Protein AF-A0A162YFN1-F1 (afdb_monomer_lite)

Organism: Didymella rabiei (NCBI:txid5454)

InterPro domains:
  IPR004045 Glutathione S-transferase, N-terminal [PF13409] (18-85)
  IPR004045 Glutathione S-transferase, N-terminal [PS50404] (5-91)
  IPR004046 Glutathione S-transferase, C-terminal [PF00043] (144-206)
  IPR007219 Xylanolytic transcriptional activator, regulatory domain [PF04082] (521-812)
  IPR007219 Xylanolytic transcriptional activator, regulatory domain [SM00906] (673-767)
  IPR010987 Glutathione S-transferase, C-terminal-like [PS50405] (98-224)
  IPR036249 Thioredoxin-like superfamily [SSF52833] (8-90)
  IPR036282 Glutathione S-transferase, C-terminal domain superfamily [SSF47616] (95-212)
  IPR040079 Glutathione transferase family [SFLDS00019] (8-219)
  IPR051439 Xylanolytic/arabinanolytic transcriptional activator XlnR/araR [PTHR47663] (332-1042)

pLDDT: mean 71.83, std 29.39, range [20.34, 98.69]

Sequence (1043 aa):
MSSQGSDIVLYTTQTPNGIKISITLEELGLPYKVEKIDISKNTQKEDWFLAINPNGRIPALTDKFTDGQTINLFESGSIMQYLVERYDTEYKISYPKGSREWYEMNNWLFFQNAGLGPMQGQANHFNRYAPEHIEYGVNRYTNETRRLYSVLDKHLASDKRPYLTGEKCTIADIAHWGWVAAAGWAGVEIENYPNLKAWEERMAERSGVEKGRHVPDPHKIKELLKDKAKMEQHAADARKWVQAGMKADAEKSGKFMVMYLLLHNNGNVWVARHQAPGAYAYAISLPPKAGPRTAESWTGQQIGGCEMRKPHHDLLACHRQEGVIQTLHIQKQREAEAAASRSPQTPNELQAASNGLFESRSVVTEIEDEGWSQSEPTPVAQHFVSAGKNSLHNPPPGDWQSFNPGAPFNPPVTHMMIDPLLLGSMHAEMPRNEELMYAMNGMAPIPADYAHVGYPIPFQAARPSSPPQSYGSADTGSPQSGVSVNSSQAGAVTCRYPVLKPLFPHLGAIMSISTACDLLEYYFQSSSSVFMEPVSPYILGTVFRKRSFLRQHKPRKCSPALLASMLWVSAQTSEASYLTSSPSARAIICQKLWKLTVDLLKPLVHSPSSHGFAPGRSGVTSAVHNSFNVERTIGRYDGRMDGAMPPTSNLDDVATYLNLGVVTSASEYKAASLRWWNAAWSLARELKLGREMPPDPAKERNGHTNDNGDVDVGTPAAAIIEEMKEERRRLWWLLYMVDRHLGLCYNRPLAMLDNECEDLFQPVADTIWQAGEFYTGHPGPRRKGLNFQCTSHDVFGFFLPLMTILGDIVDLNAQKNHPRFGQRTSWELHEAEITRQLESYAYSIEDFKAQHGCGQNDDINQNSTPDPVRMEWIHQTRKIAAYATHIMHVLHILLHGKWDPVALLEDDNMWICSPSFLAATSNAISAAHAVEEILDLDPDLSFMPYLFGMYLLQGSLILLLLADKLSTETNDGVIRACEIIVRAHEAAVVTLNTEYQRNFRKVMISTLAQIKGHGHAREMTPAKRREVLSLYRWTSLGNGLAI

Foldseek 3Di:
DDPPQKAKEKEAELALLSLLLQLLCLLLVHDYHYHYDDVLVLSLVDPVNCVLPVVSDDTKMWTQDPVRDIHRDDDRLRSSVCCCVPRVPVQQAADPPPDPLNVLLVVLSVCLRVQQVVLLVQLLCLVFADPDNDPCSNLVSLVSNVVSLVVVLVCCVPPVALESSRVHHHSSLSSCQRSLLLQVSSVHDCVVRVSSVSSSVVQCPDPSSVRSSCPPHHNCNNVCSVDPVSSNVVSVVNNVSSVVVVVVVVVVVVVVVVVVVVVVPDDDDDPDDDDDDDDDDDDDDDDDDDDDDDDDDDDDDDDDDDDDDDDDDDDDDDDDDPPPPVVVVVVVVVVVVVVVDDDDDDDDDDDDDDDDDDDDDDDDDDDDDDDDDDDDDDDDDDDDDDDDDDDDDDDDDDDDDDDDDDDDDDDDDDDDADDPPPVSDDDDDDDDDDDDDDDDDDDDDDDDDDDDDDDDDDDDDDDDDDDDYDDDDDDDDDDDDDDDDDDDDPDDDDAQWCLCVVQVVPCPVQDDSVLLNVLLVLLQDAPDPQARQRLQLLCQFPLAASCQRRDPPNHDNAQNLLSLLSSLSSLQDPPDCQSVVDSCRSVVNNVSSVVSNVVSLPADPPPPDPDDDDDDDDDDDDDDDDDDDDDDDDDDDDDDDDDDDDPDDDLSSLVSLSSLLRVCCLDPNNVVSVVSLVRSLVVLVVVLLLAQDDDDCVVVVPPPPDPPPDDPFDDPVVLVVVSVNLSSQVSVLVSLLVQLLLCLQFVHQGPDDQVSFQNPFQHDHRSLSNDDRNRPDDDPDTDGGADLEQAYLTCSRQVSNLSVLSNLLSVLVCQCQPPVRVPDPDPVVSLVVSVVSLVRHLVRLQVLLVVLPNHPPPPDDPPDDDDVVSVSSNLSSQLSSLLSLLSSLLSLLSSLHDQFLLCLQVVPPVCCPDPSLVSNLVSLLSSLVSLVSNCVSPVLNSRNLSRSLSSLVSSCSSLLNLLVVCQQNRDPSSLSSLVSSLSVLVSSCVNRNDPLSVLVSLLSVLSSCRNVVVPCSPRDDPVRSSVSSVCAGSHPPGTGNPD

Secondary structure (DSSP, 8-state):
--------EEEE-SSTTTHHHHHHHHHHT---EEEE--GGGTGGGSHHHHTT-TT--S-EEEEE-TTSSEEEEESHHHHHHHHHHHH-TT-SSS--TTSHHHHHHHHHHHHIIIIIHHHHHHHHIIIII-SS--HHHHHHHHHHHHHHHHHHHHHHHGGG-SBTTBSS--HHHHHHHHHHTTGGGGT--GGG-HHHHHHHHHHHTSHHHHHHHTSSS---HHHHTT-HHHHHHHHHHHHHHHHHHHHHHHHHHHHHHHHHHHHTS------------------------------------------------------S-STTHHHHHHHHHHHHHHHT---------------------------------PPPPPP------------------------------PPPPP-----GGGGS----PPP------S---------------------------------------------------------S-GGGGGGHHHHTTT--HHHHHHHHHHHT-BS-SSS--BSSTT--S--S-HHHHH-SSSPPP--HHHHHHHHHHHHHH---HHHHSSTTHHHHHHHHHHHHHHHHS-----SS------------------------------------------HHHHHHHHHHHHHHHTSTTGGGGHHHHHHHHHHHHHTTTTSPPPPPHHHHHS----TT----TT-HHHHHHHHHHHHHHHHHHHHHHHHHHHHHHHT---SS-GGGSTTPBPPPPHHHHHSSSTTSS------BS---S--SSSTTTTHHHHHHHHHHHHHHHHHHT-TTTTT-S--HHHHHHHHHHHHHHHHHHHHHHHHTT-STT----TTS---HHHHHHHHHHHHHHHHHHHHHHHHHHHHHS---HHHHHH-TT-GGGSHHHHHHHHHHHHHHHHHHHHHHH-TT--SSHHHHHHHHHHHHHHHHHHHHHHGGG--HHHHHHHHHHHHHHHHHHHHS--HHHHHHHHHHHHHHHHHTT-S---S--HHHHHHHHTTSB-STT--BT--

Radius of gyration: 39.47 Å; chains: 1; bounding box: 120×125×125 Å

Structure (mmCIF, N/CA/C/O backbone):
data_AF-A0A162YFN1-F1
#
_entry.id   AF-A0A162YFN1-F1
#
loop_
_atom_site.group_PDB
_atom_site.id
_atom_site.type_symbol
_atom_site.label_atom_id
_atom_site.label_alt_id
_atom_site.label_comp_id
_atom_site.label_asym_id
_atom_site.label_entity_id
_atom_site.label_seq_id
_atom_site.pdbx_PDB_ins_code
_atom_site.Cartn_x
_atom_site.Cartn_y
_atom_site.Cartn_z
_atom_site.occupancy
_atom_site.B_iso_or_equiv
_atom_site.auth_seq_id
_atom_site.auth_comp_id
_atom_site.auth_asym_id
_atom_site.auth_atom_id
_atom_site.pdbx_PDB_model_num
ATOM 1 N N . MET A 1 1 ? -19.359 -59.056 8.018 1.00 31.56 1 MET A N 1
ATOM 2 C CA . MET A 1 1 ? -19.332 -58.836 9.483 1.00 31.56 1 MET A CA 1
ATOM 3 C C . MET A 1 1 ? -18.559 -57.549 9.720 1.00 31.56 1 MET A C 1
ATOM 5 O O . MET A 1 1 ? -17.456 -57.475 9.208 1.00 31.56 1 MET A O 1
ATOM 9 N N . SER A 1 2 ? -19.060 -56.519 10.391 1.00 31.12 2 SER A N 1
ATOM 10 C CA . SER A 1 2 ? -20.418 -56.235 10.879 1.00 31.12 2 SER A CA 1
ATOM 11 C C . SER A 1 2 ? -20.857 -54.871 10.334 1.00 31.12 2 SER A C 1
ATOM 13 O O . SER A 1 2 ? -20.018 -54.030 10.021 1.00 31.12 2 SER A O 1
ATOM 15 N N . SER A 1 3 ? -22.162 -54.630 10.232 1.00 40.28 3 SER A N 1
ATOM 16 C CA . SER A 1 3 ? -22.671 -53.269 10.078 1.00 40.28 3 SER A CA 1
ATOM 17 C C . SER A 1 3 ? -22.450 -52.521 11.395 1.00 40.28 3 SER A C 1
ATOM 19 O O . SER A 1 3 ? -23.296 -52.579 12.290 1.00 40.28 3 SER A O 1
ATOM 21 N N . GLN A 1 4 ? -21.310 -51.837 11.536 1.00 50.28 4 GLN A N 1
ATOM 22 C CA . GLN A 1 4 ? -21.247 -50.689 12.439 1.00 50.28 4 GLN A CA 1
ATOM 23 C C . GLN A 1 4 ? -22.235 -49.671 11.870 1.00 50.28 4 GLN A C 1
ATOM 25 O O . GLN A 1 4 ? -21.944 -49.027 10.866 1.00 50.28 4 GLN A O 1
ATOM 30 N N . GLY A 1 5 ? -23.440 -49.615 12.442 1.00 56.22 5 GLY A N 1
ATOM 31 C CA . GLY A 1 5 ? -24.388 -48.562 12.112 1.00 56.22 5 GLY A CA 1
ATOM 32 C C . GLY A 1 5 ? -23.731 -47.241 12.475 1.00 56.22 5 GLY A C 1
ATOM 33 O O . GLY A 1 5 ? -23.400 -47.034 13.639 1.00 56.22 5 GLY A O 1
ATOM 34 N N . SER A 1 6 ? -23.465 -46.403 11.479 1.00 65.75 6 SER A N 1
ATOM 35 C CA . SER A 1 6 ? -22.912 -45.076 11.703 1.00 65.75 6 SER A CA 1
ATOM 36 C C . SER A 1 6 ? -23.931 -44.241 12.470 1.00 65.75 6 SER A C 1
ATOM 38 O O . SER A 1 6 ? -25.078 -44.099 12.045 1.00 65.75 6 SER A O 1
ATOM 40 N N . ASP A 1 7 ? -23.493 -43.646 13.577 1.00 89.12 7 ASP A N 1
ATOM 41 C CA . ASP A 1 7 ? -24.283 -42.701 14.373 1.00 89.12 7 ASP A CA 1
ATOM 42 C C . ASP A 1 7 ? -24.287 -41.294 13.725 1.00 89.12 7 ASP A C 1
ATOM 44 O O . ASP A 1 7 ? -24.544 -40.291 14.389 1.00 89.12 7 ASP A O 1
ATOM 48 N N . ILE A 1 8 ? -24.019 -41.224 12.413 1.00 97.62 8 ILE A N 1
ATOM 49 C CA . ILE A 1 8 ? -23.867 -39.993 11.639 1.00 97.62 8 ILE A CA 1
ATOM 50 C C . ILE A 1 8 ? -25.199 -39.241 11.563 1.00 97.62 8 ILE A C 1
ATOM 52 O O . ILE A 1 8 ? -26.193 -39.749 11.029 1.00 97.62 8 ILE A O 1
ATOM 56 N N . VAL A 1 9 ? -25.185 -37.985 12.007 1.00 98.25 9 VAL A N 1
ATOM 57 C CA . VAL A 1 9 ? -26.250 -37.005 11.769 1.00 98.25 9 VAL A CA 1
ATOM 58 C C . VAL A 1 9 ? -25.678 -35.840 10.967 1.00 98.25 9 VAL A C 1
ATOM 60 O O . VAL A 1 9 ? -24.790 -35.126 11.429 1.00 98.25 9 VAL A O 1
ATOM 63 N N . LEU A 1 10 ? -26.192 -35.645 9.753 1.00 98.56 10 LEU A N 1
ATOM 64 C CA . LEU A 1 10 ? -25.848 -34.533 8.872 1.00 98.56 10 LEU A CA 1
ATOM 65 C C . LEU A 1 10 ? -26.840 -33.381 9.070 1.00 98.56 10 LEU A C 1
ATOM 67 O O . LEU A 1 10 ? -28.013 -33.502 8.720 1.00 98.56 10 LEU A O 1
ATOM 71 N N . TYR A 1 11 ? -26.353 -32.242 9.554 1.00 98.50 11 TYR A N 1
ATOM 72 C CA . TYR A 1 11 ? -27.119 -31.008 9.713 1.00 98.50 11 TYR A CA 1
ATOM 73 C C . TYR A 1 11 ? -26.864 -30.100 8.507 1.00 98.50 11 TYR A C 1
ATOM 75 O O . TYR A 1 11 ? -25.760 -29.573 8.325 1.00 98.50 11 TYR A O 1
ATOM 83 N N . THR A 1 12 ? -27.858 -29.953 7.631 1.00 98.06 12 THR A N 1
ATOM 84 C CA . THR A 1 12 ? -27.632 -29.395 6.289 1.00 98.06 12 THR A CA 1
ATOM 85 C C . THR A 1 12 ? -28.845 -28.662 5.708 1.00 98.06 12 THR A C 1
ATOM 87 O O . THR A 1 12 ? -29.961 -28.737 6.218 1.00 98.06 12 THR A O 1
ATOM 90 N N . THR A 1 13 ? -28.610 -27.953 4.607 1.00 96.19 13 THR A N 1
ATOM 91 C CA . THR A 1 13 ? -29.601 -27.201 3.828 1.00 96.19 13 THR A CA 1
ATOM 92 C C . THR A 1 13 ? -29.250 -27.333 2.349 1.00 96.19 13 THR A C 1
ATOM 94 O O . THR A 1 13 ? -28.065 -27.397 2.008 1.00 96.19 13 THR A O 1
ATOM 97 N N . GLN A 1 14 ? -30.259 -27.322 1.472 1.00 95.19 14 GLN A N 1
ATOM 98 C CA . GLN A 1 14 ? -30.127 -27.513 0.025 1.00 95.19 14 GLN A CA 1
ATOM 99 C C . GLN A 1 14 ? -29.291 -26.415 -0.662 1.00 95.19 14 GLN A C 1
ATOM 101 O O . GLN A 1 14 ? -29.810 -25.448 -1.212 1.00 95.19 14 GLN A O 1
ATOM 106 N N . THR A 1 15 ? -27.967 -26.553 -0.601 1.00 93.94 15 THR A N 1
ATOM 107 C CA . THR A 1 15 ? -26.977 -25.544 -1.005 1.00 93.94 15 THR A CA 1
ATOM 108 C C . THR A 1 15 ? -25.712 -26.217 -1.555 1.00 93.94 15 THR A C 1
ATOM 110 O O . THR A 1 15 ? -25.422 -27.352 -1.166 1.00 93.94 15 THR A O 1
ATOM 113 N N . PRO A 1 16 ? -24.887 -25.519 -2.362 1.00 95.94 16 PRO A N 1
ATOM 114 C CA . PRO A 1 16 ? -23.617 -26.047 -2.872 1.00 95.94 16 PRO A CA 1
ATOM 115 C C . PRO A 1 16 ? -22.634 -26.558 -1.809 1.00 95.94 16 PRO A C 1
ATOM 117 O O . PRO A 1 16 ? -21.822 -27.426 -2.105 1.00 95.94 16 PRO A O 1
ATOM 120 N N . ASN A 1 17 ? -22.685 -26.042 -0.573 1.00 96.44 17 ASN A N 1
ATOM 121 C CA . ASN A 1 17 ? -21.871 -26.550 0.538 1.00 96.44 17 ASN A CA 1
ATOM 122 C C . ASN A 1 17 ? -22.533 -27.721 1.272 1.00 96.44 17 ASN A C 1
ATOM 124 O O . ASN A 1 17 ? -21.829 -28.642 1.679 1.00 96.44 17 ASN A O 1
ATOM 128 N N . GLY A 1 18 ? -23.858 -27.692 1.433 1.00 94.00 18 GLY A N 1
ATOM 129 C CA . GLY A 1 18 ? -24.610 -28.742 2.116 1.00 94.00 18 GLY A CA 1
ATOM 130 C C . GLY A 1 18 ? -24.568 -30.082 1.382 1.00 94.00 18 GLY A C 1
ATOM 131 O O . GLY A 1 18 ? -24.312 -31.110 2.010 1.00 94.00 18 GLY A O 1
ATOM 132 N N . ILE A 1 19 ? -24.733 -30.066 0.053 1.00 97.50 19 ILE A N 1
ATOM 133 C CA . ILE A 1 19 ? -24.812 -31.300 -0.747 1.00 97.50 19 ILE A CA 1
ATOM 134 C C . ILE A 1 19 ? -23.475 -32.038 -0.894 1.00 97.50 19 ILE A C 1
ATOM 136 O O . ILE A 1 19 ? -23.469 -33.226 -1.192 1.00 97.50 19 ILE A O 1
ATOM 140 N N . LYS A 1 20 ? -22.327 -31.386 -0.648 1.00 98.25 20 LYS A N 1
ATOM 141 C CA . LYS A 1 20 ? -21.013 -32.064 -0.694 1.00 98.25 20 LYS A CA 1
ATOM 142 C C . LYS A 1 20 ? -20.968 -33.262 0.252 1.00 98.25 20 LYS A C 1
ATOM 144 O O . LYS A 1 20 ? -20.370 -34.287 -0.069 1.00 98.25 20 LYS A O 1
ATOM 149 N N . ILE A 1 21 ? -21.584 -33.119 1.428 1.00 98.44 21 ILE A N 1
ATOM 150 C CA . ILE A 1 21 ? -21.499 -34.119 2.492 1.00 98.44 21 ILE A CA 1
ATOM 151 C C . ILE A 1 21 ? -22.448 -35.279 2.218 1.00 98.44 21 ILE A C 1
ATOM 153 O O . ILE A 1 21 ? -22.012 -36.420 2.297 1.00 98.44 21 ILE A O 1
ATOM 157 N N . SER A 1 22 ? -23.692 -35.017 1.806 1.00 98.44 22 SER A N 1
ATOM 158 C CA . SER A 1 22 ? -24.609 -36.081 1.381 1.00 98.44 22 SER A CA 1
ATOM 159 C C . SER A 1 22 ? -24.062 -36.845 0.173 1.00 98.44 22 SER A C 1
ATOM 161 O O . SER A 1 22 ? -24.052 -38.067 0.201 1.00 98.44 22 SER A O 1
ATOM 163 N N . ILE A 1 23 ? -23.498 -36.167 -0.835 1.00 98.62 23 ILE A N 1
ATOM 164 C CA . ILE A 1 23 ? -22.825 -36.841 -1.961 1.00 98.62 23 ILE A CA 1
ATOM 165 C C . ILE A 1 23 ? -21.661 -37.719 -1.474 1.00 98.62 23 ILE A C 1
ATOM 167 O O . ILE A 1 23 ? -21.536 -38.857 -1.913 1.00 98.62 23 ILE A O 1
ATOM 171 N N . THR A 1 24 ? -20.839 -37.235 -0.536 1.00 98.50 24 THR A N 1
ATOM 172 C CA . THR A 1 24 ? -19.741 -38.032 0.046 1.00 98.50 24 THR A CA 1
ATOM 173 C C . THR A 1 24 ? -20.270 -39.269 0.783 1.00 98.50 24 THR A C 1
ATOM 175 O O . THR A 1 24 ? -19.727 -40.357 0.617 1.00 98.50 24 THR A O 1
ATOM 178 N N . LEU A 1 25 ? -21.344 -39.131 1.565 1.00 98.25 25 LEU A N 1
ATOM 179 C CA . LEU A 1 25 ? -21.963 -40.236 2.306 1.00 98.25 25 LEU A CA 1
ATOM 180 C C . LEU A 1 25 ? -22.588 -41.283 1.365 1.00 98.25 25 LEU A C 1
ATOM 182 O O . LEU A 1 25 ? -22.407 -42.479 1.589 1.00 98.25 25 LEU A O 1
ATOM 186 N N . GLU A 1 26 ? -23.250 -40.853 0.285 1.00 98.06 26 GLU A N 1
ATOM 187 C CA . GLU A 1 26 ? -23.837 -41.735 -0.736 1.00 98.06 26 GLU A CA 1
ATOM 188 C C . GLU A 1 26 ? -22.778 -42.449 -1.594 1.00 98.06 26 GLU A C 1
ATOM 190 O O . GLU A 1 26 ? -22.925 -43.636 -1.877 1.00 98.06 26 GLU A O 1
ATOM 195 N N . GLU A 1 27 ? -21.689 -41.770 -1.981 1.00 97.56 27 GLU A N 1
ATOM 196 C CA . GLU A 1 27 ? -20.549 -42.386 -2.688 1.00 97.56 27 GLU A CA 1
ATOM 197 C C . GLU A 1 27 ? -19.821 -43.432 -1.816 1.00 97.56 27 GLU A C 1
ATOM 199 O O . GLU A 1 27 ? -19.317 -44.430 -2.334 1.00 97.56 27 GLU A O 1
ATOM 204 N N . LEU A 1 28 ? -19.804 -43.249 -0.489 1.00 96.69 28 LEU A N 1
ATOM 205 C CA . LEU A 1 28 ? -19.286 -44.238 0.468 1.00 96.69 28 LEU A CA 1
ATOM 206 C C . LEU A 1 28 ? -20.311 -45.322 0.851 1.00 96.69 28 LEU A C 1
ATOM 208 O O . LEU A 1 28 ? -19.929 -46.346 1.420 1.00 96.69 28 LEU A O 1
ATOM 212 N N . GLY A 1 29 ? -21.597 -45.128 0.541 1.00 94.94 29 GLY A N 1
ATOM 213 C CA . GLY A 1 29 ? -22.685 -46.033 0.923 1.00 94.94 29 GLY A CA 1
ATOM 214 C C . GLY A 1 29 ? -22.956 -46.085 2.433 1.00 94.94 29 GLY A C 1
ATOM 215 O O . GLY A 1 29 ? -23.411 -47.113 2.940 1.00 94.94 29 GLY A O 1
ATOM 216 N N . LEU A 1 30 ? -22.646 -45.010 3.162 1.00 95.31 30 LEU A N 1
ATOM 217 C CA . LEU A 1 30 ? -22.828 -44.932 4.613 1.00 95.31 30 LEU A CA 1
ATOM 218 C C . LEU A 1 30 ? -24.293 -44.630 4.963 1.00 95.31 30 LEU A C 1
ATOM 220 O O . LEU A 1 30 ? -24.886 -43.760 4.331 1.00 95.31 30 LEU A O 1
ATOM 224 N N . PRO A 1 31 ? -24.895 -45.276 5.980 1.00 94.62 31 PRO A N 1
ATOM 225 C CA . PRO A 1 31 ? -26.181 -44.847 6.517 1.00 94.62 31 PRO A CA 1
ATOM 226 C C . PRO A 1 31 ? -26.012 -43.604 7.406 1.00 94.62 31 PRO A C 1
ATOM 228 O O . PRO A 1 31 ? -25.114 -43.546 8.246 1.00 94.62 31 PRO A O 1
ATOM 231 N N . TYR A 1 32 ? -26.893 -42.618 7.247 1.00 96.56 32 TYR A N 1
ATOM 232 C CA . TYR A 1 32 ? -26.883 -41.367 8.010 1.00 96.56 32 TYR A CA 1
ATOM 233 C C . TYR A 1 32 ? -28.304 -40.858 8.249 1.00 96.56 32 TYR A C 1
ATOM 235 O O . TYR A 1 32 ? -29.235 -41.166 7.502 1.00 96.56 32 TYR A O 1
ATOM 243 N N . LYS A 1 33 ? -28.471 -40.059 9.303 1.00 97.69 33 LYS A N 1
ATOM 244 C CA . LYS A 1 33 ? -29.668 -39.242 9.533 1.00 97.69 33 LYS A CA 1
ATOM 245 C C . LYS A 1 33 ? -29.434 -37.846 8.967 1.00 97.69 33 LYS A C 1
ATOM 247 O O . LYS A 1 33 ? -28.299 -37.372 8.934 1.00 97.69 33 LYS A O 1
ATOM 252 N N . VAL A 1 34 ? -30.506 -37.178 8.555 1.00 97.88 34 VAL A N 1
ATOM 253 C CA . VAL A 1 34 ? -30.451 -35.819 8.006 1.00 97.88 34 VAL A CA 1
ATOM 254 C C . VAL A 1 34 ? -31.346 -34.915 8.834 1.00 97.88 34 VAL A C 1
ATOM 256 O O . VAL A 1 34 ? -32.555 -35.126 8.882 1.00 97.88 34 VAL A O 1
ATOM 259 N N . GLU A 1 35 ? -30.747 -33.898 9.442 1.00 97.62 35 GLU A N 1
ATOM 260 C CA . GLU A 1 35 ? -31.453 -32.816 10.116 1.00 97.62 35 GLU A CA 1
ATOM 261 C C . GLU A 1 35 ? -31.465 -31.600 9.183 1.00 97.62 35 GLU A C 1
ATOM 263 O O . GLU A 1 35 ? -30.419 -31.032 8.841 1.00 97.62 35 GLU A O 1
ATOM 268 N N . LYS A 1 36 ? -32.654 -31.217 8.710 1.00 97.69 36 LYS A N 1
ATOM 269 C CA . LYS A 1 36 ? -32.808 -30.100 7.775 1.00 97.69 36 LYS A CA 1
ATOM 270 C C . LYS A 1 36 ? -32.804 -28.778 8.537 1.00 97.69 36 LYS A C 1
ATOM 272 O O . LYS A 1 36 ? -33.770 -28.435 9.210 1.00 97.69 36 LYS A O 1
ATOM 277 N N . ILE A 1 37 ? -31.749 -27.995 8.350 1.00 97.56 37 ILE A N 1
ATOM 278 C CA . ILE A 1 37 ? -31.618 -26.670 8.951 1.00 97.56 37 ILE A CA 1
ATOM 279 C C . ILE A 1 37 ? -32.311 -25.635 8.067 1.00 97.56 37 ILE A C 1
ATOM 281 O O . ILE A 1 37 ? -31.937 -25.432 6.907 1.00 97.56 37 ILE A O 1
ATOM 285 N N . ASP A 1 38 ? -33.308 -24.951 8.622 1.00 93.31 38 ASP A N 1
ATOM 286 C CA . ASP A 1 38 ? -33.959 -23.819 7.970 1.00 93.31 38 ASP A CA 1
ATOM 287 C C . ASP A 1 38 ? -33.176 -22.529 8.241 1.00 93.31 38 ASP A C 1
ATOM 289 O O . ASP A 1 38 ? -33.424 -21.800 9.207 1.00 93.31 38 ASP A O 1
ATOM 293 N N . ILE A 1 39 ? -32.217 -22.235 7.360 1.00 90.81 39 ILE A N 1
ATOM 294 C CA . ILE A 1 39 ? -31.380 -21.040 7.503 1.00 90.81 39 ILE A CA 1
ATOM 295 C C . ILE A 1 39 ? -32.173 -19.732 7.431 1.00 90.81 39 ILE A C 1
ATOM 297 O O . ILE A 1 39 ? -31.712 -18.725 7.968 1.00 90.81 39 ILE A O 1
ATOM 301 N N . SER A 1 40 ? -33.378 -19.743 6.841 1.00 84.44 40 SER A N 1
ATOM 302 C CA . SER A 1 40 ? -34.226 -18.550 6.764 1.00 84.44 40 SER A CA 1
ATOM 303 C C . SER A 1 40 ? -34.724 -18.103 8.143 1.00 84.44 40 SER A C 1
ATOM 305 O O . SER A 1 40 ? -34.862 -16.906 8.400 1.00 84.44 40 SER A O 1
ATOM 307 N N . LYS A 1 41 ? -34.897 -19.065 9.060 1.00 89.25 41 LYS A N 1
ATOM 308 C CA . LYS A 1 41 ? -35.299 -18.856 10.458 1.00 89.25 41 LYS A CA 1
ATOM 309 C C . LYS A 1 41 ? -34.124 -18.600 11.408 1.00 89.25 41 LYS A C 1
ATOM 311 O O . LYS A 1 41 ? -34.350 -18.395 12.595 1.00 89.25 41 LYS A O 1
ATOM 316 N N . ASN A 1 42 ? -32.887 -18.582 10.904 1.00 88.00 42 ASN A N 1
ATOM 317 C CA . ASN A 1 42 ? -31.658 -18.531 11.700 1.00 88.00 42 ASN A CA 1
ATOM 318 C C . ASN A 1 42 ? -31.458 -19.720 12.664 1.00 88.00 42 ASN A C 1
ATOM 320 O O . ASN A 1 42 ? -30.746 -19.582 13.655 1.00 88.00 42 ASN A O 1
ATOM 324 N N . THR A 1 43 ? -31.995 -20.908 12.362 1.00 93.75 43 THR A N 1
ATOM 325 C CA . THR A 1 43 ? -31.810 -22.106 13.206 1.00 93.75 43 THR A CA 1
ATOM 326 C C . THR A 1 43 ? -30.338 -22.509 13.376 1.00 93.75 43 THR A C 1
ATOM 328 O O . THR A 1 43 ? -29.927 -22.959 14.440 1.00 93.75 43 THR A O 1
ATOM 331 N N . GLN A 1 44 ? -29.486 -22.212 12.391 1.00 94.31 44 GLN A N 1
ATOM 332 C CA . GLN A 1 44 ? -28.024 -22.328 12.482 1.00 94.31 44 GLN A CA 1
ATOM 333 C C . GLN A 1 44 ? -27.364 -21.383 13.511 1.00 94.31 44 GLN A C 1
ATOM 335 O O . GLN A 1 44 ? -26.141 -21.392 13.643 1.00 94.31 44 GLN A O 1
ATOM 340 N N . LYS A 1 45 ? -28.135 -20.518 14.179 1.00 93.00 45 LYS A N 1
ATOM 341 C CA . LYS A 1 45 ? -27.701 -19.592 15.238 1.00 93.00 45 LYS A CA 1
ATOM 342 C C . LYS A 1 45 ? -28.335 -19.905 16.600 1.00 93.00 45 LYS A C 1
ATOM 344 O O . LYS A 1 45 ? -28.118 -19.144 17.536 1.00 93.00 45 LYS A O 1
ATOM 349 N N . GLU A 1 46 ? -29.109 -20.983 16.716 1.00 95.06 46 GLU A N 1
ATOM 350 C CA . GLU A 1 46 ? -29.635 -21.465 17.996 1.00 95.06 46 GLU A CA 1
ATOM 351 C C . GLU A 1 46 ? -28.527 -22.167 18.804 1.00 95.06 46 GLU A C 1
ATOM 353 O O . GLU A 1 46 ? -27.658 -22.828 18.231 1.00 95.06 46 GLU A O 1
ATOM 358 N N . ASP A 1 47 ? -28.559 -22.049 20.136 1.00 96.94 47 ASP A N 1
ATOM 359 C CA . ASP A 1 47 ? -27.473 -22.496 21.028 1.00 96.94 47 ASP A CA 1
ATOM 360 C C . ASP A 1 47 ? -27.089 -23.973 20.838 1.00 96.94 47 ASP A C 1
ATOM 362 O O . ASP A 1 47 ? -25.909 -24.325 20.867 1.00 96.94 47 ASP A O 1
ATOM 366 N N . TRP A 1 48 ? -28.073 -24.843 20.585 1.00 97.19 48 TRP A N 1
ATOM 367 C CA . TRP A 1 48 ? -27.839 -26.270 20.344 1.00 97.19 48 TRP A CA 1
ATOM 368 C C . TRP A 1 48 ? -27.065 -26.526 19.043 1.00 97.19 48 TRP A C 1
ATOM 370 O O . TRP A 1 48 ? -26.244 -27.440 18.992 1.00 97.19 48 TRP A O 1
ATOM 380 N N . PHE A 1 49 ? -27.285 -25.714 18.003 1.00 97.81 49 PHE A N 1
ATOM 381 C CA . PHE A 1 49 ? -26.542 -25.814 16.750 1.00 97.81 49 PHE A CA 1
ATOM 382 C C . PHE A 1 49 ? -25.150 -25.199 16.910 1.00 97.81 49 PHE A C 1
ATOM 384 O O . PHE A 1 49 ? -24.172 -25.760 16.421 1.00 97.81 49 PHE A O 1
ATOM 391 N N . LEU A 1 50 ? -25.034 -24.084 17.640 1.00 96.62 50 LEU A N 1
ATOM 392 C CA . LEU A 1 50 ? -23.748 -23.445 17.938 1.00 96.62 50 LEU A CA 1
ATOM 393 C C . LEU A 1 50 ? -22.824 -24.336 18.785 1.00 96.62 50 LEU A C 1
ATOM 395 O O . LEU A 1 50 ? -21.609 -24.292 18.602 1.00 96.62 50 LEU A O 1
ATOM 399 N N . ALA A 1 51 ? -23.382 -25.202 19.638 1.00 95.81 51 ALA A N 1
ATOM 400 C CA . ALA A 1 51 ? -22.632 -26.239 20.351 1.00 95.81 51 ALA A CA 1
ATOM 401 C C . ALA A 1 51 ? -22.035 -27.324 19.423 1.00 95.81 51 ALA A C 1
ATOM 403 O O . ALA A 1 51 ? -21.058 -27.980 19.790 1.00 95.81 51 ALA A O 1
ATOM 404 N N . ILE A 1 52 ? -22.592 -27.507 18.218 1.00 97.31 52 ILE A N 1
ATOM 405 C CA . ILE A 1 52 ? -22.061 -28.407 17.180 1.00 97.31 52 ILE A CA 1
ATOM 406 C C . ILE A 1 52 ? -21.105 -27.647 16.249 1.00 97.31 52 ILE A C 1
ATOM 408 O O . ILE A 1 52 ? -19.999 -28.114 15.981 1.00 97.31 52 ILE A O 1
ATOM 412 N N . ASN A 1 53 ? -21.508 -26.467 15.772 1.00 97.62 53 ASN A N 1
ATOM 413 C CA . ASN A 1 53 ? -20.692 -25.591 14.939 1.00 97.62 53 ASN A CA 1
ATOM 414 C C . ASN A 1 53 ? -20.727 -24.134 15.448 1.00 97.62 53 ASN A C 1
ATOM 416 O O . ASN A 1 53 ? -21.675 -23.409 15.127 1.00 97.62 53 ASN A O 1
ATOM 420 N N . PRO A 1 54 ? -19.665 -23.638 16.112 1.00 95.94 54 PRO A N 1
ATOM 421 C CA . PRO A 1 54 ? -19.626 -22.273 16.641 1.00 95.94 54 PRO A CA 1
ATOM 422 C C . PRO A 1 54 ? -19.588 -21.179 15.556 1.00 95.94 54 PRO A C 1
ATOM 424 O O . PRO A 1 54 ? -19.923 -20.032 15.837 1.00 95.94 54 PRO A O 1
ATOM 427 N N . ASN A 1 55 ? -19.252 -21.503 14.297 1.00 93.50 55 ASN A N 1
ATOM 428 C CA . ASN A 1 55 ? -19.397 -20.579 13.156 1.00 93.50 55 ASN A CA 1
ATOM 429 C C . ASN A 1 55 ? -20.891 -20.312 12.836 1.00 93.50 55 ASN A C 1
ATOM 431 O O . ASN A 1 55 ? -21.260 -19.316 12.202 1.00 93.50 55 ASN A O 1
ATOM 435 N N . GLY A 1 56 ? -21.786 -21.209 13.266 1.00 94.88 56 GLY A N 1
ATOM 436 C CA . GLY A 1 56 ? -23.218 -21.140 12.997 1.00 94.88 56 GLY A CA 1
ATOM 437 C C . GLY A 1 56 ? -23.512 -21.108 11.499 1.00 94.88 56 GLY A C 1
ATOM 438 O O . GLY A 1 56 ? -24.127 -20.161 11.001 1.00 94.88 56 GLY A O 1
ATOM 439 N N . ARG A 1 57 ? -22.969 -22.086 10.765 1.00 95.00 57 ARG A N 1
ATOM 440 C CA . ARG A 1 57 ? -23.157 -22.290 9.321 1.00 95.00 57 ARG A CA 1
ATOM 441 C C . ARG A 1 57 ? -23.371 -23.776 9.024 1.00 95.00 57 ARG A C 1
ATOM 443 O O . ARG A 1 57 ? -22.893 -24.634 9.759 1.00 95.00 57 ARG A O 1
ATOM 450 N N . ILE A 1 58 ? -24.052 -24.077 7.926 1.00 96.56 58 ILE A N 1
ATOM 451 C CA . ILE A 1 58 ? -24.138 -25.438 7.375 1.00 96.56 58 ILE A CA 1
ATOM 452 C C . ILE A 1 58 ? -23.014 -25.682 6.348 1.00 96.56 58 ILE A C 1
ATOM 454 O O . ILE A 1 58 ? -22.538 -24.718 5.736 1.00 96.56 58 ILE A O 1
ATOM 458 N N . PRO A 1 59 ? -22.611 -26.942 6.101 1.00 98.00 59 PRO A N 1
ATOM 459 C CA . PRO A 1 59 ? -22.997 -28.152 6.831 1.00 98.00 59 PRO A CA 1
ATOM 460 C C . PRO A 1 59 ? -22.283 -28.282 8.185 1.00 98.00 59 PRO A C 1
ATOM 462 O O . PRO A 1 59 ? -21.177 -27.772 8.373 1.00 98.00 59 PRO A O 1
ATOM 465 N N . ALA A 1 60 ? -22.907 -29.031 9.089 1.00 98.44 60 ALA A N 1
ATOM 466 C CA . ALA A 1 60 ? -22.271 -29.614 10.266 1.00 98.44 60 ALA A CA 1
ATOM 467 C C . ALA A 1 60 ? -22.614 -31.111 10.330 1.00 98.44 60 ALA A C 1
ATOM 469 O O . ALA A 1 60 ? -23.605 -31.547 9.743 1.00 98.44 60 ALA A O 1
ATOM 470 N N . LEU A 1 61 ? -21.798 -31.906 11.014 1.00 98.50 61 LEU A N 1
ATOM 471 C CA . LEU A 1 61 ? -21.993 -33.347 11.153 1.00 98.50 61 LEU A CA 1
ATOM 472 C C . LEU A 1 61 ? -21.624 -33.777 12.575 1.00 98.50 61 LEU A C 1
ATOM 474 O O . LEU A 1 61 ? -20.612 -33.326 13.107 1.00 98.50 61 LEU A O 1
ATOM 478 N N . THR A 1 62 ? -22.431 -34.641 13.183 1.00 98.12 62 THR A N 1
ATOM 479 C CA . THR A 1 62 ? -22.041 -35.372 14.397 1.00 98.12 62 THR A CA 1
ATOM 480 C C . THR A 1 62 ? -21.918 -36.852 14.088 1.00 98.12 62 THR A C 1
ATOM 482 O O . THR A 1 62 ? -22.606 -37.366 13.208 1.00 98.12 62 THR A O 1
ATOM 485 N N . ASP A 1 63 ? -21.000 -37.520 14.778 1.00 96.69 63 ASP A N 1
ATOM 486 C CA . ASP A 1 63 ? -20.729 -38.951 14.631 1.00 96.69 63 ASP A CA 1
ATOM 487 C C . ASP A 1 63 ? -20.152 -39.508 15.938 1.00 96.69 63 ASP A C 1
ATOM 489 O O . ASP A 1 63 ? -19.763 -38.751 16.831 1.00 96.69 63 ASP A O 1
ATOM 493 N N . LYS A 1 64 ? -20.059 -40.831 16.054 1.00 93.94 64 LYS A N 1
ATOM 494 C CA . LYS A 1 64 ? -19.419 -41.513 17.175 1.00 93.94 64 LYS A CA 1
ATOM 495 C C . LYS A 1 64 ? -17.970 -41.855 16.838 1.00 93.94 64 LYS A C 1
ATOM 497 O O . LYS A 1 64 ? -17.678 -42.723 16.014 1.00 93.94 64 LYS A O 1
ATOM 502 N N . PHE A 1 65 ? -17.047 -41.172 17.504 1.00 92.00 65 PHE A N 1
ATOM 503 C CA . PHE A 1 65 ? -15.617 -41.318 17.281 1.00 92.00 65 PHE A CA 1
ATOM 504 C C . PHE A 1 65 ? -15.066 -42.651 17.816 1.00 92.00 65 PHE A C 1
ATOM 506 O O . PHE A 1 65 ? -15.760 -43.439 18.461 1.00 92.00 65 PHE A O 1
ATOM 513 N N . THR A 1 66 ? -13.798 -42.950 17.514 1.00 87.69 66 THR A N 1
ATOM 514 C CA . THR A 1 66 ? -13.166 -44.248 17.818 1.00 87.69 66 THR A CA 1
ATOM 515 C C . THR A 1 66 ? -13.007 -44.545 19.310 1.00 87.69 66 THR A C 1
ATOM 517 O O . THR A 1 66 ? -12.820 -45.702 19.673 1.00 87.69 66 THR A O 1
ATOM 520 N N . ASP A 1 67 ? -13.086 -43.530 20.170 1.00 91.38 67 ASP A N 1
ATOM 521 C CA . ASP A 1 67 ? -13.118 -43.658 21.633 1.00 91.38 67 ASP A CA 1
ATOM 522 C C . ASP A 1 67 ? -14.540 -43.883 22.192 1.00 91.38 67 ASP A C 1
ATOM 524 O O . ASP A 1 67 ? -14.718 -44.074 23.393 1.00 91.38 67 ASP A O 1
ATOM 528 N N . GLY A 1 68 ? -15.557 -43.883 21.323 1.00 89.50 68 GLY A N 1
ATOM 529 C CA . GLY A 1 68 ? -16.963 -44.050 21.672 1.00 89.50 68 GLY A CA 1
ATOM 530 C C . GLY A 1 68 ? -17.692 -42.759 22.057 1.00 89.50 68 GLY A C 1
ATOM 531 O O . GLY A 1 68 ? -18.887 -42.841 22.349 1.00 89.50 68 GLY A O 1
ATOM 532 N N . GLN A 1 69 ? -17.025 -41.600 22.045 1.00 93.25 69 GLN A N 1
ATOM 533 C CA . GLN A 1 69 ? -17.638 -40.297 22.321 1.00 93.25 69 GLN A CA 1
ATOM 534 C C . GLN A 1 69 ? -18.195 -39.651 21.043 1.00 93.25 69 GLN A C 1
ATOM 536 O O . GLN A 1 69 ? -17.769 -39.970 19.933 1.00 93.25 69 GLN A O 1
ATOM 541 N N . THR A 1 70 ? -19.148 -38.729 21.184 1.00 95.25 70 THR A N 1
ATOM 542 C CA . THR A 1 70 ? -19.636 -37.933 20.047 1.00 95.25 70 THR A CA 1
ATOM 543 C C . THR A 1 70 ? -18.581 -36.911 19.628 1.00 95.25 70 THR A C 1
ATOM 545 O O . THR A 1 70 ? -18.095 -36.150 20.465 1.00 95.25 70 THR A O 1
ATOM 548 N N . ILE A 1 71 ? -18.261 -36.855 18.335 1.00 96.31 71 ILE A N 1
ATOM 549 C CA . ILE A 1 71 ? -17.455 -35.791 17.729 1.00 96.31 71 ILE A CA 1
ATOM 550 C C . ILE A 1 71 ? -18.357 -34.831 16.949 1.00 96.31 71 ILE A C 1
ATOM 552 O O . ILE A 1 71 ? -19.229 -35.261 16.194 1.00 96.31 71 ILE A O 1
ATOM 556 N N . ASN A 1 72 ? -18.123 -33.530 17.124 1.00 98.00 72 ASN A N 1
ATOM 557 C CA . ASN A 1 72 ? -18.795 -32.464 16.384 1.00 98.00 72 ASN A CA 1
ATOM 558 C C . ASN A 1 72 ? -17.856 -31.964 15.278 1.00 98.00 72 ASN A C 1
ATOM 560 O O . ASN A 1 72 ? -16.710 -31.603 15.550 1.00 98.00 72 ASN A O 1
ATOM 564 N N . LEU A 1 73 ? -18.332 -31.951 14.034 1.00 98.12 73 LEU A N 1
ATOM 565 C CA . LEU A 1 73 ? -17.545 -31.622 12.848 1.00 98.12 73 LEU A CA 1
ATOM 566 C C . LEU A 1 73 ? -18.218 -30.501 12.053 1.00 98.12 73 LEU A C 1
ATOM 568 O O . LEU A 1 73 ? -19.420 -30.522 11.787 1.00 98.12 73 LEU A O 1
ATOM 572 N N . PHE A 1 74 ? -17.417 -29.527 11.634 1.00 97.44 74 PHE A N 1
ATOM 573 C CA . PHE A 1 74 ? -17.841 -28.394 10.817 1.00 97.44 74 PHE A CA 1
ATOM 574 C C . PHE A 1 74 ? -16.761 -28.029 9.792 1.00 97.44 74 PHE A C 1
ATOM 576 O O . PHE A 1 74 ? -15.650 -28.553 9.839 1.00 97.44 74 PHE A O 1
ATOM 583 N N . GLU A 1 75 ? -17.114 -27.142 8.859 1.00 97.81 75 GLU A N 1
ATOM 584 C CA . GLU A 1 75 ? -16.435 -26.893 7.578 1.00 97.81 75 GLU A CA 1
ATOM 585 C C . GLU A 1 75 ? -16.459 -28.085 6.611 1.00 97.81 75 GLU A C 1
ATOM 587 O O . GLU A 1 75 ? -15.954 -29.173 6.882 1.00 97.81 75 GLU A O 1
ATOM 592 N N . SER A 1 76 ? -17.029 -27.864 5.421 1.00 97.62 76 SER A N 1
ATOM 593 C CA . SER A 1 76 ? -17.356 -28.964 4.499 1.00 97.62 76 SER A CA 1
ATOM 594 C C . SER A 1 76 ? -16.151 -29.826 4.092 1.00 97.62 76 SER A C 1
ATOM 596 O O . SER A 1 76 ? -16.247 -31.047 4.135 1.00 97.62 76 SER A O 1
ATOM 598 N N . GLY A 1 77 ? -14.993 -29.228 3.786 1.00 97.25 77 GLY A N 1
ATOM 599 C CA . GLY A 1 77 ? -13.791 -30.009 3.456 1.00 97.25 77 GLY A CA 1
ATOM 600 C C . GLY A 1 77 ? -13.178 -30.758 4.647 1.00 97.25 77 GLY A C 1
ATOM 601 O O . GLY A 1 77 ? -12.571 -31.803 4.441 1.00 97.25 77 GLY A O 1
ATOM 602 N N . SER A 1 78 ? -13.373 -30.273 5.879 1.00 98.25 78 SER A N 1
ATOM 603 C CA . SER A 1 78 ? -12.944 -30.970 7.102 1.00 98.25 78 SER A CA 1
ATOM 604 C C . SER A 1 78 ? -13.804 -32.213 7.338 1.00 98.25 78 SER A C 1
ATOM 606 O O . SER A 1 78 ? -13.277 -33.310 7.516 1.00 98.25 78 SER A O 1
ATOM 608 N N . ILE A 1 79 ? -15.130 -32.072 7.209 1.00 98.56 79 ILE A N 1
ATOM 609 C CA . ILE A 1 79 ? -16.072 -33.198 7.269 1.00 98.56 79 ILE A CA 1
ATOM 610 C C . ILE A 1 79 ? -15.748 -34.238 6.181 1.00 98.56 79 ILE A C 1
ATOM 612 O O . ILE A 1 79 ? -15.718 -35.431 6.466 1.00 98.56 79 ILE A O 1
ATOM 616 N N . MET A 1 80 ? -15.455 -33.814 4.946 1.00 98.50 80 MET A N 1
ATOM 617 C CA . MET A 1 80 ? -15.090 -34.740 3.862 1.00 98.50 80 MET A CA 1
ATOM 618 C C . MET A 1 80 ? -13.775 -35.483 4.138 1.00 98.50 80 MET A C 1
ATOM 620 O O . MET A 1 80 ? -13.722 -36.691 3.917 1.00 98.50 80 MET A O 1
ATOM 624 N N . GLN A 1 81 ? -12.744 -34.803 4.660 1.00 98.00 81 GLN A N 1
ATOM 625 C CA . GLN A 1 81 ? -11.495 -35.453 5.087 1.00 98.00 81 GLN A CA 1
ATOM 626 C C . GLN A 1 81 ? -11.743 -36.463 6.213 1.00 98.00 81 GLN A C 1
ATOM 628 O O . GLN A 1 81 ? -11.268 -37.591 6.120 1.00 98.00 81 GLN A O 1
ATOM 633 N N . TYR A 1 82 ? -12.535 -36.101 7.228 1.00 97.44 82 TYR A N 1
ATOM 634 C CA . TYR A 1 82 ? -12.930 -37.020 8.297 1.00 97.44 82 TYR A CA 1
ATOM 635 C C . TYR A 1 82 ? -13.614 -38.276 7.744 1.00 97.44 82 TYR A C 1
ATOM 637 O O . TYR A 1 82 ? -13.211 -39.388 8.082 1.00 97.44 82 TYR A O 1
ATOM 645 N N . LEU A 1 83 ? -14.612 -38.112 6.868 1.00 97.12 83 LEU A N 1
ATOM 646 C CA . LEU A 1 83 ? -15.370 -39.233 6.314 1.00 97.12 83 LEU A CA 1
ATOM 647 C C . LEU A 1 83 ? -14.472 -40.195 5.528 1.00 97.12 83 LEU A C 1
ATOM 649 O O . LEU A 1 83 ? -14.564 -41.403 5.740 1.00 97.12 83 LEU A O 1
ATOM 653 N N . VAL A 1 84 ? -13.564 -39.695 4.679 1.00 97.25 84 VAL A N 1
ATOM 654 C CA . VAL A 1 84 ? -12.667 -40.593 3.933 1.00 97.25 84 VAL A CA 1
ATOM 655 C C . VAL A 1 84 ? -11.585 -41.215 4.813 1.00 97.25 84 VAL A C 1
ATOM 657 O O . VAL A 1 84 ? -11.323 -42.406 4.682 1.00 97.25 84 VAL A O 1
ATOM 660 N N . GLU A 1 85 ? -11.006 -40.481 5.768 1.00 94.50 85 GLU A N 1
ATOM 661 C CA . GLU A 1 85 ? -10.009 -41.054 6.684 1.00 94.50 85 GLU A CA 1
ATOM 662 C C . GLU A 1 85 ? -10.609 -42.098 7.639 1.00 94.50 85 GLU A C 1
ATOM 664 O O . GLU A 1 85 ? -9.919 -43.043 8.026 1.00 94.50 85 GLU A O 1
ATOM 669 N N . ARG A 1 86 ? -11.886 -41.951 8.018 1.00 93.00 86 ARG A N 1
ATOM 670 C CA . ARG A 1 86 ? -12.560 -42.842 8.972 1.00 93.00 86 ARG A CA 1
ATOM 671 C C . ARG A 1 86 ? -13.243 -44.046 8.321 1.00 93.00 86 ARG A C 1
ATOM 673 O O . ARG A 1 86 ? -13.276 -45.106 8.959 1.00 93.00 86 ARG A O 1
ATOM 680 N N . TYR A 1 87 ? -13.796 -43.877 7.115 1.00 95.12 87 TYR A N 1
ATOM 681 C CA . TYR A 1 87 ? -14.704 -44.841 6.479 1.00 95.12 87 TYR A CA 1
ATOM 682 C C . TYR A 1 87 ? -14.313 -45.277 5.058 1.00 95.12 87 TYR A C 1
ATOM 684 O O . TYR A 1 87 ? -14.738 -46.356 4.646 1.00 95.12 87 TYR A O 1
ATOM 692 N N . ASP A 1 88 ? -13.495 -44.524 4.312 1.00 95.56 88 ASP A N 1
ATOM 693 C CA . ASP A 1 88 ? -13.075 -44.909 2.951 1.00 95.56 88 ASP A CA 1
ATOM 694 C C . ASP A 1 88 ? -11.856 -45.849 2.966 1.00 95.56 88 ASP A C 1
ATOM 696 O O . ASP A 1 88 ? -10.809 -45.576 2.380 1.00 95.56 88 ASP A O 1
ATOM 700 N N . THR A 1 89 ? -11.982 -46.984 3.658 1.00 91.62 89 THR A N 1
ATOM 701 C CA . THR A 1 89 ? -10.893 -47.962 3.854 1.00 91.62 89 THR A CA 1
ATOM 702 C C . THR A 1 89 ? -10.385 -48.605 2.558 1.00 91.62 89 THR A C 1
ATOM 704 O O . THR A 1 89 ? -9.282 -49.150 2.533 1.00 91.62 89 THR A O 1
ATOM 707 N N . GLU A 1 90 ? -11.176 -48.538 1.485 1.00 94.06 90 GLU A N 1
ATOM 708 C CA . GLU A 1 90 ? -10.850 -49.028 0.139 1.00 94.06 90 GLU A CA 1
ATOM 709 C C . GLU A 1 90 ? -10.379 -47.900 -0.806 1.00 94.06 90 GLU A C 1
ATOM 711 O O . GLU A 1 90 ? -10.042 -48.167 -1.960 1.00 94.06 90 GLU A O 1
ATOM 716 N N . TYR A 1 91 ? -10.325 -46.648 -0.332 1.00 96.38 91 TYR A N 1
ATOM 717 C CA . TYR A 1 91 ? -9.948 -45.459 -1.103 1.00 96.38 91 TYR A CA 1
ATOM 718 C C . TYR A 1 91 ? -10.779 -45.270 -2.390 1.00 96.38 91 TYR A C 1
ATOM 720 O O . TYR A 1 91 ? -10.239 -44.975 -3.461 1.00 96.38 91 TYR A O 1
ATOM 728 N N . LYS A 1 92 ? -12.102 -45.447 -2.311 1.00 95.88 92 LYS A N 1
ATOM 729 C CA . LYS A 1 92 ? -13.070 -45.308 -3.415 1.00 95.88 92 LYS A CA 1
ATOM 730 C C . LYS A 1 92 ? -13.136 -43.891 -3.970 1.00 95.88 92 LYS A C 1
ATOM 732 O O . LYS A 1 92 ? -13.203 -43.727 -5.185 1.00 95.88 92 LYS A O 1
ATOM 737 N N . ILE A 1 93 ? -13.090 -42.892 -3.088 1.00 97.62 93 ILE A N 1
ATOM 738 C CA . ILE A 1 93 ? -13.160 -41.457 -3.420 1.00 97.62 93 ILE A CA 1
ATOM 739 C C . ILE A 1 93 ? -12.012 -40.663 -2.779 1.00 97.62 93 ILE A C 1
ATOM 741 O O . ILE A 1 93 ? -12.100 -39.452 -2.564 1.00 97.62 93 ILE A O 1
ATOM 745 N N . SER A 1 94 ? -10.917 -41.352 -2.469 1.00 97.81 94 SER A N 1
ATOM 746 C CA . SER A 1 94 ? -9.735 -40.780 -1.831 1.00 97.81 94 SER A CA 1
ATOM 747 C C . SER A 1 94 ? -8.455 -41.543 -2.208 1.00 97.81 94 SER A C 1
ATOM 749 O O . SER A 1 94 ? -8.427 -42.320 -3.172 1.00 97.81 94 SER A O 1
ATOM 751 N N . TYR A 1 95 ? -7.374 -41.296 -1.468 1.00 97.50 95 TYR A N 1
ATOM 752 C CA . TYR A 1 95 ? -6.067 -41.935 -1.619 1.00 97.50 95 TYR A CA 1
ATOM 753 C C . TYR A 1 95 ? -5.424 -42.177 -0.242 1.00 97.50 95 TYR A C 1
ATOM 755 O O . TYR A 1 95 ? -5.764 -41.470 0.710 1.00 97.50 95 TYR A O 1
ATOM 763 N N . PRO A 1 96 ? -4.466 -43.118 -0.115 1.00 96.00 96 PRO A N 1
ATOM 764 C CA . PRO A 1 96 ? -3.749 -43.359 1.137 1.00 96.00 96 PRO A CA 1
ATOM 765 C C . PRO A 1 96 ? -3.089 -42.093 1.688 1.00 96.00 96 PRO A C 1
ATOM 767 O O . PRO A 1 96 ? -2.365 -41.401 0.969 1.00 96.00 96 PRO A O 1
ATOM 770 N N . LYS A 1 97 ? -3.302 -41.796 2.972 1.00 93.44 97 LYS A N 1
ATOM 771 C CA . LYS A 1 97 ? -2.730 -40.616 3.637 1.00 93.44 97 LYS A CA 1
ATOM 772 C C . LYS A 1 97 ? -1.201 -40.610 3.517 1.00 93.44 97 LYS A C 1
ATOM 774 O O . LYS A 1 97 ? -0.547 -41.597 3.841 1.00 93.44 97 LYS A O 1
ATOM 779 N N . GLY A 1 98 ? -0.640 -39.503 3.027 1.00 93.12 98 GLY A N 1
ATOM 780 C CA . GLY A 1 98 ? 0.798 -39.367 2.751 1.00 93.12 98 GLY A CA 1
ATOM 781 C C . GLY A 1 98 ? 1.265 -39.870 1.374 1.00 93.12 98 GLY A C 1
ATOM 782 O O . GLY A 1 98 ? 2.437 -39.699 1.045 1.00 93.12 98 GLY A O 1
ATOM 783 N N . SER A 1 99 ? 0.383 -40.444 0.546 1.00 96.69 99 SER A N 1
ATOM 784 C CA . SER A 1 99 ? 0.662 -40.657 -0.886 1.00 96.69 99 SER A CA 1
ATOM 785 C C . SER A 1 99 ? 0.722 -39.326 -1.648 1.00 96.69 99 SER A C 1
ATOM 787 O O . SER A 1 99 ? 0.158 -38.323 -1.203 1.00 96.69 99 SER A O 1
ATOM 789 N N . ARG A 1 100 ? 1.373 -39.309 -2.819 1.00 96.81 100 ARG A N 1
ATOM 790 C CA . ARG A 1 100 ? 1.428 -38.126 -3.701 1.00 96.81 100 ARG A CA 1
ATOM 791 C C . ARG A 1 100 ? 0.019 -37.654 -4.059 1.00 96.81 100 ARG A C 1
ATOM 793 O O . ARG A 1 100 ? -0.292 -36.472 -3.959 1.00 96.81 100 ARG A O 1
ATOM 800 N N . GLU A 1 101 ? -0.827 -38.604 -4.422 1.00 96.06 101 GLU A N 1
ATOM 801 C CA . GLU A 1 101 ? -2.183 -38.406 -4.909 1.00 96.06 101 GLU A CA 1
ATOM 802 C C . GLU A 1 101 ? -3.097 -37.848 -3.803 1.00 96.06 101 GLU A C 1
ATOM 804 O O . GLU A 1 101 ? -3.972 -37.031 -4.079 1.00 96.06 101 GLU A O 1
ATOM 809 N N . TRP A 1 102 ? -2.847 -38.192 -2.531 1.00 97.06 102 TRP A N 1
ATOM 810 C CA . TRP A 1 102 ? -3.519 -37.578 -1.376 1.00 97.06 102 TRP A CA 1
ATOM 811 C C . TRP A 1 102 ? -3.170 -36.090 -1.216 1.00 97.06 102 TRP A C 1
ATOM 813 O O . TRP A 1 102 ? -4.055 -35.281 -0.936 1.00 97.06 102 TRP A O 1
ATOM 823 N N . TYR A 1 103 ? -1.910 -35.697 -1.440 1.00 97.56 103 TYR A N 1
ATOM 824 C CA . TYR A 1 103 ? -1.533 -34.278 -1.447 1.00 97.56 103 TYR A CA 1
ATOM 825 C C . TYR A 1 103 ? -2.136 -33.536 -2.650 1.00 97.56 103 TYR A C 1
ATOM 827 O O . TYR A 1 103 ? -2.649 -32.433 -2.481 1.00 97.56 103 TYR A O 1
ATOM 835 N N . GLU A 1 104 ? -2.146 -34.140 -3.842 1.00 96.69 104 GLU A N 1
ATOM 836 C CA . GLU A 1 104 ? -2.771 -33.550 -5.038 1.00 96.69 104 GLU A CA 1
ATOM 837 C C . GLU A 1 104 ? -4.293 -33.376 -4.875 1.00 96.69 104 GLU A C 1
ATOM 839 O O . GLU A 1 104 ? -4.827 -32.308 -5.178 1.00 96.69 104 GLU A O 1
ATOM 844 N N . MET A 1 105 ? -4.984 -34.367 -4.303 1.00 97.94 105 MET A N 1
ATOM 845 C CA . MET A 1 105 ? -6.395 -34.278 -3.905 1.00 97.94 105 MET A CA 1
ATOM 846 C C . MET A 1 105 ? -6.639 -33.127 -2.925 1.00 97.94 105 MET A C 1
ATOM 848 O O . MET A 1 105 ? -7.565 -32.334 -3.112 1.00 97.94 105 MET A O 1
ATOM 852 N N . ASN A 1 106 ? -5.798 -33.000 -1.897 1.00 98.06 106 ASN A N 1
ATOM 853 C CA . ASN A 1 106 ? -5.937 -31.936 -0.910 1.00 98.06 106 ASN A CA 1
ATOM 854 C C . ASN A 1 106 ? -5.656 -30.548 -1.497 1.00 98.06 106 ASN A C 1
ATOM 856 O O . ASN A 1 106 ? -6.360 -29.607 -1.137 1.00 98.06 106 ASN A O 1
ATOM 860 N N . ASN A 1 107 ? -4.716 -30.404 -2.437 1.00 97.94 107 ASN A N 1
ATOM 861 C CA . ASN A 1 107 ? -4.491 -29.136 -3.139 1.00 97.94 107 ASN A CA 1
ATOM 862 C C . ASN A 1 107 ? -5.783 -28.638 -3.808 1.00 97.94 107 ASN A C 1
ATOM 864 O O . ASN A 1 107 ? -6.161 -27.479 -3.633 1.00 97.94 107 ASN A O 1
ATOM 868 N N . TRP A 1 108 ? -6.503 -29.523 -4.507 1.00 98.31 108 TRP A N 1
ATOM 869 C CA . TRP A 1 108 ? -7.789 -29.189 -5.122 1.00 98.31 108 TRP A CA 1
ATOM 870 C C . TRP A 1 108 ? -8.900 -28.957 -4.092 1.00 98.31 108 TRP A C 1
ATOM 872 O O . TRP A 1 108 ? -9.663 -28.003 -4.226 1.00 98.31 108 TRP A O 1
ATOM 882 N N . LEU A 1 109 ? -8.975 -29.755 -3.025 1.00 98.38 109 LEU A N 1
ATOM 883 C CA . LEU A 1 109 ? -9.951 -29.548 -1.950 1.00 98.38 109 LEU A CA 1
ATOM 884 C C . LEU A 1 109 ? -9.774 -28.178 -1.262 1.00 98.38 109 LEU A C 1
ATOM 886 O O . LEU A 1 109 ? -10.750 -27.462 -1.035 1.00 98.38 109 LEU A O 1
ATOM 890 N N . PHE A 1 110 ? -8.536 -27.765 -0.980 1.00 98.31 110 PHE A N 1
ATOM 891 C CA . PHE A 1 110 ? -8.253 -26.440 -0.423 1.00 98.31 110 PHE A CA 1
ATOM 892 C C . PHE A 1 110 ? -8.443 -25.312 -1.451 1.00 98.31 110 PHE A C 1
ATOM 894 O O . PHE A 1 110 ? -8.944 -24.251 -1.079 1.00 98.31 110 PHE A O 1
ATOM 901 N N . PHE A 1 111 ? -8.158 -25.538 -2.739 1.00 98.44 111 PHE A N 1
ATOM 902 C CA . PHE A 1 111 ? -8.509 -24.604 -3.822 1.00 98.44 111 PHE A CA 1
ATOM 903 C C . PHE A 1 111 ? -10.026 -24.358 -3.902 1.00 98.44 111 PHE A C 1
ATOM 905 O O . PHE A 1 111 ? -10.464 -23.221 -4.093 1.00 98.44 111 PHE A O 1
ATOM 912 N N . GLN A 1 112 ? -10.841 -25.391 -3.674 1.00 98.31 112 GLN A N 1
ATOM 913 C CA . GLN A 1 112 ? -12.293 -25.262 -3.577 1.00 98.31 112 GLN A CA 1
ATOM 914 C C . GLN A 1 112 ? -12.703 -24.416 -2.366 1.00 98.31 112 GLN A C 1
ATOM 916 O O . GLN A 1 112 ? -13.457 -23.450 -2.513 1.00 98.31 112 GLN A O 1
ATOM 921 N N . ASN A 1 113 ? -12.194 -24.770 -1.182 1.00 95.69 113 ASN A N 1
ATOM 922 C CA . ASN A 1 113 ? -12.587 -24.155 0.085 1.00 95.69 113 ASN A CA 1
ATOM 923 C C . ASN A 1 113 ? -12.130 -22.696 0.225 1.00 95.69 113 ASN A C 1
ATOM 925 O O . ASN A 1 113 ? -12.856 -21.902 0.818 1.00 95.69 113 ASN A O 1
ATOM 929 N N . ALA A 1 114 ? -10.946 -22.346 -0.285 1.00 95.44 114 ALA A N 1
ATOM 930 C CA . ALA A 1 114 ? -10.354 -21.012 -0.147 1.00 95.44 114 ALA A CA 1
ATOM 931 C C . ALA A 1 114 ? -10.521 -20.130 -1.399 1.00 95.44 114 ALA A C 1
ATOM 933 O O . ALA A 1 114 ? -10.532 -18.906 -1.285 1.00 95.44 114 ALA A O 1
ATOM 934 N N . GLY A 1 115 ? -10.658 -20.736 -2.583 1.00 96.25 115 GLY A N 1
ATOM 935 C CA . GLY A 1 115 ? -10.824 -20.044 -3.862 1.00 96.25 115 GLY A CA 1
ATOM 936 C C . GLY A 1 115 ? -12.262 -20.096 -4.369 1.00 96.25 115 GLY A C 1
ATOM 937 O O . GLY A 1 115 ? -13.013 -19.133 -4.215 1.00 96.25 115 GLY A O 1
ATOM 938 N N . LEU A 1 116 ? -12.649 -21.219 -4.987 1.00 97.81 116 LEU A N 1
ATOM 939 C CA . LEU A 1 116 ? -13.889 -21.309 -5.771 1.00 97.81 116 LEU A CA 1
ATOM 940 C C . LEU A 1 116 ? -15.149 -20.968 -4.967 1.00 97.81 116 LEU A C 1
ATOM 942 O O . LEU A 1 116 ? -15.913 -20.092 -5.370 1.00 97.81 116 LEU A O 1
ATOM 946 N N . GLY A 1 117 ? -15.364 -21.649 -3.839 1.00 96.12 117 GLY A N 1
ATOM 947 C CA . GLY A 1 117 ? -16.563 -21.472 -3.020 1.00 96.12 117 GLY A CA 1
ATOM 948 C C . GLY A 1 117 ? -16.722 -20.038 -2.503 1.00 96.12 117 GLY A C 1
ATOM 949 O O . GLY A 1 117 ? -17.765 -19.427 -2.742 1.00 96.12 117 GLY A O 1
ATOM 950 N N . PRO A 1 118 ? -15.707 -19.457 -1.835 1.00 96.56 118 PRO A N 1
ATOM 951 C CA . PRO A 1 118 ? -15.767 -18.074 -1.371 1.00 96.56 118 PRO A CA 1
ATOM 952 C C . PRO A 1 118 ? -15.996 -17.057 -2.493 1.00 96.56 118 PRO A C 1
ATOM 954 O O . PRO A 1 118 ? -16.867 -16.201 -2.352 1.00 96.56 118 PRO A O 1
ATOM 957 N N . MET A 1 119 ? -15.263 -17.146 -3.610 1.00 97.06 119 MET A N 1
ATOM 958 C CA . MET A 1 119 ? -15.352 -16.142 -4.679 1.00 97.06 119 MET A CA 1
ATOM 959 C C . MET A 1 119 ? -16.685 -16.215 -5.435 1.00 97.06 119 MET A C 1
ATOM 961 O O . MET A 1 119 ? -17.330 -15.183 -5.626 1.00 97.06 119 MET A O 1
ATOM 965 N N . GLN A 1 120 ? -17.167 -17.420 -5.762 1.00 97.38 120 GLN A N 1
ATOM 966 C CA . GLN A 1 120 ? -18.493 -17.592 -6.364 1.00 97.38 120 GLN A CA 1
ATOM 967 C C . GLN A 1 120 ? -19.615 -17.228 -5.375 1.00 97.38 120 GLN A C 1
ATOM 969 O O . GLN A 1 120 ? -20.653 -16.705 -5.775 1.00 97.38 120 GLN A O 1
ATOM 974 N N . GLY A 1 121 ? -19.408 -17.434 -4.069 1.00 94.44 121 GLY A N 1
ATOM 975 C CA . GLY A 1 121 ? -20.322 -16.976 -3.021 1.00 94.44 121 GLY A CA 1
ATOM 976 C C . GLY A 1 121 ? -20.503 -15.454 -3.008 1.00 94.44 121 GLY A C 1
ATOM 977 O O . GLY A 1 121 ? -21.630 -14.977 -2.879 1.00 94.44 121 GLY A O 1
ATOM 978 N N . GLN A 1 122 ? -19.421 -14.696 -3.212 1.00 94.88 122 GLN A N 1
ATOM 979 C CA . GLN A 1 122 ? -19.493 -13.241 -3.367 1.00 94.88 122 GLN A CA 1
ATOM 980 C C . GLN A 1 122 ? -20.142 -12.841 -4.699 1.00 94.88 122 GLN A C 1
ATOM 982 O O . GLN A 1 122 ? -21.008 -11.969 -4.705 1.00 94.88 122 GLN A O 1
ATOM 987 N N . ALA A 1 123 ? -19.821 -13.518 -5.809 1.00 93.75 123 ALA A N 1
ATOM 988 C CA . ALA A 1 123 ? -20.478 -13.274 -7.099 1.00 93.75 123 ALA A CA 1
ATOM 989 C C . ALA A 1 123 ? -22.005 -13.450 -6.994 1.00 93.75 123 ALA A C 1
ATOM 991 O O . ALA A 1 123 ? -22.761 -12.586 -7.430 1.00 93.75 123 ALA A O 1
ATOM 992 N N . ASN A 1 124 ? -22.467 -14.511 -6.323 1.00 93.19 124 ASN A N 1
ATOM 993 C CA . ASN A 1 124 ? -23.885 -14.725 -6.023 1.00 93.19 124 ASN A CA 1
ATOM 994 C C . ASN A 1 124 ? -24.489 -13.569 -5.206 1.00 93.19 124 ASN A C 1
ATOM 996 O O . ASN A 1 124 ? -25.606 -13.143 -5.493 1.00 93.19 124 ASN A O 1
ATOM 1000 N N . HIS A 1 125 ? -23.772 -13.053 -4.200 1.00 91.25 125 HIS A N 1
ATOM 1001 C CA . HIS A 1 125 ? -24.249 -11.933 -3.387 1.00 91.25 125 HIS A CA 1
ATOM 1002 C C . HIS A 1 125 ? -24.446 -10.667 -4.225 1.00 91.25 125 HIS A C 1
ATOM 1004 O O . HIS A 1 125 ? -25.563 -10.155 -4.277 1.00 91.25 125 HIS A O 1
ATOM 1010 N N . PHE A 1 126 ? -23.412 -10.204 -4.930 1.00 91.69 126 PHE A N 1
ATOM 1011 C CA . PHE A 1 126 ? -23.492 -8.968 -5.712 1.00 91.69 126 PHE A CA 1
ATOM 1012 C C . PHE A 1 126 ? -24.441 -9.073 -6.916 1.00 91.69 126 PHE A C 1
ATOM 1014 O O . PHE A 1 126 ? -25.118 -8.100 -7.229 1.00 91.69 126 PHE A O 1
ATOM 1021 N N . ASN A 1 127 ? -24.569 -10.251 -7.542 1.00 87.31 127 ASN A N 1
ATOM 1022 C CA . ASN A 1 127 ? -25.494 -10.447 -8.664 1.00 87.31 127 ASN A CA 1
ATOM 1023 C C . ASN A 1 127 ? -26.969 -10.596 -8.250 1.00 87.31 127 ASN A C 1
ATOM 1025 O O . ASN A 1 127 ? -27.844 -10.334 -9.072 1.00 87.31 127 ASN A O 1
ATOM 1029 N N . ARG A 1 128 ? -27.275 -11.070 -7.029 1.00 87.12 128 ARG A N 1
ATOM 1030 C CA . ARG A 1 128 ? -28.646 -11.494 -6.656 1.00 87.12 128 ARG A CA 1
ATOM 1031 C C . ARG A 1 128 ? -29.185 -10.900 -5.355 1.00 87.12 128 ARG A C 1
ATOM 1033 O O . ARG A 1 128 ? -30.386 -10.631 -5.281 1.00 87.12 128 ARG A O 1
ATOM 1040 N N . TYR A 1 129 ? -28.343 -10.730 -4.334 1.00 84.06 129 TYR A N 1
ATOM 1041 C CA . TYR A 1 129 ? -28.763 -10.502 -2.939 1.00 84.06 129 TYR A CA 1
ATOM 1042 C C . TYR A 1 129 ? -28.373 -9.136 -2.356 1.00 84.06 129 TYR A C 1
ATOM 1044 O O . TYR A 1 129 ? -28.903 -8.758 -1.306 1.00 84.06 129 TYR A O 1
ATOM 1052 N N . ALA A 1 130 ? -27.456 -8.410 -2.995 1.00 84.31 130 ALA A N 1
ATOM 1053 C CA . ALA A 1 130 ? -27.165 -7.024 -2.652 1.00 84.31 130 ALA A CA 1
ATOM 1054 C C . ALA A 1 130 ? -28.444 -6.164 -2.791 1.00 84.31 130 ALA A C 1
ATOM 1056 O O . ALA A 1 130 ? -29.274 -6.444 -3.663 1.00 84.31 130 ALA A O 1
ATOM 1057 N N . PRO A 1 131 ? -28.649 -5.153 -1.924 1.00 77.25 131 PRO A N 1
ATOM 1058 C CA . PRO A 1 131 ? -29.830 -4.290 -1.999 1.00 77.25 131 PRO A CA 1
ATOM 1059 C C . PRO A 1 131 ? -29.769 -3.359 -3.216 1.00 77.25 131 PRO A C 1
ATOM 1061 O O . PRO A 1 131 ? -30.798 -3.047 -3.808 1.00 77.25 131 PRO A O 1
ATOM 1064 N N . GLU A 1 132 ? -28.553 -2.969 -3.592 1.00 82.12 132 GLU A N 1
ATOM 1065 C CA . GLU A 1 132 ? -28.214 -2.061 -4.680 1.00 82.12 132 GLU A CA 1
ATOM 1066 C C . GLU A 1 132 ? -27.279 -2.775 -5.662 1.00 82.12 132 GLU A C 1
ATOM 1068 O O . GLU A 1 132 ? -26.513 -3.666 -5.279 1.00 82.12 132 GLU A O 1
ATOM 1073 N N . HIS A 1 133 ? -27.323 -2.386 -6.937 1.00 84.62 133 HIS A N 1
ATOM 1074 C CA . HIS A 1 133 ? -26.433 -2.943 -7.951 1.00 84.62 133 HIS A CA 1
ATOM 1075 C C . HIS A 1 133 ? -25.053 -2.274 -7.878 1.00 84.62 133 HIS A C 1
ATOM 1077 O O . HIS A 1 133 ? -24.838 -1.195 -8.422 1.00 84.62 133 HIS A O 1
ATOM 1083 N N . ILE A 1 134 ? -24.109 -2.926 -7.198 1.00 88.88 134 ILE A N 1
ATOM 1084 C CA . ILE A 1 134 ? -22.732 -2.438 -7.058 1.00 88.88 134 ILE A CA 1
ATOM 1085 C C . ILE A 1 134 ? -21.881 -3.054 -8.173 1.00 88.88 134 ILE A C 1
ATOM 1087 O O . ILE A 1 134 ? -21.331 -4.148 -8.016 1.00 88.88 134 ILE A O 1
ATOM 1091 N N . GLU A 1 135 ? -21.766 -2.338 -9.294 1.00 88.25 135 GLU A N 1
ATOM 1092 C CA . GLU A 1 135 ? -21.088 -2.800 -10.514 1.00 88.25 135 GLU A CA 1
ATOM 1093 C C . GLU A 1 135 ? -19.667 -3.325 -10.246 1.00 88.25 135 GLU A C 1
ATOM 1095 O O . GLU A 1 135 ? -19.307 -4.410 -10.705 1.00 88.25 135 GLU A O 1
ATOM 1100 N N . TYR A 1 136 ? -18.866 -2.622 -9.434 1.00 82.25 136 TYR A N 1
ATOM 1101 C CA . TYR A 1 136 ? -17.520 -3.082 -9.070 1.00 82.25 136 TYR A CA 1
ATOM 1102 C C . TYR A 1 136 ? -17.532 -4.462 -8.390 1.00 82.25 136 TYR A C 1
ATOM 1104 O O . TYR A 1 136 ? -16.702 -5.315 -8.706 1.00 82.25 136 TYR A O 1
ATOM 1112 N N . GLY A 1 137 ? -18.476 -4.703 -7.474 1.00 84.00 137 GLY A N 1
ATOM 1113 C CA . GLY A 1 137 ? -18.613 -5.983 -6.778 1.00 84.00 137 GLY A CA 1
ATOM 1114 C C . GLY A 1 137 ? -19.027 -7.101 -7.734 1.00 84.00 137 GLY A C 1
ATOM 1115 O O . GLY A 1 137 ? -18.397 -8.160 -7.760 1.00 84.00 137 GLY A O 1
ATOM 1116 N N . VAL A 1 138 ? -20.024 -6.831 -8.582 1.00 89.69 138 VAL A N 1
ATOM 1117 C CA . VAL A 1 138 ? -20.458 -7.732 -9.661 1.00 89.69 138 VAL A CA 1
ATOM 1118 C C . VAL A 1 138 ? -19.280 -8.109 -10.560 1.00 89.69 138 VAL A C 1
ATOM 1120 O O . VAL A 1 138 ? -18.963 -9.294 -10.695 1.00 89.69 138 VAL A O 1
ATOM 1123 N N . ASN A 1 139 ? -18.581 -7.117 -11.113 1.00 87.94 139 ASN A N 1
ATOM 1124 C CA . ASN A 1 139 ? -17.485 -7.325 -12.053 1.00 87.94 139 ASN A CA 1
ATOM 1125 C C . ASN A 1 139 ? -16.304 -8.052 -11.396 1.00 87.94 139 ASN A C 1
ATOM 1127 O O . ASN A 1 139 ? -15.821 -9.046 -11.940 1.00 87.94 139 ASN A O 1
ATOM 1131 N N . ARG A 1 140 ? -15.874 -7.630 -10.198 1.00 91.25 140 ARG A N 1
ATOM 1132 C CA . ARG A 1 140 ? -14.752 -8.240 -9.466 1.00 91.25 140 ARG A CA 1
ATOM 1133 C C . ARG A 1 140 ? -14.970 -9.731 -9.215 1.00 91.25 140 ARG A C 1
ATOM 1135 O O . ARG A 1 140 ? -14.121 -10.545 -9.581 1.00 91.25 140 ARG A O 1
ATOM 1142 N N . TYR A 1 141 ? -16.083 -10.100 -8.583 1.00 94.88 141 TYR A N 1
ATOM 1143 C CA . TYR A 1 141 ? -16.289 -11.481 -8.142 1.00 94.88 141 TYR A CA 1
ATOM 1144 C C . TYR A 1 141 ? -16.762 -12.403 -9.270 1.00 94.88 141 TYR A C 1
ATOM 1146 O O . TYR A 1 141 ? -16.383 -13.577 -9.288 1.00 94.88 141 TYR A O 1
ATOM 1154 N N . THR A 1 142 ? -17.497 -11.887 -10.260 1.00 94.12 142 THR A N 1
ATOM 1155 C CA . THR A 1 142 ? -17.836 -12.670 -11.460 1.00 94.12 142 THR A CA 1
ATOM 1156 C C . THR A 1 142 ? -16.579 -12.951 -12.294 1.00 94.12 142 THR A C 1
ATOM 1158 O O . THR A 1 142 ? -16.373 -14.090 -12.711 1.00 94.12 142 THR A O 1
ATOM 1161 N N . ASN A 1 143 ? -15.675 -11.976 -12.468 1.00 93.56 143 ASN A N 1
ATOM 1162 C CA . ASN A 1 143 ? -14.418 -12.190 -13.197 1.00 93.56 143 ASN A CA 1
ATOM 1163 C C . ASN A 1 143 ? -13.451 -13.131 -12.466 1.00 93.56 143 ASN A C 1
ATOM 1165 O O . ASN A 1 143 ? -12.844 -13.987 -13.109 1.00 93.56 143 ASN A O 1
ATOM 1169 N N . GLU A 1 144 ? -13.346 -13.056 -11.136 1.00 97.12 144 GLU A N 1
ATOM 1170 C CA . GLU A 1 144 ? -12.549 -14.030 -10.378 1.00 97.12 144 GLU A CA 1
ATOM 1171 C C . GLU A 1 144 ? -13.152 -15.444 -10.455 1.00 97.12 144 GLU A C 1
ATOM 1173 O O . GLU A 1 144 ? -12.422 -16.417 -10.646 1.00 97.12 144 GLU A O 1
ATOM 1178 N N . THR A 1 145 ? -14.483 -15.574 -10.428 1.00 97.75 145 THR A N 1
ATOM 1179 C CA . THR A 1 145 ? -15.158 -16.864 -10.660 1.00 97.75 145 THR A CA 1
ATOM 1180 C C . THR A 1 145 ? -14.833 -17.409 -12.057 1.00 97.75 145 THR A C 1
ATOM 1182 O O . THR A 1 145 ? -14.393 -18.552 -12.179 1.00 97.75 145 THR A O 1
ATOM 1185 N N . ARG A 1 146 ? -14.926 -16.581 -13.110 1.00 97.75 146 ARG A N 1
ATOM 1186 C CA . ARG A 1 146 ? -14.521 -16.937 -14.487 1.00 97.75 146 ARG A CA 1
ATOM 1187 C C . ARG A 1 146 ? -13.052 -17.368 -14.583 1.00 97.75 146 ARG A C 1
ATOM 1189 O O . ARG A 1 146 ? -12.729 -18.305 -15.319 1.00 97.75 146 ARG A O 1
ATOM 1196 N N . ARG A 1 147 ? -12.151 -16.716 -13.838 1.00 98.19 147 ARG A N 1
ATOM 1197 C CA . ARG A 1 147 ? -10.724 -17.075 -13.774 1.00 98.19 147 ARG A CA 1
ATOM 1198 C C . ARG A 1 147 ? -10.523 -18.448 -13.133 1.00 98.19 147 ARG A C 1
ATOM 1200 O O . ARG A 1 147 ? -9.775 -19.261 -13.673 1.00 98.19 147 ARG A O 1
ATOM 1207 N N . LEU A 1 148 ? -11.198 -18.722 -12.018 1.00 98.19 148 LEU A N 1
ATOM 1208 C CA . LEU A 1 148 ? -11.133 -20.008 -11.315 1.00 98.19 148 LEU A CA 1
ATOM 1209 C C . LEU A 1 148 ? -11.721 -21.148 -12.165 1.00 98.19 148 LEU A C 1
ATOM 1211 O O . LEU A 1 148 ? -11.119 -22.217 -12.242 1.00 98.19 148 LEU A O 1
ATOM 1215 N N . TYR A 1 149 ? -12.813 -20.899 -12.892 1.00 98.38 149 TYR A N 1
ATOM 1216 C CA . TYR A 1 149 ? -13.367 -21.845 -13.870 1.00 98.38 149 TYR A CA 1
ATOM 1217 C C . TYR A 1 149 ? -12.376 -22.113 -15.017 1.00 98.38 149 TYR A C 1
ATOM 1219 O O . TYR A 1 149 ? -12.191 -23.263 -15.406 1.00 98.38 149 TYR A O 1
ATOM 1227 N N . SER A 1 150 ? -11.651 -21.092 -15.499 1.00 97.81 150 SER A N 1
ATOM 1228 C CA . SER A 1 150 ? -10.591 -21.274 -16.507 1.00 97.81 150 SER A CA 1
ATOM 1229 C C . SER A 1 150 ? -9.423 -22.132 -16.003 1.00 97.81 150 SER A C 1
ATOM 1231 O O . SER A 1 150 ? -8.821 -22.848 -16.800 1.00 97.81 150 SER A O 1
ATOM 1233 N N . VAL A 1 151 ? -9.097 -22.089 -14.704 1.00 97.94 151 VAL A N 1
ATOM 1234 C CA . VAL A 1 151 ? -8.090 -22.985 -14.104 1.00 97.94 151 VAL A CA 1
ATOM 1235 C C . VAL A 1 151 ? -8.572 -24.435 -14.142 1.00 97.94 151 VAL A C 1
ATOM 1237 O O . VAL A 1 151 ? -7.821 -25.302 -14.583 1.00 97.94 151 VAL A O 1
ATOM 1240 N N . LEU A 1 152 ? -9.819 -24.695 -13.737 1.00 97.88 152 LEU A N 1
ATOM 1241 C CA . LEU A 1 152 ? -10.394 -26.044 -13.736 1.00 97.88 152 LEU A CA 1
ATOM 1242 C C . LEU A 1 152 ? -10.531 -26.607 -15.157 1.00 97.88 152 LEU A C 1
ATOM 1244 O O . LEU A 1 152 ? -10.112 -27.733 -15.403 1.00 97.88 152 LEU A O 1
ATOM 1248 N N . ASP A 1 153 ? -11.042 -25.817 -16.105 1.00 97.69 153 ASP A N 1
ATOM 1249 C CA . ASP A 1 153 ? -11.204 -26.240 -17.501 1.00 97.69 153 ASP A CA 1
ATOM 1250 C C . ASP A 1 153 ? -9.861 -26.605 -18.155 1.00 97.69 153 ASP A C 1
ATOM 1252 O O . ASP A 1 153 ? -9.728 -27.676 -18.744 1.00 97.69 153 ASP A O 1
ATOM 1256 N N . LYS A 1 154 ? -8.829 -25.767 -17.971 1.00 96.88 154 LYS A N 1
ATOM 1257 C CA . LYS A 1 154 ? -7.470 -26.044 -18.471 1.00 96.88 154 LYS A CA 1
ATOM 1258 C C . LYS A 1 154 ? -6.839 -27.265 -17.809 1.00 96.88 154 LYS A C 1
ATOM 1260 O O . LYS A 1 154 ? -6.132 -28.012 -18.481 1.00 96.88 154 LYS A O 1
ATOM 1265 N N . HIS A 1 155 ? -7.081 -27.473 -16.515 1.00 95.94 155 HIS A N 1
ATOM 1266 C CA . HIS A 1 155 ? -6.581 -28.643 -15.794 1.00 95.94 155 HIS A CA 1
ATOM 1267 C C . HIS A 1 155 ? -7.234 -29.939 -16.290 1.00 95.94 155 HIS A C 1
ATOM 1269 O O . HIS A 1 155 ? -6.528 -30.904 -16.569 1.00 95.94 155 HIS A O 1
ATOM 1275 N N . LEU A 1 156 ? -8.553 -29.937 -16.498 1.00 95.75 156 LEU A N 1
ATOM 1276 C CA . LEU A 1 156 ? -9.300 -31.070 -17.058 1.00 95.75 156 LEU A CA 1
ATOM 1277 C C . LEU A 1 156 ? -8.948 -31.334 -18.535 1.00 95.75 156 LEU A C 1
ATOM 1279 O O . LEU A 1 156 ? -8.914 -32.483 -18.972 1.00 95.75 156 LEU A O 1
ATOM 1283 N N . ALA A 1 157 ? -8.623 -30.289 -19.303 1.00 94.06 157 ALA A N 1
ATOM 1284 C CA . ALA A 1 157 ? -8.090 -30.436 -20.657 1.00 94.06 157 ALA A CA 1
ATOM 1285 C C . ALA A 1 157 ? -6.681 -31.064 -20.676 1.00 94.06 157 ALA A C 1
ATOM 1287 O O . ALA A 1 157 ? -6.332 -31.785 -21.616 1.00 94.06 157 ALA A O 1
ATOM 1288 N N . SER A 1 158 ? -5.857 -30.790 -19.656 1.00 82.31 158 SER A N 1
ATOM 1289 C CA . SER A 1 158 ? -4.494 -31.318 -19.562 1.00 82.31 158 SER A CA 1
ATOM 1290 C C . SER A 1 158 ? -4.495 -32.830 -19.317 1.00 82.31 158 SER A C 1
ATOM 1292 O O . SER A 1 158 ? -5.281 -33.356 -18.532 1.00 82.31 158 SER A O 1
ATOM 1294 N N . ASP A 1 159 ? -3.645 -33.546 -20.054 1.00 74.94 159 ASP A N 1
ATOM 1295 C CA . ASP A 1 159 ? -3.536 -35.013 -20.065 1.00 74.94 159 ASP A CA 1
ATOM 1296 C C . ASP A 1 159 ? -4.860 -35.789 -20.285 1.00 74.94 159 ASP A C 1
ATOM 1298 O O . ASP A 1 159 ? -4.891 -37.000 -20.089 1.00 74.94 159 ASP A O 1
ATOM 1302 N N . LYS A 1 160 ? -5.942 -35.122 -20.729 1.00 74.12 160 LYS A N 1
ATOM 1303 C CA . LYS A 1 160 ? -7.303 -35.683 -20.899 1.00 74.12 160 LYS A CA 1
ATOM 1304 C C . LYS A 1 160 ? -7.879 -36.341 -19.631 1.00 74.12 160 LYS A C 1
ATOM 1306 O O . LYS A 1 160 ? -8.617 -37.323 -19.724 1.00 74.12 160 LYS A O 1
ATOM 1311 N N . ARG A 1 161 ? -7.550 -35.805 -18.454 1.00 86.44 161 ARG A N 1
ATOM 1312 C CA . ARG A 1 161 ? -7.952 -36.359 -17.151 1.00 86.44 161 ARG A CA 1
ATOM 1313 C C . ARG A 1 161 ? -9.481 -36.294 -16.979 1.00 86.44 161 ARG A C 1
ATOM 1315 O O . ARG A 1 161 ? -10.042 -35.204 -17.079 1.00 86.44 161 ARG A O 1
ATOM 1322 N N . PRO A 1 162 ? -10.181 -37.407 -16.679 1.00 92.19 162 PRO A N 1
ATOM 1323 C CA . PRO A 1 162 ? -11.633 -37.378 -16.479 1.00 92.19 162 PRO A CA 1
ATOM 1324 C C . PRO A 1 162 ? -12.065 -36.708 -15.163 1.00 92.19 162 PRO A C 1
ATOM 1326 O O . PRO A 1 162 ? -13.231 -36.331 -15.053 1.00 92.19 162 PRO A O 1
ATOM 1329 N N . TYR A 1 163 ? -11.152 -36.558 -14.194 1.00 96.94 163 TYR A N 1
ATOM 1330 C CA . TYR A 1 163 ? -11.368 -35.952 -12.875 1.00 96.94 163 TYR A CA 1
ATOM 1331 C C . TYR A 1 163 ? -10.168 -35.084 -12.450 1.00 96.94 163 TYR A C 1
ATOM 1333 O O . TYR A 1 163 ? -9.065 -35.206 -12.992 1.00 96.94 163 TYR A O 1
ATOM 1341 N N . LEU A 1 164 ? -10.350 -34.221 -11.443 1.00 96.69 164 LEU A N 1
ATOM 1342 C CA . LEU A 1 164 ? -9.316 -33.280 -10.974 1.00 96.69 164 LEU A CA 1
ATOM 1343 C C . LEU A 1 164 ? -8.038 -33.988 -10.490 1.00 96.69 164 LEU A C 1
ATOM 1345 O O . LEU A 1 164 ? -6.934 -33.460 -10.634 1.00 96.69 164 LEU A O 1
ATOM 1349 N N . THR A 1 165 ? -8.172 -35.207 -9.969 1.00 94.56 165 THR A N 1
ATOM 1350 C CA . THR A 1 165 ? -7.068 -36.061 -9.503 1.00 94.56 165 THR A CA 1
ATOM 1351 C C . THR A 1 165 ? -6.679 -37.165 -10.498 1.00 94.56 165 THR A C 1
ATOM 1353 O O . THR A 1 165 ? -6.135 -38.196 -10.111 1.00 94.56 165 THR A O 1
ATOM 1356 N N . GLY A 1 166 ? -6.934 -36.968 -11.797 1.00 90.06 166 GLY A N 1
ATOM 1357 C CA . GLY A 1 166 ? -6.613 -37.939 -12.848 1.00 90.06 166 GLY A CA 1
ATOM 1358 C C . GLY A 1 166 ? -7.784 -38.873 -13.156 1.00 90.06 166 GLY A C 1
ATOM 1359 O O . GLY A 1 166 ? -8.894 -38.415 -13.399 1.00 90.06 166 GLY A O 1
ATOM 1360 N N . GLU A 1 167 ? -7.542 -40.185 -13.160 1.00 92.06 167 GLU A N 1
ATOM 1361 C CA . GLU A 1 167 ? -8.539 -41.198 -13.557 1.00 92.06 167 GLU A CA 1
ATOM 1362 C C . GLU A 1 167 ? -9.641 -41.457 -12.512 1.00 92.06 167 GLU A C 1
ATOM 1364 O O . GLU A 1 167 ? -10.677 -42.042 -12.831 1.00 92.06 167 GLU A O 1
ATOM 1369 N N . LYS A 1 168 ? -9.442 -41.037 -11.255 1.00 93.81 168 LYS A N 1
ATOM 1370 C CA . LYS A 1 168 ? -10.368 -41.308 -10.145 1.00 93.81 168 LYS A CA 1
ATOM 1371 C C . LYS A 1 168 ? -11.058 -40.030 -9.668 1.00 93.81 168 LYS A C 1
ATOM 1373 O O . LYS A 1 168 ? -10.383 -39.061 -9.324 1.00 93.81 168 LYS A O 1
ATOM 1378 N N . CYS A 1 169 ? -12.386 -40.091 -9.565 1.00 97.25 169 CYS A N 1
ATOM 1379 C CA . CYS A 1 169 ? -13.200 -39.131 -8.822 1.00 97.25 169 CYS A CA 1
ATOM 1380 C C . CYS A 1 169 ? -12.824 -39.169 -7.340 1.00 97.25 169 CYS A C 1
ATOM 1382 O O . CYS A 1 169 ? -12.787 -40.247 -6.747 1.00 97.25 169 CYS A O 1
ATOM 1384 N N . THR A 1 170 ? -12.613 -38.012 -6.722 1.00 98.50 170 THR A N 1
ATOM 1385 C CA . THR A 1 170 ? -12.357 -37.923 -5.279 1.00 98.50 170 THR A CA 1
ATOM 1386 C C . THR A 1 170 ? -13.229 -36.883 -4.584 1.00 98.50 170 THR A C 1
ATOM 1388 O O . THR A 1 170 ? -14.021 -36.178 -5.212 1.00 98.50 170 THR A O 1
ATOM 1391 N N . ILE A 1 171 ? -13.065 -36.740 -3.265 1.00 98.50 171 ILE A N 1
ATOM 1392 C CA . ILE A 1 171 ? -13.641 -35.618 -2.512 1.00 98.50 171 ILE A CA 1
ATOM 1393 C C . ILE A 1 171 ? -13.229 -34.243 -3.058 1.00 98.50 171 ILE A C 1
ATOM 1395 O O . ILE A 1 171 ? -13.961 -33.279 -2.843 1.00 98.50 171 ILE A O 1
ATOM 1399 N N . ALA A 1 172 ? -12.126 -34.138 -3.813 1.00 98.44 172 ALA A N 1
ATOM 1400 C CA . ALA A 1 172 ? -11.809 -32.923 -4.555 1.00 98.44 172 ALA A CA 1
ATOM 1401 C C . ALA A 1 172 ? -12.900 -32.611 -5.593 1.00 98.44 172 ALA A C 1
ATOM 1403 O O . ALA A 1 172 ? -13.453 -31.513 -5.579 1.00 98.44 172 ALA A O 1
ATOM 1404 N N . ASP A 1 173 ? -13.265 -33.570 -6.448 1.00 98.69 173 ASP A N 1
ATOM 1405 C CA . ASP A 1 173 ? -14.309 -33.393 -7.462 1.00 98.69 173 ASP A CA 1
ATOM 1406 C C . ASP A 1 173 ? -15.679 -33.103 -6.829 1.00 98.69 173 ASP A C 1
ATOM 1408 O O . ASP A 1 173 ? -16.356 -32.139 -7.196 1.00 98.69 173 ASP A O 1
ATOM 1412 N N . ILE A 1 174 ? -16.056 -33.890 -5.814 1.00 98.69 174 ILE A N 1
ATOM 1413 C CA . ILE A 1 174 ? -17.332 -33.746 -5.094 1.00 98.69 174 ILE A CA 1
ATOM 1414 C C . ILE A 1 174 ? -17.463 -32.346 -4.473 1.00 98.69 174 ILE A C 1
ATOM 1416 O O . ILE A 1 174 ? -18.537 -31.744 -4.523 1.00 98.69 174 ILE A O 1
ATOM 1420 N N . ALA A 1 175 ? -16.376 -31.792 -3.923 1.00 98.56 175 ALA A N 1
ATOM 1421 C CA . ALA A 1 175 ? -16.395 -30.460 -3.326 1.00 98.56 175 ALA A CA 1
ATOM 1422 C C . ALA A 1 175 ? -16.659 -29.348 -4.357 1.00 98.56 175 ALA A C 1
ATOM 1424 O O . ALA A 1 175 ? -17.264 -28.327 -4.016 1.00 98.56 175 ALA A O 1
ATOM 1425 N N . HIS A 1 176 ? -16.218 -29.520 -5.606 1.00 98.56 176 HIS A N 1
ATOM 1426 C CA . HIS A 1 176 ? -16.417 -28.534 -6.671 1.00 98.56 176 HIS A CA 1
ATOM 1427 C C . HIS A 1 176 ? -17.809 -28.633 -7.308 1.00 98.56 176 HIS A C 1
ATOM 1429 O O . HIS A 1 176 ? -18.388 -27.602 -7.655 1.00 98.56 176 HIS A O 1
ATOM 1435 N N . TRP A 1 177 ? -18.357 -29.846 -7.450 1.00 98.25 177 TRP A N 1
ATOM 1436 C CA . TRP A 1 177 ? -19.498 -30.108 -8.336 1.00 98.25 177 TRP A CA 1
ATOM 1437 C C . TRP A 1 177 ? -20.718 -29.222 -8.055 1.00 98.25 177 TRP A C 1
ATOM 1439 O O . TRP A 1 177 ? -21.208 -28.549 -8.958 1.00 98.25 177 TRP A O 1
ATOM 1449 N N . GLY A 1 178 ? -21.157 -29.133 -6.795 1.00 96.44 178 GLY A N 1
ATOM 1450 C CA . GLY A 1 178 ? -22.335 -28.338 -6.424 1.00 96.44 178 GLY A CA 1
ATOM 1451 C C . GLY A 1 178 ? -22.199 -26.832 -6.686 1.00 96.44 178 GLY A C 1
ATOM 1452 O O . GLY A 1 178 ? -23.206 -26.142 -6.831 1.00 96.44 178 GLY A O 1
ATOM 1453 N N . TRP A 1 179 ? -20.970 -26.313 -6.760 1.00 97.88 179 TRP A N 1
ATOM 1454 C CA . TRP A 1 179 ? -20.696 -24.918 -7.114 1.00 97.88 179 TRP A CA 1
ATOM 1455 C C . TRP A 1 179 ? -20.698 -24.714 -8.633 1.00 97.88 179 TRP A C 1
ATOM 1457 O O . TRP A 1 179 ? -21.325 -23.774 -9.122 1.00 97.88 179 TRP A O 1
ATOM 1467 N N . VAL A 1 180 ? -20.083 -25.633 -9.383 1.00 97.69 180 VAL A N 1
ATOM 1468 C CA . VAL A 1 180 ? -20.043 -25.604 -10.857 1.00 97.69 180 VAL A CA 1
ATOM 1469 C C . VAL A 1 180 ? -21.435 -25.828 -11.463 1.00 97.69 180 VAL A C 1
ATOM 1471 O O . VAL A 1 180 ? -21.843 -25.089 -12.355 1.00 97.69 180 VAL A O 1
ATOM 1474 N N . ALA A 1 181 ? -22.237 -26.741 -10.908 1.00 95.88 181 ALA A N 1
ATOM 1475 C CA . ALA A 1 181 ? -23.634 -26.954 -11.306 1.00 95.88 181 ALA A CA 1
ATOM 1476 C C . ALA A 1 181 ? -24.541 -25.718 -11.086 1.00 95.88 181 ALA A C 1
ATOM 1478 O O . ALA A 1 181 ? -25.652 -25.662 -11.617 1.00 95.88 181 ALA A O 1
ATOM 1479 N N . ALA A 1 182 ? -24.074 -24.724 -10.320 1.00 94.25 182 ALA A N 1
ATOM 1480 C CA . ALA A 1 182 ? -24.747 -23.454 -10.051 1.00 94.25 182 ALA A CA 1
ATOM 1481 C C . ALA A 1 182 ? -24.109 -22.247 -10.781 1.00 94.25 182 ALA A C 1
ATOM 1483 O O . ALA A 1 182 ? -24.405 -21.104 -10.430 1.00 94.25 182 ALA A O 1
ATOM 1484 N N . ALA A 1 183 ? -23.258 -22.463 -11.795 1.00 93.94 183 ALA A N 1
ATOM 1485 C CA . ALA A 1 183 ? -22.539 -21.410 -12.530 1.00 93.94 183 ALA A CA 1
ATOM 1486 C C . ALA A 1 183 ? -23.430 -20.243 -13.001 1.00 93.94 183 ALA A C 1
ATOM 1488 O O . ALA A 1 183 ? -23.145 -19.077 -12.715 1.00 93.94 183 ALA A O 1
ATOM 1489 N N . GLY A 1 184 ? -24.565 -20.552 -13.639 1.00 90.31 184 GLY A N 1
ATOM 1490 C CA . GLY A 1 184 ? -25.496 -19.539 -14.152 1.00 90.31 184 GLY A CA 1
ATOM 1491 C C . GLY A 1 184 ? -26.140 -18.673 -13.060 1.00 90.31 184 GLY A C 1
ATOM 1492 O O . GLY A 1 184 ? -26.532 -17.535 -13.321 1.00 90.31 184 GLY A O 1
ATOM 1493 N N . TRP A 1 185 ? -26.199 -19.157 -11.814 1.00 90.69 185 TRP A N 1
ATOM 1494 C CA . TRP A 1 185 ? -26.683 -18.361 -10.682 1.00 90.69 185 TRP A CA 1
ATOM 1495 C C . TRP A 1 185 ? -25.706 -17.224 -10.347 1.00 90.69 185 TRP A C 1
ATOM 1497 O O . TRP A 1 185 ? -26.133 -16.105 -10.053 1.00 90.69 185 TRP A O 1
ATOM 1507 N N . ALA A 1 186 ? -24.407 -17.500 -10.511 1.00 89.19 186 ALA A N 1
ATOM 1508 C CA . ALA A 1 186 ? -23.295 -16.571 -10.329 1.00 89.19 186 ALA A CA 1
ATOM 1509 C C . ALA A 1 186 ? -23.032 -15.652 -11.538 1.00 89.19 186 ALA A C 1
ATOM 1511 O O . ALA A 1 186 ? -22.059 -14.905 -11.510 1.00 89.19 186 ALA A O 1
ATOM 1512 N N . GLY A 1 187 ? -23.845 -15.710 -12.602 1.00 88.94 187 GLY A N 1
ATOM 1513 C CA . GLY A 1 187 ? -23.613 -14.933 -13.829 1.00 88.94 187 GLY A CA 1
ATOM 1514 C C . GLY A 1 187 ? -22.477 -15.475 -14.712 1.00 88.94 187 GLY A C 1
ATOM 1515 O O . GLY A 1 187 ? -21.883 -14.725 -15.492 1.00 88.94 187 GLY A O 1
ATOM 1516 N N . VAL A 1 188 ? -22.152 -16.767 -14.581 1.00 93.38 188 VAL A N 1
ATOM 1517 C CA . VAL A 1 188 ? -21.127 -17.450 -15.381 1.00 93.38 188 VAL A CA 1
ATOM 1518 C C . VAL A 1 188 ? -21.780 -18.481 -16.299 1.00 93.38 188 VAL A C 1
ATOM 1520 O O . VAL A 1 188 ? -22.453 -19.403 -15.843 1.00 93.38 188 VAL A O 1
ATOM 1523 N N . GLU A 1 189 ? -21.560 -18.330 -17.600 1.00 92.69 189 GLU A N 1
ATOM 1524 C CA . GLU A 1 189 ? -21.969 -19.291 -18.627 1.00 92.69 189 GLU A CA 1
ATOM 1525 C C . GLU A 1 189 ? -20.979 -20.462 -18.649 1.00 92.69 189 GLU A C 1
ATOM 1527 O O . GLU A 1 189 ? -19.782 -20.270 -18.878 1.00 92.69 189 GLU A O 1
ATOM 1532 N N . ILE A 1 190 ? -21.467 -21.677 -18.384 1.00 94.75 190 ILE A N 1
ATOM 1533 C CA . ILE A 1 190 ? -20.628 -22.884 -18.306 1.00 94.75 190 ILE A CA 1
ATOM 1534 C C . ILE A 1 190 ? -20.208 -23.380 -19.701 1.00 94.75 190 ILE A C 1
ATOM 1536 O O . ILE A 1 190 ? -19.192 -24.048 -19.850 1.00 94.75 190 ILE A O 1
ATOM 1540 N N . GLU A 1 191 ? -20.944 -22.977 -20.735 1.00 94.44 191 GLU A N 1
ATOM 1541 C CA . GLU A 1 191 ? -20.685 -23.219 -22.157 1.00 94.44 191 GLU A CA 1
ATOM 1542 C C . GLU A 1 191 ? -19.291 -22.745 -22.597 1.00 94.44 191 GLU A C 1
ATOM 1544 O O . GLU A 1 191 ? -18.664 -23.384 -23.441 1.00 94.44 191 GLU A O 1
ATOM 1549 N N . ASN A 1 192 ? -18.769 -21.686 -21.970 1.00 96.12 192 ASN A N 1
ATOM 1550 C CA . ASN A 1 192 ? -17.430 -21.145 -22.227 1.00 96.12 192 ASN A CA 1
ATOM 1551 C C . ASN A 1 192 ? -16.289 -22.020 -21.655 1.00 96.12 192 ASN A C 1
ATOM 1553 O O . ASN A 1 192 ? -15.113 -21.713 -21.855 1.00 96.12 192 ASN A O 1
ATOM 1557 N N . TYR A 1 193 ? -16.625 -23.108 -20.952 1.00 97.69 193 TYR A N 1
ATOM 1558 C CA . TYR A 1 193 ? -15.703 -24.028 -20.281 1.00 97.69 193 TYR A CA 1
ATOM 1559 C C . TYR A 1 193 ? -16.060 -25.486 -20.640 1.00 97.69 193 TYR A C 1
ATOM 1561 O O . TYR A 1 193 ? -16.626 -26.212 -19.818 1.00 97.69 193 TYR A O 1
ATOM 1569 N N . PRO A 1 194 ? -15.797 -25.935 -21.882 1.00 96.81 194 PRO A N 1
ATOM 1570 C CA . PRO A 1 194 ? -16.325 -27.198 -22.400 1.00 96.81 194 PRO A CA 1
ATOM 1571 C C . PRO A 1 194 ? -15.801 -28.445 -21.670 1.00 96.81 194 PRO A C 1
ATOM 1573 O O . PRO A 1 194 ? -16.535 -29.425 -21.542 1.00 96.81 194 PRO A O 1
ATOM 1576 N N . ASN A 1 195 ? -14.568 -28.423 -21.155 1.00 97.44 195 ASN A N 1
ATOM 1577 C CA . ASN A 1 195 ? -13.993 -29.540 -20.400 1.00 97.44 195 ASN A CA 1
ATOM 1578 C C . ASN A 1 195 ? -14.592 -29.591 -18.989 1.00 97.44 195 ASN A C 1
ATOM 1580 O O . ASN A 1 195 ? -14.939 -30.665 -18.497 1.00 97.44 195 ASN A O 1
ATOM 1584 N N . LEU A 1 196 ? -14.778 -28.422 -18.367 1.00 97.62 196 LEU A N 1
ATOM 1585 C CA . LEU A 1 196 ? -15.456 -28.292 -17.077 1.00 97.62 196 LEU A CA 1
ATOM 1586 C C . LEU A 1 196 ? -16.937 -28.692 -17.164 1.00 97.62 196 LEU A C 1
ATOM 1588 O O . LEU A 1 196 ? -17.438 -29.362 -16.265 1.00 97.62 196 LEU A O 1
ATOM 1592 N N . LYS A 1 197 ? -17.623 -28.347 -18.260 1.00 97.12 197 LYS A N 1
ATOM 1593 C CA . LYS A 1 197 ? -18.998 -28.776 -18.541 1.00 97.12 197 LYS A CA 1
ATOM 1594 C C . LYS A 1 197 ? -19.097 -30.295 -18.688 1.00 97.12 197 LYS A C 1
ATOM 1596 O O . LYS A 1 197 ? -19.894 -30.918 -17.995 1.00 97.12 197 LYS A O 1
ATOM 1601 N N . ALA A 1 198 ? -18.240 -30.901 -19.512 1.00 97.00 198 ALA A N 1
ATOM 1602 C CA . ALA A 1 198 ? -18.212 -32.354 -19.694 1.00 97.00 198 ALA A CA 1
ATOM 1603 C C . ALA A 1 198 ? -17.864 -33.113 -18.396 1.00 97.00 198 ALA A C 1
ATOM 1605 O O . ALA A 1 198 ? -18.356 -34.218 -18.168 1.00 97.00 198 ALA A O 1
ATOM 1606 N N . TRP A 1 199 ? -17.034 -32.530 -17.525 1.00 98.12 199 TRP A N 1
ATOM 1607 C CA . TRP A 1 199 ? -16.778 -33.044 -16.176 1.00 98.12 199 TRP A CA 1
ATOM 1608 C C . TRP A 1 199 ? -18.003 -32.903 -15.254 1.00 98.12 199 TRP A C 1
ATOM 1610 O O . TRP A 1 199 ? -18.320 -33.839 -14.525 1.00 98.12 199 TRP A O 1
ATOM 1620 N N . GLU A 1 200 ? -18.729 -31.783 -15.305 1.00 97.44 200 GLU A N 1
ATOM 1621 C CA . GLU A 1 200 ? -19.928 -31.551 -14.486 1.00 97.44 200 GLU A CA 1
ATOM 1622 C C . GLU A 1 200 ? -21.061 -32.517 -14.858 1.00 97.44 200 GLU A C 1
ATOM 1624 O O . GLU A 1 200 ? -21.702 -33.085 -13.970 1.00 97.44 200 GLU A O 1
ATOM 1629 N N . GLU A 1 201 ? -21.253 -32.758 -16.155 1.00 96.50 201 GLU A N 1
ATOM 1630 C CA . GLU A 1 201 ? -22.205 -33.731 -16.695 1.00 96.50 201 GLU A CA 1
ATOM 1631 C C . GLU A 1 201 ? -21.814 -35.167 -16.294 1.00 96.50 201 GLU A C 1
ATOM 1633 O O . GLU A 1 201 ? -22.626 -35.871 -15.694 1.00 96.50 201 GLU A O 1
ATOM 1638 N N . ARG A 1 202 ? -20.543 -35.564 -16.480 1.00 97.12 202 ARG A N 1
ATOM 1639 C CA . ARG A 1 202 ? -19.997 -36.862 -16.021 1.00 97.12 202 ARG A CA 1
ATOM 1640 C C . ARG A 1 202 ? -20.172 -37.081 -14.517 1.00 97.12 202 ARG A C 1
ATOM 1642 O O . ARG A 1 202 ? -20.434 -38.197 -14.074 1.00 97.12 202 ARG A O 1
ATOM 1649 N N . MET A 1 203 ? -19.993 -36.035 -13.713 1.00 97.88 203 MET A N 1
ATOM 1650 C CA . MET A 1 203 ? -20.211 -36.103 -12.269 1.00 97.88 203 MET A CA 1
ATOM 1651 C C . MET A 1 203 ? -21.692 -36.315 -11.941 1.00 97.88 203 MET A C 1
ATOM 1653 O O . MET A 1 203 ? -21.996 -37.140 -11.085 1.00 97.88 203 MET A O 1
ATOM 1657 N N . ALA A 1 204 ? -22.612 -35.644 -12.641 1.00 95.12 204 ALA A N 1
ATOM 1658 C CA . ALA A 1 204 ? -24.052 -35.813 -12.440 1.00 95.12 204 ALA A CA 1
ATOM 1659 C C . ALA A 1 204 ? -24.557 -37.234 -12.779 1.00 95.12 204 ALA A C 1
ATOM 1661 O O . ALA A 1 204 ? -25.519 -37.693 -12.171 1.00 95.12 204 ALA A O 1
ATOM 1662 N N . GLU A 1 205 ? -23.896 -37.953 -13.693 1.00 96.38 205 GLU A N 1
ATOM 1663 C CA . GLU A 1 205 ? -24.207 -39.356 -14.025 1.00 96.38 205 GLU A CA 1
ATOM 1664 C C . GLU A 1 205 ? -23.846 -40.358 -12.908 1.00 96.38 205 GLU A C 1
ATOM 1666 O O . GLU A 1 205 ? -24.302 -41.507 -12.924 1.00 96.38 205 GLU A O 1
ATOM 1671 N N . ARG A 1 206 ? -23.026 -39.968 -11.921 1.00 97.31 206 ARG A N 1
ATOM 1672 C CA . ARG A 1 206 ? -22.622 -40.866 -10.829 1.00 97.31 206 ARG A CA 1
ATOM 1673 C C . ARG A 1 206 ? -23.779 -41.111 -9.866 1.00 97.31 206 ARG A C 1
ATOM 1675 O O . ARG A 1 206 ? -24.362 -40.171 -9.335 1.00 97.31 206 ARG A O 1
ATOM 1682 N N . SER A 1 207 ? -24.047 -42.374 -9.521 1.00 97.19 207 SER A N 1
ATOM 1683 C CA . SER A 1 207 ? -25.155 -42.707 -8.609 1.00 97.19 207 SER A CA 1
ATOM 1684 C C . SER A 1 207 ? -25.036 -42.082 -7.210 1.00 97.19 207 SER A C 1
ATOM 1686 O O . SER A 1 207 ? -26.077 -41.880 -6.585 1.00 97.19 207 SER A O 1
ATOM 1688 N N . GLY A 1 208 ? -23.829 -41.828 -6.692 1.00 96.38 208 GLY A N 1
ATOM 1689 C CA . GLY A 1 208 ? -23.653 -41.180 -5.389 1.00 96.38 208 GLY A CA 1
ATOM 1690 C C . GLY A 1 208 ? -23.939 -39.679 -5.457 1.00 96.38 208 GLY A C 1
ATOM 1691 O O . GLY A 1 208 ? -24.693 -39.158 -4.637 1.00 96.38 208 GLY A O 1
ATOM 1692 N N . VAL A 1 209 ? -23.441 -39.006 -6.501 1.00 97.62 209 VAL A N 1
ATOM 1693 C CA . VAL A 1 209 ? -23.790 -37.609 -6.828 1.00 97.62 209 VAL A CA 1
ATOM 1694 C C . VAL A 1 209 ? -25.294 -37.444 -7.043 1.00 97.62 209 VAL A C 1
ATOM 1696 O O . VAL A 1 209 ? -25.898 -36.562 -6.433 1.00 97.62 209 VAL A O 1
ATOM 1699 N N . GLU A 1 210 ? -25.914 -38.309 -7.849 1.00 96.88 210 GLU A N 1
ATOM 1700 C CA . GLU A 1 210 ? -27.341 -38.253 -8.176 1.00 96.88 210 GLU A CA 1
ATOM 1701 C C . GLU A 1 210 ? -28.231 -38.405 -6.937 1.00 96.88 210 GLU A C 1
ATOM 1703 O O . GLU A 1 210 ? -29.158 -37.622 -6.747 1.00 96.88 210 GLU A O 1
ATOM 1708 N N . LYS A 1 211 ? -27.934 -39.355 -6.044 1.00 97.19 211 LYS A N 1
ATOM 1709 C CA . LYS A 1 211 ? -28.673 -39.488 -4.778 1.00 97.19 211 LYS A CA 1
ATOM 1710 C C . LYS A 1 211 ? -28.386 -38.318 -3.841 1.00 97.19 211 LYS A C 1
ATOM 1712 O O . LYS A 1 211 ? -29.308 -37.654 -3.373 1.00 97.19 211 LYS A O 1
ATOM 1717 N N . GLY A 1 212 ? -27.107 -38.035 -3.599 1.00 97.50 212 GLY A N 1
ATOM 1718 C CA . GLY A 1 212 ? -26.672 -37.093 -2.573 1.00 97.50 212 GLY A CA 1
ATOM 1719 C C . GLY A 1 212 ? -27.047 -35.648 -2.877 1.00 97.50 212 GLY A C 1
ATOM 1720 O O . GLY A 1 212 ? -27.344 -34.891 -1.951 1.00 97.50 212 GLY A O 1
ATOM 1721 N N . ARG A 1 213 ? -27.118 -35.252 -4.157 1.00 96.50 213 ARG A N 1
ATOM 1722 C CA . ARG A 1 213 ? -27.584 -33.907 -4.525 1.00 96.50 213 ARG A CA 1
ATOM 1723 C C . ARG A 1 213 ? -29.029 -33.665 -4.094 1.00 96.50 213 ARG A C 1
ATOM 1725 O O . ARG A 1 213 ? -29.360 -32.531 -3.777 1.00 96.50 213 ARG A O 1
ATOM 1732 N N . HIS A 1 214 ? -29.878 -34.693 -4.044 1.00 97.12 214 HIS A N 1
ATOM 1733 C CA . HIS A 1 214 ? -31.291 -34.590 -3.656 1.00 97.12 214 HIS A CA 1
ATOM 1734 C C . HIS A 1 214 ? -31.535 -34.581 -2.129 1.00 97.12 214 HIS A C 1
ATOM 1736 O O . HIS A 1 214 ? -32.668 -34.782 -1.690 1.00 97.12 214 HIS A O 1
ATOM 1742 N N . VAL A 1 215 ? -30.496 -34.331 -1.323 1.00 96.50 215 VAL A N 1
ATOM 1743 C CA . VAL A 1 215 ? -30.549 -34.300 0.145 1.00 96.50 215 VAL A CA 1
ATOM 1744 C C . VAL A 1 215 ? -30.079 -32.929 0.660 1.00 96.50 215 VAL A C 1
ATOM 1746 O O . VAL A 1 215 ? -28.981 -32.503 0.296 1.00 96.50 215 VAL A O 1
ATOM 1749 N N . PRO A 1 216 ? -30.836 -32.242 1.544 1.00 94.88 216 PRO A N 1
ATOM 1750 C CA . PRO A 1 216 ? -32.078 -32.678 2.195 1.00 94.88 216 PRO A CA 1
ATOM 1751 C C . PRO A 1 216 ? -33.343 -32.523 1.335 1.00 94.88 216 PRO A C 1
ATOM 1753 O O . PRO A 1 216 ? -34.387 -33.045 1.714 1.00 94.88 216 PRO A O 1
ATOM 1756 N N . ASP A 1 217 ? -33.275 -31.807 0.210 1.00 94.75 217 ASP A N 1
ATOM 1757 C CA . ASP A 1 217 ? -34.413 -31.543 -0.676 1.00 94.75 217 ASP A CA 1
ATOM 1758 C C . ASP A 1 217 ? -34.041 -31.807 -2.148 1.00 94.75 217 ASP A C 1
ATOM 1760 O O . ASP A 1 217 ? -32.865 -31.818 -2.512 1.00 94.75 217 ASP A O 1
ATOM 1764 N N . PRO A 1 218 ? -35.009 -31.945 -3.071 1.00 94.31 218 PRO A N 1
ATOM 1765 C CA . PRO A 1 218 ? -34.671 -32.127 -4.474 1.00 94.31 218 PRO A CA 1
ATOM 1766 C C . PRO A 1 218 ? -33.852 -30.958 -5.064 1.00 94.31 218 PRO A C 1
ATOM 1768 O O . PRO A 1 218 ? -34.297 -29.810 -5.076 1.00 94.31 218 PRO A O 1
ATOM 1771 N N . HIS A 1 219 ? -32.670 -31.253 -5.617 1.00 92.75 219 HIS A N 1
ATOM 1772 C CA . HIS A 1 219 ? -31.802 -30.274 -6.279 1.00 92.75 219 HIS A CA 1
ATOM 1773 C C . HIS A 1 219 ? -32.371 -29.793 -7.618 1.00 92.75 219 HIS A C 1
ATOM 1775 O O . HIS A 1 219 ? -32.299 -30.506 -8.619 1.00 92.75 219 HIS A O 1
ATOM 1781 N N . LYS A 1 220 ? -32.886 -28.558 -7.635 1.00 90.81 220 LYS A N 1
ATOM 1782 C CA . LYS A 1 220 ? -33.585 -27.953 -8.784 1.00 90.81 220 LYS A CA 1
ATOM 1783 C C . LYS A 1 220 ? -32.834 -26.812 -9.481 1.00 90.81 220 LYS A C 1
ATOM 1785 O O . LYS A 1 220 ? -33.412 -26.164 -10.347 1.00 90.81 220 LYS A O 1
ATOM 1790 N N . ILE A 1 221 ? -31.562 -26.541 -9.162 1.00 88.12 221 ILE A N 1
ATOM 1791 C CA . ILE A 1 221 ? -30.862 -25.359 -9.716 1.00 88.12 221 ILE A CA 1
ATOM 1792 C C . ILE A 1 221 ? -30.807 -25.371 -11.256 1.00 88.12 221 ILE A C 1
ATOM 1794 O O . ILE A 1 221 ? -31.094 -24.355 -11.878 1.00 88.12 221 ILE A O 1
ATOM 1798 N N . LYS A 1 222 ? -30.565 -26.532 -11.887 1.00 84.50 222 LYS A N 1
ATOM 1799 C CA . LYS A 1 222 ? -30.570 -26.676 -13.357 1.00 84.50 222 LYS A CA 1
ATOM 1800 C C . LYS A 1 222 ? -31.955 -26.488 -13.994 1.00 84.50 222 LYS A C 1
ATOM 1802 O O . LYS A 1 222 ? -32.034 -26.159 -15.173 1.00 84.50 222 LYS A O 1
ATOM 1807 N N . GLU A 1 223 ? -33.039 -26.711 -13.252 1.00 88.12 223 GLU A N 1
ATOM 1808 C CA . GLU A 1 223 ? -34.407 -26.415 -13.704 1.00 88.12 223 GLU A CA 1
ATOM 1809 C C . GLU A 1 223 ? -34.698 -24.920 -13.555 1.00 88.12 223 GLU A C 1
ATOM 1811 O O . GLU A 1 223 ? -35.188 -24.289 -14.489 1.00 88.12 223 GLU A O 1
ATOM 1816 N N . LEU A 1 224 ? -34.327 -24.342 -12.407 1.00 86.75 224 LEU A N 1
ATOM 1817 C CA . LEU A 1 224 ? -34.497 -22.925 -12.097 1.00 86.75 224 LEU A CA 1
ATOM 1818 C C . LEU A 1 224 ? -33.760 -22.031 -13.104 1.00 86.75 224 LEU A C 1
ATOM 1820 O O . LEU A 1 224 ? -34.334 -21.068 -13.594 1.00 86.75 224 LEU A O 1
ATOM 1824 N N . LEU A 1 225 ? -32.525 -22.381 -13.475 1.00 85.88 225 LEU A N 1
ATOM 1825 C CA . LEU A 1 225 ? -31.718 -21.618 -14.435 1.00 85.88 225 LEU A CA 1
ATOM 1826 C C . LEU A 1 225 ? -32.293 -21.592 -15.864 1.00 85.88 225 LEU A C 1
ATOM 1828 O O . LEU A 1 225 ? -31.923 -20.712 -16.638 1.00 85.88 225 LEU A O 1
ATOM 1832 N N . LYS A 1 226 ? -33.214 -22.501 -16.219 1.00 86.19 226 LYS A N 1
ATOM 1833 C CA . LYS A 1 226 ? -33.915 -22.479 -17.519 1.00 86.19 226 LYS A CA 1
ATOM 1834 C C . LYS A 1 226 ? -35.057 -21.460 -17.563 1.00 86.19 226 LYS A C 1
ATOM 1836 O O . LYS A 1 226 ? -35.478 -21.070 -18.647 1.00 86.19 226 LYS A O 1
ATOM 1841 N N . ASP A 1 227 ? -35.562 -21.031 -16.408 1.00 88.00 227 ASP A N 1
ATOM 1842 C CA . ASP A 1 227 ? -36.708 -20.132 -16.283 1.00 88.00 227 ASP A CA 1
ATOM 1843 C C . ASP A 1 227 ? -36.270 -18.810 -15.643 1.00 88.00 227 ASP A C 1
ATOM 1845 O O . ASP A 1 227 ? -36.238 -18.663 -14.420 1.00 88.00 227 ASP A O 1
ATOM 1849 N N . LYS A 1 228 ? -35.930 -17.827 -16.489 1.00 82.75 228 LYS A N 1
ATOM 1850 C CA . LYS A 1 228 ? -35.449 -16.507 -16.046 1.00 82.75 228 LYS A CA 1
ATOM 1851 C C . LYS A 1 228 ? -36.415 -15.809 -15.075 1.00 82.75 228 LYS A C 1
ATOM 1853 O O . LYS A 1 228 ? -35.948 -15.114 -14.178 1.00 82.75 228 LYS A O 1
ATOM 1858 N N . ALA A 1 229 ? -37.729 -16.009 -15.219 1.00 83.62 229 ALA A N 1
ATOM 1859 C CA . ALA A 1 229 ? -38.729 -15.368 -14.367 1.00 83.62 229 ALA A CA 1
ATOM 1860 C C . ALA A 1 229 ? -38.768 -15.999 -12.966 1.00 83.62 229 ALA A C 1
ATOM 1862 O O . ALA A 1 229 ? -38.689 -15.281 -11.968 1.00 83.62 229 ALA A O 1
ATOM 1863 N N . LYS A 1 230 ? -38.803 -17.338 -12.870 1.00 83.88 230 LYS A N 1
ATOM 1864 C CA . LYS A 1 230 ? -38.699 -18.036 -11.572 1.00 83.88 230 LYS A CA 1
ATOM 1865 C C . LYS A 1 230 ? -37.353 -17.785 -10.892 1.00 83.88 230 LYS A C 1
ATOM 1867 O O . LYS A 1 230 ? -37.292 -17.671 -9.670 1.00 83.88 230 LYS A O 1
ATOM 1872 N N . MET A 1 231 ? -36.284 -17.704 -11.680 1.00 85.38 231 MET A N 1
ATOM 1873 C CA . MET A 1 231 ? -34.923 -17.436 -11.221 1.00 85.38 231 MET A CA 1
ATOM 1874 C C . MET A 1 231 ? -34.814 -16.048 -10.565 1.00 85.38 231 MET A C 1
ATOM 1876 O O . MET A 1 231 ? -34.341 -15.963 -9.431 1.00 85.38 231 MET A O 1
ATOM 1880 N N . GLU A 1 232 ? -35.351 -14.992 -11.188 1.00 83.81 232 GLU A N 1
ATOM 1881 C CA . GLU A 1 232 ? -35.366 -13.653 -10.576 1.00 83.81 232 GLU A CA 1
ATOM 1882 C C . GLU A 1 232 ? -36.341 -13.555 -9.391 1.00 83.81 232 GLU A C 1
ATOM 1884 O O . GLU A 1 232 ? -36.007 -12.942 -8.380 1.00 83.81 232 GLU A O 1
ATOM 1889 N N . GLN A 1 233 ? -37.499 -14.230 -9.434 1.00 85.31 233 GLN A N 1
ATOM 1890 C CA . GLN A 1 233 ? -38.395 -14.317 -8.272 1.00 85.31 233 GLN A CA 1
ATOM 1891 C C . GLN A 1 233 ? -37.679 -14.934 -7.057 1.00 85.31 233 GLN A C 1
ATOM 1893 O O . GLN A 1 233 ? -37.740 -14.393 -5.952 1.00 85.31 233 GLN A O 1
ATOM 1898 N N . HIS A 1 234 ? -36.949 -16.035 -7.262 1.00 84.00 234 HIS A N 1
ATOM 1899 C CA . HIS A 1 234 ? -36.182 -16.689 -6.204 1.00 84.00 234 HIS A CA 1
ATOM 1900 C C . HIS A 1 234 ? -35.039 -15.799 -5.684 1.00 84.00 234 HIS A C 1
ATOM 1902 O O . HIS A 1 234 ? -34.795 -15.747 -4.477 1.00 84.00 234 HIS A O 1
ATOM 1908 N N . ALA A 1 235 ? -34.377 -15.047 -6.571 1.00 83.69 235 ALA A N 1
ATOM 1909 C CA . ALA A 1 235 ? -33.364 -14.065 -6.192 1.00 83.69 235 ALA A CA 1
ATOM 1910 C C . ALA A 1 235 ? -33.952 -12.919 -5.351 1.00 83.69 235 ALA A C 1
ATOM 1912 O O . ALA A 1 235 ? -33.356 -12.535 -4.345 1.00 83.69 235 ALA A O 1
ATOM 1913 N N . ALA A 1 236 ? -35.137 -12.415 -5.707 1.00 84.69 236 ALA A N 1
ATOM 1914 C CA . ALA A 1 236 ? -35.828 -11.357 -4.974 1.00 84.69 236 ALA A CA 1
ATOM 1915 C C . ALA A 1 236 ? -36.254 -11.797 -3.562 1.00 84.69 236 ALA A C 1
ATOM 1917 O O . ALA A 1 236 ? -36.092 -11.036 -2.607 1.00 84.69 236 ALA A O 1
ATOM 1918 N N . ASP A 1 237 ? -36.752 -13.024 -3.395 1.00 84.44 237 ASP A N 1
ATOM 1919 C CA . ASP A 1 237 ? -37.117 -13.548 -2.072 1.00 84.44 237 ASP A CA 1
ATOM 1920 C C . ASP A 1 237 ? -35.879 -13.809 -1.194 1.00 84.44 237 ASP A C 1
ATOM 1922 O O . ASP A 1 237 ? -35.872 -13.452 -0.012 1.00 84.44 237 ASP A O 1
ATOM 1926 N N . ALA A 1 238 ? -34.785 -14.311 -1.778 1.00 83.00 238 ALA A N 1
ATOM 1927 C CA . ALA A 1 238 ? -33.500 -14.418 -1.089 1.00 83.00 238 ALA A CA 1
ATOM 1928 C C . ALA A 1 238 ? -32.931 -13.039 -0.692 1.00 83.00 238 ALA A C 1
ATOM 1930 O O . ALA A 1 238 ? -32.452 -12.876 0.432 1.00 83.00 238 ALA A O 1
ATOM 1931 N N . ARG A 1 239 ? -33.041 -12.024 -1.564 1.00 84.62 239 ARG A N 1
ATOM 1932 C CA . ARG A 1 239 ? -32.650 -10.628 -1.286 1.00 84.62 239 ARG A CA 1
ATOM 1933 C C . ARG A 1 239 ? -33.416 -10.073 -0.084 1.00 84.62 239 ARG A C 1
ATOM 1935 O O . ARG A 1 239 ? -32.786 -9.579 0.846 1.00 84.62 239 ARG A O 1
ATOM 1942 N N . LYS A 1 240 ? -34.749 -10.221 -0.045 1.00 85.00 240 LYS A N 1
ATOM 1943 C CA . LYS A 1 240 ? -35.586 -9.803 1.103 1.00 85.00 240 LYS A CA 1
ATOM 1944 C C . LYS A 1 240 ? -35.115 -10.436 2.414 1.00 85.00 240 LYS A C 1
ATOM 1946 O O . LYS A 1 240 ? -34.991 -9.731 3.413 1.00 85.00 240 LYS A O 1
ATOM 1951 N N . TRP A 1 241 ? -34.838 -11.742 2.413 1.00 82.44 241 TRP A N 1
ATOM 1952 C CA . TRP A 1 241 ? -34.350 -12.446 3.601 1.00 82.44 241 TRP A CA 1
ATOM 1953 C C . TRP A 1 241 ? -32.977 -11.934 4.063 1.00 82.44 241 TRP A C 1
ATOM 1955 O O . TRP A 1 241 ? -32.815 -11.623 5.243 1.00 82.44 241 TRP A O 1
ATOM 1965 N N . VAL A 1 242 ? -32.014 -11.772 3.147 1.00 80.69 242 VAL A N 1
ATOM 1966 C CA . VAL A 1 242 ? -30.679 -11.233 3.468 1.00 80.69 242 VAL A CA 1
ATOM 1967 C C . VAL A 1 242 ? -30.782 -9.824 4.063 1.00 80.69 242 VAL A C 1
ATOM 1969 O O . VAL A 1 242 ? -30.180 -9.563 5.104 1.00 80.69 242 VAL A O 1
ATOM 1972 N N . GLN A 1 243 ? -31.598 -8.943 3.474 1.00 80.62 243 GLN A N 1
ATOM 1973 C CA . GLN A 1 243 ? -31.813 -7.589 3.999 1.00 80.62 243 GLN A CA 1
ATOM 1974 C C . GLN A 1 243 ? -32.492 -7.587 5.378 1.00 80.62 243 GLN A C 1
ATOM 1976 O O . GLN A 1 243 ? -32.098 -6.825 6.261 1.00 80.62 243 GLN A O 1
ATOM 1981 N N . ALA A 1 244 ? -33.468 -8.472 5.608 1.00 82.69 244 ALA A N 1
ATOM 1982 C CA . ALA A 1 244 ? -34.091 -8.635 6.921 1.00 82.69 244 ALA A CA 1
ATOM 1983 C C . ALA A 1 244 ? -33.089 -9.128 7.983 1.00 82.69 244 ALA A C 1
ATOM 1985 O O . ALA A 1 244 ? -33.105 -8.633 9.110 1.00 82.69 244 ALA A O 1
ATOM 1986 N N . GLY A 1 245 ? -32.187 -10.047 7.617 1.00 79.50 245 GLY A N 1
ATOM 1987 C CA . GLY A 1 245 ? -31.091 -10.506 8.473 1.00 79.50 245 GLY A CA 1
ATOM 1988 C C . GLY A 1 245 ? -30.122 -9.379 8.837 1.00 79.50 245 GLY A C 1
ATOM 1989 O O . GLY A 1 245 ? -29.910 -9.119 10.018 1.00 79.50 245 GLY A O 1
ATOM 1990 N N . MET A 1 246 ? -29.616 -8.645 7.838 1.00 77.00 246 MET A N 1
ATOM 1991 C CA . MET A 1 246 ? -28.721 -7.496 8.046 1.00 77.00 246 MET A CA 1
ATOM 1992 C C . MET A 1 246 ? -29.344 -6.434 8.964 1.00 77.00 246 MET A C 1
ATOM 1994 O O . MET A 1 246 ? -28.673 -5.919 9.860 1.00 77.00 246 MET A O 1
ATOM 1998 N N . LYS A 1 247 ? -30.640 -6.144 8.791 1.00 78.94 247 LYS A N 1
ATOM 1999 C CA . LYS A 1 247 ? -31.379 -5.223 9.662 1.00 78.94 247 LYS A CA 1
ATOM 2000 C C . LYS A 1 247 ? -31.480 -5.744 11.101 1.00 78.94 247 LYS A C 1
ATOM 2002 O O . LYS A 1 247 ? -31.194 -5.001 12.037 1.00 78.94 247 LYS A O 1
ATOM 2007 N N . ALA A 1 248 ? -31.855 -7.010 11.284 1.00 77.38 248 ALA A N 1
ATOM 2008 C CA . ALA A 1 248 ? -31.988 -7.616 12.608 1.00 77.38 248 ALA A CA 1
ATOM 2009 C C . ALA A 1 248 ? -30.646 -7.693 13.359 1.00 77.38 248 ALA A C 1
ATOM 2011 O O . ALA A 1 248 ? -30.610 -7.496 14.575 1.00 77.38 248 ALA A O 1
ATOM 2012 N N . ASP A 1 249 ? -29.543 -7.941 12.651 1.00 72.19 249 ASP A N 1
ATOM 2013 C CA . ASP A 1 249 ? -28.207 -7.950 13.245 1.00 72.19 249 ASP A CA 1
ATOM 2014 C C . ASP A 1 249 ? -27.757 -6.531 13.630 1.00 72.19 249 ASP A C 1
ATOM 2016 O O . ASP A 1 249 ? -27.277 -6.344 14.746 1.00 72.19 249 ASP A O 1
ATOM 2020 N N . ALA A 1 250 ? -28.029 -5.507 12.810 1.00 71.06 250 ALA A N 1
ATOM 2021 C CA . ALA A 1 250 ? -27.793 -4.109 13.188 1.00 71.06 250 ALA A CA 1
ATOM 2022 C C . ALA A 1 250 ? -28.590 -3.694 14.447 1.00 71.06 250 ALA A C 1
ATOM 2024 O O . ALA A 1 250 ? -28.040 -3.072 15.361 1.00 71.06 250 ALA A O 1
ATOM 2025 N N . GLU A 1 251 ? -29.864 -4.091 14.545 1.00 73.31 251 GLU A N 1
ATOM 2026 C CA . GLU A 1 251 ? -30.708 -3.855 15.727 1.00 73.31 251 GLU A CA 1
ATOM 2027 C C . GLU A 1 251 ? -30.190 -4.584 16.984 1.00 73.31 251 GLU A C 1
ATOM 2029 O O . GLU A 1 251 ? -30.219 -4.026 18.088 1.00 73.31 251 GLU A O 1
ATOM 2034 N N . LYS A 1 252 ? -29.676 -5.815 16.840 1.00 67.56 252 LYS A N 1
ATOM 2035 C CA . LYS A 1 252 ? -29.031 -6.561 17.935 1.00 67.56 252 LYS A CA 1
ATOM 2036 C C . LYS A 1 252 ? -27.718 -5.915 18.368 1.00 67.56 252 LYS A C 1
ATOM 2038 O O . LYS A 1 252 ? -27.510 -5.756 19.568 1.00 67.56 252 LYS A O 1
ATOM 2043 N N . SER A 1 253 ? -26.858 -5.513 17.433 1.00 53.41 253 SER A N 1
ATOM 2044 C CA . SER A 1 253 ? -25.585 -4.845 17.729 1.00 53.41 253 SER A CA 1
ATOM 2045 C C . SER A 1 253 ? -25.799 -3.519 18.463 1.00 53.41 253 SER A C 1
ATOM 2047 O O . SER A 1 253 ? -25.122 -3.259 19.458 1.00 53.41 253 SER A O 1
ATOM 2049 N N . GLY A 1 254 ? -26.812 -2.736 18.069 1.00 49.78 254 GLY A N 1
ATOM 2050 C CA . GLY A 1 254 ? -27.235 -1.546 18.812 1.00 49.78 254 GLY A CA 1
ATOM 2051 C C . GLY A 1 254 ? -27.663 -1.861 20.252 1.00 49.78 254 GLY A C 1
ATOM 2052 O O . GLY A 1 254 ? -27.240 -1.182 21.187 1.00 49.78 254 GLY A O 1
ATOM 2053 N N . LYS A 1 255 ? -28.437 -2.937 20.465 1.00 41.16 255 LYS A N 1
ATOM 2054 C CA . LYS A 1 255 ? -28.850 -3.377 21.813 1.00 41.16 255 LYS A CA 1
ATOM 2055 C C . LYS A 1 255 ? -27.697 -3.918 22.661 1.00 41.16 255 LYS A C 1
ATOM 2057 O O . LYS A 1 255 ? -27.660 -3.622 23.851 1.00 41.16 255 LYS A O 1
ATOM 2062 N N . PHE A 1 256 ? -26.751 -4.661 22.087 1.00 35.97 256 PHE A N 1
ATOM 2063 C CA . PHE A 1 256 ? -25.566 -5.125 22.818 1.00 35.97 256 PHE A CA 1
ATOM 2064 C C . PHE A 1 256 ? -24.673 -3.960 23.251 1.00 35.97 256 PHE A C 1
ATOM 2066 O O . PHE A 1 256 ? -24.213 -3.959 24.391 1.00 35.97 256 PHE A O 1
ATOM 2073 N N . MET A 1 257 ? -24.504 -2.933 22.409 1.00 32.34 257 MET A N 1
ATOM 2074 C CA . MET A 1 257 ? -23.757 -1.726 22.780 1.00 32.34 257 MET A CA 1
ATOM 2075 C C . MET A 1 257 ? -24.430 -0.970 23.941 1.00 32.34 257 MET A C 1
ATOM 2077 O O . MET A 1 257 ? -23.758 -0.574 24.892 1.00 32.34 257 MET A O 1
ATOM 2081 N N . VAL A 1 258 ? -25.765 -0.855 23.929 1.00 34.31 258 VAL A N 1
ATOM 2082 C CA . VAL A 1 258 ? -26.541 -0.263 25.039 1.00 34.31 258 VAL A CA 1
ATOM 2083 C C . VAL A 1 258 ? -26.475 -1.118 26.316 1.00 34.31 258 VAL A C 1
ATOM 2085 O O . VAL A 1 258 ? -26.352 -0.569 27.409 1.00 34.31 258 VAL A O 1
ATOM 2088 N N . MET A 1 259 ? -26.495 -2.451 26.208 1.00 28.12 259 MET A N 1
ATOM 2089 C CA . MET A 1 259 ? -26.386 -3.355 27.364 1.00 28.12 259 MET A CA 1
ATOM 2090 C C . MET A 1 259 ? -24.991 -3.302 28.014 1.00 28.12 259 MET A C 1
ATOM 2092 O O . MET A 1 259 ? -24.887 -3.298 29.240 1.00 28.12 259 MET A O 1
ATOM 2096 N N . TYR A 1 260 ? -23.923 -3.209 27.213 1.00 29.36 260 TYR A N 1
ATOM 2097 C CA . TYR A 1 260 ? -22.552 -3.059 27.720 1.00 29.36 260 TYR A CA 1
ATOM 2098 C C . TYR A 1 260 ? -22.353 -1.714 28.438 1.00 29.36 260 TYR A C 1
ATOM 2100 O O . TYR A 1 260 ? -21.752 -1.675 29.511 1.00 29.36 260 TYR A O 1
ATOM 2108 N N . LEU A 1 261 ? -22.934 -0.632 27.902 1.00 31.34 261 LEU A N 1
ATOM 2109 C CA . LEU A 1 261 ? -22.943 0.691 28.540 1.00 31.34 261 LEU A CA 1
ATOM 2110 C C . LEU A 1 261 ? -23.756 0.722 29.849 1.00 31.34 261 LEU A C 1
ATOM 2112 O O . LEU A 1 261 ? -23.365 1.399 30.797 1.00 31.34 261 LEU A O 1
ATOM 2116 N N . LEU A 1 262 ? -24.856 -0.032 29.945 1.00 28.28 262 LEU A N 1
ATOM 2117 C CA . LEU A 1 262 ? -25.669 -0.098 31.169 1.00 28.28 262 LEU A CA 1
ATOM 2118 C C . LEU A 1 262 ? -25.028 -0.936 32.287 1.00 28.28 262 LEU A C 1
ATOM 2120 O O . LEU A 1 262 ? -25.224 -0.625 33.462 1.00 28.28 262 LEU A O 1
ATOM 2124 N N . LEU A 1 263 ? -24.223 -1.951 31.956 1.00 31.84 263 LEU A N 1
ATOM 2125 C CA . LEU A 1 263 ? -23.529 -2.780 32.952 1.00 31.84 263 LEU A CA 1
ATOM 2126 C C . LEU A 1 263 ? -22.330 -2.089 33.624 1.00 31.84 263 LEU A C 1
ATOM 2128 O O . LEU A 1 263 ? -21.877 -2.566 34.660 1.00 31.84 263 LEU A O 1
ATOM 2132 N N . HIS A 1 264 ? -21.828 -0.973 33.083 1.00 34.56 264 HIS A N 1
ATOM 2133 C CA . HIS A 1 264 ? -20.736 -0.195 33.691 1.00 34.56 264 HIS A CA 1
ATOM 2134 C C . HIS A 1 264 ? -21.205 1.000 34.541 1.00 34.56 264 HIS A C 1
ATOM 2136 O O . HIS A 1 264 ? -20.384 1.628 35.203 1.00 34.56 264 HIS A O 1
ATOM 2142 N N . ASN A 1 265 ? -22.511 1.299 34.579 1.00 31.81 265 ASN A N 1
ATOM 2143 C CA . ASN A 1 265 ? -23.038 2.514 35.218 1.00 31.81 265 ASN A CA 1
ATOM 2144 C C . ASN A 1 265 ? -23.646 2.319 36.623 1.00 31.81 265 ASN A C 1
ATOM 2146 O O . ASN A 1 265 ? -24.095 3.288 37.227 1.00 31.81 265 ASN A O 1
ATOM 2150 N N . ASN A 1 266 ? -23.643 1.098 37.171 1.00 27.75 266 ASN A N 1
ATOM 2151 C CA . ASN A 1 266 ? -24.095 0.829 38.541 1.00 27.75 266 ASN A CA 1
ATOM 2152 C C . ASN A 1 266 ? -22.932 0.362 39.421 1.00 27.75 266 ASN A C 1
ATOM 2154 O O . ASN A 1 266 ? -22.659 -0.831 39.553 1.00 27.75 266 ASN A O 1
ATOM 2158 N N . GLY A 1 267 ? -22.264 1.326 40.058 1.00 35.53 267 GLY A N 1
ATOM 2159 C CA . GLY A 1 267 ? -21.212 1.073 41.037 1.00 35.53 267 GLY A CA 1
ATOM 2160 C C . GLY A 1 267 ? -21.741 0.381 42.295 1.00 35.53 267 GLY A C 1
ATOM 2161 O O . GLY A 1 267 ? -22.150 1.040 43.244 1.00 35.53 267 GLY A O 1
ATOM 2162 N N . ASN A 1 268 ? -21.695 -0.952 42.316 1.00 25.98 268 ASN A N 1
ATOM 2163 C CA . ASN A 1 268 ? -21.773 -1.766 43.527 1.00 25.98 268 ASN A CA 1
ATOM 2164 C C . ASN A 1 268 ? -20.920 -3.026 43.348 1.00 25.98 268 ASN A C 1
ATOM 2166 O O . ASN A 1 268 ? -21.251 -3.917 42.565 1.00 25.98 268 ASN A O 1
ATOM 2170 N N . VAL A 1 269 ? -19.809 -3.097 44.084 1.00 27.16 269 VAL A N 1
ATOM 2171 C CA . VAL A 1 269 ? -18.873 -4.227 44.043 1.00 27.16 269 VAL A CA 1
ATOM 2172 C C . VAL A 1 269 ? -19.508 -5.443 44.719 1.00 27.16 269 VAL A C 1
ATOM 2174 O O . VAL A 1 269 ? -19.461 -5.583 45.940 1.00 27.16 269 VAL A O 1
ATOM 2177 N N . TRP A 1 270 ? -20.061 -6.357 43.923 1.00 23.64 270 TRP A N 1
ATOM 2178 C CA . TRP A 1 270 ? -20.451 -7.685 44.394 1.00 23.64 270 TRP A CA 1
ATOM 2179 C C . TRP A 1 270 ? -19.332 -8.690 44.128 1.00 23.64 270 TRP A C 1
ATOM 2181 O O . TRP A 1 270 ? -19.089 -9.104 42.996 1.00 23.64 270 TRP A O 1
ATOM 2191 N N . VAL A 1 271 ? -18.653 -9.107 45.200 1.00 27.30 271 VAL A N 1
ATOM 2192 C CA . VAL A 1 271 ? -17.647 -10.177 45.154 1.00 27.30 271 VAL A CA 1
ATOM 2193 C C . VAL A 1 271 ? -18.352 -11.521 44.968 1.00 27.30 271 VAL A C 1
ATOM 2195 O O . VAL A 1 271 ? -18.698 -12.207 45.931 1.00 27.30 271 VAL A O 1
ATOM 2198 N N . ALA A 1 272 ? -18.539 -11.925 43.714 1.00 23.27 272 ALA A N 1
ATOM 2199 C CA . ALA A 1 272 ? -18.970 -13.273 43.376 1.00 23.27 272 ALA A CA 1
ATOM 2200 C C . ALA A 1 272 ? -17.803 -14.261 43.560 1.00 23.27 272 ALA A C 1
ATOM 2202 O O . ALA A 1 272 ? -17.069 -14.578 42.625 1.00 23.27 272 ALA A O 1
ATOM 2203 N N . ARG A 1 273 ? -17.647 -14.800 44.777 1.00 24.12 273 ARG A N 1
ATOM 2204 C CA . ARG A 1 273 ? -16.962 -16.091 44.946 1.00 24.12 273 ARG A CA 1
ATOM 2205 C C . ARG A 1 273 ? -17.717 -17.132 44.120 1.00 24.12 273 ARG A C 1
ATOM 2207 O O . ARG A 1 273 ? -18.896 -17.363 44.374 1.00 24.12 273 ARG A O 1
ATOM 2214 N N . HIS A 1 274 ? -17.028 -17.820 43.219 1.00 24.22 274 HIS A N 1
ATOM 2215 C CA . HIS A 1 274 ? -17.425 -19.157 42.789 1.00 24.22 274 HIS A CA 1
ATOM 2216 C C . HIS A 1 274 ? -16.286 -20.124 43.093 1.00 24.22 274 HIS A C 1
ATOM 2218 O O . HIS A 1 274 ? -15.196 -20.038 42.534 1.00 24.22 274 HIS A O 1
ATOM 2224 N N . GLN A 1 275 ? -16.546 -21.025 44.040 1.00 24.41 275 GLN A N 1
ATOM 2225 C CA . GLN A 1 275 ? -15.741 -22.221 44.234 1.00 24.41 275 GLN A CA 1
ATOM 2226 C C . GLN A 1 275 ? -16.145 -23.246 43.172 1.00 24.41 275 GLN A C 1
ATOM 2228 O O . GLN A 1 275 ? -17.327 -23.552 43.041 1.00 24.41 275 GLN A O 1
ATOM 2233 N N . ALA A 1 276 ? -15.163 -23.843 42.504 1.00 24.09 276 ALA A N 1
ATOM 2234 C CA . ALA A 1 276 ? -15.278 -25.174 41.916 1.00 24.09 276 ALA A CA 1
ATOM 2235 C C . ALA A 1 276 ? -13.977 -25.949 42.242 1.00 24.09 276 ALA A C 1
ATOM 2237 O O . ALA A 1 276 ? -12.909 -25.330 42.228 1.00 24.09 276 ALA A O 1
ATOM 2238 N N . PRO A 1 277 ? -14.032 -27.240 42.630 1.00 29.52 277 PRO A N 1
ATOM 2239 C CA . PRO A 1 277 ? -12.899 -27.931 43.261 1.00 29.52 277 PRO A CA 1
ATOM 2240 C C . PRO A 1 277 ? -12.129 -28.892 42.330 1.00 29.52 277 PRO A C 1
ATOM 2242 O O . PRO A 1 277 ? -12.689 -29.402 41.368 1.00 29.52 277 PRO A O 1
ATOM 2245 N N . GLY A 1 278 ? -10.886 -29.233 42.710 1.00 24.33 278 GLY A N 1
ATOM 2246 C CA . GLY A 1 278 ? -10.101 -30.356 42.150 1.00 24.33 278 GLY A CA 1
ATOM 2247 C C . GLY A 1 278 ? -9.423 -30.039 40.806 1.00 24.33 278 GLY A C 1
ATOM 2248 O O . GLY A 1 278 ? -10.076 -30.044 39.777 1.00 24.33 278 GLY A O 1
ATOM 2249 N N . ALA A 1 279 ? -8.144 -29.667 40.701 1.00 23.42 279 ALA A N 1
ATOM 2250 C CA . ALA A 1 279 ? -6.915 -30.283 41.219 1.00 23.42 279 ALA A CA 1
ATOM 2251 C C . ALA A 1 279 ? -6.586 -31.670 40.626 1.00 23.42 279 ALA A C 1
ATOM 2253 O O . ALA A 1 279 ? -6.959 -32.688 41.194 1.00 23.42 279 ALA A O 1
ATOM 2254 N N . TYR A 1 280 ? -5.761 -31.684 39.572 1.00 23.17 280 TYR A N 1
ATOM 2255 C CA . TYR A 1 280 ? -4.618 -32.599 39.461 1.00 23.17 280 TYR A CA 1
ATOM 2256 C C . TYR A 1 280 ? -3.447 -31.861 38.807 1.00 23.17 280 TYR A C 1
ATOM 2258 O O . TYR A 1 280 ? -3.553 -31.368 37.688 1.00 23.17 280 TYR A O 1
ATOM 2266 N N . ALA A 1 281 ? -2.329 -31.783 39.524 1.00 23.23 281 ALA A N 1
ATOM 2267 C CA . ALA A 1 281 ? -1.056 -31.310 39.002 1.00 23.23 281 ALA A CA 1
ATOM 2268 C C . ALA A 1 281 ? -0.107 -32.503 38.870 1.00 23.23 281 ALA A C 1
ATOM 2270 O O . ALA A 1 281 ? -0.075 -33.351 39.760 1.00 23.23 281 ALA A O 1
ATOM 2271 N N . TYR A 1 282 ? 0.716 -32.521 37.823 1.00 22.27 282 TYR A N 1
ATOM 2272 C CA . TYR A 1 282 ? 1.969 -33.271 37.835 1.00 22.27 282 TYR A CA 1
ATOM 2273 C C . TYR A 1 282 ? 3.106 -32.379 37.348 1.00 22.27 282 TYR A C 1
ATOM 2275 O O . TYR A 1 282 ? 2.995 -31.682 36.342 1.00 22.27 282 TYR A O 1
ATOM 2283 N N . ALA A 1 283 ? 4.175 -32.357 38.138 1.00 22.05 283 ALA A N 1
ATOM 2284 C CA . ALA A 1 283 ? 5.322 -31.488 37.946 1.00 22.05 283 ALA A CA 1
ATOM 2285 C C . ALA A 1 283 ? 6.356 -32.113 37.003 1.00 22.05 283 ALA A C 1
ATOM 2287 O O . ALA A 1 283 ? 6.495 -33.334 36.946 1.00 22.05 283 ALA A O 1
ATOM 2288 N N . ILE A 1 284 ? 7.176 -31.265 36.378 1.00 23.09 284 ILE A N 1
ATOM 2289 C CA . ILE A 1 284 ? 8.526 -31.649 35.961 1.00 23.09 284 ILE A CA 1
ATOM 2290 C C . ILE A 1 284 ? 9.509 -30.810 36.774 1.00 23.09 284 ILE A C 1
ATOM 2292 O O . ILE A 1 284 ? 9.566 -29.588 36.665 1.00 23.09 284 ILE A O 1
ATOM 2296 N N . SER A 1 285 ? 10.248 -31.493 37.640 1.00 21.72 285 SER A N 1
ATOM 2297 C CA . SER A 1 285 ? 11.284 -30.931 38.501 1.00 21.72 285 SER A CA 1
ATOM 2298 C C . SER A 1 285 ? 12.619 -30.810 37.770 1.00 21.72 285 SER A C 1
ATOM 2300 O O . SER A 1 285 ? 13.051 -31.779 37.146 1.00 21.72 285 SER A O 1
ATOM 2302 N N . LEU A 1 286 ? 13.345 -29.711 37.984 1.00 23.86 286 LEU A N 1
ATOM 2303 C CA . LEU A 1 286 ? 14.807 -29.680 37.861 1.00 23.86 286 LEU A CA 1
ATOM 2304 C C . LEU A 1 286 ? 15.431 -29.047 39.127 1.00 23.86 286 LEU A C 1
ATOM 2306 O O . LEU A 1 286 ? 14.755 -28.275 39.812 1.00 23.86 286 LEU A O 1
ATOM 2310 N N . PRO A 1 287 ? 16.655 -29.455 39.521 1.00 26.33 287 PRO A N 1
ATOM 2311 C CA . PRO A 1 287 ? 17.103 -29.382 40.915 1.00 26.33 287 PRO A CA 1
ATOM 2312 C C . PRO A 1 287 ? 17.829 -28.074 41.302 1.00 26.33 287 PRO A C 1
ATOM 2314 O O . PRO A 1 287 ? 18.371 -27.389 40.438 1.00 26.33 287 PRO A O 1
ATOM 2317 N N . PRO A 1 288 ? 17.914 -27.753 42.612 1.00 29.88 288 PRO A N 1
ATOM 2318 C CA . PRO A 1 288 ? 18.675 -26.616 43.140 1.00 29.88 288 PRO A CA 1
ATOM 2319 C C . PRO A 1 288 ? 20.107 -26.985 43.597 1.00 29.88 288 PRO A C 1
ATOM 2321 O O . PRO A 1 288 ? 20.425 -28.167 43.745 1.00 29.88 288 PRO A O 1
ATOM 2324 N N . LYS A 1 289 ? 20.882 -25.941 43.973 1.00 27.36 289 LYS A N 1
ATOM 2325 C CA . LYS A 1 289 ? 22.291 -25.865 44.475 1.00 27.36 289 LYS A CA 1
ATOM 2326 C C . LYS A 1 289 ? 23.284 -25.424 43.384 1.00 27.36 289 LYS A C 1
ATOM 2328 O O . LYS A 1 289 ? 23.150 -25.851 42.250 1.00 27.36 289 LYS A O 1
ATOM 2333 N N . ALA A 1 290 ? 24.306 -24.601 43.642 1.00 27.58 290 ALA A N 1
ATOM 2334 C CA . ALA A 1 290 ? 24.774 -23.888 44.851 1.00 27.58 290 ALA A CA 1
ATOM 2335 C C . ALA A 1 290 ? 25.159 -22.436 44.431 1.00 27.58 290 ALA A C 1
ATOM 2337 O O . ALA A 1 290 ? 25.166 -22.150 43.242 1.00 27.58 290 ALA A O 1
ATOM 2338 N N . GLY A 1 291 ? 25.424 -21.430 45.270 1.00 24.47 291 GLY A N 1
ATOM 2339 C CA . GLY A 1 291 ? 26.170 -21.382 46.535 1.00 24.47 291 GLY A CA 1
ATOM 2340 C C . GLY A 1 291 ? 27.307 -20.341 46.376 1.00 24.47 291 GLY A C 1
ATOM 2341 O O . GLY A 1 291 ? 28.090 -20.495 45.444 1.00 24.47 291 GLY A O 1
ATOM 2342 N N . PRO A 1 292 ? 27.394 -19.265 47.188 1.00 49.12 292 PRO A N 1
ATOM 2343 C CA . PRO A 1 292 ? 28.174 -18.059 46.845 1.00 49.12 292 PRO A CA 1
ATOM 2344 C C . PRO A 1 292 ? 29.561 -17.974 47.513 1.00 49.12 292 PRO A C 1
ATOM 2346 O O . PRO A 1 292 ? 29.774 -18.646 48.525 1.00 49.12 292 PRO A O 1
ATOM 2349 N N . ARG A 1 293 ? 30.437 -17.068 47.019 1.00 23.28 293 ARG A N 1
ATOM 2350 C CA . ARG A 1 293 ? 31.487 -16.299 47.760 1.00 23.28 293 ARG A CA 1
ATOM 2351 C C . ARG A 1 293 ? 32.274 -15.353 46.809 1.00 23.28 293 ARG A C 1
ATOM 2353 O O . ARG A 1 293 ? 32.592 -15.779 45.710 1.00 23.28 293 ARG A O 1
ATOM 2360 N N . THR A 1 294 ? 32.303 -14.025 47.034 1.00 25.17 294 THR A N 1
ATOM 2361 C CA . THR A 1 294 ? 33.314 -13.182 47.762 1.00 25.17 294 THR A CA 1
ATOM 2362 C C . THR A 1 294 ? 34.710 -13.105 47.112 1.00 25.17 294 THR A C 1
ATOM 2364 O O . THR A 1 294 ? 35.171 -14.133 46.640 1.00 25.17 294 THR A O 1
ATOM 2367 N N . ALA A 1 295 ? 35.499 -12.018 47.175 1.00 24.80 295 ALA A N 1
ATOM 2368 C CA . ALA A 1 295 ? 35.322 -10.579 47.501 1.00 24.80 295 ALA A CA 1
ATOM 2369 C C . ALA A 1 295 ? 36.698 -9.853 47.307 1.00 24.80 295 ALA A C 1
ATOM 2371 O O . ALA A 1 295 ? 37.661 -10.526 46.960 1.00 24.80 295 ALA A O 1
ATOM 2372 N N . GLU A 1 296 ? 36.779 -8.543 47.625 1.00 24.42 296 GLU A N 1
ATOM 2373 C CA . GLU A 1 296 ? 38.008 -7.743 47.936 1.00 24.42 296 GLU A CA 1
ATOM 2374 C C . GLU A 1 296 ? 38.967 -7.425 46.756 1.00 24.42 296 GLU A C 1
ATOM 2376 O O . GLU A 1 296 ? 39.197 -8.259 45.895 1.00 24.42 296 GLU A O 1
ATOM 2381 N N . SER A 1 297 ? 39.528 -6.216 46.577 1.00 23.03 297 SER A N 1
ATOM 2382 C CA . SER A 1 297 ? 40.152 -5.235 47.501 1.00 23.03 297 SER A CA 1
ATOM 2383 C C . SER A 1 297 ? 39.819 -3.761 47.102 1.00 23.03 297 SER A C 1
ATOM 2385 O O . SER A 1 297 ? 39.515 -3.514 45.941 1.00 23.03 297 SER A O 1
ATOM 2387 N N . TRP A 1 298 ? 39.710 -2.727 47.965 1.00 21.92 298 TRP A N 1
ATOM 2388 C CA . TRP A 1 298 ? 40.713 -2.092 48.869 1.00 21.92 298 TRP A CA 1
ATOM 2389 C C . TRP A 1 298 ? 41.973 -1.631 48.083 1.00 21.92 298 TRP A C 1
ATOM 2391 O O . TRP A 1 298 ? 42.504 -2.440 47.332 1.00 21.92 298 TRP A O 1
ATOM 2401 N N . THR A 1 299 ? 42.517 -0.395 48.106 1.00 25.70 299 THR A N 1
ATOM 2402 C CA . THR A 1 299 ? 42.462 0.864 48.926 1.00 25.70 299 THR A CA 1
ATOM 2403 C C . THR A 1 299 ? 43.008 2.045 48.070 1.00 25.70 299 THR A C 1
ATOM 2405 O O . THR A 1 299 ? 43.624 1.763 47.051 1.00 25.70 299 THR A O 1
ATOM 2408 N N . GLY A 1 300 ? 42.944 3.355 48.382 1.00 23.75 300 GLY A N 1
ATOM 2409 C CA . GLY A 1 300 ? 42.434 4.165 49.513 1.00 23.75 300 GLY A CA 1
ATOM 2410 C C . GLY A 1 300 ? 43.076 5.588 49.509 1.00 23.75 300 GLY A C 1
ATOM 2411 O O . GLY A 1 300 ? 44.021 5.767 48.760 1.00 23.75 300 GLY A O 1
ATOM 2412 N N . GLN A 1 301 ? 42.575 6.542 50.333 1.00 24.91 301 GLN A N 1
ATOM 2413 C CA . GLN A 1 301 ? 43.176 7.830 50.834 1.00 24.91 301 GLN A CA 1
ATOM 2414 C C . GLN A 1 301 ? 43.941 8.797 49.855 1.00 24.91 301 GLN A C 1
ATOM 2416 O O . GLN A 1 301 ? 44.562 8.379 48.899 1.00 24.9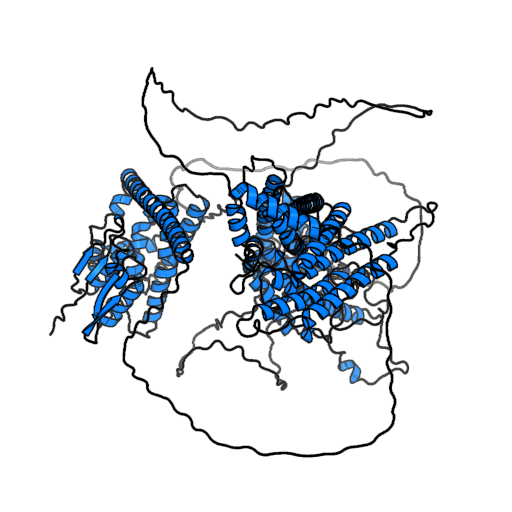1 301 GLN A O 1
ATOM 2421 N N . GLN A 1 302 ? 43.979 10.136 50.013 1.00 24.27 302 GLN A N 1
ATOM 2422 C CA . GLN A 1 302 ? 44.001 10.943 51.245 1.00 24.27 302 GLN A CA 1
ATOM 2423 C C . GLN A 1 302 ? 43.639 12.450 51.027 1.00 24.27 302 GLN A C 1
ATOM 2425 O O . GLN A 1 302 ? 44.236 13.106 50.187 1.00 24.27 302 GLN A O 1
ATOM 2430 N N . ILE A 1 303 ? 42.699 12.972 51.839 1.00 24.89 303 ILE A N 1
ATOM 2431 C CA . ILE A 1 303 ? 42.625 14.296 52.537 1.00 24.89 303 ILE A CA 1
ATOM 2432 C C . ILE A 1 303 ? 43.054 15.616 51.831 1.00 24.89 303 ILE A C 1
ATOM 2434 O O . ILE A 1 303 ? 44.204 15.771 51.442 1.00 24.89 303 ILE A O 1
ATOM 2438 N N . GLY A 1 304 ? 42.214 16.667 51.944 1.00 22.86 304 GLY A N 1
ATOM 2439 C CA . GLY A 1 304 ? 42.701 18.064 52.010 1.00 22.86 304 GLY A CA 1
ATOM 2440 C C . GLY A 1 304 ? 41.671 19.187 51.778 1.00 22.86 304 GLY A C 1
ATOM 2441 O O . GLY A 1 304 ? 41.350 19.480 50.636 1.00 22.86 304 GLY A O 1
ATOM 2442 N N . GLY A 1 305 ? 41.205 19.880 52.824 1.00 21.67 305 GLY A N 1
ATOM 2443 C CA . GLY A 1 305 ? 40.364 21.090 52.697 1.00 21.67 305 GLY A CA 1
ATOM 2444 C C . GLY A 1 305 ? 39.297 21.226 53.791 1.00 21.67 305 GLY A C 1
ATOM 2445 O O . GLY A 1 305 ? 39.097 20.291 54.566 1.00 21.67 305 GLY A O 1
ATOM 2446 N N . CYS A 1 306 ? 38.642 22.392 53.891 1.00 20.34 306 CYS A N 1
ATOM 2447 C CA . CYS A 1 306 ? 37.617 22.687 54.906 1.00 20.34 306 CYS A CA 1
ATOM 2448 C C . CYS A 1 306 ? 36.752 23.927 54.547 1.00 20.34 306 CYS A C 1
ATOM 2450 O O . CYS A 1 306 ? 37.025 24.597 53.559 1.00 20.34 306 CYS A O 1
ATOM 2452 N N . GLU A 1 307 ? 35.770 24.213 55.414 1.00 22.02 307 GLU A N 1
ATOM 2453 C CA . GLU A 1 307 ? 34.932 25.427 55.587 1.00 22.02 307 GLU A CA 1
ATOM 2454 C C . GLU A 1 307 ? 34.016 25.855 54.410 1.00 22.02 307 GLU A C 1
ATOM 2456 O O . GLU A 1 307 ? 34.463 26.083 53.297 1.00 22.02 307 GLU A O 1
ATOM 2461 N N . MET A 1 308 ? 32.675 25.875 54.508 1.00 21.39 308 MET A N 1
ATOM 2462 C CA . MET A 1 308 ? 31.702 26.462 55.469 1.00 21.39 308 MET A CA 1
ATOM 2463 C C . MET A 1 308 ? 31.461 27.984 55.358 1.00 21.39 308 MET A C 1
ATOM 2465 O O . MET A 1 308 ? 32.201 28.762 55.950 1.00 21.39 308 MET A O 1
ATOM 2469 N N . ARG A 1 309 ? 30.290 28.388 54.821 1.00 20.91 309 ARG A N 1
ATOM 2470 C CA . ARG A 1 309 ? 29.128 28.945 55.581 1.00 20.91 309 ARG A CA 1
ATOM 2471 C C . ARG A 1 309 ? 27.980 29.425 54.661 1.00 20.91 309 ARG A C 1
ATOM 2473 O O . ARG A 1 309 ? 28.219 29.927 53.573 1.00 20.91 309 ARG A O 1
ATOM 2480 N N . LYS A 1 310 ? 26.728 29.303 55.137 1.00 30.50 310 LYS A N 1
ATOM 2481 C CA . LYS A 1 310 ? 25.535 30.034 54.624 1.00 30.50 310 LYS A CA 1
ATOM 2482 C C . LYS A 1 310 ? 25.578 31.500 55.116 1.00 30.50 310 LYS A C 1
ATOM 2484 O O . LYS A 1 310 ? 26.254 31.727 56.123 1.00 30.50 310 LYS A O 1
ATOM 2489 N N . PRO A 1 311 ? 24.828 32.462 54.526 1.00 31.94 311 PRO A N 1
ATOM 2490 C CA . PRO A 1 311 ? 23.509 32.782 55.118 1.00 31.94 311 PRO A CA 1
ATOM 2491 C C . PRO A 1 311 ? 22.423 33.421 54.192 1.00 31.94 311 PRO A C 1
ATOM 2493 O O . PRO A 1 311 ? 22.714 33.976 53.145 1.00 31.94 311 PRO A O 1
ATOM 2496 N N . HIS A 1 312 ? 21.167 33.351 54.663 1.00 22.34 312 HIS A N 1
ATOM 2497 C CA . HIS A 1 312 ? 20.087 34.371 54.671 1.00 22.34 312 HIS A CA 1
ATOM 2498 C C . HIS A 1 312 ? 19.719 35.293 53.470 1.00 22.34 312 HIS A C 1
ATOM 2500 O O . HIS A 1 312 ? 20.427 36.242 53.174 1.00 22.34 312 HIS A O 1
ATOM 2506 N N . HIS A 1 313 ? 18.452 35.124 53.039 1.00 23.98 313 HIS A N 1
ATOM 2507 C CA . HIS A 1 313 ? 17.335 36.108 53.032 1.00 23.98 313 HIS A CA 1
ATOM 2508 C C . HIS A 1 313 ? 17.216 37.297 52.043 1.00 23.98 313 HIS A C 1
ATOM 2510 O O . HIS A 1 313 ? 18.190 37.848 51.551 1.00 23.98 313 HIS A O 1
ATOM 2516 N N . ASP A 1 314 ? 15.936 37.691 51.900 1.00 23.91 314 ASP A N 1
ATOM 2517 C CA . ASP A 1 314 ? 15.321 38.898 51.304 1.00 23.91 314 ASP A CA 1
ATOM 2518 C C . ASP A 1 314 ? 15.242 38.949 49.759 1.00 23.91 314 ASP A C 1
ATOM 2520 O O . ASP A 1 314 ? 16.231 38.758 49.065 1.00 23.91 314 ASP A O 1
ATOM 2524 N N . LEU A 1 315 ? 14.063 38.978 49.113 1.00 22.98 315 LEU A N 1
ATOM 2525 C CA . LEU A 1 315 ? 12.846 39.830 49.164 1.00 22.98 315 LEU A CA 1
ATOM 2526 C C . LEU A 1 315 ? 12.864 40.945 48.098 1.00 22.98 315 LEU A C 1
ATOM 2528 O O . LEU A 1 315 ? 13.820 41.704 48.007 1.00 22.98 315 LEU A O 1
ATOM 2532 N N . LEU A 1 316 ? 11.719 41.066 47.402 1.00 25.38 316 LEU A N 1
ATOM 2533 C CA . LEU A 1 316 ? 11.326 41.955 46.284 1.00 25.38 316 LEU A CA 1
ATOM 2534 C C . LEU A 1 316 ? 11.331 41.251 44.903 1.00 25.38 316 LEU A C 1
ATOM 2536 O O . LEU A 1 316 ? 12.344 40.708 44.491 1.00 25.38 316 LEU A O 1
ATOM 2540 N N . ALA A 1 317 ? 10.236 41.214 44.130 1.00 24.17 317 ALA A N 1
ATOM 2541 C CA . ALA A 1 317 ? 8.939 41.885 44.283 1.00 24.17 317 ALA A CA 1
ATOM 2542 C C . ALA A 1 317 ? 7.745 40.934 44.065 1.00 24.17 317 ALA A C 1
ATOM 2544 O O . ALA A 1 317 ? 7.652 40.248 43.051 1.00 24.17 317 ALA A O 1
ATOM 2545 N N . CYS A 1 318 ? 6.787 40.965 44.994 1.00 22.50 318 CYS A N 1
ATOM 2546 C CA . CYS A 1 318 ? 5.452 40.399 44.819 1.00 22.50 318 CYS A CA 1
ATOM 2547 C C . CYS A 1 318 ? 4.457 41.551 44.633 1.00 22.50 318 CYS A C 1
ATOM 2549 O O . CYS A 1 318 ? 4.381 42.401 45.513 1.00 22.50 318 CYS A O 1
ATOM 2551 N N . HIS A 1 319 ? 3.722 41.582 43.512 1.00 26.12 319 HIS A N 1
ATOM 2552 C CA . HIS A 1 319 ? 2.384 42.195 43.396 1.00 26.12 319 HIS A CA 1
ATOM 2553 C C . HIS A 1 319 ? 1.784 41.993 41.988 1.00 26.12 319 HIS A C 1
ATOM 2555 O O . HIS A 1 319 ? 1.862 42.883 41.139 1.00 26.12 319 HIS A O 1
ATOM 2561 N N . ARG A 1 320 ? 1.144 40.832 41.757 1.00 31.23 320 ARG A N 1
ATOM 2562 C CA . ARG A 1 320 ? -0.068 40.670 40.910 1.00 31.23 320 ARG A CA 1
ATOM 2563 C C . ARG A 1 320 ? -0.540 39.204 40.846 1.00 31.23 320 ARG A C 1
ATOM 2565 O O . ARG A 1 320 ? -0.434 38.562 39.809 1.00 31.23 320 ARG A O 1
ATOM 2572 N N . GLN A 1 321 ? -1.093 38.665 41.940 1.00 30.97 321 GLN A N 1
ATOM 2573 C CA . GLN A 1 321 ? -1.775 37.357 41.868 1.00 30.97 321 GLN A CA 1
ATOM 2574 C C . GLN A 1 321 ? -2.923 37.119 42.871 1.00 30.97 321 GLN A C 1
ATOM 2576 O O . GLN A 1 321 ? -3.285 35.979 43.134 1.00 30.97 321 GLN A O 1
ATOM 2581 N N . GLU A 1 322 ? -3.575 38.176 43.369 1.00 27.47 322 GLU A N 1
ATOM 2582 C CA . GLU A 1 322 ? -4.759 38.048 44.249 1.00 27.47 322 GLU A CA 1
ATOM 2583 C C . GLU A 1 322 ? -6.110 38.206 43.515 1.00 27.47 322 GLU A C 1
ATOM 2585 O O . GLU A 1 322 ? -7.168 38.038 44.111 1.00 27.47 322 GLU A O 1
ATOM 2590 N N . GLY A 1 323 ? -6.107 38.469 42.201 1.00 32.91 323 GLY A N 1
ATOM 2591 C CA . GLY A 1 323 ? -7.329 38.764 41.432 1.00 32.91 323 GLY A CA 1
ATOM 2592 C C . GLY A 1 323 ? -8.163 37.563 40.955 1.00 32.91 323 GLY A C 1
ATOM 2593 O O . GLY A 1 323 ? -9.256 37.772 40.441 1.00 32.91 323 GLY A O 1
ATOM 2594 N N . VAL A 1 324 ? -7.674 36.321 41.074 1.00 35.50 324 VAL A N 1
ATOM 2595 C CA . VAL A 1 324 ? -8.307 35.142 40.428 1.00 35.50 324 VAL A CA 1
ATOM 2596 C C . VAL A 1 324 ? -9.029 34.218 41.420 1.00 35.50 324 VAL A C 1
ATOM 2598 O O . VAL A 1 324 ? -10.013 33.571 41.066 1.00 35.50 324 VAL A O 1
ATOM 2601 N N . ILE A 1 325 ? -8.601 34.183 42.686 1.00 33.16 325 ILE A N 1
ATOM 2602 C CA . ILE A 1 325 ? -9.170 33.274 43.700 1.00 33.16 325 ILE A CA 1
ATOM 2603 C C . ILE A 1 325 ? -10.527 33.779 44.228 1.00 33.16 325 ILE A C 1
ATOM 2605 O O . ILE A 1 325 ? -11.389 32.977 44.588 1.00 33.16 325 ILE A O 1
ATOM 2609 N N . GLN A 1 326 ? -10.769 35.094 44.214 1.00 32.19 326 GLN A N 1
ATOM 2610 C CA . GLN A 1 326 ? -12.014 35.684 44.725 1.00 32.19 326 GLN A CA 1
ATOM 2611 C C . GLN A 1 326 ? -13.233 35.414 43.818 1.00 32.19 326 GLN A C 1
ATOM 2613 O O . GLN A 1 326 ? -14.342 35.215 44.316 1.00 32.19 326 GLN A O 1
ATOM 2618 N N . THR A 1 327 ? -13.034 35.321 42.499 1.00 37.38 327 THR A N 1
ATOM 2619 C CA . THR A 1 327 ? -14.110 35.090 41.516 1.00 37.38 327 THR A CA 1
ATOM 2620 C C . THR A 1 327 ? -14.719 33.688 41.637 1.00 37.38 327 THR A C 1
ATOM 2622 O O . THR A 1 327 ? -15.938 33.529 41.594 1.00 37.38 327 THR A O 1
ATOM 2625 N N . LEU A 1 328 ? -13.884 32.669 41.877 1.00 41.19 328 LEU A N 1
ATOM 2626 C CA . LEU A 1 328 ? -14.317 31.271 42.019 1.00 41.19 328 LEU A CA 1
ATOM 2627 C C . LEU A 1 328 ? -15.163 31.011 43.276 1.00 41.19 328 LEU A C 1
ATOM 2629 O O . LEU A 1 328 ? -15.970 30.083 43.285 1.00 41.19 328 LEU A O 1
ATOM 2633 N N . HIS A 1 329 ? -15.017 31.821 44.330 1.00 35.53 329 HIS A N 1
ATOM 2634 C CA . HIS A 1 329 ? -15.813 31.663 45.551 1.00 35.53 329 HIS A CA 1
ATOM 2635 C C . HIS A 1 329 ? -17.228 32.255 45.405 1.00 35.53 329 HIS A C 1
ATOM 2637 O O . HIS A 1 329 ? -18.197 31.668 45.884 1.00 35.53 329 HIS A O 1
ATOM 2643 N N . ILE A 1 330 ? -17.360 33.371 44.676 1.00 40.56 330 ILE A N 1
ATOM 2644 C CA . ILE A 1 330 ? -18.644 34.051 44.433 1.00 40.56 330 ILE A CA 1
ATOM 2645 C C . ILE A 1 330 ? -19.519 33.263 43.443 1.00 40.56 330 ILE A C 1
ATOM 2647 O O . ILE A 1 330 ? -20.734 33.181 43.631 1.00 40.56 330 ILE A O 1
ATOM 2651 N N . GLN A 1 331 ? -18.916 32.634 42.426 1.00 43.62 331 GLN A N 1
ATOM 2652 C CA . GLN A 1 331 ? -19.634 31.774 41.474 1.00 43.62 331 GLN A CA 1
ATOM 2653 C C . GLN A 1 331 ? -20.337 30.608 42.199 1.00 43.62 331 GLN A C 1
ATOM 2655 O O . GLN A 1 331 ? -21.536 30.385 42.033 1.00 43.62 331 GLN A O 1
ATOM 2660 N N . LYS A 1 332 ? -19.603 29.929 43.092 1.00 43.09 332 LYS A N 1
ATOM 2661 C CA . LYS A 1 332 ? -20.057 28.716 43.786 1.00 43.09 332 LYS A CA 1
ATOM 2662 C C . LYS A 1 332 ? -21.161 28.963 44.821 1.00 43.09 332 LYS A C 1
ATOM 2664 O O . LYS A 1 332 ? -21.958 28.067 45.084 1.00 43.09 332 LYS A O 1
ATOM 2669 N N . GLN A 1 333 ? -21.233 30.166 45.399 1.00 39.38 333 GLN A N 1
ATOM 2670 C CA . GLN A 1 333 ? -22.334 30.551 46.292 1.00 39.38 333 GLN A CA 1
ATOM 2671 C C . GLN A 1 333 ? -23.645 30.784 45.523 1.00 39.38 333 GLN A C 1
ATOM 2673 O O . GLN A 1 333 ? -24.698 30.338 45.971 1.00 39.38 333 GLN A O 1
ATOM 2678 N N . ARG A 1 334 ? -23.587 31.396 44.331 1.00 41.50 334 ARG A N 1
ATOM 2679 C CA . ARG A 1 334 ? -24.783 31.660 43.506 1.00 41.50 334 ARG A CA 1
ATOM 2680 C C . ARG A 1 334 ? -25.425 30.388 42.952 1.00 41.50 334 ARG A C 1
ATOM 2682 O O . ARG A 1 334 ? -26.647 30.301 42.880 1.00 41.50 334 ARG A O 1
ATOM 2689 N N . GLU A 1 335 ? -24.620 29.390 42.599 1.00 46.75 335 GLU A N 1
ATOM 2690 C CA . GLU A 1 335 ? -25.114 28.084 42.137 1.00 46.75 335 GLU A CA 1
ATOM 2691 C C . GLU A 1 335 ? -25.808 27.295 43.264 1.00 46.75 335 GLU A C 1
ATOM 2693 O O . GLU A 1 335 ? -26.819 26.631 43.025 1.00 46.75 335 GLU A O 1
ATOM 2698 N N . ALA A 1 336 ? -25.331 27.424 44.508 1.00 38.75 336 ALA A N 1
ATOM 2699 C CA . ALA A 1 336 ? -25.945 26.791 45.676 1.00 38.75 336 ALA A CA 1
ATOM 2700 C C . ALA A 1 336 ? -27.314 27.401 46.043 1.00 38.75 336 ALA A C 1
ATOM 2702 O O . ALA A 1 336 ? -28.234 26.667 46.403 1.00 38.75 336 ALA A O 1
ATOM 2703 N N . GLU A 1 337 ? -27.482 28.721 45.909 1.00 37.84 337 GLU A N 1
ATOM 2704 C CA . GLU A 1 337 ? -28.769 29.396 46.148 1.00 37.84 337 GLU A CA 1
ATOM 2705 C C . GLU A 1 337 ? -29.808 29.079 45.055 1.00 37.84 337 GLU A C 1
ATOM 2707 O O . GLU A 1 337 ? -30.990 28.893 45.354 1.00 37.84 337 GLU A O 1
ATOM 2712 N N . ALA A 1 338 ? -29.378 28.923 43.797 1.00 40.41 338 ALA A N 1
ATOM 2713 C CA . ALA A 1 338 ? -30.264 28.538 42.692 1.00 40.41 338 ALA A CA 1
ATOM 2714 C C . ALA A 1 338 ? -30.837 27.114 42.853 1.00 40.41 338 ALA A C 1
ATOM 2716 O O . ALA A 1 338 ? -31.988 26.863 42.490 1.00 40.41 338 ALA A O 1
ATOM 2717 N N . ALA A 1 339 ? -30.066 26.186 43.430 1.00 40.59 339 ALA A N 1
ATOM 2718 C CA . ALA A 1 339 ? -30.481 24.797 43.636 1.00 40.59 339 ALA A CA 1
ATOM 2719 C C . ALA A 1 339 ? -31.533 24.610 44.753 1.00 40.59 339 ALA A C 1
ATOM 2721 O O . ALA A 1 339 ? -32.225 23.594 44.779 1.00 40.59 339 ALA A O 1
ATOM 2722 N N . ALA A 1 340 ? -31.689 25.581 45.659 1.00 37.28 340 ALA A N 1
ATOM 2723 C CA . ALA A 1 340 ? -32.570 25.472 46.827 1.00 37.28 340 ALA A CA 1
ATOM 2724 C C . ALA A 1 340 ? -34.055 25.807 46.554 1.00 37.28 340 ALA A C 1
ATOM 2726 O O . ALA A 1 340 ? -34.875 25.735 47.469 1.00 37.28 340 ALA A O 1
ATOM 2727 N N . SER A 1 341 ? -34.427 26.186 45.322 1.00 35.97 341 SER A N 1
ATOM 2728 C CA . SER A 1 341 ? -35.749 26.756 45.008 1.00 35.97 341 SER A CA 1
ATOM 2729 C C . SER A 1 341 ? -36.514 26.033 43.885 1.00 35.97 341 SER A C 1
ATOM 2731 O O . SER A 1 341 ? -36.807 26.611 42.840 1.00 35.97 341 SER A O 1
ATOM 2733 N N . ARG A 1 342 ? -36.912 24.770 44.120 1.00 31.22 342 ARG A N 1
ATOM 2734 C CA . ARG A 1 342 ? -38.003 24.077 43.390 1.00 31.22 342 ARG A CA 1
ATOM 2735 C C . ARG A 1 342 ? -38.551 22.885 44.189 1.00 31.22 342 ARG A C 1
ATOM 2737 O O . ARG A 1 342 ? -37.876 21.871 44.332 1.00 31.22 342 ARG A O 1
ATOM 2744 N N . SER A 1 343 ? -39.800 22.994 44.643 1.00 29.33 343 SER A N 1
ATOM 2745 C CA . SER A 1 343 ? -40.587 21.884 45.210 1.00 29.33 343 SER A CA 1
ATOM 2746 C C . SER A 1 343 ? -41.570 21.323 44.166 1.00 29.33 343 SER A C 1
ATOM 2748 O O . SER A 1 343 ? -41.990 22.074 43.284 1.00 29.33 343 SER A O 1
ATOM 2750 N N . PRO A 1 344 ? -41.961 20.035 44.238 1.00 37.53 344 PRO A N 1
ATOM 2751 C CA . PRO A 1 344 ? -42.811 19.397 43.230 1.00 37.53 344 PRO A CA 1
ATOM 2752 C C . PRO A 1 344 ? -44.315 19.516 43.536 1.00 37.53 344 PRO A C 1
ATOM 2754 O O . PRO A 1 344 ? -44.721 19.488 44.698 1.00 37.53 344 PRO A O 1
ATOM 2757 N N . GLN A 1 345 ? -45.151 19.545 42.491 1.00 27.67 345 GLN A N 1
ATOM 2758 C CA . GLN A 1 345 ? -46.596 19.289 42.580 1.00 27.67 345 GLN A CA 1
ATOM 2759 C C . GLN A 1 345 ? -47.085 18.366 41.450 1.00 27.67 345 GLN A C 1
ATOM 2761 O O . GLN A 1 345 ? -46.428 18.198 40.424 1.00 27.67 345 GLN A O 1
ATOM 2766 N N . THR A 1 346 ? -48.209 17.705 41.724 1.00 27.86 346 THR A N 1
ATOM 2767 C CA . THR A 1 346 ? -48.753 16.498 41.080 1.00 27.86 346 THR A CA 1
ATOM 2768 C C . THR A 1 346 ? -49.763 16.780 39.943 1.00 27.86 346 THR A C 1
ATOM 2770 O O . THR A 1 346 ? -50.164 17.929 39.764 1.00 27.86 346 THR A O 1
ATOM 2773 N N . PRO A 1 347 ? -50.160 15.765 39.140 1.00 53.22 347 PRO A N 1
ATOM 2774 C CA . PRO A 1 347 ? -50.865 15.968 37.864 1.00 53.22 347 PRO A CA 1
ATOM 2775 C C . PRO A 1 347 ? -52.398 15.823 37.950 1.00 53.22 347 PRO A C 1
ATOM 2777 O O . PRO A 1 347 ? -52.879 15.095 38.815 1.00 53.22 347 PRO A O 1
ATOM 2780 N N . ASN A 1 348 ? -53.139 16.412 36.991 1.00 27.64 348 ASN A N 1
ATOM 2781 C CA . ASN A 1 348 ? -54.348 15.796 36.406 1.00 27.64 348 ASN A CA 1
ATOM 2782 C C . ASN A 1 348 ? -54.890 16.493 35.127 1.00 27.64 348 ASN A C 1
ATOM 2784 O O . ASN A 1 348 ? -54.960 17.713 35.062 1.00 27.64 348 ASN A O 1
ATOM 2788 N N . GLU A 1 349 ? -55.339 15.648 34.188 1.00 26.53 349 GLU A N 1
ATOM 2789 C CA . GLU A 1 349 ? -56.571 15.723 33.363 1.00 26.53 349 GLU A CA 1
ATOM 2790 C C . GLU A 1 349 ? -56.886 16.816 32.302 1.00 26.53 349 GLU A C 1
ATOM 2792 O O . GLU A 1 349 ? -56.617 18.002 32.445 1.00 26.53 349 GLU A O 1
ATOM 2797 N N . LEU A 1 350 ? -57.638 16.318 31.295 1.00 25.92 350 LEU A N 1
ATOM 2798 C CA . LEU A 1 350 ? -58.667 16.919 30.415 1.00 25.92 350 LEU A CA 1
ATOM 2799 C C . LEU A 1 350 ? -58.453 16.973 28.882 1.00 25.92 350 LEU A C 1
ATOM 2801 O O . LEU A 1 350 ? -57.422 17.348 28.340 1.00 25.92 350 LEU A O 1
ATOM 2805 N N . GLN A 1 351 ? -59.515 16.508 28.214 1.00 23.80 351 GLN A N 1
ATOM 2806 C CA . GLN A 1 351 ? -59.676 16.064 26.826 1.00 23.80 351 GLN A CA 1
ATOM 2807 C C . GLN A 1 351 ? -60.188 17.159 25.861 1.00 23.80 351 GLN A C 1
ATOM 2809 O O . GLN A 1 351 ? -60.716 18.175 26.299 1.00 23.80 351 GLN A O 1
ATOM 2814 N N . ALA A 1 352 ? -60.233 16.787 24.566 1.00 25.69 352 ALA A N 1
ATOM 2815 C CA . ALA A 1 352 ? -61.126 17.292 23.498 1.00 25.69 352 ALA A CA 1
ATOM 2816 C C . ALA A 1 352 ? -60.796 18.690 22.902 1.00 25.69 352 ALA A C 1
ATOM 2818 O O . ALA A 1 352 ? -60.188 19.518 23.563 1.00 25.69 352 ALA A O 1
ATOM 2819 N N . ALA A 1 353 ? -61.129 19.032 21.644 1.00 24.33 353 ALA A N 1
ATOM 2820 C CA . ALA A 1 353 ? -61.862 18.341 20.563 1.00 24.33 353 ALA A CA 1
ATOM 2821 C C . ALA A 1 353 ? -61.315 18.822 19.177 1.00 24.33 353 ALA A C 1
ATOM 2823 O O . ALA A 1 353 ? -60.888 19.964 19.069 1.00 24.33 353 ALA A O 1
ATOM 2824 N N . SER A 1 354 ? -61.084 17.961 18.171 1.00 25.00 354 SER A N 1
ATOM 2825 C CA . SER A 1 354 ? -61.974 17.576 17.040 1.00 25.00 354 SER A CA 1
ATOM 2826 C C . SER A 1 354 ? -62.125 18.565 15.856 1.00 25.00 354 SER A C 1
ATOM 2828 O O . SER A 1 354 ? -62.366 19.747 16.073 1.00 25.00 354 SER A O 1
ATOM 2830 N N . ASN A 1 355 ? -62.178 17.996 14.634 1.00 24.02 355 ASN A N 1
ATOM 2831 C CA . ASN A 1 355 ? -62.489 18.566 13.296 1.00 24.02 355 ASN A CA 1
ATOM 2832 C C . ASN A 1 355 ? -61.279 19.090 12.479 1.00 24.02 355 ASN A C 1
ATOM 2834 O O . ASN A 1 355 ? -60.509 19.893 12.986 1.00 24.02 355 ASN A O 1
ATOM 2838 N N . GLY A 1 356 ? -61.066 18.730 11.201 1.00 23.67 356 GLY A N 1
ATOM 2839 C CA . GLY A 1 356 ? -61.726 17.727 10.337 1.00 23.67 356 GLY A CA 1
ATOM 2840 C C . GLY A 1 356 ? -61.912 18.194 8.876 1.00 23.67 356 GLY A C 1
ATOM 2841 O O . GLY A 1 356 ? -62.214 19.365 8.681 1.00 23.67 356 GLY A O 1
ATOM 2842 N N . LEU A 1 357 ? -61.819 17.247 7.915 1.00 23.17 357 LEU A N 1
ATOM 2843 C CA . LEU A 1 357 ? -61.990 17.292 6.428 1.00 23.17 357 LEU A CA 1
ATOM 2844 C C . LEU A 1 357 ? -60.653 17.103 5.655 1.00 23.17 357 LEU A C 1
ATOM 2846 O O . LEU A 1 357 ? -59.706 17.833 5.917 1.00 23.17 357 LEU A O 1
ATOM 2850 N N . PHE A 1 358 ? -60.415 16.026 4.876 1.00 24.98 358 PHE A N 1
ATOM 2851 C CA . PHE A 1 358 ? -61.030 15.566 3.594 1.00 24.98 358 PHE A CA 1
ATOM 2852 C C . PHE A 1 358 ? -60.725 16.514 2.404 1.00 24.98 358 PHE A C 1
ATOM 2854 O O . PHE A 1 358 ? -60.893 17.715 2.556 1.00 24.98 358 PHE A O 1
ATOM 2861 N N . GLU A 1 359 ? -60.307 16.083 1.198 1.00 23.84 359 GLU A N 1
ATOM 2862 C CA . GLU A 1 359 ? -60.052 14.737 0.627 1.00 23.84 359 GLU A CA 1
ATOM 2863 C C . GLU A 1 359 ? -59.226 14.826 -0.694 1.00 23.84 359 GLU A C 1
ATOM 2865 O O . GLU A 1 359 ? -59.024 15.915 -1.227 1.00 23.84 359 GLU A O 1
ATOM 2870 N N . SER A 1 360 ? -58.889 13.660 -1.276 1.00 22.97 360 SER A N 1
ATOM 2871 C CA . SER A 1 360 ? -58.746 13.348 -2.724 1.00 22.97 360 SER A CA 1
ATOM 2872 C C . SER A 1 360 ? -57.350 13.020 -3.301 1.00 22.97 360 SER A C 1
ATOM 2874 O O . SER A 1 360 ? -56.306 13.435 -2.808 1.00 22.97 360 SER A O 1
ATOM 2876 N N . ARG A 1 361 ? -57.372 12.158 -4.335 1.00 23.70 361 ARG A N 1
ATOM 2877 C CA . ARG A 1 361 ? -56.251 11.466 -5.006 1.00 23.70 361 ARG A CA 1
ATOM 2878 C C . ARG A 1 361 ? -56.166 11.852 -6.491 1.00 23.70 361 ARG A C 1
ATOM 2880 O O . ARG A 1 361 ? -57.201 11.860 -7.147 1.00 23.70 361 ARG A O 1
ATOM 2887 N N . SER A 1 362 ? -54.949 11.896 -7.035 1.00 22.22 362 SER A N 1
ATOM 2888 C CA . SER A 1 362 ? -54.562 11.454 -8.400 1.00 22.22 362 SER A CA 1
ATOM 2889 C C . SER A 1 362 ? -53.023 11.509 -8.477 1.00 22.22 362 SER A C 1
ATOM 2891 O O . SER A 1 362 ? -52.455 12.470 -7.975 1.00 22.22 362 SER A O 1
ATOM 2893 N N . VAL A 1 363 ? -52.253 10.479 -8.859 1.00 24.41 363 VAL A N 1
ATOM 2894 C CA . VAL A 1 363 ? -52.203 9.700 -10.121 1.00 24.41 363 VAL A CA 1
ATOM 2895 C C . VAL A 1 363 ? -51.779 10.554 -11.324 1.00 24.41 363 VAL A C 1
ATOM 2897 O O . VAL A 1 363 ? -52.573 11.375 -11.759 1.00 24.41 363 VAL A O 1
ATOM 2900 N N . VAL A 1 364 ? -50.556 10.301 -11.825 1.00 24.22 364 VAL A N 1
ATOM 2901 C CA . VAL A 1 364 ? -49.948 10.567 -13.162 1.00 24.22 364 VAL A CA 1
ATOM 2902 C C . VAL A 1 364 ? -48.450 10.206 -12.998 1.00 24.22 364 VAL A C 1
ATOM 2904 O O . VAL A 1 364 ? -47.760 10.842 -12.213 1.00 24.22 364 VAL A O 1
ATOM 2907 N N . THR A 1 365 ? -48.042 8.966 -13.303 1.00 24.48 365 THR A N 1
ATOM 2908 C CA . THR A 1 365 ? -47.406 8.489 -14.561 1.00 24.48 365 THR A CA 1
ATOM 2909 C C . THR A 1 365 ? -46.014 9.063 -14.847 1.00 24.48 365 THR A C 1
ATOM 2911 O O . THR A 1 365 ? -45.890 10.199 -15.293 1.00 24.48 365 THR A O 1
ATOM 2914 N N . GLU A 1 366 ? -44.993 8.218 -14.668 1.00 27.91 366 GLU A N 1
ATOM 2915 C CA . GLU A 1 366 ? -43.648 8.355 -15.243 1.00 27.91 366 GLU A CA 1
ATOM 2916 C C . GLU A 1 366 ? -43.678 7.954 -16.729 1.00 27.91 366 GLU A C 1
ATOM 2918 O O . GLU A 1 366 ? -44.173 6.866 -17.023 1.00 27.91 366 GLU A O 1
ATOM 2923 N N . ILE A 1 367 ? -43.124 8.776 -17.633 1.00 24.44 367 ILE A N 1
ATOM 2924 C CA . ILE A 1 367 ? -42.606 8.371 -18.958 1.00 24.44 367 ILE A CA 1
ATOM 2925 C C . ILE A 1 367 ? -41.397 9.266 -19.314 1.00 24.44 367 ILE A C 1
ATOM 2927 O O . ILE A 1 367 ? -41.556 10.472 -19.464 1.00 24.44 367 ILE A O 1
ATOM 2931 N N . GLU A 1 368 ? -40.237 8.606 -19.412 1.00 24.80 368 GLU A N 1
ATOM 2932 C CA . GLU A 1 368 ? -39.078 8.771 -20.324 1.00 24.80 368 GLU A CA 1
ATOM 2933 C C . GLU A 1 368 ? -38.284 10.097 -20.477 1.00 24.80 368 GLU A C 1
ATOM 2935 O O . GLU A 1 368 ? -38.816 11.186 -20.658 1.00 24.80 368 GLU A O 1
ATOM 2940 N N . ASP A 1 369 ? -36.955 9.903 -20.442 1.00 27.30 369 ASP A N 1
ATOM 2941 C CA . ASP A 1 369 ? -35.848 10.529 -21.187 1.00 27.30 369 ASP A CA 1
ATOM 2942 C C . ASP A 1 369 ? -35.963 11.959 -21.753 1.00 27.30 369 ASP A C 1
ATOM 2944 O O . ASP A 1 369 ? -36.713 12.214 -22.689 1.00 27.30 369 ASP A O 1
ATOM 2948 N N . GLU A 1 370 ? -35.001 12.818 -21.373 1.00 23.48 370 GLU A N 1
ATOM 2949 C CA . GLU A 1 370 ? -34.045 13.377 -22.351 1.00 23.48 370 GLU A CA 1
ATOM 2950 C C . GLU A 1 370 ? -32.817 14.063 -21.705 1.00 23.48 370 GLU A C 1
ATOM 2952 O O . GLU A 1 370 ? -32.892 14.643 -20.625 1.00 23.48 370 GLU A O 1
ATOM 2957 N N . GLY A 1 371 ? -31.693 14.046 -22.433 1.00 24.25 371 GLY A N 1
ATOM 2958 C CA . GLY A 1 371 ? -30.794 15.204 -22.577 1.00 24.25 371 GLY A CA 1
ATOM 2959 C C . GLY A 1 371 ? -29.946 15.680 -21.385 1.00 24.25 371 GLY A C 1
ATOM 2960 O O . GLY A 1 371 ? -30.373 16.494 -20.572 1.00 24.25 371 GLY A O 1
ATOM 2961 N N . TRP A 1 372 ? -28.647 15.358 -21.406 1.00 24.30 372 TRP A N 1
ATOM 2962 C CA . TRP A 1 372 ? -27.641 16.173 -20.708 1.00 24.30 372 TRP A CA 1
ATOM 2963 C C . TRP A 1 372 ? -27.544 17.566 -21.355 1.00 24.30 372 TRP A C 1
ATOM 2965 O O . TRP A 1 372 ? -27.111 17.677 -22.502 1.00 24.30 372 TRP A O 1
ATOM 2975 N N . SER A 1 373 ? -27.849 18.634 -20.611 1.00 23.30 373 SER A N 1
ATOM 2976 C CA . SER A 1 373 ? -27.533 20.017 -21.003 1.00 23.30 373 SER A CA 1
ATOM 2977 C C . SER A 1 373 ? -26.620 20.692 -19.979 1.00 23.30 373 SER A C 1
ATOM 2979 O O . SER A 1 373 ? -26.888 20.650 -18.779 1.00 23.30 373 SER A O 1
ATOM 2981 N N . GLN A 1 374 ? -25.561 21.343 -20.458 1.00 29.28 374 GLN A N 1
ATOM 2982 C CA . GLN A 1 374 ? -24.624 22.113 -19.635 1.00 29.28 374 GLN A CA 1
ATOM 2983 C C . GLN A 1 374 ? -25.328 23.297 -18.951 1.00 29.28 374 GLN A C 1
ATOM 2985 O O . GLN A 1 374 ? -26.073 24.028 -19.599 1.00 29.28 374 GLN A O 1
ATOM 2990 N N . SER A 1 375 ? -25.055 23.524 -17.663 1.00 27.83 375 SER A N 1
ATOM 2991 C CA . SER A 1 375 ? -25.494 24.728 -16.946 1.00 27.83 375 SER A CA 1
ATOM 2992 C C . SER A 1 375 ? -24.417 25.816 -16.984 1.00 27.83 375 SER A C 1
ATOM 2994 O O . SER A 1 375 ? -23.300 25.599 -16.509 1.00 27.83 375 SER A O 1
ATOM 2996 N N . GLU A 1 376 ? -24.769 26.983 -17.521 1.00 23.44 376 GLU A N 1
ATOM 2997 C CA . GLU A 1 376 ? -23.924 28.184 -17.604 1.00 23.44 376 GLU A CA 1
ATOM 2998 C C . GLU A 1 376 ? -23.569 28.805 -16.230 1.00 23.44 376 GLU A C 1
ATOM 3000 O O . GLU A 1 376 ? -24.250 28.551 -15.232 1.00 23.44 376 GLU A O 1
ATOM 3005 N N . PRO A 1 377 ? -22.508 29.638 -16.151 1.00 26.89 377 PRO A N 1
ATOM 3006 C CA . PRO A 1 377 ? -22.059 30.259 -14.904 1.00 26.89 377 PRO A CA 1
ATOM 3007 C C . PRO A 1 377 ? -22.915 31.465 -14.470 1.00 26.89 377 PRO A C 1
ATOM 3009 O O . PRO A 1 377 ? -23.087 32.437 -15.205 1.00 26.89 377 PRO A O 1
ATOM 3012 N N . THR A 1 378 ? -23.378 31.447 -13.219 1.00 25.03 378 THR A N 1
ATOM 3013 C CA . THR A 1 378 ? -24.148 32.539 -12.592 1.00 25.03 378 THR A CA 1
ATOM 3014 C C . THR A 1 378 ? -23.244 33.744 -12.241 1.00 25.03 378 THR A C 1
ATOM 3016 O O . THR A 1 378 ? -22.136 33.540 -11.740 1.00 25.03 378 THR A O 1
ATOM 3019 N N . PRO A 1 379 ? -23.664 35.006 -12.485 1.00 25.45 379 PRO A N 1
ATOM 3020 C CA . PRO A 1 379 ? -22.736 36.138 -12.592 1.00 25.45 379 PRO A CA 1
ATOM 3021 C C . PRO A 1 379 ? -22.364 36.824 -11.268 1.00 25.45 379 PRO A C 1
ATOM 3023 O O . PRO A 1 379 ? -23.185 36.985 -10.365 1.00 25.45 379 PRO A O 1
ATOM 3026 N N . VAL A 1 380 ? -21.141 37.364 -11.215 1.00 23.66 380 VAL A N 1
ATOM 3027 C CA . VAL A 1 380 ? -20.704 38.314 -10.178 1.00 23.66 380 VAL A CA 1
ATOM 3028 C C . VAL A 1 380 ? -21.167 39.724 -10.553 1.00 23.66 380 VAL A C 1
ATOM 3030 O O . VAL A 1 380 ? -20.551 40.391 -11.383 1.00 23.66 380 VAL A O 1
ATOM 3033 N N . ALA A 1 381 ? -22.245 40.194 -9.924 1.00 24.11 381 ALA A N 1
ATOM 3034 C CA . ALA A 1 381 ? -22.689 41.583 -10.017 1.00 24.11 381 ALA A CA 1
ATOM 3035 C C . ALA A 1 381 ? -22.162 42.402 -8.826 1.00 24.11 381 ALA A C 1
ATOM 3037 O O . ALA A 1 381 ? -22.416 42.081 -7.666 1.00 24.11 381 ALA A O 1
ATOM 3038 N N . GLN A 1 382 ? -21.438 43.483 -9.118 1.00 26.80 382 GLN A N 1
ATOM 3039 C CA . GLN A 1 382 ? -21.002 44.462 -8.122 1.00 26.80 382 GLN A CA 1
ATOM 3040 C C . GLN A 1 382 ? -22.188 45.314 -7.652 1.00 26.80 382 GLN A C 1
ATOM 3042 O O . GLN A 1 382 ? -22.872 45.896 -8.487 1.00 26.80 382 GLN A O 1
ATOM 3047 N N . HIS A 1 383 ? -22.350 45.516 -6.341 1.00 24.66 383 HIS A N 1
ATOM 3048 C CA . HIS A 1 383 ? -22.962 46.742 -5.819 1.00 24.66 383 HIS A CA 1
ATOM 3049 C C . HIS A 1 383 ? -22.340 47.160 -4.478 1.00 24.66 383 HIS A C 1
ATOM 3051 O O . HIS A 1 383 ? -22.206 46.372 -3.546 1.00 24.66 383 HIS A O 1
ATOM 3057 N N . PHE A 1 384 ? -21.940 48.431 -4.419 1.00 23.42 384 PHE A N 1
ATOM 3058 C CA . PHE A 1 384 ? -21.387 49.121 -3.253 1.00 23.42 384 PHE A CA 1
ATOM 3059 C C . PHE A 1 384 ? -22.462 49.432 -2.196 1.00 23.42 384 PHE A C 1
ATOM 3061 O O . PHE A 1 384 ? -23.624 49.622 -2.542 1.00 23.42 384 PHE A O 1
ATOM 3068 N N . VAL A 1 385 ? -22.039 49.651 -0.944 1.00 22.33 385 VAL A N 1
ATOM 3069 C CA . VAL A 1 385 ? -22.048 50.985 -0.294 1.00 22.33 385 VAL A CA 1
ATOM 3070 C C . VAL A 1 385 ? -21.309 50.907 1.046 1.00 22.33 385 VAL A C 1
ATOM 3072 O O . VAL A 1 385 ? -21.605 50.063 1.886 1.00 22.33 385 VAL A O 1
ATOM 3075 N N . SER A 1 386 ? -20.381 51.840 1.268 1.00 23.98 386 SER A N 1
ATOM 3076 C CA . SER A 1 386 ? -19.890 52.198 2.599 1.00 23.98 386 SER A CA 1
ATOM 3077 C C . SER A 1 386 ? -20.257 53.655 2.905 1.00 23.98 386 SER A C 1
ATOM 3079 O O . SER A 1 386 ? -20.329 54.499 2.011 1.00 23.98 386 SER A O 1
ATOM 3081 N N . ALA A 1 387 ? -20.489 53.953 4.180 1.00 24.80 387 ALA A N 1
ATOM 3082 C CA . ALA A 1 387 ? -20.567 55.304 4.732 1.00 24.80 387 ALA A CA 1
ATOM 3083 C C . ALA A 1 387 ? -19.629 55.295 5.950 1.00 24.80 387 ALA A C 1
ATOM 3085 O O . ALA A 1 387 ? -19.828 54.487 6.849 1.00 24.80 387 ALA A O 1
ATOM 3086 N N . GLY A 1 388 ? -18.480 55.978 5.930 1.00 23.91 388 GLY A N 1
ATOM 3087 C CA . GLY A 1 388 ? -18.336 57.429 6.131 1.00 23.91 388 GLY A CA 1
ATOM 3088 C C . GLY A 1 388 ? -18.044 57.678 7.623 1.00 23.91 388 GLY A C 1
ATOM 3089 O O . GLY A 1 388 ? -18.732 57.116 8.460 1.00 23.91 388 GLY A O 1
ATOM 3090 N N . LYS A 1 389 ? -17.066 58.469 8.083 1.00 25.91 389 LYS A N 1
ATOM 3091 C CA . LYS A 1 389 ? -16.196 59.536 7.530 1.00 25.91 389 LYS A CA 1
ATOM 3092 C C . LYS A 1 389 ? -14.832 59.465 8.295 1.00 25.91 389 LYS A C 1
ATOM 3094 O O . LYS A 1 389 ? -14.761 58.706 9.251 1.00 25.91 389 LYS A O 1
ATOM 3099 N N . ASN A 1 390 ? -13.731 60.185 8.030 1.00 23.92 390 ASN A N 1
ATOM 3100 C CA . ASN A 1 390 ? -13.523 61.556 7.528 1.00 23.92 390 ASN A CA 1
ATOM 3101 C C . ASN A 1 390 ? -12.022 61.769 7.157 1.00 23.92 390 ASN A C 1
ATOM 3103 O O . ASN A 1 390 ? -11.192 61.306 7.926 1.00 23.92 390 ASN A O 1
ATOM 3107 N N . SER A 1 391 ? -11.725 62.555 6.101 1.00 24.09 391 SER A N 1
ATOM 3108 C CA . SER A 1 391 ? -10.625 63.565 5.975 1.00 24.09 391 SER A CA 1
ATOM 3109 C C . SER A 1 391 ? -9.140 63.218 6.261 1.00 24.09 391 SER A C 1
ATOM 3111 O O . SER A 1 391 ? -8.845 62.549 7.236 1.00 24.09 391 SER A O 1
ATOM 3113 N N . LEU A 1 392 ? -8.095 63.742 5.593 1.00 24.09 392 LEU A N 1
ATOM 3114 C CA . LEU A 1 392 ? -7.808 64.673 4.462 1.00 24.09 392 LEU A CA 1
ATOM 3115 C C . LEU A 1 392 ? -6.317 64.378 4.067 1.00 24.09 392 LEU A C 1
ATOM 3117 O O . LEU A 1 392 ? -5.582 63.905 4.926 1.00 24.09 392 LEU A O 1
ATOM 3121 N N . HIS A 1 393 ? -5.749 64.573 2.866 1.00 25.36 393 HIS A N 1
ATOM 3122 C CA . HIS A 1 393 ? -5.813 65.678 1.891 1.00 25.36 393 HIS A CA 1
ATOM 3123 C C . HIS A 1 393 ? -5.490 65.205 0.441 1.00 25.36 393 HIS A C 1
ATOM 3125 O O . HIS A 1 393 ? -5.090 64.066 0.226 1.00 25.36 393 HIS A O 1
ATOM 3131 N N . ASN A 1 394 ? -5.670 66.098 -0.544 1.00 26.00 394 ASN A N 1
ATOM 3132 C CA . ASN A 1 394 ? -5.729 65.829 -1.997 1.00 26.00 394 ASN A CA 1
ATOM 3133 C C . ASN A 1 394 ? -4.416 66.127 -2.803 1.00 26.00 394 ASN A C 1
ATOM 3135 O O . ASN A 1 394 ? -3.481 66.672 -2.219 1.00 26.00 394 ASN A O 1
ATOM 3139 N N . PRO A 1 395 ? -4.349 65.787 -4.122 1.00 46.50 395 PRO A N 1
ATOM 3140 C CA . PRO A 1 395 ? -3.146 65.703 -4.993 1.00 46.50 395 PRO A CA 1
ATOM 3141 C C . PRO A 1 395 ? -3.098 66.920 -5.978 1.00 46.50 395 PRO A C 1
ATOM 3143 O O . PRO A 1 395 ? -3.397 68.000 -5.462 1.00 46.50 395 PRO A O 1
ATOM 3146 N N . PRO A 1 396 ? -2.849 66.897 -7.328 1.00 49.00 396 PRO A N 1
ATOM 3147 C CA . PRO A 1 396 ? -2.318 65.933 -8.343 1.00 49.00 396 PRO A CA 1
ATOM 3148 C C . PRO A 1 396 ? -1.297 66.644 -9.315 1.00 49.00 396 PRO A C 1
ATOM 3150 O O . PRO A 1 396 ? -0.568 67.486 -8.788 1.00 49.00 396 PRO A O 1
ATOM 3153 N N . PRO A 1 397 ? -1.210 66.470 -10.673 1.00 43.25 397 PRO A N 1
ATOM 3154 C CA . PRO A 1 397 ? -1.690 65.431 -11.623 1.00 43.25 397 PRO A CA 1
ATOM 3155 C C . PRO A 1 397 ? -0.728 64.978 -12.764 1.00 43.25 397 PRO A C 1
ATOM 3157 O O . PRO A 1 397 ? 0.223 65.669 -13.120 1.00 43.25 397 PRO A O 1
ATOM 3160 N N . GLY A 1 398 ? -1.141 63.907 -13.465 1.00 24.42 398 GLY A N 1
ATOM 3161 C CA . GLY A 1 398 ? -1.089 63.815 -14.940 1.00 24.42 398 GLY A CA 1
ATOM 3162 C C . GLY A 1 398 ? -0.200 62.714 -15.551 1.00 24.42 398 GLY A C 1
ATOM 3163 O O . GLY A 1 398 ? 0.848 62.402 -15.002 1.00 24.42 398 GLY A O 1
ATOM 3164 N N . ASP A 1 399 ? -0.524 62.114 -16.706 1.00 25.70 399 ASP A N 1
ATOM 3165 C CA . ASP A 1 399 ? -1.791 62.073 -17.469 1.00 25.70 399 ASP A CA 1
ATOM 3166 C C . ASP A 1 399 ? -1.690 61.000 -18.603 1.00 25.70 399 ASP A C 1
ATOM 3168 O O . ASP A 1 399 ? -0.607 60.470 -18.841 1.00 25.70 399 ASP A O 1
ATOM 3172 N N . TRP A 1 400 ? -2.786 60.758 -19.340 1.00 22.81 400 TRP A N 1
ATOM 3173 C CA . TRP A 1 400 ? -2.867 60.160 -20.699 1.00 22.81 400 TRP A CA 1
ATOM 3174 C C . TRP A 1 400 ? -2.918 58.626 -20.965 1.00 22.81 400 TRP A C 1
ATOM 3176 O O . TRP A 1 400 ? -1.919 57.962 -21.220 1.00 22.81 400 TRP A O 1
ATOM 3186 N N . GLN A 1 401 ? -4.168 58.190 -21.211 1.00 25.06 401 GLN A N 1
ATOM 3187 C CA . GLN A 1 401 ? -4.681 57.597 -22.477 1.00 25.06 401 GLN A CA 1
ATOM 3188 C C . GLN A 1 401 ? -4.557 56.092 -22.827 1.00 25.06 401 GLN A C 1
ATOM 3190 O O . GLN A 1 401 ? -3.877 55.299 -22.190 1.00 25.06 401 GLN A O 1
ATOM 3195 N N . SER A 1 402 ? -5.389 55.704 -23.807 1.00 23.66 402 SER A N 1
ATOM 3196 C CA . SER A 1 402 ? -6.042 54.393 -23.979 1.00 23.66 402 SER A CA 1
ATOM 3197 C C . SER A 1 402 ? -6.130 53.937 -25.459 1.00 23.66 402 SER A C 1
ATOM 3199 O O . SER A 1 402 ? -5.608 54.630 -26.329 1.00 23.66 402 SER A O 1
ATOM 3201 N N . PHE A 1 403 ? -6.860 52.827 -25.721 1.00 22.34 403 PHE A N 1
ATOM 3202 C CA . PHE A 1 403 ? -7.171 52.137 -27.008 1.00 22.34 403 PHE A CA 1
ATOM 3203 C C . PHE A 1 403 ? -6.162 51.054 -27.463 1.00 22.34 403 PHE A C 1
ATOM 3205 O O . PHE A 1 403 ? -4.962 51.279 -27.403 1.00 22.34 403 PHE A O 1
ATOM 3212 N N . ASN A 1 404 ? -6.550 49.881 -28.003 1.00 27.42 404 ASN A N 1
ATOM 3213 C CA . ASN A 1 404 ? -7.810 49.090 -27.978 1.00 27.42 404 ASN A CA 1
ATOM 3214 C C . ASN A 1 404 ? -7.466 47.594 -28.324 1.00 27.42 404 ASN A C 1
ATOM 3216 O O . ASN A 1 404 ? -6.282 47.316 -28.515 1.00 27.42 404 ASN A O 1
ATOM 3220 N N . PRO A 1 405 ? -8.390 46.598 -28.379 1.00 30.03 405 PRO A N 1
ATOM 3221 C CA . PRO A 1 405 ? -8.055 45.195 -28.099 1.00 30.03 405 PRO A CA 1
ATOM 3222 C C . PRO A 1 405 ? -8.020 44.281 -29.338 1.00 30.03 405 PRO A C 1
ATOM 3224 O O . PRO A 1 405 ? -8.544 44.624 -30.396 1.00 30.03 405 PRO A O 1
ATOM 3227 N N . GLY A 1 406 ? -7.464 43.068 -29.191 1.00 23.83 406 GLY A N 1
ATOM 3228 C CA . GLY A 1 406 ? -7.416 42.115 -30.307 1.00 23.83 406 GLY A CA 1
ATOM 3229 C C . GLY A 1 406 ? -6.742 40.758 -30.069 1.00 23.83 406 GLY A C 1
ATOM 3230 O O . GLY A 1 406 ? -5.944 40.353 -30.905 1.00 23.83 406 GLY A O 1
ATOM 3231 N N . ALA A 1 407 ? -7.052 40.040 -28.982 1.00 23.83 407 ALA A N 1
ATOM 3232 C CA . ALA A 1 407 ? -6.809 38.589 -28.890 1.00 23.83 407 ALA A CA 1
ATOM 3233 C C . ALA A 1 407 ? -7.648 37.964 -27.751 1.00 23.83 407 ALA A C 1
ATOM 3235 O O . ALA A 1 407 ? -7.616 38.500 -26.642 1.00 23.83 407 ALA A O 1
ATOM 3236 N N . PRO A 1 408 ? -8.387 36.857 -27.970 1.00 26.47 408 PRO A N 1
ATOM 3237 C CA . PRO A 1 408 ? -9.046 36.138 -26.885 1.00 26.47 408 PRO A CA 1
ATOM 3238 C C . PRO A 1 408 ? -8.024 35.321 -26.080 1.00 26.47 408 PRO A C 1
ATOM 3240 O O . PRO A 1 408 ? -7.255 34.534 -26.631 1.00 26.47 408 PRO A O 1
ATOM 3243 N N . PHE A 1 409 ? -8.030 35.513 -24.763 1.00 23.73 409 PHE A N 1
ATOM 3244 C CA . PHE A 1 409 ? -7.190 34.789 -23.812 1.00 23.73 409 PHE A CA 1
ATOM 3245 C C . PHE A 1 409 ? -7.901 33.488 -23.402 1.00 23.73 409 PHE A C 1
ATOM 3247 O O . PHE A 1 409 ? -8.924 33.539 -22.722 1.00 23.73 409 PHE A O 1
ATOM 3254 N N . ASN A 1 410 ? -7.388 32.329 -23.827 1.00 23.16 410 ASN A N 1
ATOM 3255 C CA . ASN A 1 410 ? -7.920 31.032 -23.395 1.00 23.16 410 ASN A CA 1
ATOM 3256 C C . ASN A 1 410 ? -7.376 30.680 -21.997 1.00 23.16 410 ASN A C 1
ATOM 3258 O O . ASN A 1 410 ? -6.154 30.633 -21.839 1.00 23.16 410 ASN A O 1
ATOM 3262 N N . PRO A 1 411 ? -8.229 30.380 -20.999 1.00 26.52 411 PRO A N 1
ATOM 3263 C CA . PRO A 1 411 ? -7.768 29.814 -19.736 1.00 26.52 411 PRO A CA 1
ATOM 3264 C C . PRO A 1 411 ? -7.269 28.369 -19.939 1.00 26.52 411 PRO A C 1
ATOM 3266 O O . PRO A 1 411 ? -7.793 27.661 -20.807 1.00 26.52 411 PRO A O 1
ATOM 3269 N N . PRO A 1 412 ? -6.279 27.898 -19.157 1.00 27.03 412 PRO A N 1
ATOM 3270 C CA . PRO A 1 412 ? -5.850 26.505 -19.202 1.00 27.03 412 PRO A CA 1
ATOM 3271 C C . PRO A 1 412 ? -6.983 25.577 -18.741 1.00 27.03 412 PRO A C 1
ATOM 3273 O O . PRO A 1 412 ? -7.674 25.841 -17.757 1.00 27.03 412 PRO A O 1
ATOM 3276 N N . VAL A 1 413 ? -7.184 24.494 -19.493 1.00 25.02 413 VAL A N 1
ATOM 3277 C CA . VAL A 1 413 ? -8.266 23.527 -19.273 1.00 25.02 413 VAL A CA 1
ATOM 3278 C C . VAL A 1 413 ? -7.996 22.696 -18.018 1.00 25.02 413 VAL A C 1
ATOM 3280 O O . VAL A 1 413 ? -6.864 22.301 -17.748 1.00 25.02 413 VAL A O 1
ATOM 3283 N N . THR A 1 414 ? -9.061 22.413 -17.272 1.00 25.19 414 THR A N 1
ATOM 3284 C CA . THR A 1 414 ? -9.073 21.575 -16.069 1.00 25.19 414 THR A CA 1
ATOM 3285 C C . THR A 1 414 ? -8.362 20.230 -16.260 1.00 25.19 414 THR A C 1
ATOM 3287 O O . THR A 1 414 ? -8.645 19.485 -17.199 1.00 25.19 414 THR A O 1
ATOM 3290 N N . HIS A 1 415 ? -7.482 19.876 -15.317 1.00 29.75 415 HIS A N 1
ATOM 3291 C CA . HIS A 1 415 ? -6.831 18.565 -15.281 1.00 29.75 415 HIS A CA 1
ATOM 3292 C C . HIS A 1 415 ? -7.865 17.441 -15.098 1.00 29.75 415 HIS A C 1
ATOM 3294 O O . HIS A 1 415 ? -8.374 17.218 -14.000 1.00 29.75 415 HIS A O 1
ATOM 3300 N N . MET A 1 416 ? -8.147 16.698 -16.169 1.00 25.45 416 MET A N 1
ATOM 3301 C CA . MET A 1 416 ? -8.887 15.438 -16.111 1.00 25.45 416 MET A CA 1
ATOM 3302 C C . MET A 1 416 ? -7.912 14.260 -16.132 1.00 25.45 416 MET A C 1
ATOM 3304 O O . MET A 1 416 ? -7.213 14.059 -17.124 1.00 25.45 416 MET A O 1
ATOM 3308 N N . MET A 1 417 ? -7.927 13.419 -15.094 1.00 29.88 417 MET A N 1
ATOM 3309 C CA . MET A 1 417 ? -7.456 12.037 -15.209 1.00 29.88 417 MET A CA 1
ATOM 3310 C C . MET A 1 417 ? -8.419 11.053 -14.531 1.00 29.88 417 MET A C 1
ATOM 3312 O O . MET A 1 417 ? -8.593 11.068 -13.318 1.00 29.88 417 MET A O 1
ATOM 3316 N N . ILE A 1 418 ? -8.949 10.166 -15.381 1.00 28.77 418 ILE A N 1
ATOM 3317 C CA . ILE A 1 418 ? -9.558 8.852 -15.117 1.00 28.77 418 ILE A CA 1
ATOM 3318 C C . ILE A 1 418 ? -10.876 8.834 -14.314 1.00 28.77 418 ILE A C 1
ATOM 3320 O O . ILE A 1 418 ? -10.913 8.877 -13.088 1.00 28.77 418 ILE A O 1
ATOM 3324 N N . ASP A 1 419 ? -11.956 8.616 -15.068 1.00 24.81 419 ASP A N 1
ATOM 3325 C CA . ASP A 1 419 ? -13.212 8.007 -14.617 1.00 24.81 419 ASP A CA 1
ATOM 3326 C C . ASP A 1 419 ? -12.978 6.514 -14.248 1.00 24.81 419 ASP A C 1
ATOM 3328 O O . ASP A 1 419 ? -12.306 5.810 -15.017 1.00 24.81 419 ASP A O 1
ATOM 3332 N N . PRO A 1 420 ? -13.498 5.993 -13.113 1.00 28.34 420 PRO A N 1
ATOM 3333 C CA . PRO A 1 420 ? -13.256 4.614 -12.666 1.00 28.34 420 PRO A CA 1
ATOM 3334 C C . PRO A 1 420 ? -13.715 3.476 -13.600 1.00 28.34 420 PRO A C 1
ATOM 3336 O O . PRO A 1 420 ? -13.353 2.324 -13.353 1.00 28.34 420 PRO A O 1
ATOM 3339 N N . LEU A 1 421 ? -14.503 3.740 -14.649 1.00 30.36 421 LEU A N 1
ATOM 3340 C CA . LEU A 1 421 ? -15.146 2.687 -15.456 1.00 30.36 421 LEU A CA 1
ATOM 3341 C C . LEU A 1 421 ? -14.274 2.047 -16.562 1.00 30.36 421 LEU A C 1
ATOM 3343 O O . LEU A 1 421 ? -14.668 1.036 -17.144 1.00 30.36 421 LEU A O 1
ATOM 3347 N N . LEU A 1 422 ? -13.068 2.557 -16.846 1.00 30.66 422 LEU A N 1
ATOM 3348 C CA . LEU A 1 422 ? -12.272 2.144 -18.025 1.00 30.66 422 LEU A CA 1
ATOM 3349 C C . LEU A 1 422 ? -11.144 1.115 -17.790 1.00 30.66 422 LEU A C 1
ATOM 3351 O O . LEU A 1 422 ? -10.298 0.909 -18.659 1.00 30.66 422 LEU A O 1
ATOM 3355 N N . LEU A 1 423 ? -11.162 0.398 -16.661 1.00 29.98 423 LEU A N 1
ATOM 3356 C CA . LEU A 1 423 ? -10.310 -0.786 -16.415 1.00 29.98 423 LEU A CA 1
ATOM 3357 C C . LEU A 1 423 ? -11.062 -2.131 -16.545 1.00 29.98 423 LEU A C 1
ATOM 3359 O O . LEU A 1 423 ? -10.499 -3.186 -16.253 1.00 29.98 423 LEU A O 1
ATOM 3363 N N . GLY A 1 424 ? -12.320 -2.108 -17.004 1.00 26.22 424 GLY A N 1
ATOM 3364 C CA . GLY A 1 424 ? -13.182 -3.292 -17.130 1.00 26.22 424 GLY A CA 1
ATOM 3365 C C . GLY A 1 424 ? -13.080 -4.080 -18.446 1.00 26.22 424 GLY A C 1
ATOM 3366 O O . GLY A 1 424 ? -13.554 -5.213 -18.499 1.00 26.22 424 GLY A O 1
ATOM 3367 N N . SER A 1 425 ? -12.474 -3.529 -19.506 1.00 30.17 425 SER A N 1
ATOM 3368 C CA . SER A 1 425 ? -12.605 -4.071 -20.870 1.00 30.17 425 SER A CA 1
ATOM 3369 C C . SER A 1 425 ? -11.272 -4.363 -21.574 1.00 30.17 425 SER A C 1
ATOM 3371 O O . SER A 1 425 ? -10.766 -3.538 -22.332 1.00 30.17 425 SER A O 1
ATOM 3373 N N . MET A 1 426 ? -10.752 -5.585 -21.410 1.00 26.52 426 MET A N 1
ATOM 3374 C CA . MET A 1 426 ? -9.890 -6.233 -22.413 1.00 26.52 426 MET A CA 1
ATOM 3375 C C . MET A 1 426 ? -10.233 -7.724 -22.548 1.00 26.52 426 MET A C 1
ATOM 3377 O O . MET A 1 426 ? -9.558 -8.594 -22.000 1.00 26.52 426 MET A O 1
ATOM 3381 N N . HIS A 1 427 ? -11.277 -8.012 -23.328 1.00 25.95 427 HIS A N 1
ATOM 3382 C CA . HIS A 1 427 ? -11.346 -9.269 -24.072 1.00 25.95 427 HIS A CA 1
ATOM 3383 C C . HIS A 1 427 ? -10.427 -9.168 -25.297 1.00 25.95 427 HIS A C 1
ATOM 3385 O O . HIS A 1 427 ? -10.402 -8.143 -25.975 1.00 25.95 427 HIS A O 1
ATOM 3391 N N . ALA A 1 428 ? -9.709 -10.246 -25.598 1.00 26.86 428 ALA A N 1
ATOM 3392 C CA . ALA A 1 428 ? -9.055 -10.453 -26.884 1.00 26.86 428 ALA A CA 1
ATOM 3393 C C . ALA A 1 428 ? -9.254 -11.919 -27.283 1.00 26.86 428 ALA A C 1
ATOM 3395 O O . ALA A 1 428 ? -8.524 -12.806 -26.838 1.00 26.86 428 ALA A O 1
ATOM 3396 N N . GLU A 1 429 ? -10.288 -12.174 -28.080 1.00 24.67 429 GLU A N 1
ATOM 3397 C CA . GLU A 1 429 ? -10.495 -13.471 -28.718 1.00 24.67 429 GLU A CA 1
ATOM 3398 C C . GLU A 1 429 ? -9.557 -13.622 -29.922 1.00 24.67 429 GLU A C 1
ATOM 3400 O O . GLU A 1 429 ? -9.301 -12.668 -30.658 1.00 24.67 429 GLU A O 1
ATOM 3405 N N . MET A 1 430 ? -9.061 -14.840 -30.150 1.00 23.98 430 MET A N 1
ATOM 3406 C CA . MET A 1 430 ? -8.531 -15.217 -31.461 1.00 23.98 430 MET A CA 1
ATOM 3407 C C . MET A 1 430 ? -9.701 -15.656 -32.352 1.00 23.98 430 MET A C 1
ATOM 3409 O O . MET A 1 430 ? -10.545 -16.421 -31.878 1.00 23.98 430 MET A O 1
ATOM 3413 N N . PRO A 1 431 ? -9.749 -15.250 -33.632 1.00 25.86 431 PRO A N 1
ATOM 3414 C CA . PRO A 1 431 ? -10.830 -15.647 -34.522 1.00 25.86 431 PRO A CA 1
ATOM 3415 C C . PRO A 1 431 ? -10.743 -17.142 -34.851 1.00 25.86 431 PRO A C 1
ATOM 3417 O O . PRO A 1 431 ? -9.661 -17.671 -35.126 1.00 25.86 431 PRO A O 1
ATOM 3420 N N . ARG A 1 432 ? -11.894 -17.820 -34.881 1.00 26.69 432 ARG A N 1
ATOM 3421 C CA . ARG A 1 432 ? -12.044 -19.139 -35.508 1.00 26.69 432 ARG A CA 1
ATOM 3422 C C . ARG A 1 432 ? -12.929 -19.017 -36.745 1.00 26.69 432 ARG A C 1
ATOM 3424 O O . ARG A 1 432 ? -13.966 -18.367 -36.704 1.00 26.69 432 ARG A O 1
ATOM 3431 N N . ASN A 1 433 ? -12.487 -19.645 -37.832 1.00 24.48 433 ASN A N 1
ATOM 3432 C CA . ASN A 1 433 ? -13.268 -19.805 -39.056 1.00 24.48 433 ASN A CA 1
ATOM 3433 C C . ASN A 1 433 ? -14.596 -20.510 -38.749 1.00 24.48 433 ASN A C 1
ATOM 3435 O O . ASN A 1 433 ? -14.537 -21.573 -38.140 1.00 24.48 433 ASN A O 1
ATOM 3439 N N . GLU A 1 434 ? -15.722 -19.975 -39.239 1.00 24.25 434 GLU A N 1
ATOM 3440 C CA . GLU A 1 434 ? -16.781 -20.729 -39.951 1.00 24.25 434 GLU A CA 1
ATOM 3441 C C . GLU A 1 434 ? -17.933 -19.824 -40.459 1.00 24.25 434 GLU A C 1
ATOM 3443 O O . GLU A 1 434 ? -19.107 -20.114 -40.278 1.00 24.25 434 GLU A O 1
ATOM 3448 N N . GLU A 1 435 ? -17.609 -18.749 -41.192 1.00 25.86 435 GLU A N 1
ATOM 3449 C CA . GLU A 1 435 ? -18.566 -18.094 -42.109 1.00 25.86 435 GLU A CA 1
ATOM 3450 C C . GLU A 1 435 ? -17.978 -18.011 -43.527 1.00 25.86 435 GLU A C 1
ATOM 3452 O O . GLU A 1 435 ? -17.622 -16.957 -44.048 1.00 25.86 435 GLU A O 1
ATOM 3457 N N . LEU A 1 436 ? -17.849 -19.183 -44.154 1.00 24.59 436 LEU A N 1
ATOM 3458 C CA . LEU A 1 436 ? -17.575 -19.342 -45.584 1.00 24.59 436 LEU A CA 1
ATOM 3459 C C . LEU A 1 436 ? -18.395 -20.514 -46.137 1.00 24.59 436 LEU A C 1
ATOM 3461 O O . LEU A 1 436 ? -17.900 -21.632 -46.235 1.00 24.59 436 LEU A O 1
ATOM 3465 N N . MET A 1 437 ? -19.643 -20.247 -46.519 1.00 24.33 437 MET A N 1
ATOM 3466 C CA . MET A 1 437 ? -20.413 -21.004 -47.516 1.00 24.33 437 MET A CA 1
ATOM 3467 C C . MET A 1 437 ? -21.603 -20.137 -47.950 1.00 24.33 437 MET A C 1
ATOM 3469 O O . MET A 1 437 ? -22.340 -19.654 -47.099 1.00 24.33 437 MET A O 1
ATOM 3473 N N . TYR A 1 438 ? -21.795 -19.984 -49.267 1.00 24.42 438 TYR A N 1
ATOM 3474 C CA . TYR A 1 438 ? -22.628 -18.960 -49.930 1.00 24.42 438 TYR A CA 1
ATOM 3475 C C . TYR A 1 438 ? -22.086 -17.518 -49.748 1.00 24.42 438 TYR A C 1
ATOM 3477 O O . TYR A 1 438 ? -22.019 -17.010 -48.641 1.00 24.42 438 TYR A O 1
ATOM 3485 N N . ALA A 1 439 ? -21.670 -16.784 -50.786 1.00 24.17 439 ALA A N 1
ATOM 3486 C CA . ALA A 1 439 ? -21.958 -16.930 -52.215 1.00 24.17 439 ALA A CA 1
ATOM 3487 C C . ALA A 1 439 ? -20.701 -17.048 -53.102 1.00 24.17 439 ALA A C 1
ATOM 3489 O O . ALA A 1 439 ? -19.742 -16.292 -52.969 1.00 24.17 439 ALA A O 1
ATOM 3490 N N . MET A 1 440 ? -20.757 -17.959 -54.079 1.00 20.97 440 MET A N 1
ATOM 3491 C CA . MET A 1 440 ? -19.866 -17.967 -55.244 1.00 20.97 440 MET A CA 1
ATOM 3492 C C . MET A 1 440 ? -20.481 -17.159 -56.396 1.00 20.97 440 MET A C 1
ATOM 3494 O O . MET A 1 440 ? -21.679 -17.291 -56.641 1.00 20.97 440 MET A O 1
ATOM 3498 N N . ASN A 1 441 ? -19.618 -16.452 -57.142 1.00 25.14 441 ASN A N 1
ATOM 3499 C CA . ASN A 1 441 ? -19.670 -16.103 -58.582 1.00 25.14 441 ASN A CA 1
ATOM 3500 C C . ASN A 1 441 ? -19.508 -14.602 -58.895 1.00 25.14 441 ASN A C 1
ATOM 3502 O O . ASN A 1 441 ? -20.383 -13.789 -58.623 1.00 25.14 441 ASN A O 1
ATOM 3506 N N . GLY A 1 442 ? -18.409 -14.275 -59.584 1.00 23.33 442 GLY A N 1
ATOM 3507 C CA . GLY A 1 442 ? -18.110 -12.967 -60.181 1.00 23.33 442 GLY A CA 1
ATOM 3508 C C . GLY A 1 442 ? -16.701 -12.984 -60.788 1.00 23.33 442 GLY A C 1
ATOM 3509 O O . GLY A 1 442 ? -15.747 -13.313 -60.091 1.00 23.33 442 GLY A O 1
ATOM 3510 N N . MET A 1 443 ? -16.569 -12.745 -62.097 1.00 22.89 443 MET A N 1
ATOM 3511 C CA . MET A 1 443 ? -15.357 -13.063 -62.875 1.00 22.89 443 MET A CA 1
ATOM 3512 C C . MET A 1 443 ? -14.249 -11.982 -62.864 1.00 22.89 443 MET A C 1
ATOM 3514 O O . MET A 1 443 ? -14.487 -10.806 -62.622 1.00 22.89 443 MET A O 1
ATOM 3518 N N . ALA A 1 444 ? -13.040 -12.460 -63.176 1.00 24.27 444 ALA A N 1
ATOM 3519 C CA . ALA A 1 444 ? -11.724 -11.825 -63.383 1.00 24.27 444 ALA A CA 1
ATOM 3520 C C . ALA A 1 444 ? -11.640 -10.837 -64.605 1.00 24.27 444 ALA A C 1
ATOM 3522 O O . ALA A 1 444 ? -12.671 -10.627 -65.241 1.00 24.27 444 ALA A O 1
ATOM 3523 N N . PRO A 1 445 ? -10.454 -10.407 -65.128 1.00 30.62 445 PRO A N 1
ATOM 3524 C CA . PRO A 1 445 ? -9.247 -9.774 -64.514 1.00 30.62 445 PRO A CA 1
ATOM 3525 C C . PRO A 1 445 ? -8.550 -8.631 -65.347 1.00 30.62 445 PRO A C 1
ATOM 3527 O O . PRO A 1 445 ? -8.612 -8.684 -66.567 1.00 30.62 445 PRO A O 1
ATOM 3530 N N . ILE A 1 446 ? -7.688 -7.786 -64.713 1.00 24.36 446 ILE A N 1
ATOM 3531 C CA . ILE A 1 446 ? -6.393 -7.201 -65.252 1.00 24.36 446 ILE A CA 1
ATOM 3532 C C . ILE A 1 446 ? -6.507 -6.231 -66.495 1.00 24.36 446 ILE A C 1
ATOM 3534 O O . ILE A 1 446 ? -7.563 -6.250 -67.117 1.00 24.36 446 ILE A O 1
ATOM 3538 N N . PRO A 1 447 ? -5.537 -5.346 -66.910 1.00 27.31 447 PRO A N 1
ATOM 3539 C CA . PRO A 1 447 ? -4.139 -5.054 -66.495 1.00 27.31 447 PRO A CA 1
ATOM 3540 C C . PRO A 1 447 ? -3.801 -3.571 -66.141 1.00 27.31 447 PRO A C 1
ATOM 3542 O O . PRO A 1 447 ? -4.659 -2.695 -66.109 1.00 27.31 447 PRO A O 1
ATOM 3545 N N . ALA A 1 448 ? -2.507 -3.309 -65.892 1.00 29.78 448 ALA A N 1
ATOM 3546 C CA . ALA A 1 448 ? -1.859 -1.987 -65.820 1.00 29.78 448 ALA A CA 1
ATOM 3547 C C . ALA A 1 448 ? -1.279 -1.538 -67.182 1.00 29.78 448 ALA A C 1
ATOM 3549 O O . ALA A 1 448 ? -1.014 -2.406 -68.010 1.00 29.78 448 ALA A O 1
ATOM 3550 N N . ASP A 1 449 ? -0.996 -0.235 -67.379 1.00 23.02 449 ASP A N 1
ATOM 3551 C CA . ASP A 1 449 ? -0.189 0.250 -68.521 1.00 23.02 449 ASP A CA 1
ATOM 3552 C C . ASP A 1 449 ? 0.364 1.701 -68.382 1.00 23.02 449 ASP A C 1
ATOM 3554 O O . ASP A 1 449 ? -0.261 2.524 -67.721 1.00 23.02 449 ASP A O 1
ATOM 3558 N N . TYR A 1 450 ? 1.527 1.964 -69.017 1.00 25.34 450 TYR A N 1
ATOM 3559 C CA . TYR A 1 450 ? 2.282 3.226 -69.324 1.00 25.34 450 TYR A CA 1
ATOM 3560 C C . TYR A 1 450 ? 2.329 4.411 -68.304 1.00 25.34 450 TYR A C 1
ATOM 3562 O O . TYR A 1 450 ? 1.312 4.858 -67.797 1.00 25.34 450 TYR A O 1
ATOM 3570 N N . ALA A 1 451 ? 3.449 5.040 -67.892 1.00 23.20 451 ALA A N 1
ATOM 3571 C CA . ALA A 1 451 ? 4.766 5.419 -68.461 1.00 23.20 451 ALA A CA 1
ATOM 3572 C C . ALA A 1 451 ? 4.881 6.849 -69.084 1.00 23.20 451 ALA A C 1
ATOM 3574 O O . ALA A 1 451 ? 4.203 7.177 -70.046 1.00 23.20 451 ALA A O 1
ATOM 3575 N N . HIS A 1 452 ? 5.846 7.636 -68.563 1.00 24.42 452 HIS A N 1
ATOM 3576 C CA . HIS A 1 452 ? 6.528 8.839 -69.116 1.00 24.42 452 HIS A CA 1
ATOM 3577 C C . HIS A 1 452 ? 5.768 10.139 -69.517 1.00 24.42 452 HIS A C 1
ATOM 3579 O O . HIS A 1 452 ? 5.370 10.260 -70.667 1.00 24.42 452 HIS A O 1
ATOM 3585 N N . VAL A 1 453 ? 5.822 11.185 -68.655 1.00 26.66 453 VAL A N 1
ATOM 3586 C CA . VAL A 1 453 ? 6.107 12.642 -68.928 1.00 26.66 453 VAL A CA 1
ATOM 3587 C C . VAL A 1 453 ? 6.577 13.298 -67.589 1.00 26.66 453 VAL A C 1
ATOM 3589 O O . VAL A 1 453 ? 6.165 12.817 -66.539 1.00 26.66 453 VAL A O 1
ATOM 3592 N N . GLY A 1 454 ? 7.408 14.355 -67.467 1.00 22.22 454 GLY A N 1
ATOM 3593 C CA . GLY A 1 454 ? 8.348 14.964 -68.429 1.00 22.22 454 GLY A CA 1
ATOM 3594 C C . GLY A 1 454 ? 8.763 16.450 -68.206 1.00 22.22 454 GLY A C 1
ATOM 3595 O O . GLY A 1 454 ? 8.491 17.262 -69.081 1.00 22.22 454 GLY A O 1
ATOM 3596 N N . TYR A 1 455 ? 9.547 16.772 -67.153 1.00 24.31 455 TYR A N 1
ATOM 3597 C CA . TYR A 1 455 ? 10.449 17.968 -67.067 1.00 24.31 455 TYR A CA 1
ATOM 3598 C C . TYR A 1 455 ? 9.773 19.407 -66.946 1.00 24.31 455 TYR A C 1
ATOM 3600 O O . TYR A 1 455 ? 8.555 19.453 -66.814 1.00 24.31 455 TYR A O 1
ATOM 3608 N N . PRO A 1 456 ? 10.488 20.572 -66.788 1.00 37.00 456 PRO A N 1
ATOM 3609 C CA . PRO A 1 456 ? 10.970 21.102 -65.474 1.00 37.00 456 PRO A CA 1
ATOM 3610 C C . PRO A 1 456 ? 11.006 22.669 -65.255 1.00 37.00 456 PRO A C 1
ATOM 3612 O O . PRO A 1 456 ? 10.408 23.429 -66.008 1.00 37.00 456 PRO A O 1
ATOM 3615 N N . ILE A 1 457 ? 11.862 23.123 -64.301 1.00 24.41 457 ILE A N 1
ATOM 3616 C CA . ILE A 1 457 ? 12.509 24.465 -64.075 1.00 24.41 457 ILE A CA 1
ATOM 3617 C C . ILE A 1 457 ? 11.673 25.524 -63.263 1.00 24.41 457 ILE A C 1
ATOM 3619 O O . ILE A 1 457 ? 10.473 25.330 -63.104 1.00 24.41 457 ILE A O 1
ATOM 3623 N N . PRO A 1 458 ? 12.270 26.571 -62.621 1.00 34.06 458 PRO A N 1
ATOM 3624 C CA . PRO A 1 458 ? 12.823 26.565 -61.240 1.00 34.06 458 PRO A CA 1
ATOM 3625 C C . PRO A 1 458 ? 12.322 27.735 -60.339 1.00 34.06 458 PRO A C 1
ATOM 3627 O O . PRO A 1 458 ? 11.490 28.518 -60.771 1.00 34.06 458 PRO A O 1
ATOM 3630 N N . PHE A 1 459 ? 12.933 27.961 -59.158 1.00 23.06 459 PHE A N 1
ATOM 3631 C CA . PHE A 1 459 ? 13.656 29.229 -58.861 1.00 23.06 459 PHE A CA 1
ATOM 3632 C C . PHE A 1 459 ? 14.614 29.108 -57.648 1.00 23.06 459 PHE A C 1
ATOM 3634 O O . PHE A 1 459 ? 14.522 28.160 -56.870 1.00 23.06 459 PHE A O 1
ATOM 3641 N N . GLN A 1 460 ? 15.596 30.016 -57.537 1.00 23.09 460 GLN A N 1
ATOM 3642 C CA . GLN A 1 460 ? 16.773 29.899 -56.654 1.00 23.09 460 GLN A CA 1
ATOM 3643 C C . GLN A 1 460 ? 16.718 30.679 -55.322 1.00 23.09 460 GLN A C 1
ATOM 3645 O O . GLN A 1 460 ? 16.057 31.700 -55.184 1.00 23.09 460 GLN A O 1
ATOM 3650 N N . ALA A 1 461 ? 17.530 30.162 -54.394 1.00 23.64 461 ALA A N 1
ATOM 3651 C CA . ALA A 1 461 ? 18.053 30.675 -53.122 1.00 23.64 461 ALA A CA 1
ATOM 3652 C C . ALA A 1 461 ? 18.092 32.194 -52.826 1.00 23.64 461 ALA A C 1
ATOM 3654 O O . ALA A 1 461 ? 18.500 33.000 -53.658 1.00 23.64 461 ALA A O 1
ATOM 3655 N N . ALA A 1 462 ? 17.926 32.518 -51.532 1.00 23.08 462 ALA A N 1
ATOM 3656 C CA . ALA A 1 462 ? 18.518 33.697 -50.891 1.00 23.08 462 ALA A CA 1
ATOM 3657 C C . ALA A 1 462 ? 18.950 33.431 -49.422 1.00 23.08 462 ALA A C 1
ATOM 3659 O O . ALA A 1 462 ? 18.162 33.016 -48.577 1.00 23.08 462 ALA A O 1
ATOM 3660 N N . ARG A 1 463 ? 20.224 33.717 -49.133 1.00 22.20 463 ARG A N 1
ATOM 3661 C CA . ARG A 1 463 ? 20.822 34.169 -47.849 1.00 22.20 463 ARG A CA 1
ATOM 3662 C C . ARG A 1 463 ? 21.463 35.549 -48.169 1.00 22.20 463 ARG A C 1
ATOM 3664 O O . ARG A 1 463 ? 21.660 35.771 -49.367 1.00 22.20 463 ARG A O 1
ATOM 3671 N N . PRO A 1 464 ? 21.854 36.444 -47.225 1.00 31.66 464 PRO A N 1
ATOM 3672 C CA . PRO A 1 464 ? 22.215 36.194 -45.811 1.00 31.66 464 PRO A CA 1
ATOM 3673 C C . PRO A 1 464 ? 21.777 37.279 -44.780 1.00 31.66 464 PRO A C 1
ATOM 3675 O O . PRO A 1 464 ? 21.338 38.354 -45.170 1.00 31.66 464 PRO A O 1
ATOM 3678 N N . SER A 1 465 ? 22.029 37.054 -43.475 1.00 22.83 465 SER A N 1
ATOM 3679 C CA . SER A 1 465 ? 22.624 38.059 -42.548 1.00 22.83 465 SER A CA 1
ATOM 3680 C C . SER A 1 465 ? 22.833 37.533 -41.110 1.00 22.83 465 SER A C 1
ATOM 3682 O O . SER A 1 465 ? 22.038 36.763 -40.579 1.00 22.83 465 SER A O 1
ATOM 3684 N N . SER A 1 466 ? 23.944 37.936 -40.482 1.00 23.23 466 SER A N 1
ATOM 3685 C CA . SER A 1 466 ? 24.343 37.807 -39.057 1.00 23.23 466 SER A CA 1
ATOM 3686 C C . SER A 1 466 ? 25.618 38.665 -38.865 1.00 23.23 466 SER A C 1
ATOM 3688 O O . SER A 1 466 ? 26.261 38.921 -39.888 1.00 23.23 466 SER A O 1
ATOM 3690 N N . PRO A 1 467 ? 26.117 39.010 -37.653 1.00 44.19 467 PRO A N 1
ATOM 3691 C CA . PRO A 1 467 ? 25.533 39.117 -36.303 1.00 44.19 467 PRO A CA 1
ATOM 3692 C C . PRO A 1 467 ? 25.737 40.563 -35.735 1.00 44.19 467 PRO A C 1
ATOM 3694 O O . PRO A 1 467 ? 25.843 41.488 -36.543 1.00 44.19 467 PRO A O 1
ATOM 3697 N N . PRO A 1 468 ? 25.773 40.807 -34.399 1.00 30.62 468 PRO A N 1
ATOM 3698 C CA . PRO A 1 468 ? 27.064 40.821 -33.656 1.00 30.62 468 PRO A CA 1
ATOM 3699 C C . PRO A 1 468 ? 26.984 40.254 -32.195 1.00 30.62 468 PRO A C 1
ATOM 3701 O O . PRO A 1 468 ? 25.960 40.399 -31.545 1.00 30.62 468 PRO A O 1
ATOM 3704 N N . GLN A 1 469 ? 27.945 39.421 -31.735 1.00 27.23 469 GLN A N 1
ATOM 3705 C CA . GLN A 1 469 ? 29.057 39.713 -30.770 1.00 27.23 469 GLN A CA 1
ATOM 3706 C C . GLN A 1 469 ? 28.663 39.851 -29.267 1.00 27.23 469 GLN A C 1
ATOM 3708 O O . GLN A 1 469 ? 27.621 40.418 -28.984 1.00 27.23 469 GLN A O 1
ATOM 3713 N N . SER A 1 470 ? 29.438 39.428 -28.242 1.00 24.88 470 SER A N 1
ATOM 3714 C CA . SER A 1 470 ? 30.741 38.709 -28.124 1.00 24.88 470 SER A CA 1
ATOM 3715 C C . SER A 1 470 ? 30.993 38.220 -26.659 1.00 24.88 470 SER A C 1
ATOM 3717 O O . SER A 1 470 ? 30.191 38.523 -25.782 1.00 24.88 470 SER A O 1
ATOM 3719 N N . TYR A 1 471 ? 32.158 37.580 -26.423 1.00 26.34 471 TYR A N 1
ATOM 3720 C CA . TYR A 1 471 ? 32.862 37.195 -25.169 1.00 26.34 471 TYR A CA 1
ATOM 3721 C C . TYR A 1 471 ? 32.569 35.800 -24.556 1.00 26.34 471 TYR A C 1
ATOM 3723 O O . TYR A 1 471 ? 31.427 35.492 -24.248 1.00 26.34 471 TYR A O 1
ATOM 3731 N N . GLY A 1 472 ? 33.551 34.915 -24.283 1.00 23.70 472 GLY A N 1
ATOM 3732 C CA . GLY A 1 472 ? 34.950 34.829 -24.764 1.00 23.70 472 GLY A CA 1
ATOM 3733 C C . GLY A 1 472 ? 35.970 34.217 -23.772 1.00 23.70 472 GLY A C 1
ATOM 3734 O O . GLY A 1 472 ? 36.240 34.846 -22.755 1.00 23.70 472 GLY A O 1
ATOM 3735 N N . SER A 1 473 ? 36.562 33.048 -24.095 1.00 25.41 473 SER A N 1
ATOM 3736 C CA . SER A 1 473 ? 37.895 32.494 -23.680 1.00 25.41 473 SER A CA 1
ATOM 3737 C C . SER A 1 473 ? 37.991 31.009 -24.119 1.00 25.41 473 SER A C 1
ATOM 3739 O O . SER A 1 473 ? 37.097 30.238 -23.789 1.00 25.41 473 SER A O 1
ATOM 3741 N N . ALA A 1 474 ? 38.868 30.619 -25.061 1.00 26.08 474 ALA A N 1
ATOM 3742 C CA . ALA A 1 474 ? 40.294 30.242 -24.898 1.00 26.08 474 ALA A CA 1
ATOM 3743 C C . ALA A 1 474 ? 40.467 28.842 -24.237 1.00 26.08 474 ALA A C 1
ATOM 3745 O O . ALA A 1 474 ? 40.201 28.699 -23.052 1.00 26.08 474 ALA A O 1
ATOM 3746 N N . ASP A 1 475 ? 40.690 27.747 -24.988 1.00 27.77 475 ASP A N 1
ATOM 3747 C CA . ASP A 1 475 ? 41.964 27.252 -25.599 1.00 27.77 475 ASP A CA 1
ATOM 3748 C C . ASP A 1 475 ? 42.623 26.163 -24.707 1.00 27.77 475 ASP A C 1
ATOM 3750 O O . ASP A 1 475 ? 42.551 26.268 -23.492 1.00 27.77 475 ASP A O 1
ATOM 3754 N N . THR A 1 476 ? 43.269 25.067 -25.149 1.00 29.05 476 THR A N 1
ATOM 3755 C CA . THR A 1 476 ? 43.650 24.489 -26.467 1.00 29.05 476 THR A CA 1
ATOM 3756 C C . THR A 1 476 ? 43.751 22.942 -26.355 1.00 29.05 476 THR A C 1
ATOM 3758 O O . THR A 1 476 ? 43.799 22.413 -25.247 1.00 29.05 476 THR A O 1
ATOM 3761 N N . GLY A 1 477 ? 43.868 22.200 -27.477 1.00 24.97 477 GLY A N 1
ATOM 3762 C CA . GLY A 1 477 ? 44.447 20.834 -27.469 1.00 24.97 477 GLY A CA 1
ATOM 3763 C C . GLY A 1 477 ? 43.808 19.788 -28.400 1.00 24.97 477 GLY A C 1
ATOM 3764 O O . GLY A 1 477 ? 42.904 19.063 -28.000 1.00 24.97 477 GLY A O 1
ATOM 3765 N N . SER A 1 478 ? 44.325 19.641 -29.626 1.00 25.48 478 SER A N 1
ATOM 3766 C CA . SER A 1 478 ? 44.073 18.480 -30.513 1.00 25.48 478 SER A CA 1
ATOM 3767 C C . SER A 1 478 ? 45.325 17.597 -30.620 1.00 25.48 478 SER A C 1
ATOM 3769 O O . SER A 1 478 ? 46.428 18.094 -30.392 1.00 25.48 478 SER A O 1
ATOM 3771 N N . PRO A 1 479 ? 45.189 16.325 -31.046 1.00 33.28 479 PRO A N 1
ATOM 3772 C CA . PRO A 1 479 ? 45.744 16.019 -32.371 1.00 33.28 479 PRO A CA 1
ATOM 3773 C C . PRO A 1 479 ? 44.910 15.062 -33.257 1.00 33.28 479 PRO A C 1
ATOM 3775 O O . PRO A 1 479 ? 44.550 13.955 -32.875 1.00 33.28 479 PRO A O 1
ATOM 3778 N N . GLN A 1 480 ? 44.695 15.521 -34.495 1.00 29.19 480 GLN A N 1
ATOM 3779 C CA . GLN A 1 480 ? 44.806 14.797 -35.777 1.00 29.19 480 GLN A CA 1
ATOM 3780 C C . GLN A 1 480 ? 44.172 13.396 -35.989 1.00 29.19 480 GLN A C 1
ATOM 3782 O O . GLN A 1 480 ? 44.769 12.353 -35.760 1.00 29.19 480 GLN A O 1
ATOM 3787 N N . SER A 1 481 ? 43.007 13.437 -36.653 1.00 29.34 481 SER A N 1
ATOM 3788 C CA . SER A 1 481 ? 42.715 12.824 -37.974 1.00 29.34 481 SER A CA 1
ATOM 3789 C C . SER A 1 481 ? 43.102 11.366 -38.291 1.00 29.34 481 SER A C 1
ATOM 3791 O O . SER A 1 481 ? 44.268 11.039 -38.492 1.00 29.34 481 SER A O 1
ATOM 3793 N N . GLY A 1 482 ? 42.076 10.557 -38.592 1.00 25.75 482 GLY A N 1
ATOM 3794 C CA . GLY A 1 482 ? 42.202 9.240 -39.231 1.00 25.75 482 GLY A CA 1
ATOM 3795 C C . GLY A 1 482 ? 40.867 8.691 -39.755 1.00 25.75 482 GLY A C 1
ATOM 3796 O O . GLY A 1 482 ? 40.454 7.603 -39.366 1.00 25.75 482 GLY A O 1
ATOM 3797 N N . VAL A 1 483 ? 40.146 9.447 -40.595 1.00 28.72 483 VAL A N 1
ATOM 3798 C CA . VAL A 1 483 ? 38.858 8.996 -41.164 1.00 28.72 483 VAL A CA 1
ATOM 3799 C C . VAL A 1 483 ? 39.102 8.107 -42.383 1.00 28.72 483 VAL A C 1
ATOM 3801 O O . VAL A 1 483 ? 39.497 8.594 -43.438 1.00 28.72 483 VAL A O 1
ATOM 3804 N N . SER A 1 484 ? 38.802 6.814 -42.255 1.00 26.17 484 SER A N 1
ATOM 3805 C CA . SER A 1 484 ? 38.596 5.920 -43.401 1.00 26.17 484 SER A CA 1
ATOM 3806 C C . SER A 1 484 ? 37.099 5.738 -43.625 1.00 26.17 484 SER A C 1
ATOM 3808 O O . SER A 1 484 ? 36.407 5.164 -42.785 1.00 26.17 484 SER A O 1
ATOM 3810 N N . VAL A 1 485 ? 36.593 6.240 -44.751 1.00 31.06 485 VAL A N 1
ATOM 3811 C CA . VAL A 1 485 ? 35.216 5.989 -45.188 1.00 31.06 485 VAL A CA 1
ATOM 3812 C C . VAL A 1 485 ? 35.151 4.583 -45.773 1.00 31.06 485 VAL A C 1
ATOM 3814 O O . VAL A 1 485 ? 35.892 4.280 -46.703 1.00 31.06 485 VAL A O 1
ATOM 3817 N N . ASN A 1 486 ? 34.241 3.747 -45.277 1.00 25.95 486 ASN A N 1
ATOM 3818 C CA . ASN A 1 486 ? 33.789 2.573 -46.016 1.00 25.95 486 ASN A CA 1
ATOM 3819 C C . ASN A 1 486 ? 32.276 2.391 -45.857 1.00 25.95 486 ASN A C 1
ATOM 3821 O O . ASN A 1 486 ? 31.682 2.788 -44.854 1.00 25.95 486 ASN A O 1
ATOM 3825 N N . SER A 1 487 ? 31.656 1.888 -46.916 1.00 29.67 487 SER A N 1
ATOM 3826 C CA . SER A 1 487 ? 30.235 2.045 -47.220 1.00 29.67 487 SER A CA 1
ATOM 3827 C C . SER A 1 487 ? 29.328 0.946 -46.647 1.00 29.67 487 SER A C 1
ATOM 3829 O O . SER A 1 487 ? 29.769 -0.107 -46.195 1.00 29.67 487 SER A O 1
ATOM 3831 N N . SER A 1 488 ? 28.015 1.187 -46.760 1.00 34.38 488 SER A N 1
ATOM 3832 C CA . SER A 1 488 ? 26.920 0.207 -46.646 1.00 34.38 488 SER A CA 1
ATOM 3833 C C . SER A 1 488 ? 26.715 -0.503 -45.296 1.00 34.38 488 SER A C 1
ATOM 3835 O O . SER A 1 488 ? 27.056 -1.668 -45.119 1.00 34.38 488 SER A O 1
ATOM 3837 N N . GLN A 1 489 ? 25.950 0.146 -44.411 1.00 32.47 489 GLN A N 1
ATOM 3838 C CA . GLN A 1 489 ? 24.926 -0.543 -43.614 1.00 32.47 489 GLN A CA 1
ATOM 3839 C C . GLN A 1 489 ? 23.586 0.187 -43.759 1.00 32.47 489 GLN A C 1
ATOM 3841 O O . GLN A 1 489 ? 23.537 1.416 -43.811 1.00 32.47 489 GLN A O 1
ATOM 3846 N N . ALA A 1 490 ? 22.501 -0.578 -43.876 1.00 33.72 490 ALA A N 1
ATOM 3847 C CA . ALA A 1 490 ? 21.163 -0.046 -44.104 1.00 33.72 490 ALA A CA 1
ATOM 3848 C C . ALA A 1 490 ? 20.571 0.595 -42.835 1.00 33.72 490 ALA A C 1
ATOM 3850 O O . ALA A 1 490 ? 20.670 0.027 -41.751 1.00 33.72 490 ALA A O 1
ATOM 3851 N N . GLY A 1 491 ? 19.897 1.741 -42.991 1.00 39.62 491 GLY A N 1
ATOM 3852 C CA . GLY A 1 491 ? 18.859 2.215 -42.061 1.00 39.62 491 GLY A CA 1
ATOM 3853 C C . GLY A 1 491 ? 19.243 2.360 -40.582 1.00 39.62 491 GLY A C 1
ATOM 3854 O O . GLY A 1 491 ? 18.478 1.936 -39.719 1.00 39.62 491 GLY A O 1
ATOM 3855 N N . ALA A 1 492 ? 20.393 2.958 -40.257 1.00 49.09 492 ALA A N 1
ATOM 3856 C CA . ALA A 1 492 ? 20.768 3.195 -38.861 1.00 49.09 492 ALA A CA 1
ATOM 3857 C C . ALA A 1 492 ? 19.860 4.253 -38.195 1.00 49.09 492 ALA A C 1
ATOM 3859 O O . ALA A 1 492 ? 19.973 5.445 -38.482 1.00 49.09 492 ALA A O 1
ATOM 3860 N N . VAL A 1 493 ? 18.985 3.832 -37.273 1.00 57.09 493 VAL A N 1
ATOM 3861 C CA . VAL A 1 493 ? 18.150 4.752 -36.480 1.00 57.09 493 VAL A CA 1
ATOM 3862 C C . VAL A 1 493 ? 19.033 5.578 -35.537 1.00 57.09 493 VAL A C 1
ATOM 3864 O O . VAL A 1 493 ? 19.693 5.045 -34.640 1.00 57.09 493 VAL A O 1
ATOM 3867 N N . THR A 1 494 ? 19.048 6.894 -35.732 1.00 75.38 494 THR A N 1
ATOM 3868 C CA . THR A 1 494 ? 19.861 7.844 -34.967 1.00 75.38 494 THR A CA 1
ATOM 3869 C C . THR A 1 494 ? 19.247 8.137 -33.595 1.00 75.38 494 THR A C 1
ATOM 3871 O O . THR A 1 494 ? 18.328 8.936 -33.453 1.00 75.38 494 THR A O 1
ATOM 3874 N N . CYS A 1 495 ? 19.775 7.502 -32.547 1.00 84.94 495 CYS A N 1
ATOM 3875 C CA . CYS A 1 495 ? 19.380 7.786 -31.165 1.00 84.94 495 CYS A CA 1
ATOM 3876 C C . CYS A 1 495 ? 20.146 8.986 -30.584 1.00 84.94 495 CYS A C 1
ATOM 3878 O O . CYS A 1 495 ? 21.380 8.987 -30.605 1.00 84.94 495 CYS A O 1
ATOM 3880 N N . ARG A 1 496 ? 19.425 9.953 -29.992 1.00 93.75 496 ARG A N 1
ATOM 3881 C CA . ARG A 1 496 ? 19.993 11.135 -29.310 1.00 93.75 496 ARG A CA 1
ATOM 3882 C C . ARG A 1 496 ? 20.897 10.732 -28.135 1.00 93.75 496 ARG A C 1
ATOM 3884 O O . ARG A 1 496 ? 21.978 11.300 -27.980 1.00 93.75 496 ARG A O 1
ATOM 3891 N N . TYR A 1 497 ? 20.494 9.702 -27.379 1.00 94.94 497 TYR A N 1
ATOM 3892 C CA . TYR A 1 497 ? 21.193 9.215 -26.185 1.00 94.94 497 TYR A CA 1
ATOM 3893 C C . TYR A 1 497 ? 21.593 7.738 -26.293 1.00 94.94 497 TYR A C 1
ATOM 3895 O O . TYR A 1 497 ? 20.772 6.841 -26.081 1.00 94.94 497 TYR A O 1
ATOM 3903 N N . PRO A 1 498 ? 22.876 7.437 -26.576 1.00 94.69 498 PRO A N 1
ATOM 3904 C CA . PRO A 1 498 ? 23.352 6.064 -26.726 1.00 94.69 498 PRO A CA 1
ATOM 3905 C C . PRO A 1 498 ? 23.207 5.186 -25.474 1.00 94.69 498 PRO A C 1
ATOM 3907 O O . PRO A 1 498 ? 23.315 3.968 -25.601 1.00 94.69 498 PRO A O 1
ATOM 3910 N N . VAL A 1 499 ? 22.928 5.767 -24.299 1.00 94.94 499 VAL A N 1
ATO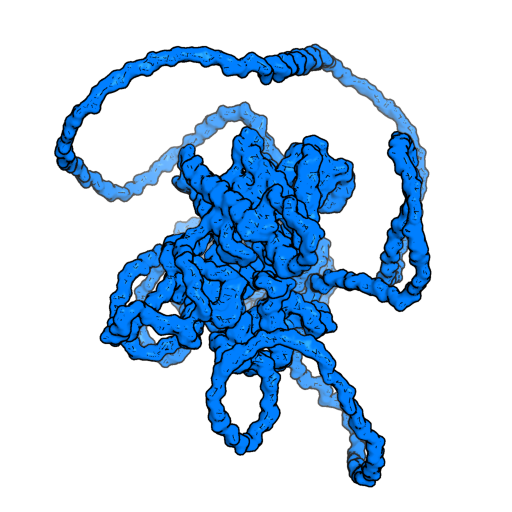M 3911 C CA . VAL A 1 499 ? 22.602 5.026 -23.069 1.00 94.94 499 VAL A CA 1
ATOM 3912 C C . VAL A 1 499 ? 21.354 4.148 -23.217 1.00 94.94 499 VAL A C 1
ATOM 3914 O O . VAL A 1 499 ? 21.311 3.076 -22.631 1.00 94.94 499 VAL A O 1
ATOM 3917 N N . LEU A 1 500 ? 20.385 4.531 -24.061 1.00 95.81 500 LEU A N 1
ATOM 3918 C CA . LEU A 1 500 ? 19.141 3.777 -24.280 1.00 95.81 500 LEU A CA 1
ATOM 3919 C C . LEU A 1 500 ? 19.308 2.525 -25.160 1.00 95.81 500 LEU A C 1
ATOM 3921 O O . LEU A 1 500 ? 18.384 1.717 -25.249 1.00 95.81 500 LEU A O 1
ATOM 3925 N N . LYS A 1 501 ? 20.477 2.324 -25.790 1.00 93.69 501 LYS A N 1
ATOM 3926 C CA . LYS A 1 501 ? 20.746 1.185 -26.694 1.00 93.69 501 LYS A CA 1
ATOM 3927 C C . LYS A 1 501 ? 20.389 -0.200 -26.122 1.00 93.69 501 LYS A C 1
ATOM 3929 O O . LYS A 1 501 ? 19.827 -0.986 -26.883 1.00 93.69 501 LYS A O 1
ATOM 3934 N N . PRO A 1 502 ? 20.645 -0.528 -24.835 1.00 93.12 502 PRO A N 1
ATOM 3935 C CA . PRO A 1 502 ? 20.263 -1.819 -24.256 1.00 93.12 502 PRO A CA 1
ATOM 3936 C C . PRO A 1 502 ? 18.750 -2.078 -24.243 1.00 93.12 502 PRO A C 1
ATOM 3938 O O . PRO A 1 502 ? 18.339 -3.229 -24.150 1.00 93.12 502 PRO A O 1
ATOM 3941 N N . LEU A 1 503 ? 17.922 -1.032 -24.343 1.00 93.50 503 LEU A N 1
ATOM 3942 C CA . LEU A 1 503 ? 16.463 -1.129 -24.279 1.00 93.50 503 LEU A CA 1
ATOM 3943 C C . LEU A 1 503 ? 15.797 -1.207 -25.668 1.00 93.50 503 LEU A C 1
ATOM 3945 O O . LEU A 1 503 ? 14.628 -1.578 -25.765 1.00 93.50 503 LEU A O 1
ATOM 3949 N N . PHE A 1 504 ? 16.523 -0.919 -26.758 1.00 93.50 504 PHE A N 1
ATOM 3950 C CA . PHE A 1 504 ? 15.968 -0.905 -28.123 1.00 93.50 504 PHE A CA 1
ATOM 3951 C C . PHE A 1 504 ? 15.228 -2.192 -28.538 1.00 93.50 504 PHE A C 1
ATOM 3953 O O . PHE A 1 504 ? 14.165 -2.050 -29.144 1.00 93.50 504 PHE A O 1
ATOM 3960 N N . PRO A 1 505 ? 15.688 -3.420 -28.200 1.00 91.25 505 PRO A N 1
ATOM 3961 C CA . PRO A 1 505 ? 14.960 -4.649 -28.539 1.00 91.25 505 PRO A CA 1
ATOM 3962 C C . PRO A 1 505 ? 13.558 -4.737 -27.919 1.00 91.25 505 PRO A C 1
ATOM 3964 O O . PRO A 1 505 ? 12.737 -5.528 -28.372 1.00 91.25 505 PRO A O 1
ATOM 3967 N N . HIS A 1 506 ? 13.283 -3.933 -26.888 1.00 90.56 506 HIS A N 1
ATOM 3968 C CA . HIS A 1 506 ? 12.052 -3.973 -26.104 1.00 90.56 506 HIS A CA 1
ATOM 3969 C C . HIS A 1 506 ? 11.123 -2.771 -26.351 1.00 90.56 506 HIS A C 1
ATOM 3971 O O . HIS A 1 506 ? 9.916 -2.879 -26.144 1.00 90.56 506 HIS A O 1
ATOM 3977 N N . LEU A 1 507 ? 11.653 -1.628 -26.811 1.00 90.62 507 LEU A N 1
ATOM 3978 C CA . LEU A 1 507 ? 10.868 -0.393 -26.971 1.00 90.62 507 LEU A CA 1
ATOM 3979 C C . LEU A 1 507 ? 9.874 -0.417 -28.138 1.00 90.62 507 LEU A C 1
ATOM 3981 O O . LEU A 1 507 ? 8.847 0.251 -28.051 1.00 90.62 507 LEU A O 1
ATOM 3985 N N . GLY A 1 508 ? 10.140 -1.179 -29.205 1.00 83.81 508 GLY A N 1
ATOM 3986 C CA . GLY A 1 508 ? 9.380 -1.095 -30.464 1.00 83.81 508 GLY A CA 1
ATOM 3987 C C . GLY A 1 508 ? 7.870 -1.364 -30.352 1.00 83.81 508 GLY A C 1
ATOM 3988 O O . GLY A 1 508 ? 7.104 -0.850 -31.159 1.00 83.81 508 GLY A O 1
ATOM 3989 N N . ALA A 1 509 ? 7.426 -2.112 -29.335 1.00 83.12 509 ALA A N 1
ATOM 3990 C CA . ALA A 1 509 ? 6.006 -2.380 -29.057 1.00 83.12 509 ALA A CA 1
ATOM 3991 C C . ALA A 1 509 ? 5.342 -1.356 -28.102 1.00 83.12 509 ALA A C 1
ATOM 3993 O O . ALA A 1 509 ? 4.161 -1.488 -27.750 1.00 83.12 509 ALA A O 1
ATOM 3994 N N . ILE A 1 510 ? 6.105 -0.357 -27.643 1.00 92.62 510 ILE A N 1
ATOM 3995 C CA . ILE A 1 510 ? 5.703 0.640 -26.643 1.00 92.62 510 ILE A CA 1
ATOM 3996 C C . ILE A 1 510 ? 5.768 2.057 -27.225 1.00 92.62 510 ILE A C 1
ATOM 3998 O O . ILE A 1 510 ? 4.777 2.776 -27.141 1.00 92.62 510 ILE A O 1
ATOM 4002 N N . MET A 1 511 ? 6.910 2.466 -27.791 1.00 94.44 511 MET A N 1
ATOM 4003 C CA . MET A 1 511 ? 7.153 3.841 -28.248 1.00 94.44 511 MET A CA 1
ATOM 4004 C C . MET A 1 511 ? 8.328 3.948 -29.233 1.00 94.44 511 MET A C 1
ATOM 4006 O O . MET A 1 511 ? 9.130 3.026 -29.375 1.00 94.44 511 MET A O 1
ATOM 4010 N N . SER A 1 512 ? 8.467 5.107 -29.886 1.00 93.94 512 SER A N 1
ATOM 4011 C CA . SER A 1 512 ? 9.625 5.391 -30.743 1.00 93.94 512 SER A CA 1
ATOM 4012 C C . SER A 1 512 ? 10.901 5.661 -29.929 1.00 93.94 512 SER A C 1
ATOM 4014 O O . SER A 1 512 ? 10.848 6.074 -28.769 1.00 93.94 512 SER A O 1
ATOM 4016 N N . ILE A 1 513 ? 12.071 5.499 -30.557 1.00 94.12 513 ILE A N 1
ATOM 4017 C CA . ILE A 1 513 ? 13.364 5.828 -29.928 1.00 94.12 513 ILE A CA 1
ATOM 4018 C C . ILE A 1 513 ? 13.492 7.335 -29.636 1.00 94.12 513 ILE A C 1
ATOM 4020 O O . ILE A 1 513 ? 14.110 7.689 -28.634 1.00 94.12 513 ILE A O 1
ATOM 4024 N N . SER A 1 514 ? 12.883 8.219 -30.443 1.00 93.31 514 SER A N 1
ATOM 4025 C CA . SER A 1 514 ? 12.847 9.661 -30.133 1.00 93.31 514 SER A CA 1
ATOM 4026 C C . SER A 1 514 ? 12.063 9.906 -28.849 1.00 93.31 514 SER A C 1
ATOM 4028 O O . SER A 1 514 ? 12.591 10.486 -27.912 1.00 93.31 514 SER A O 1
ATOM 4030 N N . THR A 1 515 ? 10.859 9.339 -28.771 1.00 94.00 515 THR A N 1
ATOM 4031 C CA . THR A 1 515 ? 9.965 9.420 -27.611 1.00 94.00 515 THR A CA 1
ATOM 4032 C C . THR A 1 515 ? 10.648 8.958 -26.318 1.00 94.00 515 THR A C 1
ATOM 4034 O O . THR A 1 515 ? 10.524 9.601 -25.279 1.00 94.00 515 THR A O 1
ATOM 4037 N N . ALA A 1 516 ? 11.427 7.874 -26.388 1.00 95.81 516 ALA A N 1
ATOM 4038 C CA . ALA A 1 516 ? 12.223 7.395 -25.261 1.00 95.81 516 ALA A CA 1
ATOM 4039 C C . ALA A 1 516 ? 13.375 8.350 -24.883 1.00 95.81 516 ALA A C 1
ATOM 4041 O O . ALA A 1 516 ? 13.714 8.457 -23.707 1.00 95.81 516 ALA A O 1
ATOM 4042 N N . CYS A 1 517 ? 13.973 9.066 -25.843 1.00 95.88 517 CYS A N 1
ATOM 4043 C CA . CYS A 1 517 ? 14.948 10.120 -25.540 1.00 95.88 517 CYS A CA 1
ATOM 4044 C C . CYS A 1 517 ? 14.285 11.302 -24.823 1.00 95.88 517 CYS A C 1
ATOM 4046 O O . CYS A 1 517 ? 14.827 11.778 -23.831 1.00 95.88 517 CYS A O 1
ATOM 4048 N N . ASP A 1 518 ? 13.106 11.724 -25.286 1.00 95.62 518 ASP A N 1
ATOM 4049 C CA . ASP A 1 518 ? 12.372 12.858 -24.719 1.00 95.62 518 ASP A CA 1
ATOM 4050 C C . ASP A 1 518 ? 11.916 12.561 -23.266 1.00 95.62 518 ASP A C 1
ATOM 4052 O O . ASP A 1 518 ? 12.044 13.406 -22.381 1.00 95.62 518 ASP A O 1
ATOM 4056 N N . LEU A 1 519 ? 11.492 11.323 -22.964 1.00 96.94 519 LEU A N 1
ATOM 4057 C CA . LEU A 1 519 ? 11.212 10.879 -21.584 1.00 96.94 519 LEU A CA 1
ATOM 4058 C C . LEU A 1 519 ? 12.461 10.774 -20.700 1.00 96.94 519 LEU A C 1
ATOM 4060 O O . LEU A 1 519 ? 12.376 11.012 -19.493 1.00 96.94 519 LEU A O 1
ATOM 4064 N N . LEU A 1 520 ? 13.614 10.404 -21.264 1.00 96.94 520 LEU A N 1
ATOM 4065 C CA . LEU A 1 520 ? 14.870 10.376 -20.515 1.00 96.94 520 LEU A CA 1
ATOM 4066 C C . LEU A 1 520 ? 15.362 11.795 -20.187 1.00 96.94 520 LEU A C 1
ATOM 4068 O O . LEU A 1 520 ? 15.913 12.007 -19.111 1.00 96.94 520 LEU A O 1
ATOM 4072 N N . GLU A 1 521 ? 15.142 12.771 -21.072 1.00 95.75 521 GLU A N 1
ATOM 4073 C CA . GLU A 1 521 ? 15.366 14.189 -20.762 1.00 95.75 521 GLU A CA 1
ATOM 4074 C C . GLU A 1 521 ? 14.442 14.675 -19.648 1.00 95.75 521 GLU A C 1
ATOM 4076 O O . GLU A 1 521 ? 14.932 15.287 -18.698 1.00 95.75 521 GLU A O 1
ATOM 4081 N N . TYR A 1 522 ? 13.148 14.340 -19.722 1.00 96.38 522 TYR A N 1
ATOM 4082 C CA . TYR A 1 522 ? 12.158 14.692 -18.702 1.00 96.38 522 TYR A CA 1
ATOM 4083 C C . TYR A 1 522 ? 12.536 14.156 -17.308 1.00 96.38 522 TYR A C 1
ATOM 4085 O O . TYR A 1 522 ? 12.396 14.873 -16.321 1.00 96.38 522 TYR A O 1
ATOM 4093 N N . TYR A 1 523 ? 13.118 12.950 -17.217 1.00 96.69 523 TYR A N 1
ATOM 4094 C CA . TYR A 1 523 ? 13.621 12.393 -15.948 1.00 96.69 523 TYR A CA 1
ATOM 4095 C C . TYR A 1 523 ? 14.669 13.301 -15.275 1.00 96.69 523 TYR A C 1
ATOM 4097 O O . TYR A 1 523 ? 14.773 13.359 -14.055 1.00 96.69 523 TYR A O 1
ATOM 4105 N N . PHE A 1 524 ? 15.465 14.017 -16.072 1.00 95.31 524 PHE A N 1
ATOM 4106 C CA . PHE A 1 524 ? 16.485 14.949 -15.594 1.00 95.31 524 PHE A CA 1
ATOM 4107 C C . PHE A 1 524 ? 16.074 16.422 -15.764 1.00 95.31 524 PHE A C 1
ATOM 4109 O O . PHE A 1 524 ? 16.942 17.305 -15.788 1.00 95.31 524 PHE A O 1
ATOM 4116 N N . GLN A 1 525 ? 14.784 16.711 -15.936 1.00 94.31 525 GLN A N 1
ATOM 4117 C CA . GLN A 1 525 ? 14.276 18.076 -16.003 1.00 94.31 525 GLN A CA 1
ATOM 4118 C C . GLN A 1 525 ? 14.149 18.657 -14.589 1.00 94.31 525 GLN A C 1
ATOM 4120 O O . GLN A 1 525 ? 13.658 17.993 -13.678 1.00 94.31 525 GLN A O 1
ATOM 4125 N N . SER A 1 526 ? 14.612 19.898 -14.427 1.00 92.06 526 SER A N 1
ATOM 4126 C CA . SER A 1 526 ? 14.510 20.676 -13.190 1.00 92.06 526 SER A CA 1
ATOM 4127 C C . SER A 1 526 ? 13.550 21.845 -13.415 1.00 92.06 526 SER A C 1
ATOM 4129 O O . SER A 1 526 ? 13.534 22.387 -14.525 1.00 92.06 526 SER A O 1
ATOM 4131 N N . SER A 1 527 ? 12.768 22.227 -12.404 1.00 89.94 527 SER A N 1
ATOM 4132 C CA . SER A 1 527 ? 11.994 23.478 -12.416 1.00 89.94 527 SER A CA 1
ATOM 4133 C C . SER A 1 527 ? 12.895 24.698 -12.187 1.00 89.94 527 SER A C 1
ATOM 4135 O O . SER A 1 527 ? 12.701 25.728 -12.830 1.00 89.94 527 SER A O 1
ATOM 4137 N N . SER A 1 528 ? 13.932 24.564 -11.350 1.00 88.31 528 SER A N 1
ATOM 4138 C CA . SER A 1 528 ? 14.955 25.595 -11.136 1.00 88.31 528 SER A CA 1
ATOM 4139 C C . SER A 1 528 ? 16.095 25.507 -12.158 1.00 88.31 528 SER A C 1
ATOM 4141 O O . SER A 1 528 ? 16.513 24.426 -12.583 1.00 88.31 528 SER A O 1
ATOM 4143 N N . SER A 1 529 ? 16.639 26.668 -12.534 1.00 82.56 529 SER A N 1
ATOM 4144 C CA . SER A 1 529 ? 17.829 26.796 -13.388 1.00 82.56 529 SER A CA 1
ATOM 4145 C C . SER A 1 529 ? 19.153 26.721 -12.613 1.00 82.56 529 SER A C 1
ATOM 4147 O O . SER A 1 529 ? 20.200 26.500 -13.224 1.00 82.56 529 SER A O 1
ATOM 4149 N N . VAL A 1 530 ? 19.104 26.893 -11.287 1.00 83.56 530 VAL A N 1
ATOM 4150 C CA . VAL A 1 530 ? 20.265 26.914 -10.378 1.00 83.56 530 VAL A CA 1
ATOM 4151 C C . VAL A 1 530 ? 20.320 25.638 -9.538 1.00 83.56 530 VAL A C 1
ATOM 4153 O O . VAL A 1 530 ? 21.388 25.048 -9.369 1.00 83.56 530 VAL A O 1
ATOM 4156 N N . PHE A 1 531 ? 19.166 25.197 -9.037 1.00 87.56 531 PHE A N 1
ATOM 4157 C CA . PHE A 1 531 ? 19.035 24.026 -8.175 1.00 87.56 531 PHE A CA 1
ATOM 4158 C C . PHE A 1 531 ? 18.494 22.819 -8.943 1.00 87.56 531 PHE A C 1
ATOM 4160 O O . PHE A 1 531 ? 17.925 22.941 -10.030 1.00 87.56 531 PHE A O 1
ATOM 4167 N N . MET A 1 532 ? 18.675 21.633 -8.364 1.00 85.94 532 MET A N 1
ATOM 4168 C CA . MET A 1 532 ? 18.083 20.401 -8.872 1.00 85.94 532 MET A CA 1
ATOM 4169 C C . MET A 1 532 ? 16.758 20.136 -8.167 1.00 85.94 532 MET A C 1
ATOM 4171 O O . MET A 1 532 ? 16.723 19.545 -7.093 1.00 85.94 532 MET A O 1
ATOM 4175 N N . GLU A 1 533 ? 15.675 20.560 -8.803 1.00 88.94 533 GLU A N 1
ATOM 4176 C CA . GLU A 1 533 ? 14.306 20.428 -8.317 1.00 88.94 533 GLU A CA 1
ATOM 4177 C C . GLU A 1 533 ? 13.514 19.607 -9.351 1.00 88.94 533 GLU A C 1
ATOM 4179 O O . GLU A 1 533 ? 13.046 20.162 -10.349 1.00 88.94 533 GLU A O 1
ATOM 4184 N N . PRO A 1 534 ? 13.463 18.265 -9.215 1.00 91.69 534 PRO A N 1
ATOM 4185 C CA . PRO A 1 534 ? 12.918 17.387 -10.248 1.00 91.69 534 PRO A CA 1
ATOM 4186 C C . PRO A 1 534 ? 11.445 17.674 -10.553 1.00 91.69 534 PRO A C 1
ATOM 4188 O O . PRO A 1 534 ? 10.607 17.662 -9.659 1.00 91.69 534 PRO A O 1
ATOM 4191 N N . VAL A 1 535 ? 11.105 17.834 -11.836 1.00 92.06 535 VAL A N 1
ATOM 4192 C CA . VAL A 1 535 ? 9.715 18.117 -12.261 1.00 92.06 535 VAL A CA 1
ATOM 4193 C C . VAL A 1 535 ? 8.770 16.924 -12.028 1.00 92.06 535 VAL A C 1
ATOM 4195 O O . VAL A 1 535 ? 7.558 17.096 -11.935 1.00 92.06 535 VAL A O 1
ATOM 4198 N N . SER A 1 536 ? 9.299 15.699 -11.930 1.00 92.81 536 SER A N 1
ATOM 4199 C CA . SER A 1 536 ? 8.491 14.519 -11.607 1.00 92.81 536 SER A CA 1
ATOM 4200 C C . SER A 1 536 ? 8.414 14.312 -10.084 1.00 92.81 536 SER A C 1
ATOM 4202 O O . SER A 1 536 ? 9.455 14.078 -9.464 1.00 92.81 536 SER A O 1
ATOM 4204 N N . PRO A 1 537 ? 7.208 14.263 -9.478 1.00 92.56 537 PRO A N 1
ATOM 4205 C CA . PRO A 1 537 ? 7.021 14.098 -8.030 1.00 92.56 537 PRO A CA 1
ATOM 4206 C C . PRO A 1 537 ? 7.498 12.734 -7.501 1.00 92.56 537 PRO A C 1
ATOM 4208 O O . PRO A 1 537 ? 7.581 12.522 -6.293 1.00 92.56 537 PRO A O 1
ATOM 4211 N N . TYR A 1 538 ? 7.805 11.796 -8.401 1.00 94.81 538 TYR A N 1
ATOM 4212 C CA . TYR A 1 538 ? 8.313 10.462 -8.085 1.00 94.81 538 TYR A CA 1
ATOM 4213 C C . TYR A 1 538 ? 9.851 10.395 -8.012 1.00 94.81 538 TYR A C 1
ATOM 4215 O O . TYR A 1 538 ? 10.399 9.336 -7.707 1.00 94.81 538 TYR A O 1
ATOM 4223 N N . ILE A 1 539 ? 10.566 11.495 -8.283 1.00 94.44 539 ILE A N 1
ATOM 4224 C CA . ILE A 1 539 ? 12.032 11.565 -8.194 1.00 94.44 539 ILE A CA 1
ATOM 4225 C C . ILE A 1 539 ? 12.411 12.258 -6.883 1.00 94.44 539 ILE A C 1
ATOM 4227 O O . ILE A 1 539 ? 12.531 13.474 -6.810 1.00 94.44 539 ILE A O 1
ATOM 4231 N N . LEU A 1 540 ? 12.616 11.460 -5.833 1.00 92.56 540 LEU A N 1
ATOM 4232 C CA . LEU A 1 540 ? 12.802 11.959 -4.461 1.00 92.56 540 LEU A CA 1
ATOM 4233 C C . LEU A 1 540 ? 14.157 12.642 -4.190 1.00 92.56 540 LEU A C 1
ATOM 4235 O O . LEU A 1 540 ? 14.335 13.237 -3.133 1.00 92.56 540 LEU A O 1
ATOM 4239 N N . GLY A 1 541 ? 15.128 12.518 -5.098 1.00 90.25 541 GLY A N 1
ATOM 4240 C CA . GLY A 1 541 ? 16.466 13.106 -4.977 1.00 90.25 541 GLY A CA 1
ATOM 4241 C C . GLY A 1 541 ? 17.390 12.673 -6.118 1.00 90.25 541 GLY A C 1
ATOM 4242 O O . GLY A 1 541 ? 17.191 11.610 -6.717 1.00 90.25 541 GLY A O 1
ATOM 4243 N N . THR A 1 542 ? 18.412 13.471 -6.452 1.00 91.50 542 THR A N 1
ATOM 4244 C CA . THR A 1 542 ? 19.225 13.224 -7.661 1.00 91.50 542 THR A CA 1
ATOM 4245 C C . THR A 1 542 ? 20.337 12.188 -7.458 1.00 91.50 542 THR A C 1
ATOM 4247 O O . THR A 1 542 ? 21.529 12.491 -7.435 1.00 91.50 542 THR A O 1
ATOM 4250 N N . VAL A 1 543 ? 19.971 10.907 -7.348 1.00 94.69 543 VAL A N 1
ATOM 4251 C CA . VAL A 1 543 ? 20.956 9.806 -7.255 1.00 94.69 543 VAL A CA 1
ATOM 4252 C C . VAL A 1 543 ? 21.934 9.817 -8.435 1.00 94.69 543 VAL A C 1
ATOM 4254 O O . VAL A 1 543 ? 23.124 9.592 -8.245 1.00 94.69 543 VAL A O 1
ATOM 4257 N N . PHE A 1 544 ? 21.446 10.116 -9.641 1.00 94.56 544 PHE A N 1
ATOM 4258 C CA . PHE A 1 544 ? 22.202 10.007 -10.887 1.00 94.56 544 PHE A CA 1
ATOM 4259 C C . PHE A 1 544 ? 22.637 11.356 -11.467 1.00 94.56 544 PHE A C 1
ATOM 4261 O O . PHE A 1 544 ? 21.931 12.364 -11.382 1.00 94.56 544 PHE A O 1
ATOM 4268 N N . ARG A 1 545 ? 23.791 11.351 -12.141 1.00 91.25 545 ARG A N 1
ATOM 4269 C CA . ARG A 1 545 ? 24.366 12.538 -12.779 1.00 91.25 545 ARG A CA 1
ATOM 4270 C C . ARG A 1 545 ? 23.844 12.722 -14.207 1.00 91.25 545 ARG A C 1
ATOM 4272 O O . ARG A 1 545 ? 24.143 11.916 -15.094 1.00 91.25 545 ARG A O 1
ATOM 4279 N N . LYS A 1 546 ? 23.115 13.815 -14.464 1.00 92.69 546 LYS A N 1
ATOM 4280 C CA . LYS A 1 546 ? 22.441 14.108 -15.750 1.00 92.69 546 LYS A CA 1
ATOM 4281 C C . LYS A 1 546 ? 23.392 13.996 -16.944 1.00 92.69 546 LYS A C 1
ATOM 4283 O O . LYS A 1 546 ? 23.105 13.324 -17.937 1.00 92.69 546 LYS A O 1
ATOM 4288 N N . ARG A 1 547 ? 24.573 14.614 -16.831 1.00 90.12 547 ARG A N 1
ATOM 4289 C CA . ARG A 1 547 ? 25.584 14.667 -17.901 1.00 90.12 547 ARG A CA 1
ATOM 4290 C C . ARG A 1 547 ? 26.132 13.286 -18.289 1.00 90.12 547 ARG A C 1
ATOM 4292 O O . ARG A 1 547 ? 26.519 13.094 -19.441 1.00 90.12 547 ARG A O 1
ATOM 4299 N N . SER A 1 548 ? 26.129 12.316 -17.377 1.00 90.56 548 SER A N 1
ATOM 4300 C CA . SER A 1 548 ? 26.642 10.963 -17.629 1.00 90.56 548 SER A CA 1
ATOM 4301 C C . SER A 1 548 ? 25.656 10.074 -18.388 1.00 90.56 548 SER A C 1
ATOM 4303 O O . SER A 1 548 ? 26.089 9.210 -19.154 1.00 90.56 548 SER A O 1
ATOM 4305 N N . PHE A 1 549 ? 24.350 10.325 -18.258 1.00 93.62 549 PHE A N 1
ATOM 4306 C CA . PHE A 1 549 ? 23.309 9.679 -19.066 1.00 93.62 549 PHE A CA 1
ATOM 4307 C C . PHE A 1 549 ? 23.157 10.338 -20.443 1.00 93.62 549 PHE A C 1
ATOM 4309 O O . PHE A 1 549 ? 23.082 9.642 -21.456 1.00 93.62 549 PHE A O 1
ATOM 4316 N N . LEU A 1 550 ? 23.148 11.675 -20.492 1.00 93.31 550 LEU A N 1
ATOM 4317 C CA . LEU A 1 550 ? 22.808 12.431 -21.704 1.00 93.31 550 LEU A CA 1
ATOM 4318 C C . LEU A 1 550 ? 23.999 12.689 -22.657 1.00 93.31 550 LEU A C 1
ATOM 4320 O O . LEU A 1 550 ? 23.821 13.272 -23.726 1.00 93.31 550 LEU A O 1
ATOM 4324 N N . ARG A 1 551 ? 25.225 12.251 -22.331 1.00 89.94 551 ARG A N 1
ATOM 4325 C CA . ARG A 1 551 ? 26.386 12.388 -23.235 1.00 89.94 551 ARG A CA 1
ATOM 4326 C C . ARG A 1 551 ? 26.421 11.318 -24.331 1.00 89.94 551 ARG A C 1
ATOM 4328 O O . ARG A 1 551 ? 26.188 10.138 -24.084 1.00 89.94 551 ARG A O 1
ATOM 4335 N N . GLN A 1 552 ? 26.812 11.711 -25.545 1.00 88.94 552 GLN A N 1
ATOM 4336 C CA . GLN A 1 552 ? 26.946 10.781 -26.676 1.00 88.94 552 GLN A CA 1
ATOM 4337 C C . GLN A 1 552 ? 28.195 9.888 -26.587 1.00 88.94 552 GLN A C 1
ATOM 4339 O O . GLN A 1 552 ? 28.148 8.710 -26.942 1.00 88.94 552 GLN A O 1
ATOM 4344 N N . HIS A 1 553 ? 29.315 10.425 -26.098 1.00 86.12 553 HIS A N 1
ATOM 4345 C CA . HIS A 1 553 ? 30.573 9.690 -25.976 1.00 86.12 553 HIS A CA 1
ATOM 4346 C C . HIS A 1 553 ? 30.717 9.060 -24.581 1.00 86.12 553 HIS A C 1
ATOM 4348 O O . HIS A 1 553 ? 30.642 9.757 -23.570 1.00 86.12 553 HIS A O 1
ATOM 4354 N N . LYS A 1 554 ? 30.948 7.738 -24.535 1.00 84.56 554 LYS A N 1
ATOM 4355 C CA . LYS A 1 554 ? 31.096 6.931 -23.303 1.00 84.56 554 LYS A CA 1
ATOM 4356 C C . LYS A 1 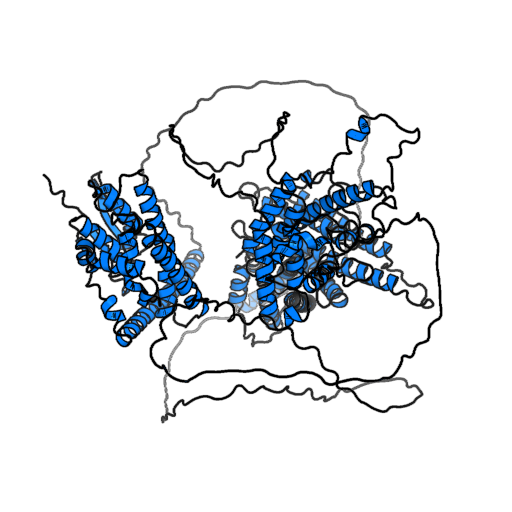554 ? 30.005 7.218 -22.239 1.00 84.56 554 LYS A C 1
ATOM 4358 O O . LYS A 1 554 ? 30.361 7.585 -21.116 1.00 84.56 554 LYS A O 1
ATOM 4363 N N . PRO A 1 555 ? 28.695 7.101 -22.543 1.00 90.69 555 PRO A N 1
ATOM 4364 C CA . PRO A 1 555 ? 27.643 7.265 -21.531 1.00 90.69 555 PRO A CA 1
ATOM 4365 C C . PRO A 1 555 ? 27.808 6.277 -20.366 1.00 90.69 555 PRO A C 1
ATOM 4367 O O . PRO A 1 555 ? 28.495 5.258 -20.500 1.00 90.69 555 PRO A O 1
ATOM 4370 N N . ARG A 1 556 ? 27.156 6.563 -19.233 1.00 90.69 556 ARG A N 1
ATOM 4371 C CA . ARG A 1 556 ? 27.052 5.639 -18.095 1.00 90.69 556 ARG A CA 1
ATOM 4372 C C . ARG A 1 556 ? 26.535 4.281 -18.580 1.00 90.69 556 ARG A C 1
ATOM 4374 O O . ARG A 1 556 ? 25.559 4.213 -19.325 1.00 90.69 556 ARG A O 1
ATOM 4381 N N . LYS A 1 557 ? 27.176 3.187 -18.167 1.00 90.38 557 LYS A N 1
ATOM 4382 C CA . LYS A 1 557 ? 26.648 1.838 -18.416 1.00 90.38 557 LYS A CA 1
ATOM 4383 C C . LYS A 1 557 ? 25.442 1.636 -17.503 1.00 90.38 557 LYS A C 1
ATOM 4385 O O . LYS A 1 557 ? 25.596 1.797 -16.301 1.00 90.38 557 LYS A O 1
ATOM 4390 N N . CYS A 1 558 ? 24.283 1.312 -18.071 1.00 92.81 558 CYS A N 1
ATOM 4391 C CA . CYS A 1 558 ? 23.040 1.164 -17.317 1.00 92.81 558 CYS A CA 1
ATOM 4392 C C . CYS A 1 558 ? 22.367 -0.181 -17.612 1.00 92.81 558 CYS A C 1
ATOM 4394 O O . CYS A 1 558 ? 22.430 -0.667 -18.747 1.00 92.81 558 CYS A O 1
ATOM 4396 N N . SER A 1 559 ? 21.704 -0.768 -16.615 1.00 93.12 559 SER A N 1
ATOM 4397 C CA . SER A 1 559 ? 20.862 -1.950 -16.800 1.00 93.12 559 SER A CA 1
ATOM 4398 C C . SER A 1 559 ? 19.602 -1.600 -17.617 1.00 93.12 559 SER A C 1
ATOM 4400 O O . SER A 1 559 ? 19.073 -0.488 -17.500 1.00 93.12 559 SER A O 1
ATOM 4402 N N . PRO A 1 560 ? 19.073 -2.524 -18.445 1.00 94.19 560 PRO A N 1
ATOM 4403 C CA . PRO A 1 560 ? 17.805 -2.306 -19.143 1.00 94.19 560 PRO A CA 1
ATOM 4404 C C . PRO A 1 560 ? 16.632 -2.030 -18.187 1.00 94.19 560 PRO A C 1
ATOM 4406 O O . PRO A 1 560 ? 15.764 -1.225 -18.510 1.00 94.19 560 PRO A O 1
ATOM 4409 N N . ALA A 1 561 ? 16.626 -2.663 -17.008 1.00 94.62 561 ALA A N 1
ATOM 4410 C CA . ALA A 1 561 ? 15.604 -2.490 -15.976 1.00 94.62 561 ALA A CA 1
ATOM 4411 C C . ALA A 1 561 ? 15.567 -1.058 -15.417 1.00 94.62 561 ALA A C 1
ATOM 4413 O O . ALA A 1 561 ? 14.494 -0.453 -15.369 1.00 94.62 561 ALA A O 1
ATOM 4414 N N . LEU A 1 562 ? 16.728 -0.474 -15.090 1.00 96.31 562 LEU A N 1
ATOM 4415 C CA . LEU A 1 562 ? 16.793 0.915 -14.632 1.00 96.31 562 LEU A CA 1
ATOM 4416 C C . LEU A 1 562 ? 16.292 1.864 -15.718 1.00 96.31 562 LEU A C 1
ATOM 4418 O O . LEU A 1 562 ? 15.432 2.695 -15.441 1.00 96.31 562 LEU A O 1
ATOM 4422 N N . LEU A 1 563 ? 16.755 1.705 -16.959 1.00 97.31 563 LEU A N 1
ATOM 4423 C CA . LEU A 1 563 ? 16.312 2.553 -18.067 1.00 97.31 563 LEU A CA 1
ATOM 4424 C C . LEU A 1 563 ? 14.795 2.454 -18.290 1.00 97.31 563 LEU A C 1
ATOM 4426 O O . LEU A 1 563 ? 14.139 3.484 -18.422 1.00 97.31 563 LEU A O 1
ATOM 4430 N N . ALA A 1 564 ? 14.222 1.247 -18.261 1.00 97.38 564 ALA A N 1
ATOM 4431 C CA . ALA A 1 564 ? 12.774 1.054 -18.331 1.00 97.38 564 ALA A CA 1
ATOM 4432 C C . ALA A 1 564 ? 12.038 1.775 -17.186 1.00 97.38 564 ALA A C 1
ATOM 4434 O O . ALA A 1 564 ? 11.048 2.460 -17.444 1.00 97.38 564 ALA A O 1
ATOM 4435 N N . SER A 1 565 ? 12.562 1.700 -15.955 1.00 97.69 565 SER A N 1
ATOM 4436 C CA . SER A 1 565 ? 11.983 2.373 -14.784 1.00 97.69 565 SER A CA 1
ATOM 4437 C C . SER A 1 565 ? 12.062 3.899 -14.854 1.00 97.69 565 SER A C 1
ATOM 4439 O O . SER A 1 565 ? 11.121 4.567 -14.443 1.00 97.69 565 SER A O 1
ATOM 4441 N N . MET A 1 566 ? 13.133 4.463 -15.422 1.00 98.00 566 MET A N 1
ATOM 4442 C CA . MET A 1 566 ? 13.277 5.913 -15.602 1.00 98.00 566 MET A CA 1
ATOM 4443 C C . MET A 1 566 ? 12.267 6.436 -16.627 1.00 98.00 566 MET A C 1
ATOM 4445 O O . MET A 1 566 ? 11.570 7.412 -16.363 1.00 98.00 566 MET A O 1
ATOM 4449 N N . LEU A 1 567 ? 12.123 5.747 -17.767 1.00 98.12 567 LEU A N 1
ATOM 4450 C CA . LEU A 1 567 ? 11.089 6.072 -18.758 1.00 98.12 567 LEU A CA 1
ATOM 4451 C C . LEU A 1 567 ? 9.679 5.917 -18.172 1.00 98.12 567 LEU A C 1
ATOM 4453 O O . LEU A 1 567 ? 8.804 6.727 -18.466 1.00 98.12 567 LEU A O 1
ATOM 4457 N N . TRP A 1 568 ? 9.463 4.892 -17.342 1.00 97.62 568 TRP A N 1
ATOM 4458 C CA . TRP A 1 568 ? 8.197 4.664 -16.650 1.00 97.62 568 TRP A CA 1
ATOM 4459 C C . TRP A 1 568 ? 7.854 5.799 -15.681 1.00 97.62 568 TRP A C 1
ATOM 4461 O O . TRP A 1 568 ? 6.752 6.329 -15.762 1.00 97.62 568 TRP A O 1
ATOM 4471 N N . VAL A 1 569 ? 8.801 6.205 -14.827 1.00 97.19 569 VAL A N 1
ATOM 4472 C CA . VAL A 1 569 ? 8.664 7.341 -13.899 1.00 97.19 569 VAL A CA 1
ATOM 4473 C C . VAL A 1 569 ? 8.312 8.621 -14.660 1.00 97.19 569 VAL A C 1
ATOM 4475 O O . VAL A 1 569 ? 7.319 9.266 -14.331 1.00 97.19 569 VAL A O 1
ATOM 4478 N N . SER A 1 570 ? 9.042 8.941 -15.734 1.00 97.25 570 SER A N 1
ATOM 4479 C CA . SER A 1 570 ? 8.744 10.108 -16.573 1.00 97.25 570 SER A CA 1
ATOM 4480 C C . SER A 1 570 ? 7.353 10.047 -17.211 1.00 97.25 570 SER A C 1
ATOM 4482 O O . SER A 1 570 ? 6.656 11.058 -17.278 1.00 97.25 570 SER A O 1
ATOM 4484 N N . ALA A 1 571 ? 6.920 8.871 -17.676 1.00 96.69 571 ALA A N 1
ATOM 4485 C CA . ALA A 1 571 ? 5.622 8.705 -18.329 1.00 96.69 571 ALA A CA 1
ATOM 4486 C C . ALA A 1 571 ? 4.426 8.954 -17.386 1.00 96.69 571 ALA A C 1
ATOM 4488 O O . ALA A 1 571 ? 3.344 9.301 -17.866 1.00 96.69 571 ALA A O 1
ATOM 4489 N N . GLN A 1 572 ? 4.609 8.850 -16.062 1.00 94.25 572 GLN A N 1
ATOM 4490 C CA . GLN A 1 572 ? 3.541 9.133 -15.097 1.00 94.25 572 GLN A CA 1
ATOM 4491 C C . GLN A 1 572 ? 3.097 10.606 -15.101 1.00 94.25 572 GLN A C 1
ATOM 4493 O O . GLN A 1 572 ? 1.907 10.859 -14.946 1.00 94.25 572 GLN A O 1
ATOM 4498 N N . THR A 1 573 ? 4.010 11.565 -15.315 1.00 92.69 573 THR A N 1
ATOM 4499 C CA . THR A 1 573 ? 3.703 13.015 -15.231 1.00 92.69 573 THR A CA 1
ATOM 4500 C C . THR A 1 573 ? 4.105 13.849 -16.446 1.00 92.69 573 THR A C 1
ATOM 4502 O O . THR A 1 573 ? 3.808 15.037 -16.491 1.00 92.69 573 THR A O 1
ATOM 4505 N N . SER A 1 574 ? 4.778 13.279 -17.448 1.00 94.44 574 SER A N 1
ATOM 4506 C CA . SER A 1 574 ? 5.140 14.032 -18.653 1.00 94.44 574 SER A CA 1
ATOM 4507 C C . SER A 1 574 ? 3.898 14.413 -19.467 1.00 94.44 574 SER A C 1
ATOM 4509 O O . SER A 1 574 ? 3.136 13.539 -19.878 1.00 94.44 574 SER A O 1
ATOM 4511 N N . GLU A 1 575 ? 3.719 15.702 -19.761 1.00 92.12 575 GLU A N 1
ATOM 4512 C CA . GLU A 1 575 ? 2.603 16.237 -20.567 1.00 92.12 575 GLU A CA 1
ATOM 4513 C C . GLU A 1 575 ? 2.833 16.141 -22.086 1.00 92.12 575 GLU A C 1
ATOM 4515 O O . GLU A 1 575 ? 2.242 16.868 -22.886 1.00 92.12 575 GLU A O 1
ATOM 4520 N N . ALA A 1 576 ? 3.714 15.239 -22.519 1.00 91.56 576 ALA A N 1
ATOM 4521 C CA . ALA A 1 576 ? 4.013 15.065 -23.930 1.00 91.56 576 ALA A CA 1
ATOM 4522 C C . ALA A 1 576 ? 2.796 14.531 -24.710 1.00 91.56 576 ALA A C 1
ATOM 4524 O O . ALA A 1 576 ? 2.127 13.588 -24.285 1.00 91.56 576 ALA A O 1
ATOM 4525 N N . SER A 1 577 ? 2.554 15.093 -25.898 1.00 91.00 577 SER A N 1
ATOM 4526 C CA . SER A 1 577 ? 1.308 14.928 -26.667 1.00 91.00 577 SER A CA 1
ATOM 4527 C C . SER A 1 577 ? 0.890 13.486 -26.972 1.00 91.00 577 SER A C 1
ATOM 4529 O O . SER A 1 577 ? -0.292 13.217 -27.140 1.00 91.00 577 SER A O 1
ATOM 4531 N N . TYR A 1 578 ? 1.822 12.532 -27.031 1.00 90.19 578 TYR A N 1
ATOM 4532 C CA . TYR A 1 578 ? 1.495 11.119 -27.243 1.00 90.19 578 TYR A CA 1
ATOM 4533 C C . TYR A 1 578 ? 0.957 10.433 -25.969 1.00 90.19 578 TYR A C 1
ATOM 4535 O O . TYR A 1 578 ? 0.163 9.504 -26.094 1.00 90.19 578 TYR A O 1
ATOM 4543 N N . LEU A 1 579 ? 1.317 10.902 -24.763 1.00 91.38 579 LEU A N 1
ATOM 4544 C CA . LEU A 1 579 ? 0.749 10.440 -23.483 1.00 91.38 579 LEU A CA 1
ATOM 4545 C C . LEU A 1 579 ? -0.638 11.038 -23.231 1.00 91.38 579 LEU A C 1
ATOM 4547 O O . LEU A 1 579 ? -1.491 10.369 -22.655 1.00 91.38 579 LEU A O 1
ATOM 4551 N N . THR A 1 580 ? -0.856 12.276 -23.679 1.00 90.62 580 THR A N 1
ATOM 4552 C CA . THR A 1 580 ? -2.109 13.031 -23.509 1.00 90.62 580 THR A CA 1
ATOM 4553 C C . THR A 1 580 ? -3.059 12.922 -24.710 1.00 90.62 580 THR A C 1
ATOM 4555 O O . THR A 1 580 ? -4.182 13.413 -24.650 1.00 90.62 580 THR A O 1
ATOM 4558 N N . SER A 1 581 ? -2.651 12.227 -25.782 1.00 86.81 581 SER A N 1
ATOM 4559 C CA . SER A 1 581 ? -3.431 12.027 -27.019 1.00 86.81 581 SER A CA 1
ATOM 4560 C C . SER A 1 581 ? -4.806 11.379 -26.817 1.00 86.81 581 SER A C 1
ATOM 4562 O O . SER A 1 581 ? -5.715 11.599 -27.617 1.00 86.81 581 SER A O 1
ATOM 4564 N N . SER A 1 582 ? -4.971 10.584 -25.759 1.00 89.81 582 SER A N 1
ATOM 4565 C CA . SER A 1 582 ? -6.259 10.067 -25.301 1.00 89.81 582 SER A CA 1
ATOM 4566 C C . SER A 1 582 ? -6.226 9.818 -23.786 1.00 89.81 582 SER A C 1
ATOM 4568 O O . SER A 1 582 ? -5.144 9.581 -23.239 1.00 89.81 582 SER A O 1
ATOM 4570 N N . PRO A 1 583 ? -7.383 9.791 -23.091 1.00 78.88 583 PRO A N 1
ATOM 4571 C CA . PRO A 1 583 ? -7.435 9.582 -21.637 1.00 78.88 583 PRO A CA 1
ATOM 4572 C C . PRO A 1 583 ? -6.786 8.276 -21.147 1.00 78.88 583 PRO A C 1
ATOM 4574 O O . PRO A 1 583 ? -6.388 8.181 -19.989 1.00 78.88 583 PRO A O 1
ATOM 4577 N N . SER A 1 584 ? -6.664 7.264 -22.015 1.00 90.38 584 SER A N 1
ATOM 4578 C CA . SER A 1 584 ? -6.057 5.965 -21.700 1.00 90.38 584 SER A CA 1
ATOM 4579 C C . SER A 1 584 ? -4.607 5.809 -22.180 1.00 90.38 584 SER A C 1
ATOM 4581 O O . SER A 1 584 ? -3.932 4.876 -21.740 1.00 90.38 584 SER A O 1
ATOM 4583 N N . ALA A 1 585 ? -4.089 6.698 -23.040 1.00 90.19 585 ALA A N 1
ATOM 4584 C CA . ALA A 1 585 ? -2.759 6.554 -23.641 1.00 90.19 585 ALA A CA 1
ATOM 4585 C C . ALA A 1 585 ? -1.641 6.499 -22.587 1.00 90.19 585 ALA A C 1
ATOM 4587 O O . ALA A 1 585 ? -0.831 5.564 -22.600 1.00 90.19 585 ALA A O 1
ATOM 4588 N N . ARG A 1 586 ? -1.643 7.435 -21.624 1.00 93.69 586 ARG A N 1
ATOM 4589 C CA . ARG A 1 586 ? -0.724 7.423 -20.473 1.00 93.69 586 ARG A CA 1
ATOM 4590 C C . ARG A 1 586 ? -0.799 6.103 -19.706 1.00 93.69 586 ARG A C 1
ATOM 4592 O O . ARG A 1 586 ? 0.231 5.468 -19.503 1.00 93.69 586 ARG A O 1
ATOM 4599 N N . ALA A 1 587 ? -2.000 5.658 -19.331 1.00 91.62 587 ALA A N 1
ATOM 4600 C CA . ALA A 1 587 ? -2.195 4.433 -18.555 1.00 91.62 587 ALA A CA 1
ATOM 4601 C C . ALA A 1 587 ? -1.644 3.189 -19.279 1.00 91.62 587 ALA A C 1
ATOM 4603 O O . ALA A 1 587 ? -0.908 2.404 -18.681 1.00 91.62 587 ALA A O 1
ATOM 4604 N N . ILE A 1 588 ? -1.917 3.049 -20.582 1.00 93.88 588 ILE A N 1
ATOM 4605 C CA . ILE A 1 588 ? -1.426 1.938 -21.414 1.00 93.88 588 ILE A CA 1
ATOM 4606 C C . ILE A 1 588 ? 0.107 1.960 -21.519 1.00 93.88 588 ILE A C 1
ATOM 4608 O O . ILE A 1 588 ? 0.756 0.919 -21.383 1.00 93.88 588 ILE A O 1
ATOM 4612 N N . ILE A 1 589 ? 0.709 3.131 -21.752 1.00 95.06 589 ILE A N 1
ATOM 4613 C CA . ILE A 1 589 ? 2.169 3.270 -21.863 1.00 95.06 589 ILE A CA 1
ATOM 4614 C C . ILE A 1 589 ? 2.838 3.003 -20.509 1.00 95.06 589 ILE A C 1
ATOM 4616 O O . ILE A 1 589 ? 3.781 2.212 -20.448 1.00 95.06 589 ILE A O 1
ATOM 4620 N N . CYS A 1 590 ? 2.315 3.563 -19.415 1.00 95.50 590 CYS A N 1
ATOM 4621 C CA . CYS A 1 590 ? 2.799 3.297 -18.063 1.00 95.50 590 CYS A CA 1
ATOM 4622 C C . CYS A 1 590 ? 2.683 1.813 -17.690 1.00 95.50 590 CYS A C 1
ATOM 4624 O O . CYS A 1 590 ? 3.631 1.258 -17.142 1.00 95.50 590 CYS A O 1
ATOM 4626 N N . GLN A 1 591 ? 1.584 1.134 -18.032 1.00 94.69 591 GLN A N 1
ATOM 4627 C CA . GLN A 1 591 ? 1.420 -0.303 -17.785 1.00 94.69 591 GLN A CA 1
ATOM 4628 C C . GLN A 1 591 ? 2.438 -1.141 -18.576 1.00 94.69 591 GLN A C 1
ATOM 4630 O O . GLN A 1 591 ? 3.047 -2.059 -18.021 1.00 94.69 591 GLN A O 1
ATOM 4635 N N . LYS A 1 592 ? 2.665 -0.814 -19.857 1.00 96.50 592 LYS A N 1
ATOM 4636 C CA . LYS A 1 592 ? 3.674 -1.479 -20.700 1.00 96.50 592 LYS A CA 1
ATOM 4637 C C . LYS A 1 592 ? 5.095 -1.275 -20.166 1.00 96.50 592 LYS A C 1
ATOM 4639 O O . LYS A 1 592 ? 5.850 -2.242 -20.089 1.00 96.50 592 LYS A O 1
ATOM 4644 N N . LEU A 1 593 ? 5.456 -0.050 -19.778 1.00 96.88 593 LEU A N 1
ATOM 4645 C CA . LEU A 1 593 ? 6.776 0.271 -19.221 1.00 96.88 593 LEU A CA 1
ATOM 4646 C C . LEU A 1 593 ? 6.985 -0.345 -17.831 1.00 96.88 593 LEU A C 1
ATOM 4648 O O . LEU A 1 593 ? 8.070 -0.856 -17.557 1.00 96.88 593 LEU A O 1
ATOM 4652 N N . TRP A 1 594 ? 5.955 -0.372 -16.981 1.00 95.12 594 TRP A N 1
ATOM 4653 C CA . TRP A 1 594 ? 5.987 -1.078 -15.698 1.00 95.12 594 TRP A CA 1
ATOM 4654 C C . TRP A 1 594 ? 6.232 -2.573 -15.896 1.00 95.12 594 TRP A C 1
ATOM 4656 O O . TRP A 1 594 ? 7.152 -3.135 -15.302 1.00 95.12 594 TRP A O 1
ATOM 4666 N N . LYS A 1 595 ? 5.453 -3.213 -16.781 1.00 94.25 595 LYS A N 1
ATOM 4667 C CA . LYS A 1 595 ? 5.626 -4.632 -17.096 1.00 94.25 595 LYS A CA 1
ATOM 4668 C C . LYS A 1 595 ? 7.029 -4.905 -17.636 1.00 94.25 595 LYS A C 1
ATOM 4670 O O . LYS A 1 595 ? 7.681 -5.823 -17.156 1.00 94.25 595 LYS A O 1
ATOM 4675 N N . LEU A 1 596 ? 7.516 -4.081 -18.565 1.00 95.25 596 LEU A N 1
ATOM 4676 C CA . LEU A 1 596 ? 8.874 -4.198 -19.091 1.00 95.25 596 LEU A CA 1
ATOM 4677 C C . LEU A 1 596 ? 9.935 -4.040 -17.989 1.00 95.25 596 LEU A C 1
ATOM 4679 O O . LEU A 1 596 ? 10.898 -4.800 -17.961 1.00 95.25 596 LEU A O 1
ATOM 4683 N N . THR A 1 597 ? 9.747 -3.097 -17.064 1.00 95.50 597 THR A N 1
ATOM 4684 C CA . THR A 1 597 ? 10.637 -2.899 -15.910 1.00 95.50 597 THR A CA 1
ATOM 4685 C C . THR A 1 597 ? 10.712 -4.162 -15.055 1.00 95.50 597 THR A C 1
ATOM 4687 O O . THR A 1 597 ? 11.809 -4.631 -14.769 1.00 95.50 597 THR A O 1
ATOM 4690 N N . VAL A 1 598 ? 9.566 -4.751 -14.696 1.00 92.81 598 VAL A N 1
ATOM 4691 C CA . VAL A 1 598 ? 9.498 -5.970 -13.870 1.00 92.81 598 VAL A CA 1
ATOM 4692 C C . VAL A 1 598 ? 10.016 -7.207 -14.617 1.00 92.81 598 VAL A C 1
ATOM 4694 O O . VAL A 1 598 ? 10.720 -8.015 -14.020 1.00 92.81 598 VAL A O 1
ATOM 4697 N N . ASP A 1 599 ? 9.729 -7.351 -15.914 1.00 92.00 599 ASP A N 1
ATOM 4698 C CA . ASP A 1 599 ? 10.213 -8.477 -16.728 1.00 92.00 599 ASP A CA 1
ATOM 4699 C C . ASP A 1 599 ? 11.747 -8.429 -16.934 1.00 92.00 599 ASP A C 1
ATOM 4701 O O . ASP A 1 599 ? 12.399 -9.472 -17.024 1.00 92.00 599 ASP A O 1
ATOM 4705 N N . LEU A 1 600 ? 12.340 -7.228 -17.011 1.00 91.50 600 LEU A N 1
ATOM 4706 C CA . LEU A 1 600 ? 13.794 -7.026 -17.114 1.00 91.50 600 LEU A CA 1
ATOM 4707 C C . LEU A 1 600 ? 14.507 -7.126 -15.760 1.00 91.50 600 LEU A C 1
ATOM 4709 O O . LEU A 1 600 ? 15.657 -7.574 -15.703 1.00 91.50 600 LEU A O 1
ATOM 4713 N N . LEU A 1 601 ? 13.841 -6.714 -14.679 1.00 87.94 601 LEU A N 1
ATOM 4714 C CA . LEU A 1 601 ? 14.329 -6.813 -13.308 1.00 87.94 601 LEU A CA 1
ATOM 4715 C C . LEU A 1 601 ? 14.199 -8.261 -12.827 1.00 87.94 601 LEU A C 1
ATOM 4717 O O . LEU A 1 601 ? 13.271 -8.604 -12.099 1.00 87.94 601 LEU A O 1
ATOM 4721 N N . LYS A 1 602 ? 15.145 -9.113 -13.245 1.00 69.25 602 LYS A N 1
ATOM 4722 C CA . LYS A 1 602 ? 15.273 -10.512 -12.800 1.00 69.25 602 LYS A CA 1
ATOM 4723 C C . LYS A 1 602 ? 15.201 -10.555 -11.264 1.00 69.25 602 LYS A C 1
ATOM 4725 O O . LYS A 1 602 ? 16.167 -10.126 -10.630 1.00 69.25 602 LYS A O 1
ATOM 4730 N N . PRO A 1 603 ? 14.089 -11.010 -10.653 1.00 54.69 603 PRO A N 1
ATOM 4731 C CA . PRO A 1 603 ? 13.861 -10.724 -9.244 1.00 54.69 603 PRO A CA 1
ATOM 4732 C C . PRO A 1 603 ? 14.886 -11.411 -8.348 1.00 54.69 603 PRO A C 1
ATOM 4734 O O . PRO A 1 603 ? 15.316 -12.532 -8.631 1.00 54.69 603 PRO A O 1
ATOM 4737 N N . LEU A 1 604 ? 15.212 -10.777 -7.221 1.00 52.50 604 LEU A N 1
ATOM 4738 C CA . LEU A 1 604 ? 15.880 -11.465 -6.120 1.00 52.50 604 LEU A CA 1
ATOM 4739 C C . LEU A 1 604 ? 14.964 -12.590 -5.644 1.00 52.50 604 LEU A C 1
ATOM 4741 O O . LEU A 1 604 ? 13.900 -12.344 -5.071 1.00 52.50 604 LEU A O 1
ATOM 4745 N N . VAL A 1 605 ? 15.357 -13.834 -5.918 1.00 36.53 605 VAL A N 1
ATOM 4746 C CA . VAL A 1 605 ? 14.570 -15.009 -5.542 1.00 36.53 605 VAL A CA 1
ATOM 4747 C C . VAL A 1 605 ? 14.714 -15.247 -4.040 1.00 36.53 605 VAL A C 1
ATOM 4749 O O . VAL A 1 605 ? 15.512 -16.053 -3.570 1.00 36.53 605 VAL A O 1
ATOM 4752 N N . HIS A 1 606 ? 13.872 -14.555 -3.280 1.00 29.72 606 HIS A N 1
ATOM 4753 C CA . HIS A 1 606 ? 13.387 -15.000 -1.975 1.00 29.72 606 HIS A CA 1
ATOM 4754 C C . HIS A 1 606 ? 11.931 -15.474 -2.092 1.00 29.72 606 HIS A C 1
ATOM 4756 O O . HIS A 1 606 ? 11.072 -15.178 -1.268 1.00 29.72 606 HIS A O 1
ATOM 4762 N N . SER A 1 607 ? 11.672 -16.254 -3.145 1.00 23.47 607 SER A N 1
ATOM 4763 C CA . SER A 1 607 ? 10.671 -17.317 -3.096 1.00 23.47 607 SER A CA 1
ATOM 4764 C C . SER A 1 607 ? 11.398 -18.595 -2.654 1.00 23.47 607 SER A C 1
ATOM 4766 O O . SER A 1 607 ? 12.521 -18.809 -3.123 1.00 23.47 607 SER A O 1
ATOM 4768 N N . PRO A 1 608 ? 10.837 -19.436 -1.766 1.00 24.22 608 PRO A N 1
ATOM 4769 C CA . PRO A 1 608 ? 11.485 -20.671 -1.334 1.00 24.22 608 PRO A CA 1
ATOM 4770 C C . PRO A 1 608 ? 11.611 -21.668 -2.500 1.00 24.22 608 PRO A C 1
ATOM 4772 O O . PRO A 1 608 ? 10.708 -22.449 -2.784 1.00 24.22 608 PRO A O 1
ATOM 4775 N N . SER A 1 609 ? 12.763 -21.605 -3.172 1.00 24.95 609 SER A N 1
ATOM 4776 C CA . SER A 1 609 ? 13.362 -22.623 -4.044 1.00 24.95 609 SER A CA 1
ATOM 4777 C C . SER A 1 609 ? 12.413 -23.420 -4.954 1.00 24.95 609 SER A C 1
ATOM 4779 O O . SER A 1 609 ? 12.096 -24.578 -4.681 1.00 24.95 609 SER A O 1
ATOM 4781 N N . SER A 1 610 ? 12.111 -22.887 -6.139 1.00 25.00 610 SER A N 1
ATOM 4782 C CA . SER A 1 610 ? 11.790 -23.728 -7.298 1.00 25.00 610 SER A CA 1
ATOM 4783 C C . SER A 1 610 ? 13.089 -24.199 -7.975 1.00 25.00 610 SER A C 1
ATOM 4785 O O . SER A 1 610 ? 13.470 -23.682 -9.028 1.00 25.00 610 SER A O 1
ATOM 4787 N N . HIS A 1 611 ? 13.805 -25.154 -7.370 1.00 28.39 611 HIS A N 1
ATOM 4788 C CA . HIS A 1 611 ? 14.885 -25.850 -8.080 1.00 28.39 611 HIS A CA 1
ATOM 4789 C C . HIS A 1 611 ? 14.280 -26.821 -9.100 1.00 28.39 611 HIS A C 1
ATOM 4791 O O . HIS A 1 611 ? 13.429 -27.644 -8.766 1.00 28.39 611 HIS A O 1
ATOM 4797 N N . GLY A 1 612 ? 14.694 -26.689 -10.361 1.00 25.25 612 GLY A N 1
ATOM 4798 C CA . GLY A 1 612 ? 14.151 -27.483 -11.459 1.00 25.25 612 GLY A CA 1
ATOM 4799 C C . GLY A 1 612 ? 14.557 -28.955 -11.396 1.00 25.25 612 GLY A C 1
ATOM 4800 O O . GLY A 1 612 ? 15.651 -29.292 -10.947 1.00 25.25 612 GLY A O 1
ATOM 4801 N N . PHE A 1 613 ? 13.696 -29.819 -11.934 1.00 22.92 613 PHE A N 1
ATOM 4802 C CA . PHE A 1 613 ? 14.013 -31.214 -12.223 1.00 22.92 613 PHE A CA 1
ATOM 4803 C C . PHE A 1 613 ? 13.935 -31.482 -13.728 1.00 22.92 613 PHE A C 1
ATOM 4805 O O . PHE A 1 613 ? 12.859 -31.470 -14.321 1.00 22.92 613 PHE A O 1
ATOM 4812 N N . ALA A 1 614 ? 15.086 -31.809 -14.311 1.00 23.05 614 ALA A N 1
ATOM 4813 C CA . ALA A 1 614 ? 15.185 -32.819 -15.362 1.00 23.05 614 ALA A CA 1
ATOM 4814 C C . ALA A 1 614 ? 15.690 -34.131 -14.702 1.00 23.05 614 ALA A C 1
ATOM 4816 O O . ALA A 1 614 ? 16.222 -34.082 -13.590 1.00 23.05 614 ALA A O 1
ATOM 4817 N N . PRO A 1 615 ? 15.445 -35.319 -15.283 1.00 34.72 615 PRO A N 1
ATOM 4818 C CA . PRO A 1 615 ? 15.202 -36.526 -14.484 1.00 34.72 615 PRO A CA 1
ATOM 4819 C C . PRO A 1 615 ? 16.458 -37.341 -14.118 1.00 34.72 615 PRO A C 1
ATOM 4821 O O . PRO A 1 615 ? 17.333 -37.546 -14.954 1.00 34.72 615 PRO A O 1
ATOM 4824 N N . GLY A 1 616 ? 16.491 -37.924 -12.907 1.00 22.27 616 GLY A N 1
ATOM 4825 C CA . GLY A 1 616 ? 17.572 -38.845 -12.507 1.00 22.27 616 GLY A CA 1
ATOM 4826 C C . GLY A 1 616 ? 17.517 -39.423 -11.080 1.00 22.27 616 GLY A C 1
ATOM 4827 O O . GLY A 1 616 ? 18.211 -38.940 -10.202 1.00 22.27 616 GLY A O 1
ATOM 4828 N N . ARG A 1 617 ? 16.719 -40.486 -10.880 1.00 23.72 617 ARG A N 1
ATOM 4829 C CA . ARG A 1 617 ? 16.797 -41.554 -9.840 1.00 23.72 617 ARG A CA 1
ATOM 4830 C C . ARG A 1 617 ? 17.459 -41.309 -8.450 1.00 23.72 617 ARG A C 1
ATOM 4832 O O . ARG A 1 617 ? 18.673 -41.268 -8.332 1.00 23.72 617 ARG A O 1
ATOM 4839 N N . SER A 1 618 ? 16.643 -41.593 -7.420 1.00 24.88 618 SER A N 1
ATOM 4840 C CA . SER A 1 618 ? 16.949 -42.453 -6.243 1.00 24.88 618 SER A CA 1
ATOM 4841 C C . SER A 1 618 ? 17.874 -41.952 -5.113 1.00 24.88 618 SER A C 1
ATOM 4843 O O . SER A 1 618 ? 19.091 -42.049 -5.221 1.00 24.88 618 SER A O 1
ATOM 4845 N N . GLY A 1 619 ? 17.293 -41.665 -3.934 1.00 23.70 619 GLY A N 1
ATOM 4846 C CA . GLY A 1 619 ? 18.027 -41.668 -2.653 1.00 23.70 619 GLY A CA 1
ATOM 4847 C C . GLY A 1 619 ? 17.300 -41.035 -1.450 1.00 23.70 619 GLY A C 1
ATOM 4848 O O . GLY A 1 619 ? 17.272 -39.821 -1.329 1.00 23.70 619 GLY A O 1
ATOM 4849 N N . VAL A 1 620 ? 16.741 -41.885 -0.577 1.00 25.31 620 VAL A N 1
ATOM 4850 C CA . VAL A 1 620 ? 16.393 -41.732 0.871 1.00 25.31 620 VAL A CA 1
ATOM 4851 C C . VAL A 1 620 ? 17.173 -40.608 1.622 1.00 25.31 620 VAL A C 1
ATOM 4853 O O . VAL A 1 620 ? 18.351 -40.442 1.335 1.00 25.31 620 VAL A O 1
ATOM 4856 N N . THR A 1 621 ? 16.666 -39.810 2.588 1.00 23.80 621 THR A N 1
ATOM 4857 C CA . THR A 1 621 ? 15.827 -40.076 3.799 1.00 23.80 621 THR A CA 1
ATOM 4858 C C . THR A 1 621 ? 15.040 -38.841 4.328 1.00 23.80 621 THR A C 1
ATOM 4860 O O . THR A 1 621 ? 15.268 -37.717 3.901 1.00 23.80 621 THR A O 1
ATOM 4863 N N . SER A 1 622 ? 14.134 -39.064 5.299 1.00 25.42 622 SER A N 1
ATOM 4864 C CA . SER A 1 622 ? 13.177 -38.115 5.927 1.00 25.42 622 SER A CA 1
ATOM 4865 C C . SER A 1 622 ? 13.685 -37.344 7.169 1.00 25.42 622 SER A C 1
ATOM 4867 O O . SER A 1 622 ? 14.439 -37.928 7.945 1.00 25.42 622 SER A O 1
ATOM 4869 N N . ALA A 1 623 ? 13.190 -36.104 7.381 1.00 26.06 623 ALA A N 1
ATOM 4870 C CA . ALA A 1 623 ? 12.757 -35.454 8.655 1.00 26.06 623 ALA A CA 1
ATOM 4871 C C . ALA A 1 623 ? 12.753 -33.900 8.509 1.00 26.06 623 ALA A C 1
ATOM 4873 O O . ALA A 1 623 ? 13.598 -33.390 7.787 1.00 26.06 623 ALA A O 1
ATOM 4874 N N . VAL A 1 624 ? 12.018 -33.024 9.216 1.00 25.80 624 VAL A N 1
ATOM 4875 C CA . VAL A 1 624 ? 10.663 -32.906 9.814 1.00 25.80 624 VAL A CA 1
ATOM 4876 C C . VAL A 1 624 ? 10.674 -31.617 10.692 1.00 25.80 624 VAL A C 1
ATOM 4878 O O . VAL A 1 624 ? 11.623 -31.400 11.435 1.00 25.80 624 VAL A O 1
ATOM 4881 N N . HIS A 1 625 ? 9.584 -30.832 10.658 1.00 24.97 625 HIS A N 1
ATOM 4882 C CA . HIS A 1 625 ? 9.160 -29.747 11.584 1.00 24.97 625 HIS A CA 1
ATOM 4883 C C . HIS A 1 625 ? 9.718 -28.294 11.562 1.00 24.97 625 HIS A C 1
ATOM 4885 O O . HIS A 1 625 ? 10.907 -28.013 11.489 1.00 24.97 625 HIS A O 1
ATOM 4891 N N . ASN A 1 626 ? 8.744 -27.382 11.734 1.00 26.80 626 ASN A N 1
ATOM 4892 C CA . ASN A 1 626 ? 8.760 -25.934 12.011 1.00 26.80 626 ASN A CA 1
ATOM 4893 C C . ASN A 1 626 ? 9.943 -25.349 12.809 1.00 26.80 626 ASN A C 1
ATOM 4895 O O . ASN A 1 626 ? 10.246 -25.835 13.897 1.00 26.80 626 ASN A O 1
ATOM 4899 N N . SER A 1 627 ? 10.366 -24.132 12.431 1.00 24.70 627 SER A N 1
ATOM 4900 C CA . SER A 1 627 ? 10.327 -22.942 13.314 1.00 24.70 627 SER A CA 1
ATOM 4901 C C . SER A 1 627 ? 10.575 -21.634 12.551 1.00 24.70 627 SER A C 1
ATOM 4903 O O . SER A 1 627 ? 11.432 -21.574 11.674 1.00 24.70 627 SER A O 1
ATOM 4905 N N . PHE A 1 628 ? 9.873 -20.563 12.938 1.00 26.94 628 PHE A N 1
ATOM 4906 C CA . PHE A 1 628 ? 10.355 -19.197 12.716 1.00 26.94 628 PHE A CA 1
ATOM 4907 C C . PHE A 1 628 ? 11.592 -18.998 13.598 1.00 26.94 628 PHE A C 1
ATOM 4909 O O . PHE A 1 628 ? 11.458 -19.002 14.818 1.00 26.94 628 PHE A O 1
ATOM 4916 N N . ASN A 1 629 ? 12.768 -18.795 13.007 1.00 23.22 629 ASN A N 1
ATOM 4917 C CA . ASN A 1 629 ? 13.934 -18.294 13.729 1.00 23.22 629 ASN A CA 1
ATOM 4918 C C . ASN A 1 629 ? 14.696 -17.293 12.860 1.00 23.22 629 ASN A C 1
ATOM 4920 O O . ASN A 1 629 ? 15.143 -17.607 11.759 1.00 23.22 629 ASN A O 1
ATOM 4924 N N . VAL A 1 630 ? 14.847 -16.079 13.387 1.00 28.97 630 VAL A N 1
ATOM 4925 C CA . VAL A 1 630 ? 15.774 -15.072 12.865 1.00 28.97 630 VAL A CA 1
ATOM 4926 C C . VAL A 1 630 ? 17.154 -15.423 13.410 1.00 28.97 630 VAL A C 1
ATOM 4928 O O . VAL A 1 630 ? 17.474 -15.089 14.550 1.00 28.97 630 VAL A O 1
ATOM 4931 N N . GLU A 1 631 ? 17.964 -16.126 12.623 1.00 21.95 631 GLU A N 1
ATOM 4932 C CA . GLU A 1 631 ? 19.314 -16.499 13.042 1.00 21.95 631 GLU A CA 1
ATOM 4933 C C . GLU A 1 631 ? 20.343 -15.453 12.590 1.00 21.95 631 GLU A C 1
ATOM 4935 O O . GLU A 1 631 ? 20.550 -15.199 11.403 1.00 21.95 631 GLU A O 1
ATOM 4940 N N . ARG A 1 632 ? 20.995 -14.813 13.568 1.00 29.69 632 ARG A N 1
ATOM 4941 C CA . ARG A 1 632 ? 22.150 -13.935 13.341 1.00 29.69 632 ARG A CA 1
ATOM 4942 C C . ARG A 1 632 ? 23.345 -14.781 12.900 1.00 29.69 632 ARG A C 1
ATOM 4944 O O . ARG A 1 632 ? 23.915 -15.484 13.730 1.00 29.69 632 ARG A O 1
ATOM 4951 N N . THR A 1 633 ? 23.827 -14.613 11.671 1.00 24.50 633 THR A N 1
ATOM 4952 C CA . THR A 1 633 ? 25.130 -15.167 11.264 1.00 24.50 633 THR A CA 1
ATOM 4953 C C . THR A 1 633 ? 26.174 -14.061 11.123 1.00 24.50 633 THR A C 1
ATOM 4955 O O . THR A 1 633 ? 26.307 -13.420 10.083 1.00 24.50 633 THR A O 1
ATOM 4958 N N . ILE A 1 634 ? 26.945 -13.847 12.192 1.00 24.61 634 ILE A N 1
ATOM 4959 C CA . ILE A 1 634 ? 28.166 -13.036 12.154 1.00 24.61 634 ILE A CA 1
ATOM 4960 C C . ILE A 1 634 ? 29.339 -13.948 11.773 1.00 24.61 634 ILE A C 1
ATOM 4962 O O . ILE A 1 634 ? 29.731 -14.802 12.557 1.00 24.61 634 ILE A O 1
ATOM 4966 N N . GLY A 1 635 ? 29.924 -13.695 10.600 1.00 25.53 635 GLY A N 1
ATOM 4967 C CA . GLY A 1 635 ? 31.339 -13.934 10.299 1.00 25.53 635 GLY A CA 1
ATOM 4968 C C . GLY A 1 635 ? 31.847 -15.379 10.171 1.00 25.53 635 GLY A C 1
ATOM 4969 O O . GLY A 1 635 ? 32.089 -16.056 11.164 1.00 25.53 635 GLY A O 1
ATOM 4970 N N . ARG A 1 636 ? 32.246 -15.744 8.945 1.00 23.84 636 ARG A N 1
ATOM 4971 C CA . ARG A 1 636 ? 33.609 -16.225 8.630 1.00 23.84 636 ARG A CA 1
ATOM 4972 C C . ARG A 1 636 ? 33.854 -16.132 7.121 1.00 23.84 636 ARG A C 1
ATOM 4974 O O . ARG A 1 636 ? 33.119 -16.719 6.337 1.00 23.84 636 ARG A O 1
ATOM 4981 N N . TYR A 1 637 ? 34.871 -15.367 6.733 1.00 26.75 637 TYR A N 1
ATOM 4982 C CA . TYR A 1 637 ? 35.450 -15.417 5.390 1.00 26.75 637 TYR A CA 1
ATOM 4983 C C . TYR A 1 637 ? 36.521 -16.507 5.392 1.00 26.75 637 TYR A C 1
ATOM 4985 O O . TYR A 1 637 ? 37.429 -16.435 6.212 1.00 26.75 637 TYR A O 1
ATOM 4993 N N . ASP A 1 638 ? 36.453 -17.437 4.445 1.00 24.55 638 ASP A N 1
ATOM 4994 C CA . ASP A 1 638 ? 37.615 -18.191 3.975 1.00 24.55 638 ASP A CA 1
ATOM 4995 C C . ASP A 1 638 ? 37.552 -18.287 2.445 1.00 24.55 638 ASP A C 1
ATOM 4997 O O . ASP A 1 638 ? 36.478 -18.218 1.843 1.00 24.55 638 ASP A O 1
ATOM 5001 N N . GLY A 1 639 ? 38.722 -18.289 1.806 1.00 25.86 639 GLY A N 1
ATOM 5002 C CA . GLY A 1 639 ? 38.855 -17.867 0.412 1.00 25.86 639 GLY A CA 1
ATOM 5003 C C . GLY A 1 639 ? 38.929 -18.977 -0.639 1.00 25.86 639 GLY A C 1
ATOM 5004 O O . GLY A 1 639 ? 39.305 -20.108 -0.357 1.00 25.86 639 GLY A O 1
ATOM 5005 N N . ARG A 1 640 ? 38.721 -18.541 -1.892 1.00 26.09 640 ARG A N 1
ATOM 5006 C CA . ARG A 1 640 ? 39.005 -19.220 -3.174 1.00 26.09 640 ARG A CA 1
ATOM 5007 C C . ARG A 1 640 ? 38.181 -20.466 -3.523 1.00 26.09 640 ARG A C 1
ATOM 5009 O O . ARG A 1 640 ? 38.511 -21.575 -3.123 1.00 26.09 640 ARG A O 1
ATOM 5016 N N . MET A 1 641 ? 37.314 -20.296 -4.521 1.00 24.31 641 MET A N 1
ATOM 5017 C CA . MET A 1 641 ? 37.364 -21.133 -5.726 1.00 24.31 641 MET A CA 1
ATOM 5018 C C . MET A 1 641 ? 36.792 -20.371 -6.931 1.00 24.31 641 MET A C 1
ATOM 5020 O O . MET A 1 641 ? 35.727 -19.768 -6.832 1.00 24.31 641 MET A O 1
ATOM 5024 N N . ASP A 1 642 ? 37.518 -20.374 -8.052 1.00 28.38 642 ASP A N 1
ATOM 5025 C CA . ASP A 1 642 ? 37.064 -19.797 -9.322 1.00 28.38 642 ASP A CA 1
ATOM 5026 C C . ASP A 1 642 ? 36.035 -20.714 -9.999 1.00 28.38 642 ASP A C 1
ATOM 5028 O O . ASP A 1 642 ? 36.254 -21.921 -10.114 1.00 28.38 642 ASP A O 1
ATOM 5032 N N . GLY A 1 643 ? 34.933 -20.146 -10.500 1.00 23.50 643 GLY A N 1
ATOM 5033 C CA . GLY A 1 643 ? 33.923 -20.911 -11.237 1.00 23.50 643 GLY A CA 1
ATOM 5034 C C . GLY A 1 643 ? 32.623 -20.152 -11.505 1.00 23.50 643 GLY A C 1
ATOM 5035 O O . GLY A 1 643 ? 31.685 -20.260 -10.729 1.00 23.50 643 GLY A O 1
ATOM 5036 N N . ALA A 1 644 ? 32.571 -19.418 -12.624 1.00 29.05 644 ALA A N 1
ATOM 5037 C CA . ALA A 1 644 ? 31.357 -18.904 -13.284 1.00 29.05 644 ALA A CA 1
ATOM 5038 C C . ALA A 1 644 ? 30.215 -18.393 -12.366 1.00 29.05 644 ALA A C 1
ATOM 5040 O O . ALA A 1 644 ? 29.206 -19.068 -12.161 1.00 29.05 644 ALA A O 1
ATOM 5041 N N . MET A 1 645 ? 30.335 -17.149 -11.890 1.00 25.69 645 MET A N 1
ATOM 5042 C CA . MET A 1 645 ? 29.258 -16.459 -11.164 1.00 25.69 645 MET A CA 1
ATOM 5043 C C . MET A 1 645 ? 27.978 -16.306 -12.020 1.00 25.69 645 MET A C 1
ATOM 5045 O O . MET A 1 645 ? 28.080 -15.970 -13.206 1.00 25.69 645 MET A O 1
ATOM 5049 N N . PRO A 1 646 ? 26.770 -16.441 -11.431 1.00 30.06 646 PRO A N 1
ATOM 5050 C CA . PRO A 1 646 ? 25.534 -15.909 -12.013 1.00 30.06 646 PRO A CA 1
ATOM 5051 C C . PRO A 1 646 ? 25.650 -14.386 -12.228 1.00 30.06 646 PRO A C 1
ATOM 5053 O O . PRO A 1 646 ? 26.519 -13.759 -11.617 1.00 30.06 646 PRO A O 1
ATOM 5056 N N . PRO A 1 647 ? 24.790 -13.749 -13.050 1.00 37.47 647 PRO A N 1
ATOM 5057 C CA . PRO A 1 647 ? 24.830 -12.298 -13.223 1.00 37.47 647 PRO A CA 1
ATOM 5058 C C . PRO A 1 647 ? 24.542 -11.616 -11.882 1.00 37.47 647 PRO A C 1
ATOM 5060 O O . PRO A 1 647 ? 23.407 -11.615 -11.411 1.00 37.47 647 PRO A O 1
ATOM 5063 N N . THR A 1 648 ? 25.591 -11.075 -11.264 1.00 47.88 648 THR A N 1
ATOM 5064 C CA . THR A 1 648 ? 25.528 -10.433 -9.952 1.00 47.88 648 THR A CA 1
ATOM 5065 C C . THR A 1 648 ? 24.600 -9.229 -10.008 1.00 47.88 648 THR A C 1
ATOM 5067 O O . THR A 1 648 ? 24.755 -8.370 -10.883 1.00 47.88 648 THR A O 1
ATOM 5070 N N . SER A 1 649 ? 23.673 -9.167 -9.056 1.00 61.66 649 SER A N 1
ATOM 5071 C CA . SER A 1 649 ? 22.850 -7.992 -8.786 1.00 61.66 649 SER A CA 1
ATOM 5072 C C . SER A 1 649 ? 23.731 -6.746 -8.624 1.00 61.66 649 SER A C 1
ATOM 5074 O O . SER A 1 649 ? 24.886 -6.823 -8.196 1.00 61.66 649 SER A O 1
ATOM 5076 N N . ASN A 1 650 ? 23.226 -5.592 -9.052 1.00 83.56 650 ASN A N 1
ATOM 5077 C CA . ASN A 1 650 ? 24.033 -4.382 -9.190 1.00 83.56 650 ASN A CA 1
ATOM 5078 C C . ASN A 1 650 ? 23.291 -3.119 -8.709 1.00 83.56 650 ASN A C 1
ATOM 5080 O O . ASN A 1 650 ? 22.123 -3.161 -8.326 1.00 83.56 650 ASN A O 1
ATOM 5084 N N . LEU A 1 651 ? 23.997 -1.983 -8.709 1.00 91.56 651 LEU A N 1
ATOM 5085 C CA . LEU A 1 651 ? 23.496 -0.701 -8.196 1.00 91.56 651 LEU A CA 1
ATOM 5086 C C . LEU A 1 651 ? 22.203 -0.235 -8.889 1.00 91.56 651 LEU A C 1
ATOM 5088 O O . LEU A 1 651 ? 21.325 0.337 -8.245 1.00 91.56 651 LEU A O 1
ATOM 5092 N N . ASP A 1 652 ? 22.066 -0.520 -10.183 1.00 94.69 652 ASP A N 1
ATOM 5093 C CA . ASP A 1 652 ? 20.909 -0.119 -10.977 1.00 94.69 652 ASP A CA 1
ATOM 5094 C C . ASP A 1 652 ? 19.653 -0.904 -10.586 1.00 94.69 652 ASP A C 1
ATOM 5096 O O . ASP A 1 652 ? 18.545 -0.377 -10.680 1.00 94.69 652 ASP A O 1
ATOM 5100 N N . ASP A 1 653 ? 19.806 -2.138 -10.101 1.00 94.38 653 ASP A N 1
ATOM 5101 C CA . ASP A 1 653 ? 18.684 -2.958 -9.642 1.00 94.38 653 ASP A CA 1
ATOM 5102 C C . ASP A 1 653 ? 18.100 -2.378 -8.340 1.00 94.38 653 ASP A C 1
ATOM 5104 O O . ASP A 1 653 ? 16.882 -2.283 -8.204 1.00 94.38 653 ASP A O 1
ATOM 5108 N N . VAL A 1 654 ? 18.950 -1.886 -7.423 1.00 95.69 654 VAL A N 1
ATOM 5109 C CA . VAL A 1 654 ? 18.517 -1.163 -6.206 1.00 95.69 654 VAL A CA 1
ATOM 5110 C C . VAL A 1 654 ? 17.736 0.101 -6.575 1.00 95.69 654 VAL A C 1
ATOM 5112 O O . VAL A 1 654 ? 16.654 0.336 -6.039 1.00 95.69 654 VAL A O 1
ATOM 5115 N N . ALA A 1 655 ? 18.243 0.893 -7.525 1.00 96.56 655 ALA A N 1
ATOM 5116 C CA . ALA A 1 655 ? 17.551 2.088 -8.009 1.00 96.56 655 ALA A CA 1
ATOM 5117 C C . ALA A 1 655 ? 16.234 1.748 -8.739 1.00 96.56 655 ALA A C 1
ATOM 5119 O O . ALA A 1 655 ? 15.248 2.471 -8.612 1.00 96.56 655 ALA A O 1
ATOM 5120 N N . THR A 1 656 ? 16.176 0.609 -9.436 1.00 96.75 656 THR A N 1
ATOM 5121 C CA . THR A 1 656 ? 14.942 0.105 -10.057 1.00 96.75 656 THR A CA 1
ATOM 5122 C C . THR A 1 656 ? 13.901 -0.272 -8.997 1.00 96.75 656 THR A C 1
ATOM 5124 O O . THR A 1 656 ? 12.737 0.113 -9.122 1.00 96.75 656 THR A O 1
ATOM 5127 N N . TYR A 1 657 ? 14.298 -0.976 -7.928 1.00 96.69 657 TYR A N 1
ATOM 5128 C CA . TYR A 1 657 ? 13.403 -1.277 -6.804 1.00 96.69 657 TYR A CA 1
ATOM 5129 C C . TYR A 1 657 ? 12.935 -0.013 -6.074 1.00 96.69 657 TYR A C 1
ATOM 5131 O O . TYR A 1 657 ? 11.774 0.040 -5.677 1.00 96.69 657 TYR A O 1
ATOM 5139 N N . LEU A 1 658 ? 13.786 1.013 -5.949 1.00 96.12 658 LEU A N 1
ATOM 5140 C CA . LEU A 1 658 ? 13.393 2.320 -5.417 1.00 96.12 658 LEU A CA 1
ATOM 5141 C C . LEU A 1 658 ? 12.302 2.962 -6.286 1.00 96.12 658 LEU A C 1
ATOM 5143 O O . LEU A 1 658 ? 11.243 3.296 -5.764 1.00 96.12 658 LEU A O 1
ATOM 5147 N N . ASN A 1 659 ? 12.498 3.052 -7.606 1.00 96.56 659 ASN A N 1
ATOM 5148 C CA . ASN A 1 659 ? 11.500 3.612 -8.530 1.00 96.56 659 ASN A CA 1
ATOM 5149 C C . ASN A 1 659 ? 10.164 2.842 -8.478 1.00 96.56 659 ASN A C 1
ATOM 5151 O O . ASN A 1 659 ? 9.092 3.448 -8.413 1.00 96.56 659 ASN A O 1
ATOM 5155 N N . LEU A 1 660 ? 10.216 1.503 -8.441 1.00 95.88 660 LEU A N 1
ATOM 5156 C CA . LEU A 1 660 ? 9.041 0.648 -8.222 1.00 95.88 660 LEU A CA 1
ATOM 5157 C C . LEU A 1 660 ? 8.385 0.910 -6.863 1.00 95.88 660 LEU A C 1
ATOM 5159 O O . LEU A 1 660 ? 7.158 0.954 -6.783 1.00 95.88 660 LEU A O 1
ATOM 5163 N N . GLY A 1 661 ? 9.181 1.110 -5.815 1.00 94.94 661 GLY A N 1
ATOM 5164 C CA . GLY A 1 661 ? 8.740 1.489 -4.480 1.00 94.94 661 GLY A CA 1
ATOM 5165 C C . GLY A 1 661 ? 7.926 2.778 -4.493 1.00 94.94 661 GLY A C 1
ATOM 5166 O O . GLY A 1 661 ? 6.747 2.723 -4.150 1.00 94.94 661 GLY A O 1
ATOM 5167 N N . VAL A 1 662 ? 8.527 3.891 -4.938 1.00 95.00 662 VAL A N 1
ATOM 5168 C CA . VAL A 1 662 ? 7.952 5.255 -4.903 1.00 95.00 662 VAL A CA 1
ATOM 5169 C C . VAL A 1 662 ? 6.644 5.351 -5.684 1.00 95.00 662 VAL A C 1
ATOM 5171 O O . VAL A 1 662 ? 5.632 5.817 -5.163 1.00 95.00 662 VAL A O 1
ATOM 5174 N N . VAL A 1 663 ? 6.632 4.883 -6.932 1.00 93.69 663 VAL A N 1
ATOM 5175 C CA . VAL A 1 663 ? 5.433 4.991 -7.775 1.00 93.69 663 VAL A CA 1
ATOM 5176 C C . VAL A 1 663 ? 4.317 4.067 -7.266 1.00 93.69 663 VAL A C 1
ATOM 5178 O O . VAL A 1 663 ? 3.144 4.425 -7.337 1.00 93.69 663 VAL A O 1
ATOM 5181 N N . THR A 1 664 ? 4.652 2.905 -6.683 1.00 90.94 664 THR A N 1
ATOM 5182 C CA . THR A 1 664 ? 3.635 2.019 -6.083 1.00 90.94 664 THR A CA 1
ATOM 5183 C C . THR A 1 664 ? 3.066 2.606 -4.783 1.00 90.94 664 THR A C 1
ATOM 5185 O O . THR A 1 664 ? 1.852 2.549 -4.589 1.00 90.94 664 THR A O 1
ATOM 5188 N N . SER A 1 665 ? 3.886 3.188 -3.896 1.00 89.12 665 SER A N 1
ATOM 5189 C CA . SER A 1 665 ? 3.416 3.779 -2.624 1.00 89.12 665 SER A CA 1
ATOM 5190 C C . SER A 1 665 ? 2.566 5.034 -2.812 1.00 89.12 665 SER A C 1
ATOM 5192 O O . SER A 1 665 ? 1.713 5.317 -1.974 1.00 89.12 665 SER A O 1
ATOM 5194 N N . ALA A 1 666 ? 2.765 5.764 -3.906 1.00 86.75 666 ALA A N 1
ATOM 5195 C CA . ALA A 1 666 ? 1.943 6.908 -4.288 1.00 86.75 666 ALA A CA 1
ATOM 5196 C C . ALA A 1 666 ? 0.618 6.529 -4.986 1.00 86.75 666 ALA A C 1
ATOM 5198 O O . ALA A 1 666 ? -0.154 7.412 -5.351 1.00 86.75 666 ALA A O 1
ATOM 5199 N N . SER A 1 667 ? 0.346 5.232 -5.174 1.00 83.38 667 SER A N 1
ATOM 5200 C CA . SER A 1 667 ? -0.888 4.711 -5.775 1.00 83.38 667 SER A CA 1
ATOM 5201 C C . SER A 1 667 ? -1.824 4.088 -4.729 1.00 83.38 667 SER A C 1
ATOM 5203 O O . SER A 1 667 ? -1.470 3.943 -3.560 1.00 83.38 667 SER A O 1
ATOM 5205 N N . GLU A 1 668 ? -3.003 3.638 -5.161 1.00 76.19 668 GLU A N 1
ATOM 5206 C CA . GLU A 1 668 ? -3.941 2.863 -4.328 1.00 76.19 668 GLU A CA 1
ATOM 5207 C C . GLU A 1 668 ? -3.347 1.517 -3.865 1.00 76.19 668 GLU A C 1
ATOM 5209 O O . GLU A 1 668 ? -3.732 0.974 -2.834 1.00 76.19 668 GLU A O 1
ATOM 5214 N N . TYR A 1 669 ? -2.318 1.004 -4.549 1.00 79.38 669 TYR A N 1
ATOM 5215 C CA . TYR A 1 669 ? -1.592 -0.209 -4.157 1.00 79.38 669 TYR A CA 1
ATOM 5216 C C . TYR A 1 669 ? -0.519 0.044 -3.087 1.00 79.38 669 TYR A C 1
ATOM 5218 O O . TYR A 1 669 ? 0.473 -0.686 -3.017 1.00 79.38 669 TYR A O 1
ATOM 5226 N N . LYS A 1 670 ? -0.713 1.060 -2.237 1.00 81.62 670 LYS A N 1
ATOM 5227 C CA . LYS A 1 670 ? 0.266 1.545 -1.258 1.00 81.62 670 LYS A CA 1
ATOM 5228 C C . LYS A 1 670 ? 0.879 0.420 -0.410 1.00 81.62 670 LYS A C 1
ATOM 5230 O O . LYS A 1 670 ? 2.098 0.268 -0.393 1.00 81.62 670 LYS A O 1
ATOM 5235 N N . ALA A 1 671 ? 0.063 -0.449 0.193 1.00 78.62 671 ALA A N 1
ATOM 5236 C CA . ALA A 1 671 ? 0.551 -1.583 0.991 1.00 78.62 671 ALA A CA 1
ATOM 5237 C C . ALA A 1 671 ? 1.428 -2.576 0.191 1.00 78.62 671 ALA A C 1
ATOM 5239 O O . ALA A 1 671 ? 2.360 -3.174 0.736 1.00 78.62 671 ALA A O 1
ATOM 5240 N N . ALA A 1 672 ? 1.190 -2.725 -1.118 1.00 84.00 672 ALA A N 1
ATOM 5241 C CA . ALA A 1 672 ? 1.986 -3.590 -1.988 1.00 84.00 672 ALA A CA 1
ATOM 5242 C C . ALA A 1 672 ? 3.370 -3.006 -2.329 1.00 84.00 672 ALA A C 1
ATOM 5244 O O . ALA A 1 672 ? 4.230 -3.752 -2.804 1.00 84.00 672 ALA A O 1
ATOM 5245 N N . SER A 1 673 ? 3.625 -1.715 -2.069 1.00 90.06 673 SER A N 1
ATOM 5246 C CA . SER A 1 673 ? 4.938 -1.094 -2.304 1.00 90.06 673 SER A CA 1
ATOM 5247 C C . SER A 1 673 ? 6.029 -1.681 -1.403 1.00 90.06 673 SER A C 1
ATOM 5249 O O . SER A 1 673 ? 7.191 -1.744 -1.801 1.00 90.06 673 SER A O 1
ATOM 5251 N N . LEU A 1 674 ? 5.660 -2.153 -0.206 1.00 90.12 674 LEU A N 1
ATOM 5252 C CA . LEU A 1 674 ? 6.587 -2.660 0.809 1.00 90.12 674 LEU A CA 1
ATOM 5253 C C . LEU A 1 674 ? 7.448 -3.831 0.320 1.00 90.12 674 LEU A C 1
ATOM 5255 O O . LEU A 1 674 ? 8.586 -3.968 0.758 1.00 90.12 674 LEU A O 1
ATOM 5259 N N . ARG A 1 675 ? 6.964 -4.645 -0.628 1.00 91.44 675 ARG A N 1
ATOM 5260 C CA . ARG A 1 675 ? 7.777 -5.723 -1.224 1.00 91.44 675 ARG A CA 1
ATOM 5261 C C . ARG A 1 675 ? 8.975 -5.183 -2.012 1.00 91.44 675 ARG A C 1
ATOM 5263 O O . ARG A 1 675 ? 10.034 -5.801 -2.001 1.00 91.44 675 ARG A O 1
ATOM 5270 N N . TRP A 1 676 ? 8.808 -4.038 -2.678 1.00 94.31 676 TRP A N 1
ATOM 5271 C CA . TRP A 1 676 ? 9.862 -3.389 -3.456 1.00 94.31 676 TRP A CA 1
ATOM 5272 C C . TRP A 1 676 ? 10.855 -2.684 -2.533 1.00 94.31 676 TRP A C 1
ATOM 5274 O O . TRP A 1 676 ? 12.058 -2.823 -2.725 1.00 94.31 676 TRP A O 1
ATOM 5284 N N . TRP A 1 677 ? 10.361 -2.022 -1.483 1.00 94.88 677 TRP A N 1
ATOM 5285 C CA . TRP A 1 677 ? 11.202 -1.409 -0.453 1.00 94.88 677 TRP A CA 1
ATOM 5286 C C . TRP A 1 677 ? 12.060 -2.439 0.288 1.00 94.88 677 TRP A C 1
ATOM 5288 O O . TRP A 1 677 ? 13.276 -2.284 0.350 1.00 94.88 677 TRP A O 1
ATOM 5298 N N . ASN A 1 678 ? 11.466 -3.557 0.719 1.00 94.06 678 ASN A N 1
ATOM 5299 C CA . ASN A 1 678 ? 12.205 -4.670 1.317 1.00 94.06 678 ASN A CA 1
ATOM 5300 C C . ASN A 1 678 ? 13.285 -5.220 0.371 1.00 94.06 678 ASN A C 1
ATOM 5302 O O . ASN A 1 678 ? 14.417 -5.426 0.800 1.00 94.06 678 ASN A O 1
ATOM 5306 N N . ALA A 1 679 ? 12.974 -5.409 -0.918 1.00 93.31 679 ALA A N 1
ATOM 5307 C CA . ALA A 1 679 ? 13.962 -5.843 -1.907 1.00 93.31 679 ALA A CA 1
ATOM 5308 C C . ALA A 1 679 ? 15.102 -4.821 -2.089 1.00 93.31 679 ALA A C 1
ATOM 5310 O O . ALA A 1 679 ? 16.266 -5.219 -2.151 1.00 93.31 679 ALA A O 1
ATOM 5311 N N . ALA A 1 680 ? 14.793 -3.518 -2.110 1.00 95.44 680 ALA A N 1
ATOM 5312 C CA . ALA A 1 680 ? 15.789 -2.452 -2.194 1.00 95.44 680 ALA A CA 1
ATOM 5313 C C . ALA A 1 680 ? 16.722 -2.436 -0.971 1.00 95.44 680 ALA A C 1
ATOM 5315 O O . ALA A 1 680 ? 17.939 -2.421 -1.144 1.00 95.44 680 ALA A O 1
ATOM 5316 N N . TRP A 1 681 ? 16.179 -2.494 0.251 1.00 95.50 681 TRP A N 1
ATOM 5317 C CA . TRP A 1 681 ? 16.966 -2.513 1.491 1.00 95.50 681 TRP A CA 1
ATOM 5318 C C . TRP A 1 681 ? 17.826 -3.776 1.616 1.00 95.50 681 TRP A C 1
ATOM 5320 O O . TRP A 1 681 ? 19.021 -3.681 1.905 1.00 95.50 681 TRP A O 1
ATOM 5330 N N . SER A 1 682 ? 17.256 -4.957 1.345 1.00 93.88 682 SER A N 1
ATOM 5331 C CA . SER A 1 682 ? 17.999 -6.223 1.346 1.00 93.88 682 SER A CA 1
ATOM 5332 C C . SER A 1 682 ? 19.158 -6.198 0.350 1.00 93.88 682 SER A C 1
ATOM 5334 O O . SER A 1 682 ? 20.281 -6.534 0.725 1.00 93.88 682 SER A O 1
ATOM 5336 N N . LEU A 1 683 ? 18.923 -5.735 -0.883 1.00 93.25 683 LEU A N 1
ATOM 5337 C CA . LEU A 1 683 ? 19.970 -5.663 -1.899 1.00 93.25 683 LEU A CA 1
ATOM 5338 C C . LEU A 1 683 ? 21.018 -4.587 -1.589 1.00 93.25 683 LEU A C 1
ATOM 5340 O O . LEU A 1 683 ? 22.211 -4.818 -1.767 1.00 93.25 683 LEU A O 1
ATOM 5344 N N . ALA A 1 684 ? 20.611 -3.420 -1.086 1.00 94.25 684 ALA A N 1
ATOM 5345 C CA . ALA A 1 684 ? 21.544 -2.370 -0.682 1.00 94.25 684 ALA A CA 1
ATOM 5346 C C . ALA A 1 684 ? 22.495 -2.847 0.432 1.00 94.25 684 ALA A C 1
ATOM 5348 O O . ALA A 1 684 ? 23.685 -2.514 0.423 1.00 94.25 684 ALA A O 1
ATOM 5349 N N . ARG A 1 685 ? 21.996 -3.679 1.358 1.00 92.75 685 ARG A N 1
ATOM 5350 C CA . ARG A 1 685 ? 22.796 -4.337 2.399 1.00 92.75 685 ARG A CA 1
ATOM 5351 C C . ARG A 1 685 ? 23.709 -5.429 1.828 1.00 92.75 685 ARG A C 1
ATOM 5353 O O . ARG A 1 685 ? 24.888 -5.461 2.179 1.00 92.75 685 ARG A O 1
ATOM 5360 N N . GLU A 1 686 ? 23.218 -6.269 0.913 1.00 91.25 686 GLU A N 1
ATOM 5361 C CA . GLU A 1 686 ? 24.016 -7.293 0.210 1.00 91.25 686 GLU A CA 1
ATOM 5362 C C . GLU A 1 686 ? 25.193 -6.668 -0.565 1.00 91.25 686 GLU A C 1
ATOM 5364 O O . GLU A 1 686 ? 26.343 -7.085 -0.415 1.00 91.25 686 GLU A O 1
ATOM 5369 N N . LEU A 1 687 ? 24.927 -5.589 -1.310 1.00 90.31 687 LEU A N 1
ATOM 5370 C CA . LEU A 1 687 ? 25.925 -4.804 -2.047 1.00 90.31 687 LEU A CA 1
ATOM 5371 C C . LEU A 1 687 ? 26.792 -3.902 -1.151 1.00 90.31 687 LEU A C 1
ATOM 5373 O O . LEU A 1 687 ? 27.679 -3.207 -1.664 1.00 90.31 687 LEU A O 1
ATOM 5377 N N . LYS A 1 688 ? 26.551 -3.903 0.169 1.00 91.44 688 LYS A N 1
ATOM 5378 C CA . LYS A 1 688 ? 27.254 -3.109 1.190 1.00 91.44 688 LYS A CA 1
ATOM 5379 C C . LYS A 1 688 ? 27.300 -1.615 0.835 1.00 91.44 688 LYS A C 1
ATOM 5381 O O . LYS A 1 688 ? 28.364 -0.999 0.886 1.00 91.44 688 LYS A O 1
ATOM 5386 N N . LEU A 1 689 ? 26.169 -1.035 0.420 1.00 92.88 689 LEU A N 1
ATOM 5387 C CA . LEU A 1 689 ? 26.099 0.390 0.059 1.00 92.88 689 LEU A CA 1
ATOM 5388 C C . LEU A 1 689 ? 26.319 1.312 1.273 1.00 92.88 689 LEU A C 1
ATOM 5390 O O . LEU A 1 689 ? 26.903 2.376 1.108 1.00 92.88 689 LEU A O 1
ATOM 5394 N N . GLY A 1 690 ? 25.953 0.865 2.482 1.00 90.38 690 GLY A N 1
ATOM 5395 C CA . GLY A 1 690 ? 26.166 1.593 3.742 1.00 90.38 690 GLY A CA 1
ATOM 5396 C C . GLY A 1 690 ? 27.626 1.764 4.177 1.00 90.38 690 GLY A C 1
ATOM 5397 O O . GLY A 1 690 ? 27.902 2.404 5.182 1.00 90.38 690 GLY A O 1
ATOM 5398 N N . ARG A 1 691 ? 28.597 1.208 3.443 1.00 87.00 691 ARG A N 1
ATOM 5399 C CA . ARG A 1 691 ? 30.024 1.351 3.763 1.00 87.00 691 ARG A CA 1
ATOM 5400 C C . ARG A 1 691 ? 30.764 1.998 2.606 1.00 87.00 691 ARG A C 1
ATOM 5402 O O . ARG A 1 691 ? 30.585 1.611 1.450 1.00 87.00 691 ARG A O 1
ATOM 5409 N N . GLU A 1 692 ? 31.633 2.950 2.932 1.00 86.19 692 GLU A N 1
ATOM 5410 C CA . GLU A 1 692 ? 32.538 3.542 1.952 1.00 86.19 692 GLU A CA 1
ATOM 5411 C C . GLU A 1 692 ? 33.439 2.449 1.352 1.00 86.19 692 GLU A C 1
ATOM 5413 O O . GLU A 1 692 ? 33.924 1.558 2.056 1.00 86.19 692 GLU A O 1
ATOM 5418 N N . MET A 1 693 ? 33.641 2.479 0.032 1.00 77.88 693 MET A N 1
ATOM 5419 C CA . MET A 1 693 ? 34.451 1.451 -0.622 1.00 77.88 693 MET A CA 1
ATOM 5420 C C . MET A 1 693 ? 35.934 1.625 -0.264 1.00 77.88 693 MET A C 1
ATOM 5422 O O . MET A 1 693 ? 36.429 2.757 -0.372 1.00 77.88 693 MET A O 1
ATOM 5426 N N . PRO A 1 694 ? 36.658 0.533 0.070 1.00 66.50 694 PRO A N 1
ATOM 5427 C CA . PRO A 1 694 ? 38.086 0.594 0.356 1.00 66.50 694 PRO A CA 1
ATOM 5428 C C . PRO A 1 694 ? 38.874 1.295 -0.762 1.00 66.50 694 PRO A C 1
ATOM 5430 O O . PRO A 1 694 ? 38.512 1.156 -1.937 1.00 66.50 694 PRO A O 1
ATOM 5433 N N . PRO A 1 695 ? 39.956 2.024 -0.436 1.00 57.59 695 PRO A N 1
ATOM 5434 C CA . PRO A 1 695 ? 40.948 2.391 -1.439 1.00 57.59 695 PRO A CA 1
ATOM 5435 C C . PRO A 1 695 ? 41.532 1.119 -2.077 1.00 57.59 695 PRO A C 1
ATOM 5437 O O . PRO A 1 695 ? 41.630 0.074 -1.434 1.00 57.59 695 PRO A O 1
ATOM 5440 N N . ASP A 1 696 ? 41.871 1.195 -3.364 1.00 50.12 696 ASP A N 1
ATOM 5441 C CA . ASP A 1 696 ? 42.281 0.029 -4.153 1.00 50.12 696 ASP A CA 1
ATOM 5442 C C . ASP A 1 696 ? 43.641 -0.534 -3.674 1.00 50.12 696 ASP A C 1
ATOM 5444 O O . ASP A 1 696 ? 44.661 0.153 -3.820 1.00 50.12 696 ASP A O 1
ATOM 5448 N N . PRO A 1 697 ? 43.705 -1.782 -3.160 1.00 37.97 697 PRO A N 1
ATOM 5449 C CA . PRO A 1 697 ? 44.948 -2.376 -2.661 1.00 37.97 697 PRO A CA 1
ATOM 5450 C C . PRO A 1 697 ? 46.004 -2.598 -3.759 1.00 37.97 697 PRO A C 1
ATOM 5452 O O . PRO A 1 697 ? 47.175 -2.828 -3.450 1.00 37.97 697 PRO A O 1
ATOM 5455 N N . ALA A 1 698 ? 45.646 -2.492 -5.046 1.00 41.41 698 ALA A N 1
ATOM 5456 C CA . ALA A 1 698 ? 46.624 -2.494 -6.132 1.00 41.41 698 ALA A CA 1
ATOM 5457 C C . ALA A 1 698 ? 47.586 -1.288 -6.075 1.00 41.41 698 ALA A C 1
ATOM 5459 O O . ALA A 1 698 ? 48.720 -1.401 -6.545 1.00 41.41 698 ALA A O 1
ATOM 5460 N N . LYS A 1 699 ? 47.176 -0.160 -5.468 1.00 45.72 699 LYS A N 1
ATOM 5461 C CA . LYS A 1 699 ? 48.042 1.018 -5.276 1.00 45.72 699 LYS A CA 1
ATOM 5462 C C . LYS A 1 699 ? 48.972 0.913 -4.063 1.00 45.72 699 LYS A C 1
ATOM 5464 O O . LYS A 1 699 ? 50.036 1.517 -4.093 1.00 45.72 699 LYS A O 1
ATOM 5469 N N . GLU A 1 700 ? 48.639 0.118 -3.045 1.00 35.91 700 GLU A N 1
ATOM 5470 C CA . GLU A 1 700 ? 49.539 -0.110 -1.899 1.00 35.91 700 GLU A CA 1
ATOM 5471 C C . GLU A 1 700 ? 50.703 -1.052 -2.240 1.00 35.91 700 GLU A C 1
ATOM 5473 O O . GLU A 1 700 ? 51.776 -0.968 -1.646 1.00 35.91 700 GLU A O 1
ATOM 5478 N N . ARG A 1 701 ? 50.513 -1.965 -3.204 1.00 36.19 701 ARG A N 1
ATOM 5479 C CA . ARG A 1 701 ? 51.500 -3.015 -3.505 1.00 36.19 701 ARG A CA 1
ATOM 5480 C C . ARG A 1 701 ? 52.633 -2.585 -4.437 1.00 36.19 701 ARG A C 1
ATOM 5482 O O . ARG A 1 701 ? 53.703 -3.186 -4.388 1.00 36.19 701 ARG A O 1
ATOM 5489 N N . ASN A 1 702 ? 52.409 -1.563 -5.260 1.00 33.56 702 ASN A N 1
ATOM 5490 C CA . ASN A 1 702 ? 53.427 -0.975 -6.130 1.00 33.56 702 ASN A CA 1
ATOM 5491 C C . ASN A 1 702 ? 53.925 0.335 -5.516 1.00 33.56 702 ASN A C 1
ATOM 5493 O O . ASN A 1 702 ? 53.506 1.422 -5.911 1.00 33.56 702 ASN A O 1
ATOM 5497 N N . GLY A 1 703 ? 54.834 0.207 -4.548 1.00 36.88 703 GLY A N 1
ATOM 5498 C CA . GLY A 1 703 ? 55.503 1.326 -3.892 1.00 36.88 703 GLY A CA 1
ATOM 5499 C C . GLY A 1 703 ? 56.409 2.119 -4.836 1.00 36.88 703 GLY A C 1
ATOM 5500 O O . GLY A 1 703 ? 57.625 1.968 -4.805 1.00 36.88 703 GLY A O 1
ATOM 5501 N N . HIS A 1 704 ? 55.809 3.009 -5.624 1.00 31.83 704 HIS A N 1
ATOM 5502 C CA . HIS A 1 704 ? 56.449 4.226 -6.113 1.00 31.83 704 HIS A CA 1
ATOM 5503 C C . HIS A 1 704 ? 55.641 5.431 -5.635 1.00 31.83 704 HIS A C 1
ATOM 5505 O O . HIS A 1 704 ? 54.914 6.079 -6.385 1.00 31.83 704 HIS A O 1
ATOM 5511 N N . THR A 1 705 ? 55.800 5.729 -4.348 1.00 30.92 705 THR A N 1
ATOM 5512 C CA . THR A 1 705 ? 55.603 7.080 -3.832 1.00 30.92 705 THR A CA 1
ATOM 5513 C C . THR A 1 705 ? 56.582 8.008 -4.549 1.00 30.92 705 THR A C 1
ATOM 5515 O O . THR A 1 705 ? 57.783 7.964 -4.281 1.00 30.92 705 THR A O 1
ATOM 5518 N N . ASN A 1 706 ? 56.081 8.854 -5.449 1.00 32.72 706 ASN A N 1
ATOM 5519 C CA . ASN A 1 706 ? 56.758 10.124 -5.698 1.00 32.72 706 ASN A CA 1
ATOM 5520 C C . ASN A 1 706 ? 56.664 10.962 -4.414 1.00 32.72 706 ASN A C 1
ATOM 5522 O O . ASN A 1 706 ? 55.664 10.893 -3.695 1.00 32.72 706 ASN A O 1
ATOM 5526 N N . ASP A 1 707 ? 57.703 11.748 -4.142 1.00 35.12 707 ASP A N 1
ATOM 5527 C CA . ASP A 1 707 ? 58.054 12.290 -2.815 1.00 35.12 707 ASP A CA 1
ATOM 5528 C C . ASP A 1 707 ? 57.108 13.385 -2.257 1.00 35.12 707 ASP A C 1
ATOM 5530 O O . ASP A 1 707 ? 57.456 14.098 -1.324 1.00 35.12 707 ASP A O 1
ATOM 5534 N N . ASN A 1 708 ? 55.902 13.520 -2.823 1.00 33.53 708 ASN A N 1
ATOM 5535 C CA . ASN A 1 708 ? 54.861 14.477 -2.423 1.00 33.53 708 ASN A CA 1
ATOM 5536 C C . ASN A 1 708 ? 53.524 13.826 -2.007 1.00 33.53 708 ASN A C 1
ATOM 5538 O O . ASN A 1 708 ? 52.602 14.541 -1.632 1.00 33.53 708 ASN A O 1
ATOM 5542 N N . GLY A 1 709 ? 53.381 12.496 -2.060 1.00 32.12 709 GLY A N 1
ATOM 5543 C CA . GLY A 1 709 ? 52.215 11.799 -1.487 1.00 32.12 709 GLY A CA 1
ATOM 5544 C C . GLY A 1 709 ? 50.858 12.009 -2.183 1.00 32.12 709 GLY A C 1
ATOM 5545 O O . GLY A 1 709 ? 49.855 11.482 -1.701 1.00 32.12 709 GLY A O 1
ATOM 5546 N N . ASP A 1 710 ? 50.807 12.722 -3.310 1.00 34.31 710 ASP A N 1
ATOM 5547 C CA . ASP A 1 710 ? 49.572 12.921 -4.069 1.00 34.31 710 ASP A CA 1
ATOM 5548 C C . ASP A 1 710 ? 49.088 11.622 -4.734 1.00 34.31 710 ASP A C 1
ATOM 5550 O O . ASP A 1 710 ? 49.791 10.966 -5.511 1.00 34.31 710 ASP A O 1
ATOM 5554 N N . VAL A 1 711 ? 47.823 11.286 -4.476 1.00 41.59 711 VAL A N 1
ATOM 5555 C CA . VAL A 1 711 ? 47.041 10.432 -5.377 1.00 41.59 711 VAL A CA 1
ATOM 5556 C C . VAL A 1 711 ? 46.910 11.175 -6.710 1.00 41.59 711 VAL A C 1
ATOM 5558 O O . VAL A 1 711 ? 46.836 12.392 -6.725 1.00 41.59 711 VAL A O 1
ATOM 5561 N N . ASP A 1 712 ? 46.852 10.462 -7.833 1.00 42.19 712 ASP A N 1
ATOM 5562 C CA . ASP A 1 712 ? 46.722 11.042 -9.182 1.00 42.19 712 ASP A CA 1
ATOM 5563 C C . ASP A 1 712 ? 45.350 11.752 -9.389 1.00 42.19 712 ASP A C 1
ATOM 5565 O O . ASP A 1 712 ? 44.409 11.199 -9.976 1.00 42.19 712 ASP A O 1
ATOM 5569 N N . VAL A 1 713 ? 45.203 12.950 -8.800 1.00 48.81 713 VAL A N 1
ATOM 5570 C CA . VAL A 1 713 ? 43.976 13.763 -8.751 1.00 48.81 713 VAL A CA 1
ATOM 5571 C C . VAL A 1 713 ? 43.709 14.392 -10.120 1.00 48.81 713 VAL A C 1
ATOM 5573 O O . VAL A 1 713 ? 44.590 14.977 -10.740 1.00 48.81 713 VAL A O 1
ATOM 5576 N N . GLY A 1 714 ? 42.460 14.310 -10.585 1.00 55.66 714 GLY A N 1
ATOM 5577 C CA . GLY A 1 714 ? 42.011 14.971 -11.818 1.00 55.66 714 GLY A CA 1
ATOM 5578 C C . GLY A 1 714 ? 42.015 14.101 -13.080 1.00 55.66 714 GLY A C 1
ATOM 5579 O O . GLY A 1 714 ? 41.601 14.571 -14.139 1.00 55.66 714 GLY A O 1
ATOM 5580 N N . THR A 1 715 ? 42.403 12.821 -13.007 1.00 65.69 715 THR A N 1
ATOM 5581 C CA . THR A 1 715 ? 42.271 11.923 -14.169 1.00 65.69 715 THR A CA 1
ATOM 5582 C C . THR A 1 715 ? 40.799 11.556 -14.453 1.00 65.69 715 THR A C 1
ATOM 5584 O O . THR A 1 715 ? 40.030 11.295 -13.520 1.00 65.69 715 THR A O 1
ATOM 5587 N N . PRO A 1 716 ? 40.375 11.424 -15.730 1.00 68.88 716 PRO A N 1
ATOM 5588 C CA . PRO A 1 716 ? 39.007 11.007 -16.068 1.00 68.88 716 PRO A CA 1
ATOM 5589 C C . PRO A 1 716 ? 38.607 9.627 -15.520 1.00 68.88 716 PRO A C 1
ATOM 5591 O O . PRO A 1 716 ? 37.421 9.346 -15.366 1.00 68.88 716 PRO A O 1
ATOM 5594 N N . ALA A 1 717 ? 39.578 8.754 -15.229 1.00 70.94 717 ALA A N 1
ATOM 5595 C CA . ALA A 1 717 ? 39.329 7.454 -14.609 1.00 70.94 717 ALA A CA 1
ATOM 5596 C C . ALA A 1 717 ? 39.001 7.583 -13.110 1.00 70.94 717 ALA A C 1
ATOM 5598 O O . ALA A 1 717 ? 38.044 6.960 -12.650 1.00 70.94 717 ALA A O 1
ATOM 5599 N N . ALA A 1 718 ? 39.732 8.428 -12.370 1.00 71.12 718 ALA A N 1
ATOM 5600 C CA . ALA A 1 718 ? 39.425 8.730 -10.971 1.00 71.12 718 ALA A CA 1
ATOM 5601 C C . ALA A 1 718 ? 38.038 9.379 -10.829 1.00 71.12 718 ALA A C 1
ATOM 5603 O O . ALA A 1 718 ? 37.259 8.973 -9.968 1.00 71.12 718 ALA A O 1
ATOM 5604 N N . ALA A 1 719 ? 37.686 10.295 -11.740 1.00 75.88 719 ALA A N 1
ATOM 5605 C CA . ALA A 1 719 ? 36.368 10.926 -11.770 1.00 75.88 719 ALA A CA 1
ATOM 5606 C C . ALA A 1 719 ? 35.215 9.913 -11.917 1.00 75.88 719 ALA A C 1
ATOM 5608 O O . ALA A 1 719 ? 34.215 10.027 -11.218 1.00 75.88 719 ALA A O 1
ATOM 5609 N N . ILE A 1 720 ? 35.362 8.891 -12.772 1.00 78.69 720 ILE A N 1
ATOM 5610 C CA . ILE A 1 720 ? 34.351 7.829 -12.948 1.00 78.69 720 ILE A CA 1
ATOM 5611 C C . ILE A 1 720 ? 34.216 6.958 -11.686 1.00 78.69 720 ILE A C 1
ATOM 5613 O O . ILE A 1 720 ? 33.109 6.551 -11.336 1.00 78.69 720 ILE A O 1
ATOM 5617 N N . ILE A 1 721 ? 35.325 6.669 -10.996 1.00 81.75 721 ILE A N 1
ATOM 5618 C CA . ILE A 1 721 ? 35.303 5.892 -9.746 1.00 81.75 721 ILE A CA 1
ATOM 5619 C C . ILE A 1 721 ? 34.602 6.683 -8.635 1.00 81.75 721 ILE A C 1
ATOM 5621 O O . ILE A 1 721 ? 33.783 6.114 -7.914 1.00 81.75 721 ILE A O 1
ATOM 5625 N N . GLU A 1 722 ? 34.882 7.982 -8.511 1.00 84.56 722 GLU A N 1
ATOM 5626 C CA . GLU A 1 722 ? 34.226 8.828 -7.512 1.00 84.56 722 GLU A CA 1
ATOM 5627 C C . GLU A 1 722 ? 32.745 9.076 -7.839 1.00 84.56 722 GLU A C 1
ATOM 5629 O O . GLU A 1 722 ? 31.919 9.052 -6.932 1.00 84.56 722 GLU A O 1
ATOM 5634 N N . GLU A 1 723 ? 32.383 9.221 -9.119 1.00 87.31 723 GLU A N 1
ATOM 5635 C CA . GLU A 1 723 ? 30.983 9.285 -9.565 1.00 87.31 723 GLU A CA 1
ATOM 5636 C C . GLU A 1 723 ? 30.215 8.024 -9.123 1.00 87.31 723 GLU A C 1
ATOM 5638 O O . GLU A 1 723 ? 29.156 8.123 -8.509 1.00 87.31 723 GLU A O 1
ATOM 5643 N N . MET A 1 724 ? 30.799 6.834 -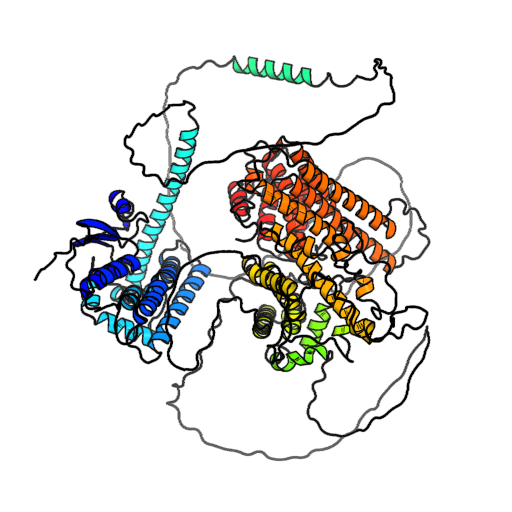9.309 1.00 87.12 724 MET A N 1
ATOM 5644 C CA . MET A 1 724 ? 30.212 5.570 -8.844 1.00 87.12 724 MET A CA 1
ATOM 5645 C C . MET A 1 724 ? 30.141 5.460 -7.308 1.00 87.12 724 MET A C 1
ATOM 5647 O O . MET A 1 724 ? 29.195 4.877 -6.777 1.00 87.12 724 MET A O 1
ATOM 5651 N N . LYS A 1 725 ? 31.121 6.000 -6.569 1.00 89.12 725 LYS A N 1
ATOM 5652 C CA . LYS A 1 725 ? 31.070 6.072 -5.096 1.00 89.12 725 LYS A CA 1
ATOM 5653 C C . LYS A 1 725 ? 29.945 6.994 -4.617 1.00 89.12 725 LYS A C 1
ATOM 5655 O O . LYS A 1 725 ? 29.243 6.650 -3.668 1.00 89.12 725 LYS A O 1
ATOM 5660 N N . GLU A 1 726 ? 29.745 8.126 -5.285 1.00 91.75 726 GLU A N 1
ATOM 5661 C CA . GLU A 1 726 ? 28.701 9.092 -4.946 1.00 91.75 726 GLU A CA 1
ATOM 5662 C C . GLU A 1 726 ? 27.296 8.554 -5.247 1.00 91.75 726 GLU A C 1
ATOM 5664 O O . GLU A 1 726 ? 26.425 8.650 -4.383 1.00 91.75 726 GLU A O 1
ATOM 5669 N N . GLU A 1 727 ? 27.087 7.876 -6.383 1.00 93.81 727 GLU A N 1
ATOM 5670 C CA . GLU A 1 727 ? 25.822 7.175 -6.668 1.00 93.81 727 GLU A CA 1
ATOM 5671 C C . GLU A 1 727 ? 25.479 6.143 -5.572 1.00 93.81 727 GLU A C 1
ATOM 5673 O O . GLU A 1 727 ? 24.327 6.053 -5.143 1.00 93.81 727 GLU A O 1
ATOM 5678 N N . ARG A 1 728 ? 26.474 5.392 -5.064 1.00 94.56 728 ARG A N 1
ATOM 5679 C CA . ARG A 1 728 ? 26.283 4.432 -3.955 1.00 94.56 728 ARG A CA 1
ATOM 5680 C C . ARG A 1 728 ? 25.855 5.124 -2.657 1.00 94.56 728 ARG A C 1
ATOM 5682 O O . ARG A 1 728 ? 24.904 4.662 -2.026 1.00 94.56 728 ARG A O 1
ATOM 5689 N N . ARG A 1 729 ? 26.526 6.220 -2.274 1.00 94.75 729 ARG A N 1
ATOM 5690 C CA . ARG A 1 729 ? 26.192 7.010 -1.073 1.00 94.75 729 ARG A CA 1
ATOM 5691 C C . ARG A 1 729 ? 24.788 7.594 -1.168 1.00 94.75 729 ARG A C 1
ATOM 5693 O O . ARG A 1 729 ? 23.979 7.378 -0.272 1.00 94.75 729 ARG A O 1
ATOM 5700 N N . ARG A 1 730 ? 24.481 8.277 -2.274 1.00 96.06 730 ARG A N 1
ATOM 5701 C CA . ARG A 1 730 ? 23.173 8.900 -2.525 1.00 96.06 730 ARG A CA 1
ATOM 5702 C C . ARG A 1 730 ? 22.039 7.887 -2.477 1.00 96.06 730 ARG A C 1
ATOM 5704 O O . ARG A 1 730 ? 21.016 8.158 -1.859 1.00 96.06 730 ARG A O 1
ATOM 5711 N N . LEU A 1 731 ? 22.225 6.705 -3.068 1.00 97.06 731 LEU A N 1
ATOM 5712 C CA . LEU A 1 731 ? 21.198 5.667 -3.054 1.00 97.06 731 LEU A CA 1
ATOM 5713 C C . LEU A 1 731 ? 20.978 5.068 -1.656 1.00 97.06 731 LEU A C 1
ATOM 5715 O O . LEU A 1 731 ? 19.832 4.839 -1.275 1.00 97.06 731 LEU A O 1
ATOM 5719 N N . TRP A 1 732 ? 22.041 4.862 -0.869 1.00 97.25 732 TRP A N 1
ATOM 5720 C CA . TRP A 1 732 ? 21.910 4.418 0.523 1.00 97.25 732 TRP A CA 1
ATOM 5721 C C . TRP A 1 732 ? 21.200 5.457 1.395 1.00 97.25 732 TRP A C 1
ATOM 5723 O O . TRP A 1 732 ? 20.221 5.125 2.058 1.00 97.25 732 TRP A O 1
ATOM 5733 N N . TRP A 1 733 ? 21.642 6.717 1.362 1.00 97.56 733 TRP A N 1
ATOM 5734 C CA . TRP A 1 733 ? 21.032 7.784 2.158 1.00 97.56 733 TRP A CA 1
ATOM 5735 C C . TRP A 1 733 ? 19.586 8.081 1.739 1.00 97.56 733 TRP A C 1
ATOM 5737 O O . TRP A 1 733 ? 18.755 8.392 2.590 1.00 97.56 733 TRP A O 1
ATOM 5747 N N . LEU A 1 734 ? 19.237 7.907 0.460 1.00 97.69 734 LEU A N 1
ATOM 5748 C CA . LEU A 1 734 ? 17.851 8.020 0.005 1.00 97.69 734 LEU A CA 1
ATOM 5749 C C . LEU A 1 734 ? 16.979 6.873 0.540 1.00 97.69 734 LEU A C 1
ATOM 5751 O O . LEU A 1 734 ? 15.876 7.122 1.024 1.00 97.69 734 LEU A O 1
ATOM 5755 N N . LEU A 1 735 ? 17.481 5.633 0.531 1.00 97.94 735 LEU A N 1
ATOM 5756 C CA . LEU A 1 735 ? 16.796 4.494 1.154 1.00 97.94 735 LEU A CA 1
ATOM 5757 C C . LEU A 1 735 ? 16.662 4.644 2.676 1.00 97.94 735 LEU A C 1
ATOM 5759 O O . LEU A 1 735 ? 15.623 4.267 3.215 1.00 97.94 735 LEU A O 1
ATOM 5763 N N . TYR A 1 736 ? 17.669 5.221 3.340 1.00 97.94 736 TYR A N 1
ATOM 5764 C CA . TYR A 1 736 ? 17.657 5.548 4.768 1.00 97.94 736 TYR A CA 1
ATOM 5765 C C . TYR A 1 736 ? 16.538 6.547 5.093 1.00 97.94 736 TYR A C 1
ATOM 5767 O O . TYR A 1 736 ? 15.710 6.276 5.958 1.00 97.94 736 TYR A O 1
ATOM 5775 N N . MET A 1 737 ? 16.444 7.662 4.357 1.00 97.88 737 MET A N 1
ATOM 5776 C CA . MET A 1 737 ? 15.367 8.647 4.540 1.00 97.88 737 MET A CA 1
ATOM 5777 C C . MET A 1 737 ? 13.982 8.035 4.328 1.00 97.88 737 MET A C 1
ATOM 5779 O O . MET A 1 737 ? 13.076 8.242 5.137 1.00 97.88 737 MET A O 1
ATOM 5783 N N . VAL A 1 738 ? 13.822 7.252 3.256 1.00 97.19 738 VAL A N 1
ATOM 5784 C CA . VAL A 1 738 ? 12.550 6.592 2.956 1.00 97.19 738 VAL A CA 1
ATOM 5785 C C . VAL A 1 738 ? 12.184 5.570 4.036 1.00 97.19 738 VAL A C 1
ATOM 5787 O O . VAL A 1 738 ? 11.015 5.486 4.386 1.00 97.19 738 VAL A O 1
ATOM 5790 N N . ASP A 1 739 ? 13.139 4.844 4.620 1.00 97.38 739 ASP A N 1
ATOM 5791 C CA . ASP A 1 739 ? 12.883 3.913 5.728 1.00 97.38 739 ASP A CA 1
ATOM 5792 C C . ASP A 1 739 ? 12.246 4.610 6.943 1.00 97.38 739 ASP A C 1
ATOM 5794 O O . ASP A 1 739 ? 11.186 4.183 7.396 1.00 97.38 739 ASP A O 1
ATOM 5798 N N . ARG A 1 740 ? 12.787 5.750 7.408 1.00 97.56 740 ARG A N 1
ATOM 5799 C CA . ARG A 1 740 ? 12.172 6.502 8.527 1.00 97.56 740 ARG A CA 1
ATOM 5800 C C . ARG A 1 740 ? 10.812 7.095 8.155 1.00 97.56 740 ARG A C 1
ATOM 5802 O O . ARG A 1 740 ? 9.860 6.994 8.931 1.00 97.56 740 ARG A O 1
ATOM 5809 N N . HIS A 1 741 ? 10.682 7.641 6.945 1.00 96.62 741 HIS A N 1
ATOM 5810 C CA . HIS A 1 741 ? 9.405 8.142 6.433 1.00 96.62 741 HIS A CA 1
ATOM 5811 C C . HIS A 1 741 ? 8.331 7.037 6.352 1.00 96.62 741 HIS A C 1
ATOM 5813 O O . HIS A 1 741 ? 7.181 7.258 6.737 1.00 96.62 741 HIS A O 1
ATOM 5819 N N . LEU A 1 742 ? 8.687 5.829 5.901 1.00 94.38 742 LEU A N 1
ATOM 5820 C CA . LEU A 1 742 ? 7.771 4.688 5.812 1.00 94.38 742 LEU A CA 1
ATOM 5821 C C . LEU A 1 742 ? 7.509 4.018 7.167 1.00 94.38 742 LEU A C 1
ATOM 5823 O O . LEU A 1 742 ? 6.399 3.526 7.376 1.00 94.38 742 LEU A O 1
ATOM 5827 N N . GLY A 1 743 ? 8.471 4.040 8.092 1.00 93.75 743 GLY A N 1
ATOM 5828 C CA . GLY A 1 743 ? 8.283 3.645 9.489 1.00 93.75 743 GLY A CA 1
ATOM 5829 C C . GLY A 1 743 ? 7.170 4.462 10.146 1.00 93.75 743 GLY A C 1
ATOM 5830 O O . GLY A 1 743 ? 6.236 3.887 10.710 1.00 93.75 743 GLY A O 1
ATOM 5831 N N . LEU A 1 744 ? 7.185 5.788 9.947 1.00 95.06 744 LEU A N 1
ATOM 5832 C CA . LEU A 1 744 ? 6.075 6.668 10.318 1.00 95.06 744 LEU A CA 1
ATOM 5833 C C . LEU A 1 744 ? 4.800 6.355 9.514 1.00 95.06 744 LEU A C 1
ATOM 5835 O O . LEU A 1 744 ? 3.755 6.141 10.122 1.00 95.06 744 LEU A O 1
ATOM 5839 N N . CYS A 1 745 ? 4.849 6.286 8.177 1.00 93.06 745 CYS A N 1
ATOM 5840 C CA . CYS A 1 745 ? 3.647 6.061 7.355 1.00 93.06 745 CYS A CA 1
ATOM 5841 C C . CYS A 1 745 ? 2.898 4.770 7.706 1.00 93.06 745 CYS A C 1
ATOM 5843 O O . CYS A 1 745 ? 1.673 4.758 7.650 1.00 93.06 745 CYS A O 1
ATOM 5845 N N . TYR A 1 746 ? 3.609 3.688 8.029 1.00 90.62 746 TYR A N 1
ATOM 5846 C CA . TYR A 1 746 ? 3.021 2.361 8.232 1.00 90.62 746 TYR A CA 1
ATOM 5847 C C . TYR A 1 746 ? 3.040 1.870 9.677 1.00 90.62 746 TYR A C 1
ATOM 5849 O O . TYR A 1 746 ? 2.651 0.727 9.921 1.00 90.62 746 TYR A O 1
ATOM 5857 N N . ASN A 1 747 ? 3.496 2.699 10.620 1.00 91.06 747 ASN A N 1
ATOM 5858 C CA . ASN A 1 747 ? 3.660 2.330 12.026 1.00 91.06 747 ASN A CA 1
ATOM 5859 C C . ASN A 1 747 ? 4.548 1.077 12.206 1.00 91.06 747 ASN A C 1
ATOM 5861 O O . ASN A 1 747 ? 4.164 0.108 12.863 1.00 91.06 747 ASN A O 1
ATOM 5865 N N . ARG A 1 748 ? 5.713 1.053 11.542 1.00 88.25 748 ARG A N 1
ATOM 5866 C CA . ARG A 1 748 ? 6.602 -0.123 11.464 1.00 88.25 748 ARG A CA 1
ATOM 5867 C C . ARG A 1 748 ? 7.993 0.144 12.045 1.00 88.25 748 ARG A C 1
ATOM 5869 O O . ARG A 1 748 ? 8.467 1.273 11.948 1.00 88.25 748 ARG A O 1
ATOM 5876 N N . PRO A 1 749 ? 8.669 -0.894 12.582 1.00 90.62 749 PRO A N 1
ATOM 5877 C CA . PRO A 1 749 ? 10.089 -0.820 12.912 1.00 90.62 749 PRO A CA 1
ATOM 5878 C C . PRO A 1 749 ? 10.935 -0.470 11.684 1.00 90.62 749 PRO A C 1
ATOM 5880 O O . PRO A 1 749 ? 10.621 -0.908 10.574 1.00 90.62 749 PRO A O 1
ATOM 5883 N N . LEU A 1 750 ? 12.024 0.261 11.912 1.00 94.38 750 LEU A N 1
ATOM 5884 C CA . LEU A 1 750 ? 12.982 0.664 10.884 1.00 94.38 750 LEU A CA 1
ATOM 5885 C C . LEU A 1 750 ? 13.746 -0.552 10.327 1.00 94.38 750 LEU A C 1
ATOM 5887 O O . LEU A 1 750 ? 14.147 -1.451 11.072 1.00 94.38 750 LEU A O 1
ATOM 5891 N N . ALA A 1 751 ? 13.947 -0.595 9.010 1.00 93.69 751 ALA A N 1
ATOM 5892 C CA . ALA A 1 751 ? 14.622 -1.690 8.312 1.00 93.69 751 ALA A CA 1
ATOM 5893 C C . ALA A 1 751 ? 16.149 -1.511 8.213 1.00 93.69 751 ALA A C 1
ATOM 5895 O O . ALA A 1 751 ? 16.877 -2.504 8.070 1.00 93.69 751 ALA A O 1
ATOM 5896 N N . MET A 1 752 ? 16.638 -0.269 8.266 1.00 94.88 752 MET A N 1
ATOM 5897 C CA . MET A 1 752 ? 18.050 0.119 8.184 1.00 94.88 752 MET A CA 1
ATOM 5898 C C . MET A 1 752 ? 18.517 0.711 9.514 1.00 94.88 752 MET A C 1
ATOM 5900 O O . MET A 1 752 ? 17.866 1.604 10.054 1.00 94.88 752 MET A O 1
ATOM 5904 N N . LEU A 1 753 ? 19.657 0.252 10.029 1.00 93.88 753 LEU A N 1
ATOM 5905 C CA . LEU A 1 753 ? 20.185 0.701 11.318 1.00 93.88 753 LEU A CA 1
ATOM 5906 C C . LEU A 1 753 ? 21.149 1.882 11.154 1.00 93.88 753 LEU A C 1
ATOM 5908 O O . LEU A 1 753 ? 21.940 1.938 10.214 1.00 93.88 753 LEU A O 1
ATOM 5912 N N . ASP A 1 754 ? 21.162 2.783 12.130 1.00 93.81 754 ASP A N 1
ATOM 5913 C CA . ASP A 1 754 ? 22.065 3.939 12.147 1.00 93.81 754 ASP A CA 1
ATOM 5914 C C . ASP A 1 754 ? 23.550 3.542 12.185 1.00 93.81 754 ASP A C 1
ATOM 5916 O O . ASP A 1 754 ? 24.387 4.156 11.521 1.00 93.81 754 ASP A O 1
ATOM 5920 N N . ASN A 1 755 ? 23.881 2.445 12.875 1.00 93.19 755 ASN A N 1
ATOM 5921 C CA . ASN A 1 755 ? 25.241 1.899 12.909 1.00 93.19 755 ASN A CA 1
ATOM 5922 C C . ASN A 1 755 ? 25.712 1.316 11.562 1.00 93.19 755 ASN A C 1
ATOM 5924 O O . ASN A 1 755 ? 26.907 1.104 11.370 1.00 93.19 755 ASN A O 1
ATOM 5928 N N . GLU A 1 756 ? 24.811 1.085 10.602 1.00 92.44 756 GLU A N 1
ATOM 5929 C CA . GLU A 1 756 ? 25.197 0.739 9.233 1.00 92.44 756 GLU A CA 1
ATOM 5930 C C . GLU A 1 756 ? 25.719 1.959 8.456 1.00 92.44 756 GLU A C 1
ATOM 5932 O O . GLU A 1 756 ? 26.207 1.771 7.347 1.00 92.44 756 GLU A O 1
ATOM 5937 N N . CYS A 1 757 ? 25.648 3.174 9.024 1.00 91.31 757 CYS A N 1
ATOM 5938 C CA . CYS A 1 757 ? 26.023 4.437 8.379 1.00 91.31 757 CYS A CA 1
ATOM 5939 C C . CYS A 1 757 ? 27.272 5.115 8.982 1.00 91.31 757 CYS A C 1
ATOM 5941 O O . CYS A 1 757 ? 27.748 6.093 8.411 1.00 91.31 757 CYS A O 1
ATOM 5943 N N . GLU A 1 758 ? 27.807 4.629 10.111 1.00 86.31 758 GLU A N 1
ATOM 5944 C CA . GLU A 1 758 ? 28.850 5.297 10.925 1.00 86.31 758 GLU A CA 1
ATOM 5945 C C . GLU A 1 758 ? 30.086 5.739 10.113 1.00 86.31 758 GLU A C 1
ATOM 5947 O O . GLU A 1 758 ? 30.558 6.870 10.234 1.00 86.31 758 GLU A O 1
ATOM 5952 N N . ASP A 1 759 ? 30.567 4.870 9.222 1.00 86.94 759 ASP A N 1
ATOM 5953 C CA . ASP A 1 759 ? 31.747 5.110 8.382 1.00 86.94 759 ASP A CA 1
ATOM 5954 C C . ASP A 1 759 ? 31.446 5.742 7.011 1.00 86.94 759 ASP A C 1
ATOM 5956 O O . ASP A 1 759 ? 32.375 6.056 6.255 1.00 86.94 759 ASP A O 1
ATOM 5960 N N . LEU A 1 760 ? 30.168 5.904 6.661 1.00 92.94 760 LEU A N 1
ATOM 5961 C CA . LEU A 1 760 ? 29.737 6.389 5.354 1.00 92.94 760 LEU A CA 1
ATOM 5962 C C . LEU A 1 760 ? 29.827 7.913 5.289 1.00 92.94 760 LEU A C 1
ATOM 5964 O O . LEU A 1 760 ? 29.372 8.609 6.196 1.00 92.94 760 LEU A O 1
ATOM 5968 N N . PHE A 1 761 ? 30.372 8.451 4.198 1.00 93.12 761 PHE A N 1
ATOM 5969 C CA . PHE A 1 761 ? 30.316 9.893 3.967 1.00 93.12 761 PHE A CA 1
ATOM 5970 C C . PHE A 1 761 ? 28.888 10.351 3.650 1.00 93.12 761 PHE A C 1
ATOM 5972 O O . PHE A 1 761 ? 28.127 9.660 2.966 1.00 93.12 761 PHE A O 1
ATOM 5979 N N . GLN A 1 762 ? 28.557 11.553 4.110 1.00 91.88 762 GLN A N 1
ATOM 5980 C CA . GLN A 1 762 ? 27.383 12.290 3.657 1.00 91.88 762 GLN A CA 1
ATOM 5981 C C . GLN A 1 762 ? 27.493 12.606 2.150 1.00 91.88 762 GLN A C 1
ATOM 5983 O O . GLN A 1 762 ? 28.616 12.811 1.664 1.00 91.88 762 GLN A O 1
ATOM 5988 N N . PRO A 1 763 ? 26.376 12.640 1.396 1.00 92.81 763 PRO A N 1
ATOM 5989 C CA . PRO A 1 763 ? 26.378 13.084 0.005 1.00 92.81 763 PRO A CA 1
ATOM 5990 C C . PRO A 1 763 ? 26.887 14.522 -0.104 1.00 92.81 763 PRO A C 1
ATOM 5992 O O . PRO A 1 763 ? 26.715 15.326 0.814 1.00 92.81 763 PRO A O 1
ATOM 5995 N N . VAL A 1 764 ? 27.510 14.869 -1.229 1.00 90.94 764 VAL A N 1
ATOM 5996 C CA . VAL A 1 764 ? 27.813 16.284 -1.511 1.00 90.94 764 VAL A CA 1
ATOM 5997 C C . VAL A 1 764 ? 26.562 16.993 -2.022 1.00 90.94 764 VAL A C 1
ATOM 5999 O O . VAL A 1 764 ? 25.677 16.330 -2.548 1.00 90.94 764 VAL A O 1
ATOM 6002 N N . ALA A 1 765 ? 26.492 18.322 -1.926 1.00 90.25 765 ALA A N 1
ATOM 6003 C CA . ALA A 1 765 ? 25.326 19.075 -2.392 1.00 90.25 765 ALA A CA 1
ATOM 6004 C C . ALA A 1 765 ? 25.043 18.879 -3.898 1.00 90.25 765 ALA A C 1
ATOM 6006 O O . ALA A 1 765 ? 25.971 18.721 -4.700 1.00 90.25 765 ALA A O 1
ATOM 6007 N N . ASP A 1 766 ? 23.771 18.942 -4.304 1.00 90.50 766 ASP A N 1
ATOM 6008 C CA . ASP A 1 766 ? 23.357 18.689 -5.699 1.00 90.50 766 ASP A CA 1
ATOM 6009 C C . ASP A 1 766 ? 23.994 19.650 -6.717 1.00 90.50 766 ASP A C 1
ATOM 6011 O O . ASP A 1 766 ? 24.326 19.244 -7.836 1.00 90.50 766 ASP A O 1
ATOM 6015 N N . THR A 1 767 ? 24.243 20.898 -6.312 1.00 87.12 767 THR A N 1
ATOM 6016 C CA . THR A 1 767 ? 24.961 21.903 -7.111 1.00 87.12 767 THR A CA 1
ATOM 6017 C C . THR A 1 767 ? 26.394 21.468 -7.433 1.00 87.12 767 THR A C 1
ATOM 6019 O O . THR A 1 767 ? 26.857 21.676 -8.551 1.00 87.12 767 THR A O 1
ATOM 6022 N N . ILE A 1 768 ? 27.081 20.796 -6.501 1.00 87.19 768 ILE A N 1
ATOM 6023 C CA . ILE A 1 768 ? 28.429 20.236 -6.696 1.00 87.19 768 ILE A CA 1
ATOM 6024 C C . ILE A 1 768 ? 28.355 18.956 -7.540 1.00 87.19 768 ILE A C 1
ATOM 6026 O O . ILE A 1 768 ? 29.160 18.757 -8.447 1.00 87.19 768 ILE A O 1
ATOM 6030 N N . TRP A 1 769 ? 27.375 18.091 -7.268 1.00 89.31 769 TRP A N 1
ATOM 6031 C CA . TRP A 1 769 ? 27.196 16.810 -7.958 1.00 89.31 769 TRP A CA 1
ATOM 6032 C C . TRP A 1 769 ? 26.968 16.963 -9.468 1.00 89.31 769 TRP A C 1
ATOM 6034 O O . TRP A 1 769 ? 27.595 16.274 -10.283 1.00 89.31 769 TRP A O 1
ATOM 6044 N N . GLN A 1 770 ? 26.101 17.896 -9.863 1.00 87.75 770 GLN A N 1
ATOM 6045 C CA . GLN A 1 770 ? 25.771 18.120 -11.272 1.00 87.75 770 GLN A CA 1
ATOM 6046 C C . GLN A 1 770 ? 26.735 19.095 -11.979 1.00 87.75 770 GLN A C 1
ATOM 6048 O O . GLN A 1 770 ? 26.705 19.181 -13.209 1.00 87.75 770 GLN A O 1
ATOM 6053 N N . ALA A 1 771 ? 27.624 19.787 -11.253 1.00 82.62 771 ALA A N 1
ATOM 6054 C CA . ALA A 1 771 ? 28.584 20.723 -11.838 1.00 82.62 771 ALA A CA 1
ATOM 6055 C C . ALA A 1 771 ? 29.613 20.049 -12.766 1.00 82.62 771 ALA A C 1
ATOM 6057 O O . ALA A 1 771 ? 30.098 18.946 -12.502 1.00 82.62 771 ALA A O 1
ATOM 6058 N N . GLY A 1 772 ? 29.977 20.768 -13.838 1.00 74.81 772 GLY A N 1
ATOM 6059 C CA . GLY A 1 772 ? 31.208 20.608 -14.630 1.00 74.81 772 GLY A CA 1
ATOM 6060 C C . GLY A 1 772 ? 31.689 19.171 -14.868 1.00 74.81 772 GLY A C 1
ATOM 6061 O O . GLY A 1 772 ? 30.956 18.317 -15.377 1.00 74.81 772 GLY A O 1
ATOM 6062 N N . GLU A 1 773 ? 32.946 18.906 -14.516 1.00 70.00 773 GLU A N 1
ATOM 6063 C CA . GLU A 1 773 ? 33.481 17.563 -14.278 1.00 70.00 773 GLU A CA 1
ATOM 6064 C C . GLU A 1 773 ? 33.592 17.361 -12.760 1.00 70.00 773 GLU A C 1
ATOM 6066 O O . GLU A 1 773 ? 34.243 18.144 -12.077 1.00 70.00 773 GLU A O 1
ATOM 6071 N N . PHE A 1 774 ? 32.969 16.311 -12.218 1.00 67.81 774 PHE A N 1
ATOM 6072 C CA . PHE A 1 774 ? 32.735 16.159 -10.771 1.00 67.81 774 PHE A CA 1
ATOM 6073 C C . PHE A 1 774 ? 34.007 16.159 -9.900 1.00 67.81 774 PHE A C 1
ATOM 6075 O O . PHE A 1 774 ? 33.947 16.414 -8.703 1.00 67.81 774 PHE A O 1
ATOM 6082 N N . TYR A 1 775 ? 35.162 15.866 -10.501 1.00 65.31 775 TYR A N 1
ATOM 6083 C CA . TYR A 1 775 ? 36.435 15.664 -9.808 1.00 65.31 775 TYR A CA 1
ATOM 6084 C C . TYR A 1 775 ? 37.487 16.751 -10.104 1.00 65.31 775 TYR A C 1
ATOM 6086 O O . TYR A 1 775 ? 38.657 16.566 -9.783 1.00 65.31 775 TYR A O 1
ATOM 6094 N N . THR A 1 776 ? 37.116 17.877 -10.734 1.00 53.84 776 THR A N 1
ATOM 6095 C CA . THR A 1 776 ? 38.065 18.966 -11.074 1.00 53.84 776 THR A CA 1
ATOM 6096 C C . THR A 1 776 ? 38.189 20.055 -10.005 1.00 53.84 776 THR A C 1
ATOM 6098 O O . THR A 1 776 ? 38.687 21.141 -10.282 1.00 53.84 776 THR A O 1
ATOM 6101 N N . GLY A 1 777 ? 37.741 19.788 -8.781 1.00 52.94 777 GLY A N 1
ATOM 6102 C CA . GLY A 1 777 ? 37.920 20.670 -7.633 1.00 52.94 777 GLY A CA 1
ATOM 6103 C C . GLY A 1 777 ? 37.842 19.856 -6.353 1.00 52.94 777 GLY A C 1
ATOM 6104 O O . GLY A 1 777 ? 36.965 19.007 -6.221 1.00 52.94 777 GLY A O 1
ATOM 6105 N N . HIS A 1 778 ? 38.773 20.083 -5.429 1.00 48.31 778 HIS A N 1
ATOM 6106 C CA . HIS A 1 778 ? 38.820 19.364 -4.162 1.00 48.31 778 HIS A CA 1
ATOM 6107 C C . HIS A 1 778 ? 37.616 19.797 -3.304 1.00 48.31 778 HIS A C 1
ATOM 6109 O O . HIS A 1 778 ? 37.591 20.951 -2.865 1.00 48.31 778 HIS A O 1
ATOM 6115 N N . PRO A 1 779 ? 36.610 18.939 -3.036 1.00 57.53 779 PRO A N 1
ATOM 6116 C CA . PRO A 1 779 ? 35.658 19.255 -1.987 1.00 57.53 779 PRO A CA 1
ATOM 6117 C C . PRO A 1 779 ? 36.426 19.266 -0.659 1.00 57.53 779 PRO A C 1
ATOM 6119 O O . PRO A 1 779 ? 37.391 18.511 -0.481 1.00 57.53 779 PRO A O 1
ATOM 6122 N N . GLY A 1 780 ? 36.008 20.134 0.261 1.00 59.97 780 GLY A N 1
ATOM 6123 C CA . GLY A 1 780 ? 36.564 20.188 1.611 1.00 59.97 780 GLY A CA 1
ATOM 6124 C C . GLY A 1 780 ? 36.330 18.891 2.406 1.00 59.97 780 GLY A C 1
ATOM 6125 O O . GLY A 1 780 ? 35.761 17.926 1.884 1.00 59.97 780 GLY A O 1
ATOM 6126 N N . PRO A 1 781 ? 36.746 18.845 3.685 1.00 65.94 781 PRO A N 1
ATOM 6127 C CA . PRO A 1 781 ? 36.547 17.670 4.529 1.00 65.94 781 PRO A CA 1
ATOM 6128 C C . PRO A 1 781 ? 35.061 17.279 4.583 1.00 65.94 781 PRO A C 1
ATOM 6130 O O . PRO A 1 781 ? 34.222 18.030 5.080 1.00 65.94 781 PRO A O 1
ATOM 6133 N N . ARG A 1 782 ? 34.730 16.093 4.054 1.00 79.25 782 ARG A N 1
ATOM 6134 C CA . ARG A 1 782 ? 33.359 15.560 4.048 1.00 79.25 782 ARG A CA 1
ATOM 6135 C C . ARG A 1 782 ? 33.009 14.975 5.415 1.00 79.25 782 ARG A C 1
ATOM 6137 O O . ARG A 1 782 ? 33.807 14.242 5.999 1.00 79.25 782 ARG A O 1
ATOM 6144 N N . ARG A 1 783 ? 31.795 15.255 5.901 1.00 86.75 783 ARG A N 1
ATOM 6145 C CA . ARG A 1 783 ? 31.259 14.654 7.132 1.00 86.75 783 ARG A CA 1
ATOM 6146 C C . ARG A 1 783 ? 30.975 13.159 6.916 1.00 86.75 783 ARG A C 1
ATOM 6148 O O . ARG A 1 783 ? 30.567 12.760 5.825 1.00 86.75 783 ARG A O 1
ATOM 6155 N N . LYS A 1 784 ? 31.188 12.353 7.957 1.00 90.94 784 LYS A N 1
ATOM 6156 C CA . LYS A 1 784 ? 30.814 10.932 8.037 1.00 90.94 784 LYS A CA 1
ATOM 6157 C C . LYS A 1 784 ? 29.676 10.735 9.034 1.00 90.94 784 LYS A C 1
ATOM 6159 O O . LYS A 1 784 ? 29.530 11.552 9.940 1.00 90.94 784 LYS A O 1
ATOM 6164 N N . GLY A 1 785 ? 28.951 9.628 8.903 1.00 91.88 785 GLY A N 1
ATOM 6165 C CA . GLY A 1 785 ? 27.907 9.243 9.844 1.00 91.88 785 GLY A CA 1
ATOM 6166 C C . GLY A 1 785 ? 26.683 10.150 9.767 1.00 91.88 785 GLY A C 1
ATOM 6167 O O . GLY A 1 785 ? 26.458 10.842 8.773 1.00 91.88 785 GLY A O 1
ATOM 6168 N N . LEU A 1 786 ? 25.868 10.117 10.819 1.00 93.31 786 LEU A N 1
ATOM 6169 C CA . LEU A 1 786 ? 24.623 10.878 10.919 1.00 93.31 786 LEU A CA 1
ATOM 6170 C C . LEU A 1 786 ? 24.868 12.396 10.964 1.00 93.31 786 LEU A C 1
ATOM 6172 O O . LEU A 1 786 ? 25.888 12.868 11.466 1.00 93.31 786 LEU A O 1
ATOM 6176 N N . ASN A 1 787 ? 23.896 13.164 10.476 1.00 91.19 787 ASN A N 1
ATOM 6177 C CA . ASN A 1 787 ? 23.881 14.624 10.546 1.00 91.19 787 ASN A CA 1
ATOM 6178 C C . ASN A 1 787 ? 22.559 15.103 11.170 1.00 91.19 787 ASN A C 1
ATOM 6180 O O . ASN A 1 787 ? 21.521 14.484 10.952 1.00 91.19 787 ASN A O 1
ATOM 6184 N N . PHE A 1 788 ? 22.615 16.215 11.907 1.00 94.44 788 PHE A N 1
ATOM 6185 C CA . PHE A 1 788 ? 21.492 16.833 12.634 1.00 94.44 788 PHE A CA 1
ATOM 6186 C C . PHE A 1 788 ? 21.340 18.335 12.306 1.00 94.44 788 PHE A C 1
ATOM 6188 O O . PHE A 1 788 ? 20.683 19.073 13.031 1.00 94.44 788 PHE A O 1
ATOM 6195 N N . GLN A 1 789 ? 21.987 18.811 11.237 1.00 95.12 789 GLN A N 1
ATOM 6196 C CA . GLN A 1 789 ? 22.025 20.221 10.835 1.00 95.12 789 GLN A CA 1
ATOM 6197 C C . GLN A 1 789 ? 21.630 20.372 9.367 1.00 95.12 789 GLN A C 1
ATOM 6199 O O . GLN A 1 789 ? 22.087 19.584 8.540 1.00 95.12 789 GLN A O 1
ATOM 6204 N N . CYS A 1 790 ? 20.847 21.399 9.040 1.00 95.69 790 CYS A N 1
ATOM 6205 C CA . CYS A 1 790 ? 20.604 21.823 7.663 1.00 95.69 790 CYS A CA 1
ATOM 6206 C C . CYS A 1 790 ? 21.922 22.299 7.020 1.00 95.69 790 CYS A C 1
ATOM 6208 O O . CYS A 1 790 ? 22.623 23.123 7.607 1.00 95.69 790 CYS A O 1
ATOM 6210 N N . THR A 1 791 ? 22.287 21.770 5.845 1.00 92.19 791 THR A N 1
ATOM 6211 C CA . THR A 1 791 ? 23.580 22.083 5.192 1.00 92.19 791 THR A CA 1
ATOM 6212 C C . THR A 1 791 ? 23.516 22.452 3.710 1.00 92.19 791 THR A C 1
ATOM 6214 O O . THR A 1 791 ? 24.484 23.012 3.199 1.00 92.19 791 THR A O 1
ATOM 6217 N N . SER A 1 792 ? 22.440 22.130 2.990 1.00 92.06 792 SER A N 1
ATOM 6218 C CA . SER A 1 792 ? 22.290 22.468 1.565 1.00 92.06 792 SER A CA 1
ATOM 6219 C C . SER A 1 792 ? 20.827 22.443 1.125 1.00 92.06 792 SER A C 1
ATOM 6221 O O . SER A 1 792 ? 19.952 21.952 1.838 1.00 92.06 792 SER A O 1
ATOM 6223 N N . HIS A 1 793 ? 20.575 22.975 -0.073 1.00 93.12 793 HIS A N 1
ATOM 6224 C CA . HIS A 1 793 ? 19.243 23.118 -0.667 1.00 93.12 793 HIS A CA 1
ATOM 6225 C C . HIS A 1 793 ? 18.616 21.816 -1.187 1.00 93.12 793 HIS A C 1
ATOM 6227 O O . HIS A 1 793 ? 17.475 21.814 -1.633 1.00 93.12 793 HIS A O 1
ATOM 6233 N N . ASP A 1 794 ? 19.348 20.707 -1.163 1.00 92.50 794 ASP A N 1
ATOM 6234 C CA . ASP A 1 794 ? 18.861 19.406 -1.618 1.00 92.50 794 ASP A CA 1
ATOM 6235 C C . ASP A 1 794 ? 18.331 18.539 -0.464 1.00 92.50 794 ASP A C 1
ATOM 6237 O O . ASP A 1 794 ? 18.553 18.807 0.719 1.00 92.50 794 ASP A O 1
ATOM 6241 N N . VAL A 1 795 ? 17.632 17.458 -0.817 1.00 94.88 795 VAL A N 1
ATOM 6242 C CA . VAL A 1 795 ? 17.005 16.531 0.138 1.00 94.88 795 VAL A CA 1
ATOM 6243 C C . VAL A 1 795 ? 18.002 15.917 1.142 1.00 94.88 795 VAL A C 1
ATOM 6245 O O . VAL A 1 795 ? 17.624 15.623 2.275 1.00 94.88 795 VAL A O 1
ATOM 6248 N N . PHE A 1 796 ? 19.283 15.766 0.786 1.00 95.56 796 PHE A N 1
ATOM 6249 C CA . PHE A 1 796 ? 20.310 15.274 1.712 1.00 95.56 796 PHE A CA 1
ATOM 6250 C C . PHE A 1 796 ? 20.817 16.381 2.652 1.00 95.56 796 PHE A C 1
ATOM 6252 O O . PHE A 1 796 ? 21.254 16.092 3.765 1.00 95.56 796 PHE A O 1
ATOM 6259 N N . GLY A 1 797 ? 20.722 17.642 2.232 1.00 94.56 797 GLY A N 1
ATOM 6260 C CA . GLY A 1 797 ? 21.096 18.817 3.011 1.00 94.56 797 GLY A CA 1
ATOM 6261 C C . GLY A 1 797 ? 20.127 19.184 4.127 1.00 94.56 797 GLY A C 1
ATOM 6262 O O . GLY A 1 797 ? 20.570 19.419 5.251 1.00 94.56 797 GLY A O 1
ATOM 6263 N N . PHE A 1 798 ? 18.823 19.254 3.837 1.00 96.19 798 PHE A N 1
ATOM 6264 C CA . PHE A 1 798 ? 17.821 19.689 4.822 1.00 96.19 798 PHE A CA 1
ATOM 6265 C C . PHE A 1 798 ? 16.961 18.543 5.371 1.00 96.19 798 PHE A C 1
ATOM 6267 O O . PHE A 1 798 ? 16.696 18.516 6.573 1.00 96.19 798 PHE A O 1
ATOM 6274 N N . PHE A 1 799 ? 16.538 17.584 4.539 1.00 97.81 799 PHE A N 1
ATOM 6275 C CA . PHE A 1 799 ? 15.551 16.570 4.936 1.00 97.81 799 PHE A CA 1
ATOM 6276 C C . PHE A 1 799 ? 16.180 15.335 5.596 1.00 97.81 799 PHE A C 1
ATOM 6278 O O . PHE A 1 799 ? 15.622 14.819 6.563 1.00 97.81 799 PHE A O 1
ATOM 6285 N N . LEU A 1 800 ? 17.366 14.892 5.162 1.00 97.31 800 LEU A N 1
ATOM 6286 C CA . LEU A 1 800 ? 18.084 13.784 5.811 1.00 97.31 800 LEU A CA 1
ATOM 6287 C C . LEU A 1 800 ? 18.306 13.999 7.324 1.00 97.31 800 LEU A C 1
ATOM 6289 O O . LEU A 1 800 ? 17.990 13.076 8.074 1.00 97.31 800 LEU A O 1
ATOM 6293 N N . PRO A 1 801 ? 18.747 15.177 7.814 1.00 97.81 801 PRO A N 1
ATOM 6294 C CA . PRO A 1 801 ? 18.832 15.440 9.250 1.00 97.81 801 PRO A CA 1
ATOM 6295 C C . PRO A 1 801 ? 17.510 15.256 10.002 1.00 97.81 801 PRO A C 1
ATOM 6297 O O . PRO A 1 801 ? 17.485 14.637 11.064 1.00 97.81 801 PRO A O 1
ATOM 6300 N N . LEU A 1 802 ? 16.397 15.727 9.430 1.00 98.62 802 LEU A N 1
ATOM 6301 C CA . LEU A 1 802 ? 15.061 15.520 9.995 1.00 98.62 802 LEU A CA 1
ATOM 6302 C C . LEU A 1 802 ? 14.681 14.035 10.011 1.00 98.62 802 LEU A C 1
ATOM 6304 O O . LEU A 1 802 ? 14.027 13.583 10.947 1.00 98.62 802 LEU A O 1
ATOM 6308 N N . MET A 1 803 ? 15.097 13.257 9.008 1.00 98.31 803 MET A N 1
ATOM 6309 C CA . MET A 1 803 ? 14.849 11.813 8.979 1.00 98.31 803 MET A CA 1
ATOM 6310 C C . MET A 1 803 ? 15.699 11.038 9.983 1.00 98.31 803 MET A C 1
ATOM 6312 O O . MET A 1 803 ? 15.215 10.031 10.492 1.00 98.31 803 MET A O 1
ATOM 6316 N N . THR A 1 804 ? 16.902 11.508 10.326 1.00 97.69 804 THR A N 1
ATOM 6317 C CA . THR A 1 804 ? 17.665 10.982 11.469 1.00 97.69 804 THR A CA 1
ATOM 6318 C C . THR A 1 804 ? 16.858 11.141 12.762 1.00 97.69 804 THR A C 1
ATOM 6320 O O . THR A 1 804 ? 16.573 10.157 13.437 1.00 97.69 804 THR A O 1
ATOM 6323 N N . ILE A 1 805 ? 16.391 12.363 13.053 1.00 98.50 805 ILE A N 1
ATOM 6324 C CA . ILE A 1 805 ? 15.614 12.677 14.267 1.00 98.50 805 ILE A CA 1
ATOM 6325 C C . ILE A 1 805 ? 14.271 11.920 14.285 1.00 98.50 805 ILE A C 1
ATOM 6327 O O . ILE A 1 805 ? 13.834 11.425 15.324 1.00 98.50 805 ILE A O 1
ATOM 6331 N N . LEU A 1 806 ? 13.614 11.771 13.128 1.00 98.56 806 LEU A N 1
ATOM 6332 C CA . LEU A 1 806 ? 12.410 10.945 13.001 1.00 98.56 806 LEU A CA 1
ATOM 6333 C C . LEU A 1 806 ? 12.684 9.470 13.342 1.00 98.56 806 LEU A C 1
ATOM 6335 O O . LEU A 1 806 ? 11.791 8.802 13.858 1.00 98.56 806 LEU A O 1
ATOM 6339 N N . GLY A 1 807 ? 13.894 8.965 13.085 1.00 97.75 807 GLY A N 1
ATOM 6340 C CA . GLY A 1 807 ? 14.310 7.617 13.474 1.00 97.75 807 GLY A CA 1
ATOM 6341 C C . GLY A 1 807 ? 14.256 7.417 14.987 1.00 97.75 807 GLY A C 1
ATOM 6342 O O . GLY A 1 807 ? 13.539 6.532 15.455 1.00 97.75 807 GLY A O 1
ATOM 6343 N N . ASP A 1 808 ? 14.908 8.308 15.741 1.00 97.12 808 ASP A N 1
ATOM 6344 C CA . ASP A 1 808 ? 14.872 8.320 17.211 1.00 97.12 808 ASP A CA 1
ATOM 6345 C C . ASP A 1 808 ? 13.428 8.414 17.746 1.00 97.12 808 ASP A C 1
ATOM 6347 O O . ASP A 1 808 ? 13.052 7.717 18.692 1.00 97.12 808 ASP A O 1
ATOM 6351 N N . ILE A 1 809 ? 12.582 9.232 17.108 1.00 97.56 809 ILE A N 1
ATOM 6352 C CA . ILE A 1 809 ? 11.158 9.392 17.448 1.00 97.56 809 ILE A CA 1
ATOM 6353 C C . ILE A 1 809 ? 10.352 8.101 17.199 1.00 97.56 809 ILE A C 1
ATOM 6355 O O . ILE A 1 809 ? 9.540 7.713 18.046 1.00 97.56 809 ILE A O 1
ATOM 6359 N N . VAL A 1 810 ? 10.575 7.412 16.072 1.00 95.88 810 VAL A N 1
ATOM 6360 C CA . VAL A 1 810 ? 9.926 6.129 15.739 1.00 95.88 810 VAL A CA 1
ATOM 6361 C C . VAL A 1 810 ? 10.344 5.034 16.718 1.00 95.88 810 VAL A C 1
ATOM 6363 O O . VAL A 1 810 ? 9.475 4.351 17.269 1.00 95.88 810 VAL A O 1
ATOM 6366 N N . ASP A 1 811 ? 11.638 4.902 17.004 1.00 94.25 811 ASP A N 1
ATOM 6367 C CA . ASP A 1 811 ? 12.142 3.886 17.928 1.00 94.25 811 ASP A CA 1
ATOM 6368 C C . ASP A 1 811 ? 11.724 4.165 19.380 1.00 94.25 811 ASP A C 1
ATOM 6370 O O . ASP A 1 811 ? 11.371 3.230 20.108 1.00 94.25 811 ASP A O 1
ATOM 6374 N N . LEU A 1 812 ? 11.677 5.430 19.815 1.00 93.75 812 LEU A N 1
ATOM 6375 C CA . LEU A 1 812 ? 11.137 5.802 21.126 1.00 93.75 812 LEU A CA 1
ATOM 6376 C C . LEU A 1 812 ? 9.640 5.474 21.230 1.00 93.75 812 LEU A C 1
ATOM 6378 O O . LEU A 1 812 ? 9.204 4.910 22.236 1.00 93.75 812 LEU A O 1
ATOM 6382 N N . ASN A 1 813 ? 8.846 5.772 20.197 1.00 91.88 813 ASN A N 1
ATOM 6383 C CA . ASN A 1 813 ? 7.424 5.428 20.168 1.00 91.88 813 ASN A CA 1
ATOM 6384 C C . ASN A 1 813 ? 7.203 3.901 20.184 1.00 91.88 813 ASN A C 1
ATOM 6386 O O . ASN A 1 813 ? 6.367 3.400 20.941 1.00 91.88 813 ASN A O 1
ATOM 6390 N N . ALA A 1 814 ? 7.991 3.135 19.426 1.00 90.44 814 ALA A N 1
ATOM 6391 C CA . ALA A 1 814 ? 7.945 1.673 19.448 1.00 90.44 814 ALA A CA 1
ATOM 6392 C C . ALA A 1 814 ? 8.306 1.101 20.834 1.00 90.44 814 ALA A C 1
ATOM 6394 O O . ALA A 1 814 ? 7.651 0.174 21.318 1.00 90.44 814 ALA A O 1
ATOM 6395 N N . GLN A 1 815 ? 9.301 1.681 21.515 1.00 90.12 815 GLN A N 1
ATOM 6396 C CA . GLN A 1 815 ? 9.691 1.294 22.875 1.00 90.12 815 GLN A CA 1
ATOM 6397 C C . GLN A 1 815 ? 8.619 1.631 23.922 1.00 90.12 815 GLN A C 1
ATOM 6399 O O . GLN A 1 815 ? 8.292 0.767 24.742 1.00 90.12 815 GLN A O 1
ATOM 6404 N N . LYS A 1 816 ? 8.025 2.833 23.865 1.00 88.19 816 LYS A N 1
ATOM 6405 C CA . LYS A 1 816 ? 6.892 3.252 24.715 1.00 88.19 816 LYS A CA 1
ATOM 6406 C C . LYS A 1 816 ? 5.692 2.308 24.580 1.00 88.19 816 LYS A C 1
ATOM 6408 O O . LYS A 1 816 ? 5.067 1.968 25.580 1.00 88.19 816 LYS A O 1
ATOM 6413 N N . ASN A 1 817 ? 5.406 1.831 23.367 1.00 86.88 817 ASN A N 1
ATOM 6414 C CA . ASN A 1 817 ? 4.300 0.906 23.092 1.00 86.88 817 ASN A CA 1
ATOM 6415 C C . ASN A 1 817 ? 4.649 -0.585 23.291 1.00 86.88 817 ASN A C 1
ATOM 6417 O O . ASN A 1 817 ? 3.774 -1.445 23.166 1.00 86.88 817 ASN A O 1
ATOM 6421 N N . HIS A 1 818 ? 5.903 -0.936 23.605 1.00 87.38 818 HIS A N 1
ATOM 6422 C CA . HIS A 1 818 ? 6.314 -2.337 23.716 1.00 87.38 818 HIS A CA 1
ATOM 6423 C C . HIS A 1 818 ? 5.722 -3.007 24.977 1.00 87.38 818 HIS A C 1
ATOM 6425 O O . HIS A 1 818 ? 6.023 -2.577 26.094 1.00 87.38 818 HIS A O 1
ATOM 6431 N N . PRO A 1 819 ? 4.994 -4.138 24.870 1.00 86.12 819 PRO A N 1
ATOM 6432 C CA . PRO A 1 819 ? 4.160 -4.673 25.958 1.00 86.12 819 PRO A CA 1
ATOM 6433 C C . PRO A 1 819 ? 4.918 -5.100 27.226 1.00 86.12 819 PRO A C 1
ATOM 6435 O O . PRO A 1 819 ? 4.306 -5.255 28.277 1.00 86.12 819 PRO A O 1
ATOM 6438 N N . ARG A 1 820 ? 6.244 -5.294 27.153 1.00 86.88 820 ARG A N 1
ATOM 6439 C CA . ARG A 1 820 ? 7.100 -5.634 28.312 1.00 86.88 820 ARG A CA 1
ATOM 6440 C C . ARG A 1 820 ? 8.070 -4.528 28.738 1.00 86.88 820 ARG A C 1
ATOM 6442 O O . ARG A 1 820 ? 8.704 -4.667 29.775 1.00 86.88 820 ARG A O 1
ATOM 6449 N N . PHE A 1 821 ? 8.252 -3.483 27.924 1.00 83.06 821 PHE A N 1
ATOM 6450 C CA . PHE A 1 821 ? 9.282 -2.451 28.154 1.00 83.06 821 PHE A CA 1
ATOM 6451 C C . PHE A 1 821 ? 8.722 -1.021 28.179 1.00 83.06 821 PHE A C 1
ATOM 6453 O O . PHE A 1 821 ? 9.371 -0.151 28.747 1.00 83.06 821 PHE A O 1
ATOM 6460 N N . GLY A 1 822 ? 7.508 -0.800 27.665 1.00 78.75 822 GLY A N 1
ATOM 6461 C CA . GLY A 1 822 ? 6.778 0.466 27.734 1.00 78.75 822 GLY A CA 1
ATOM 6462 C C . GLY A 1 822 ? 6.411 0.896 29.155 1.00 78.75 822 GLY A C 1
ATOM 6463 O O . GLY A 1 822 ? 6.416 2.083 29.457 1.00 78.75 822 GLY A O 1
ATOM 6464 N N . GLN A 1 823 ? 6.200 -0.068 30.062 1.00 72.31 823 GLN A N 1
ATOM 6465 C CA . GLN A 1 823 ? 5.868 0.144 31.484 1.00 72.31 823 GLN A CA 1
ATOM 6466 C C . GLN A 1 823 ? 7.040 0.685 32.343 1.00 72.31 823 GLN A C 1
ATOM 6468 O O . GLN A 1 823 ? 7.029 0.556 33.567 1.00 72.31 823 GLN A O 1
ATOM 6473 N N . ARG A 1 824 ? 8.083 1.253 31.725 1.00 71.56 824 ARG A N 1
ATOM 6474 C CA . ARG A 1 824 ? 9.180 1.930 32.433 1.00 71.56 824 ARG A CA 1
ATOM 6475 C C . ARG A 1 824 ? 8.695 3.245 33.048 1.00 71.56 824 ARG A C 1
ATOM 6477 O O . ARG A 1 824 ? 7.799 3.895 32.525 1.00 71.56 824 ARG A O 1
ATOM 6484 N N . THR A 1 825 ? 9.319 3.641 34.154 1.00 61.81 825 THR A N 1
ATOM 6485 C CA . THR A 1 825 ? 8.888 4.781 34.980 1.00 61.81 825 THR A CA 1
ATOM 6486 C C . THR A 1 825 ? 9.292 6.161 34.457 1.00 61.81 825 THR A C 1
ATOM 6488 O O . THR A 1 825 ? 8.752 7.143 34.952 1.00 61.81 825 THR A O 1
ATOM 6491 N N . SER A 1 826 ? 10.209 6.269 33.489 1.00 77.38 826 SER A N 1
ATOM 6492 C CA . SER A 1 826 ? 10.540 7.538 32.824 1.00 77.38 826 SER A CA 1
ATOM 6493 C C . SER A 1 826 ? 11.127 7.311 31.426 1.00 77.38 826 SER A C 1
ATOM 6495 O O . SER A 1 826 ? 11.917 6.386 31.212 1.00 77.38 826 SER A O 1
ATOM 6497 N N . TRP A 1 827 ? 10.748 8.192 30.496 1.00 88.00 827 TRP A N 1
ATOM 6498 C CA . TRP A 1 827 ? 11.323 8.347 29.152 1.00 88.00 827 TRP A CA 1
ATOM 6499 C C . TRP A 1 827 ? 11.980 9.728 28.957 1.00 88.00 827 TRP A C 1
ATOM 6501 O O . TRP A 1 827 ? 12.520 10.011 27.890 1.00 88.00 827 TRP A O 1
ATOM 6511 N N . GLU A 1 828 ? 11.982 10.566 29.999 1.00 86.94 828 GLU A N 1
ATOM 6512 C CA . GLU A 1 828 ? 12.249 12.013 29.949 1.00 86.94 828 GLU A CA 1
ATOM 6513 C C . GLU A 1 828 ? 13.630 12.346 29.370 1.00 86.94 828 GLU A C 1
ATOM 6515 O O . GLU A 1 828 ? 13.763 13.283 28.593 1.00 86.94 828 GLU A O 1
ATOM 6520 N N . LEU A 1 829 ? 14.656 11.545 29.684 1.00 90.25 829 LEU A N 1
ATOM 6521 C CA . LEU A 1 829 ? 16.014 11.737 29.154 1.00 90.25 829 LEU A CA 1
ATOM 6522 C C . LEU A 1 829 ? 16.111 11.513 27.636 1.00 90.25 829 LEU A C 1
ATOM 6524 O O . LEU A 1 829 ? 16.902 12.182 26.980 1.00 90.25 829 LEU A O 1
ATOM 6528 N N . HIS A 1 830 ? 15.315 10.596 27.076 1.00 92.06 830 HIS A N 1
ATOM 6529 C CA . HIS A 1 830 ? 15.296 10.354 25.629 1.00 92.06 830 HIS A CA 1
ATOM 6530 C C . HIS A 1 830 ? 14.533 11.480 24.922 1.00 92.06 830 HIS A C 1
ATOM 6532 O O . HIS A 1 830 ? 14.984 11.989 23.903 1.00 92.06 830 HIS A O 1
ATOM 6538 N N . GLU A 1 831 ? 13.413 11.925 25.501 1.00 93.38 831 GLU A N 1
ATOM 6539 C CA . GLU A 1 831 ? 12.655 13.069 24.983 1.00 93.38 831 GLU A CA 1
ATOM 6540 C C . GLU A 1 831 ? 13.469 14.367 25.023 1.00 93.38 831 GLU A C 1
ATOM 6542 O O . GLU A 1 831 ? 13.452 15.125 24.056 1.00 93.38 831 GLU A O 1
ATOM 6547 N N . ALA A 1 832 ? 14.225 14.606 26.097 1.00 93.75 832 ALA A N 1
ATOM 6548 C CA . ALA A 1 832 ? 15.101 15.767 26.221 1.00 93.75 832 ALA A CA 1
ATOM 6549 C C . ALA A 1 832 ? 16.229 15.765 25.175 1.00 93.75 832 ALA A C 1
ATOM 6551 O O . ALA A 1 832 ? 16.514 16.809 24.593 1.00 93.75 832 ALA A O 1
ATOM 6552 N N . GLU A 1 833 ? 16.839 14.610 24.888 1.00 96.00 833 GLU A N 1
ATOM 6553 C CA . GLU A 1 833 ? 17.894 14.510 23.872 1.00 96.00 833 GLU A CA 1
ATOM 6554 C C . GLU A 1 833 ? 17.350 14.744 22.453 1.00 96.00 833 GLU A C 1
ATOM 6556 O O . GLU A 1 833 ? 17.927 15.534 21.707 1.00 96.00 833 GLU A O 1
ATOM 6561 N N . ILE A 1 834 ? 16.198 14.162 22.099 1.00 97.50 834 ILE A N 1
ATOM 6562 C CA . ILE A 1 834 ? 15.534 14.423 20.807 1.00 97.50 834 ILE A CA 1
ATOM 6563 C C . ILE A 1 834 ? 15.113 15.901 20.702 1.00 97.50 834 ILE A C 1
ATOM 6565 O O . ILE A 1 834 ? 15.290 16.529 19.659 1.00 97.50 834 ILE A O 1
ATOM 6569 N N . THR A 1 835 ? 14.610 16.494 21.790 1.00 96.69 835 THR A N 1
ATOM 6570 C CA . THR A 1 835 ? 14.270 17.929 21.841 1.00 96.69 835 THR A CA 1
ATOM 6571 C C . THR A 1 835 ? 15.507 18.789 21.566 1.00 96.69 835 THR A C 1
ATOM 6573 O O . THR A 1 835 ? 15.459 19.674 20.716 1.00 96.69 835 THR A O 1
ATOM 6576 N N . ARG A 1 836 ? 16.649 18.470 22.191 1.00 97.25 836 ARG A N 1
ATOM 6577 C CA . ARG A 1 836 ? 17.937 19.148 21.975 1.00 97.25 836 ARG A CA 1
ATOM 6578 C C . ARG A 1 836 ? 18.445 19.005 20.531 1.00 97.25 836 ARG A C 1
ATOM 6580 O O . ARG A 1 836 ? 19.062 19.932 20.002 1.00 97.25 836 ARG A O 1
ATOM 6587 N N . GLN A 1 837 ? 18.207 17.864 19.878 1.00 97.75 837 GLN A N 1
ATOM 6588 C CA . GLN A 1 837 ? 18.507 17.686 18.450 1.00 97.75 837 GLN A CA 1
ATOM 6589 C C . GLN A 1 837 ? 17.624 18.589 17.572 1.00 97.75 837 GLN A C 1
ATOM 6591 O O . GLN A 1 837 ? 18.146 19.246 16.673 1.00 97.75 837 GLN A O 1
ATOM 6596 N N . LEU A 1 838 ? 16.316 18.671 17.849 1.00 98.06 838 LEU A N 1
ATOM 6597 C CA . LEU A 1 838 ? 15.380 19.547 17.129 1.00 98.06 838 LEU A CA 1
ATOM 6598 C C . LEU A 1 838 ? 15.725 21.032 17.311 1.00 98.06 838 LEU A C 1
ATOM 6600 O O . LEU A 1 838 ? 15.764 21.770 16.331 1.00 98.06 838 LEU A O 1
ATOM 6604 N N . GLU A 1 839 ? 16.074 21.459 18.526 1.00 96.56 839 GLU A N 1
ATOM 6605 C CA . GLU A 1 839 ? 16.584 22.810 18.802 1.00 96.56 839 GLU A CA 1
ATOM 6606 C C . GLU A 1 839 ? 17.881 23.093 18.025 1.00 96.56 839 GLU A C 1
ATOM 6608 O O . GLU A 1 839 ? 18.014 24.131 17.376 1.00 96.56 839 GLU A O 1
ATOM 6613 N N . SER A 1 840 ? 18.831 22.148 18.018 1.00 97.31 840 SER A N 1
ATOM 6614 C CA . SER A 1 840 ? 20.062 22.267 17.224 1.00 97.31 840 SER A CA 1
ATOM 6615 C C . SER A 1 840 ? 19.788 22.349 15.719 1.00 97.31 840 SER A C 1
ATOM 6617 O O . SER A 1 840 ? 20.539 23.021 15.006 1.00 97.31 840 SER A O 1
ATOM 6619 N N . TYR A 1 841 ? 18.744 21.679 15.229 1.00 98.38 841 TYR A N 1
ATOM 6620 C CA . TYR A 1 841 ? 18.315 21.781 13.840 1.00 98.38 841 TYR A CA 1
ATOM 6621 C C . TYR A 1 841 ? 17.676 23.150 13.561 1.00 98.38 841 TYR A C 1
ATOM 6623 O O . TYR A 1 841 ? 18.054 23.792 12.581 1.00 98.38 841 TYR A O 1
ATOM 6631 N N . ALA A 1 842 ? 16.826 23.664 14.459 1.00 97.69 842 ALA A N 1
ATOM 6632 C CA . ALA A 1 842 ? 16.239 25.006 14.367 1.00 97.69 842 ALA A CA 1
ATOM 6633 C C . ALA A 1 842 ? 17.313 26.098 14.222 1.00 97.69 842 ALA A C 1
ATOM 6635 O O . ALA A 1 842 ? 17.259 26.909 13.297 1.00 97.69 842 ALA A O 1
ATOM 6636 N N . TYR A 1 843 ? 18.349 26.070 15.071 1.00 97.12 843 TYR A N 1
ATOM 6637 C CA . TYR A 1 843 ? 19.483 26.995 14.958 1.00 97.12 843 TYR A CA 1
ATOM 6638 C C . TYR A 1 843 ? 20.218 26.871 13.616 1.00 97.12 843 TYR A C 1
ATOM 6640 O O . TYR A 1 843 ? 20.643 27.881 13.056 1.00 97.12 843 TYR A O 1
ATOM 6648 N N . SER A 1 844 ? 20.335 25.656 13.067 1.00 97.50 844 SER A N 1
ATOM 6649 C CA . SER A 1 844 ? 20.965 25.446 11.757 1.00 97.50 844 SER A CA 1
ATOM 6650 C C . SER A 1 844 ? 20.132 25.969 10.579 1.00 97.50 844 SER A C 1
ATOM 6652 O O . SER A 1 844 ? 20.718 26.349 9.572 1.00 97.50 844 SER A O 1
ATOM 6654 N N . ILE A 1 845 ? 18.798 26.054 10.694 1.00 96.81 845 ILE A N 1
ATOM 6655 C CA . ILE A 1 845 ? 17.952 26.708 9.678 1.00 96.81 845 ILE A CA 1
ATOM 6656 C C . ILE A 1 845 ? 18.248 28.214 9.638 1.00 96.81 845 ILE A C 1
ATOM 6658 O O . ILE A 1 845 ? 18.410 28.777 8.557 1.00 96.81 845 ILE A O 1
ATOM 6662 N N . GLU A 1 846 ? 18.351 28.873 10.794 1.00 94.69 846 GLU A N 1
ATOM 6663 C CA . GLU A 1 846 ? 18.632 30.314 10.853 1.00 94.69 846 GLU A CA 1
ATOM 6664 C C . GLU A 1 846 ? 20.061 30.657 10.401 1.00 94.69 846 GLU A C 1
ATOM 6666 O O . GLU A 1 846 ? 20.252 31.626 9.666 1.00 94.69 846 GLU A O 1
ATOM 6671 N N . ASP A 1 847 ? 21.055 29.830 10.744 1.00 93.94 847 ASP A N 1
ATOM 6672 C CA . ASP A 1 847 ? 22.419 29.944 10.205 1.00 93.94 847 ASP A CA 1
ATOM 6673 C C . ASP A 1 847 ? 22.438 29.736 8.675 1.00 93.94 847 ASP A C 1
ATOM 6675 O O . ASP A 1 847 ? 22.981 30.555 7.933 1.00 93.94 847 ASP A O 1
ATOM 6679 N N . PHE A 1 848 ? 21.738 28.715 8.171 1.00 94.19 848 PHE A N 1
ATOM 6680 C CA . PHE A 1 848 ? 21.585 28.462 6.734 1.00 94.19 848 PHE A CA 1
ATOM 6681 C C . PHE A 1 848 ? 20.909 29.628 5.988 1.00 94.19 848 PHE A C 1
ATOM 6683 O O . PHE A 1 848 ? 21.355 29.997 4.898 1.00 94.19 848 PHE A O 1
ATOM 6690 N N . LYS A 1 849 ? 19.879 30.256 6.575 1.00 93.50 849 LYS A N 1
ATOM 6691 C CA . LYS A 1 849 ? 19.246 31.480 6.049 1.00 93.50 849 LYS A CA 1
ATOM 6692 C C . LYS A 1 849 ? 20.223 32.657 6.036 1.00 93.50 849 LYS A C 1
ATOM 6694 O O . LYS A 1 849 ? 20.316 33.356 5.028 1.00 93.50 849 LYS A O 1
ATOM 6699 N N . ALA A 1 850 ? 20.967 32.872 7.121 1.00 90.06 850 ALA A N 1
ATOM 6700 C CA . ALA A 1 850 ? 21.933 33.963 7.224 1.00 90.06 850 ALA A CA 1
ATOM 6701 C C . ALA A 1 850 ? 23.068 33.832 6.191 1.00 90.06 850 ALA A C 1
ATOM 6703 O O . ALA A 1 850 ? 23.386 34.802 5.503 1.00 90.06 850 ALA A O 1
ATOM 6704 N N . GLN A 1 851 ? 23.622 32.627 6.019 1.00 88.31 851 GLN A N 1
ATOM 6705 C CA . GLN A 1 851 ? 24.688 32.334 5.051 1.00 88.31 851 GLN A CA 1
ATOM 6706 C C . GLN A 1 851 ? 24.280 32.600 3.594 1.00 88.31 851 GLN A C 1
ATOM 6708 O O . GLN A 1 851 ? 25.123 32.975 2.780 1.00 88.31 851 GLN A O 1
ATOM 6713 N N . HIS A 1 852 ? 22.993 32.452 3.268 1.00 86.94 852 HIS A N 1
ATOM 6714 C CA . HIS A 1 852 ? 22.456 32.632 1.917 1.00 86.94 852 HIS A CA 1
ATOM 6715 C C . HIS A 1 852 ? 21.661 33.939 1.736 1.00 86.94 852 HIS A C 1
ATOM 6717 O O . HIS A 1 852 ? 20.892 34.073 0.784 1.00 86.94 852 HIS A O 1
ATOM 6723 N N . GLY A 1 853 ? 21.870 34.928 2.614 1.00 75.69 853 GLY A N 1
ATOM 6724 C CA . GLY A 1 853 ? 21.332 36.282 2.440 1.00 75.69 853 GLY A CA 1
ATOM 6725 C C . GLY A 1 853 ? 19.827 36.403 2.684 1.00 75.69 853 GLY A C 1
ATOM 6726 O O . GLY A 1 853 ? 19.149 37.085 1.928 1.00 75.69 853 GLY A O 1
ATOM 6727 N N . CYS A 1 854 ? 19.315 35.711 3.706 1.00 76.25 854 CYS A N 1
ATOM 6728 C CA . CYS A 1 854 ? 17.937 35.808 4.208 1.00 76.25 854 CYS A CA 1
ATOM 6729 C C . CYS A 1 854 ? 17.911 36.252 5.691 1.00 76.25 854 CYS A C 1
ATOM 6731 O O . CYS A 1 854 ? 17.135 35.725 6.493 1.00 76.25 854 CYS A O 1
ATOM 6733 N N . GLY A 1 855 ? 18.835 37.135 6.088 1.00 62.53 855 GLY A N 1
ATOM 6734 C CA . GLY A 1 855 ? 19.018 37.579 7.476 1.00 62.53 855 GLY A CA 1
ATOM 6735 C C . GLY A 1 855 ? 18.178 38.810 7.835 1.00 62.53 855 GLY A C 1
ATOM 6736 O O . GLY A 1 855 ? 17.749 39.560 6.969 1.00 62.53 855 GLY A O 1
ATOM 6737 N N . GLN A 1 856 ? 17.988 39.083 9.130 1.00 53.84 856 GLN A N 1
ATOM 6738 C CA . GLN A 1 856 ? 17.128 40.183 9.615 1.00 53.84 856 GLN A CA 1
ATOM 6739 C C . GLN A 1 856 ? 17.628 41.621 9.312 1.00 53.84 856 GLN A C 1
ATOM 6741 O O . GLN A 1 856 ? 16.987 42.573 9.742 1.00 53.84 856 GLN A O 1
ATOM 6746 N N . ASN A 1 857 ? 18.742 41.796 8.589 1.00 46.12 857 ASN A N 1
ATOM 6747 C CA . ASN A 1 857 ? 19.420 43.084 8.365 1.00 46.12 857 ASN A CA 1
ATOM 6748 C C . ASN A 1 857 ? 19.581 43.446 6.868 1.00 46.12 857 ASN A C 1
ATOM 6750 O O . ASN A 1 857 ? 20.572 44.073 6.494 1.00 46.12 857 ASN A O 1
ATOM 6754 N N . ASP A 1 858 ? 18.630 43.086 6.001 1.00 48.81 858 ASP A N 1
ATOM 6755 C CA . ASP A 1 858 ? 18.658 43.433 4.562 1.00 48.81 858 ASP A CA 1
ATOM 6756 C C . ASP A 1 858 ? 18.299 44.914 4.248 1.00 48.81 858 ASP A C 1
ATOM 6758 O O . ASP A 1 858 ? 17.754 45.242 3.194 1.00 48.81 858 ASP A O 1
ATOM 6762 N N . ASP A 1 859 ? 18.692 45.847 5.122 1.00 47.88 859 ASP A N 1
ATOM 6763 C CA . ASP A 1 859 ? 18.681 47.302 4.882 1.00 47.88 859 ASP A CA 1
ATOM 6764 C C . ASP A 1 859 ? 19.923 47.745 4.065 1.00 47.88 859 ASP A C 1
ATOM 6766 O O . ASP A 1 859 ? 20.683 48.631 4.466 1.00 47.88 859 ASP A O 1
ATOM 6770 N N . ILE A 1 860 ? 20.186 47.118 2.905 1.00 50.22 860 ILE A N 1
ATOM 6771 C CA . ILE A 1 860 ? 21.343 47.464 2.050 1.00 50.22 860 ILE A CA 1
ATOM 6772 C C . ILE A 1 860 ? 20.973 47.632 0.562 1.00 50.22 860 ILE A C 1
ATOM 6774 O O . ILE A 1 860 ? 20.817 46.674 -0.188 1.00 50.22 860 ILE A O 1
ATOM 6778 N N . ASN A 1 861 ? 20.986 48.900 0.127 1.00 48.47 861 ASN A N 1
ATOM 6779 C CA . ASN A 1 861 ? 21.074 49.409 -1.254 1.00 48.47 861 ASN A CA 1
ATOM 6780 C C . ASN A 1 861 ? 20.024 48.952 -2.293 1.00 48.47 861 ASN A C 1
ATOM 6782 O O . ASN A 1 861 ? 20.279 48.108 -3.148 1.00 48.47 861 ASN A O 1
ATOM 6786 N N . GLN A 1 862 ? 18.945 49.734 -2.402 1.00 51.84 862 GLN A N 1
ATOM 6787 C CA . GLN A 1 862 ? 17.990 49.730 -3.529 1.00 51.84 862 GLN A CA 1
ATOM 6788 C C . GLN A 1 862 ? 18.571 50.233 -4.884 1.00 51.84 862 GLN A C 1
ATOM 6790 O O . GLN A 1 862 ? 17.818 50.473 -5.823 1.00 51.84 862 GLN A O 1
ATOM 6795 N N . ASN A 1 863 ? 19.895 50.413 -5.006 1.00 50.78 863 ASN A N 1
ATOM 6796 C CA . ASN A 1 863 ? 20.556 51.078 -6.146 1.00 50.78 863 ASN A CA 1
ATOM 6797 C C . ASN A 1 863 ? 21.326 50.142 -7.103 1.00 50.78 863 ASN A C 1
ATOM 6799 O O . ASN A 1 863 ? 22.002 50.622 -8.013 1.00 50.78 863 ASN A O 1
ATOM 6803 N N . SER A 1 864 ? 21.241 48.823 -6.930 1.00 60.84 864 SER A N 1
ATOM 6804 C CA . SER A 1 864 ? 21.775 47.839 -7.886 1.00 60.84 864 SER A CA 1
ATOM 6805 C C . SER A 1 864 ? 20.650 47.071 -8.573 1.00 60.84 864 SER A C 1
ATOM 6807 O O . SER A 1 864 ? 19.705 46.645 -7.913 1.00 60.84 864 SER A O 1
ATOM 6809 N N . THR A 1 865 ? 20.776 46.844 -9.883 1.00 62.59 865 THR A N 1
ATOM 6810 C CA . THR A 1 865 ? 19.867 45.974 -10.646 1.00 62.59 865 THR A CA 1
ATOM 6811 C C . THR A 1 865 ? 19.787 44.585 -10.002 1.00 62.59 865 THR A C 1
ATOM 6813 O O . THR A 1 865 ? 20.847 44.009 -9.739 1.00 62.59 865 THR A O 1
ATOM 6816 N N . PRO A 1 866 ? 18.585 44.028 -9.760 1.00 64.81 866 PRO A N 1
ATOM 6817 C CA . PRO A 1 866 ? 18.444 42.733 -9.103 1.00 64.81 866 PRO A CA 1
ATOM 6818 C C . PRO A 1 866 ? 19.045 41.616 -9.963 1.00 64.81 866 PRO A C 1
ATOM 6820 O O . PRO A 1 866 ? 18.648 41.417 -11.110 1.00 64.81 866 PRO A O 1
ATOM 6823 N N . ASP A 1 867 ? 20.003 40.885 -9.394 1.00 80.81 867 ASP A N 1
ATOM 6824 C CA . ASP A 1 867 ? 20.583 39.688 -10.003 1.00 80.81 867 ASP A CA 1
ATOM 6825 C C . ASP A 1 867 ? 19.567 38.530 -9.916 1.00 80.81 867 ASP A C 1
ATOM 6827 O O . ASP A 1 867 ? 19.239 38.101 -8.802 1.00 80.81 867 ASP A O 1
ATOM 6831 N N . PRO A 1 868 ? 19.063 38.004 -11.051 1.00 82.38 868 PRO A N 1
ATOM 6832 C CA . PRO A 1 868 ? 18.051 36.952 -11.046 1.00 82.38 868 PRO A CA 1
ATOM 6833 C C . PRO A 1 868 ? 18.548 35.649 -10.404 1.00 82.38 868 PRO A C 1
ATOM 6835 O O . PRO A 1 868 ? 17.749 34.943 -9.794 1.00 82.38 868 PRO A O 1
ATOM 6838 N N . VAL A 1 869 ? 19.850 35.344 -10.475 1.00 84.00 869 VAL A N 1
ATOM 6839 C CA . VAL A 1 869 ? 20.426 34.138 -9.852 1.00 84.00 869 VAL A CA 1
ATOM 6840 C C . VAL A 1 869 ? 20.417 34.272 -8.330 1.00 84.00 869 VAL A C 1
ATOM 6842 O O . VAL A 1 869 ? 20.067 33.328 -7.624 1.00 84.00 869 VAL A O 1
ATOM 6845 N N . ARG A 1 870 ? 20.738 35.463 -7.810 1.00 85.06 870 ARG A N 1
ATOM 6846 C CA . ARG A 1 870 ? 20.673 35.750 -6.371 1.00 85.06 870 ARG A CA 1
ATOM 6847 C C . ARG A 1 870 ? 19.235 35.752 -5.844 1.00 85.06 870 ARG A C 1
ATOM 6849 O O . ARG A 1 870 ? 19.008 35.273 -4.737 1.00 85.06 870 ARG A O 1
ATOM 6856 N N . MET A 1 871 ? 18.274 36.261 -6.618 1.00 85.88 871 MET A N 1
ATOM 6857 C CA . MET A 1 871 ? 16.854 36.234 -6.237 1.00 85.88 871 MET A CA 1
ATOM 6858 C C . MET A 1 871 ? 16.303 34.800 -6.173 1.00 85.88 871 MET A C 1
ATOM 6860 O O . MET A 1 871 ? 15.658 34.454 -5.185 1.00 85.88 871 MET A O 1
ATOM 6864 N N . GLU A 1 872 ? 16.624 33.951 -7.157 1.00 87.88 872 GLU A N 1
ATOM 6865 C CA . GLU A 1 872 ? 16.308 32.511 -7.131 1.00 87.88 872 GLU A CA 1
ATOM 6866 C C . GLU A 1 872 ? 16.918 31.831 -5.894 1.00 87.88 872 GLU A C 1
ATOM 6868 O O . GLU A 1 872 ? 16.240 31.078 -5.198 1.00 87.88 872 GLU A O 1
ATOM 6873 N N . TRP A 1 873 ? 18.175 32.144 -5.558 1.00 89.00 873 TRP A N 1
ATOM 6874 C CA . TRP A 1 873 ? 18.847 31.591 -4.376 1.00 89.00 873 TRP A CA 1
ATOM 6875 C C . TRP A 1 873 ? 18.139 31.962 -3.066 1.00 89.00 873 TRP A C 1
ATOM 6877 O O . TRP A 1 873 ? 17.913 31.096 -2.218 1.00 89.00 873 TRP A O 1
ATOM 6887 N N . ILE A 1 874 ? 17.754 33.230 -2.900 1.00 91.00 874 ILE A N 1
ATOM 6888 C CA . ILE A 1 874 ? 17.014 33.716 -1.725 1.00 91.00 874 ILE A CA 1
ATOM 6889 C C . ILE A 1 874 ? 15.635 33.047 -1.645 1.00 91.00 874 ILE A C 1
ATOM 6891 O O . ILE A 1 874 ? 15.268 32.517 -0.596 1.00 91.00 874 ILE A O 1
ATOM 6895 N N . HIS A 1 875 ? 14.892 33.004 -2.755 1.00 91.69 875 HIS A N 1
ATOM 6896 C CA . HIS A 1 875 ? 13.574 32.369 -2.820 1.00 91.69 875 HIS A CA 1
ATOM 6897 C C . HIS A 1 875 ? 13.633 30.880 -2.439 1.00 91.69 875 HIS A C 1
ATOM 6899 O O . HIS A 1 875 ? 12.889 30.435 -1.564 1.00 91.69 875 HIS A O 1
ATOM 6905 N N . GLN A 1 876 ? 14.577 30.129 -3.009 1.00 92.62 876 GLN A N 1
ATOM 6906 C CA . GLN A 1 876 ? 14.778 28.709 -2.713 1.00 92.62 876 GLN A CA 1
ATOM 6907 C C . GLN A 1 876 ? 15.214 28.477 -1.260 1.00 92.62 876 GLN A C 1
ATOM 6909 O O . GLN A 1 876 ? 14.679 27.597 -0.588 1.00 92.62 876 GLN A O 1
ATOM 6914 N N . THR A 1 877 ? 16.118 29.308 -0.729 1.00 94.88 877 THR A N 1
ATOM 6915 C CA . THR A 1 877 ? 16.526 29.254 0.689 1.00 94.88 877 THR A CA 1
ATOM 6916 C C . THR A 1 877 ? 15.325 29.429 1.616 1.00 94.88 877 THR A C 1
ATOM 6918 O O . THR A 1 877 ? 15.165 28.653 2.557 1.00 94.88 877 THR A O 1
ATOM 6921 N N . ARG A 1 878 ? 14.447 30.402 1.332 1.00 96.00 878 ARG A N 1
ATOM 6922 C CA . ARG A 1 878 ? 13.209 30.616 2.095 1.00 96.00 878 ARG A CA 1
ATOM 6923 C C . ARG A 1 878 ? 12.242 29.440 1.971 1.00 96.00 878 ARG A C 1
ATOM 6925 O O . ARG A 1 878 ? 11.768 28.961 2.996 1.00 96.00 878 ARG A O 1
ATOM 6932 N N . LYS A 1 879 ? 12.013 28.925 0.755 1.00 95.62 879 LYS A N 1
ATOM 6933 C CA . LYS A 1 879 ? 11.141 27.761 0.506 1.00 95.62 879 LYS A CA 1
ATOM 6934 C C . LYS A 1 879 ? 11.591 26.566 1.349 1.00 95.62 879 LYS A C 1
ATOM 6936 O O . LYS A 1 879 ? 10.809 26.008 2.114 1.00 95.62 879 LYS A O 1
ATOM 6941 N N . ILE A 1 880 ? 12.877 26.230 1.285 1.00 95.88 880 ILE A N 1
ATOM 6942 C CA . ILE A 1 880 ? 13.468 25.116 2.038 1.00 95.88 880 ILE A CA 1
ATOM 6943 C C . ILE A 1 880 ? 13.420 25.352 3.546 1.00 95.88 880 ILE A C 1
ATOM 6945 O O . ILE A 1 880 ? 13.074 24.431 4.283 1.00 95.88 880 ILE A O 1
ATOM 6949 N N . ALA A 1 881 ? 13.698 26.571 4.016 1.00 97.44 881 ALA A N 1
ATOM 6950 C CA . ALA A 1 881 ? 13.573 26.906 5.430 1.00 97.44 881 ALA A CA 1
ATOM 6951 C C . ALA A 1 881 ? 12.131 26.742 5.942 1.00 97.44 881 ALA A C 1
ATOM 6953 O O . ALA A 1 881 ? 11.941 26.198 7.030 1.00 97.44 881 ALA A O 1
ATOM 6954 N N . ALA A 1 882 ? 11.120 27.136 5.162 1.00 98.12 882 ALA A N 1
ATOM 6955 C CA . ALA A 1 882 ? 9.712 26.984 5.527 1.00 98.12 882 ALA A CA 1
ATOM 6956 C C . ALA A 1 882 ? 9.289 25.500 5.581 1.00 98.12 882 ALA A C 1
ATOM 6958 O O . ALA A 1 882 ? 8.741 25.051 6.592 1.00 98.12 882 ALA A O 1
ATOM 6959 N N . TYR A 1 883 ? 9.645 24.702 4.564 1.00 98.44 883 TYR A N 1
ATOM 6960 C CA . TYR A 1 883 ? 9.447 23.243 4.556 1.00 98.44 883 TYR A CA 1
ATOM 6961 C C . TYR A 1 883 ? 10.148 22.548 5.739 1.00 98.44 883 TYR A C 1
ATOM 6963 O O . TYR A 1 883 ? 9.531 21.742 6.441 1.00 98.44 883 TYR A O 1
ATOM 6971 N N . ALA A 1 884 ? 11.414 22.884 6.002 1.00 98.38 884 ALA A N 1
ATOM 6972 C CA . ALA A 1 884 ? 12.189 22.356 7.123 1.00 98.38 884 ALA A CA 1
ATOM 6973 C C . ALA A 1 884 ? 11.564 22.716 8.482 1.00 98.38 884 ALA A C 1
ATOM 6975 O O . ALA A 1 884 ? 11.422 21.848 9.344 1.00 98.38 884 ALA A O 1
ATOM 6976 N N . THR A 1 885 ? 11.135 23.970 8.651 1.00 98.50 885 THR A N 1
ATOM 6977 C CA . THR A 1 885 ? 10.493 24.478 9.875 1.00 98.50 885 THR A CA 1
ATOM 6978 C C . THR A 1 885 ? 9.157 23.785 10.136 1.00 98.50 885 THR A C 1
ATOM 6980 O O . THR A 1 885 ? 8.903 23.355 11.262 1.00 98.50 885 THR A O 1
ATOM 6983 N N . HIS A 1 886 ? 8.325 23.593 9.103 1.00 98.56 886 HIS A N 1
ATOM 6984 C CA . HIS A 1 886 ? 7.088 22.821 9.232 1.00 98.56 886 HIS A CA 1
ATOM 6985 C C . HIS A 1 886 ? 7.368 21.397 9.727 1.00 98.56 886 HIS A C 1
ATOM 6987 O O . HIS A 1 886 ? 6.815 20.976 10.742 1.00 98.56 886 HIS A O 1
ATOM 6993 N N . ILE A 1 887 ? 8.252 20.663 9.041 1.00 98.69 887 ILE A N 1
ATOM 6994 C CA . ILE A 1 887 ? 8.541 19.261 9.370 1.00 98.69 887 ILE A CA 1
ATOM 6995 C C . ILE A 1 887 ? 9.146 19.150 10.777 1.00 98.69 887 ILE A C 1
ATOM 6997 O O . ILE A 1 887 ? 8.730 18.287 11.543 1.00 98.69 887 ILE A O 1
ATOM 7001 N N . MET A 1 888 ? 10.052 20.053 11.162 1.00 98.50 888 MET A N 1
ATOM 7002 C CA . MET A 1 888 ? 10.621 20.130 12.513 1.00 98.50 888 MET A CA 1
ATOM 7003 C C . MET A 1 888 ? 9.543 20.302 13.598 1.00 98.50 888 MET A C 1
ATOM 7005 O O . MET A 1 888 ? 9.551 19.576 14.594 1.00 98.50 888 MET A O 1
ATOM 7009 N N . HIS A 1 889 ? 8.575 21.204 13.403 1.00 98.50 889 HIS A N 1
ATOM 7010 C CA . HIS A 1 889 ? 7.447 21.340 14.330 1.00 98.50 889 HIS A CA 1
ATOM 7011 C C . HIS A 1 889 ? 6.565 20.083 14.356 1.00 98.50 889 HIS A C 1
ATOM 7013 O O . HIS A 1 889 ? 6.118 19.675 15.429 1.00 98.50 889 HIS A O 1
ATOM 7019 N N . VAL A 1 890 ? 6.370 19.404 13.220 1.00 98.50 890 VAL A N 1
ATOM 7020 C CA . VAL A 1 890 ? 5.686 18.100 13.181 1.00 98.50 890 VAL A CA 1
ATOM 7021 C C . VAL A 1 890 ? 6.457 17.024 13.954 1.00 98.50 890 VAL A C 1
ATOM 7023 O O . VAL A 1 890 ? 5.833 16.216 14.638 1.00 98.50 890 VAL A O 1
ATOM 7026 N N . LEU A 1 891 ? 7.793 17.033 13.945 1.00 98.56 891 LEU A N 1
ATOM 7027 C CA . LEU A 1 891 ? 8.590 16.126 14.779 1.00 98.56 891 LEU A CA 1
ATOM 7028 C C . LEU A 1 891 ? 8.411 16.409 16.283 1.00 98.56 891 LEU A C 1
ATOM 7030 O O . LEU A 1 891 ? 8.239 15.462 17.048 1.00 98.56 891 LEU A O 1
ATOM 7034 N N . HIS A 1 892 ? 8.329 17.674 16.716 1.00 97.81 892 HIS A N 1
ATOM 7035 C CA . HIS A 1 892 ? 7.937 17.998 18.100 1.00 97.81 892 HIS A CA 1
ATOM 7036 C C . HIS A 1 892 ? 6.519 17.503 18.445 1.00 97.81 892 HIS A C 1
ATOM 7038 O O . HIS A 1 892 ? 6.290 17.006 19.551 1.00 97.81 892 HIS A O 1
ATOM 7044 N N . ILE A 1 893 ? 5.562 17.601 17.512 1.00 96.69 893 ILE A N 1
ATOM 7045 C CA . ILE A 1 893 ? 4.203 17.062 17.697 1.00 96.69 893 ILE A CA 1
ATOM 7046 C C . ILE A 1 893 ? 4.246 15.538 17.855 1.00 96.69 893 ILE A C 1
ATOM 7048 O O . ILE A 1 893 ? 3.597 15.013 18.754 1.00 96.69 893 ILE A O 1
ATOM 7052 N N . LEU A 1 894 ? 5.033 14.825 17.046 1.00 96.62 894 LEU A N 1
ATOM 7053 C CA . LEU A 1 894 ? 5.191 13.369 17.149 1.00 96.62 894 LEU A CA 1
ATOM 7054 C C . LEU A 1 894 ? 5.930 12.936 18.427 1.00 96.62 894 LEU A C 1
ATOM 7056 O O . LEU A 1 894 ? 5.648 11.863 18.956 1.00 96.62 894 LEU A O 1
ATOM 7060 N N . LEU A 1 895 ? 6.846 13.753 18.953 1.00 95.62 895 LEU A N 1
ATOM 7061 C CA . LEU A 1 895 ? 7.578 13.449 20.185 1.00 95.62 895 LEU A CA 1
ATOM 7062 C C . LEU A 1 895 ? 6.681 13.498 21.437 1.00 95.62 895 LEU A C 1
ATOM 7064 O O . LEU A 1 895 ? 6.777 12.626 22.305 1.00 95.62 895 LEU A O 1
ATOM 7068 N N . HIS A 1 896 ? 5.812 14.511 21.525 1.00 89.31 896 HIS A N 1
ATOM 7069 C CA . HIS A 1 896 ? 4.979 14.780 22.707 1.00 89.31 896 HIS A CA 1
ATOM 7070 C C . HIS A 1 896 ? 3.505 14.352 22.558 1.00 89.31 896 HIS A C 1
ATOM 7072 O O . HIS A 1 896 ? 2.789 14.262 23.559 1.00 89.31 896 HIS A O 1
ATOM 7078 N N . GLY A 1 897 ? 3.039 14.133 21.327 1.00 84.69 897 GLY A N 1
ATOM 7079 C CA . GLY A 1 897 ? 1.647 13.869 20.964 1.00 84.69 897 GLY A CA 1
ATOM 7080 C C . GLY A 1 897 ? 1.277 12.393 20.820 1.00 84.69 897 GLY A C 1
ATOM 7081 O O . GLY A 1 897 ? 2.126 11.512 20.692 1.00 84.69 897 GLY A O 1
ATOM 7082 N N . LYS A 1 898 ? -0.032 12.117 20.796 1.00 86.69 898 LYS A N 1
ATOM 7083 C CA . LYS A 1 898 ? -0.569 10.808 20.392 1.00 86.69 898 LYS A CA 1
ATOM 7084 C C . LYS A 1 898 ? -0.618 10.732 18.862 1.00 86.69 898 LYS A C 1
ATOM 7086 O O . LYS A 1 898 ? -1.205 11.607 18.235 1.00 86.69 898 LYS A O 1
ATOM 7091 N N . TRP A 1 899 ? -0.059 9.671 18.280 1.00 90.31 899 TRP A N 1
ATOM 7092 C CA . TRP A 1 899 ? -0.016 9.476 16.820 1.00 90.31 899 TRP A CA 1
ATOM 7093 C C . TRP A 1 899 ? -1.334 8.940 16.242 1.00 90.31 899 TRP A C 1
ATOM 7095 O O . TRP A 1 899 ? -1.624 9.126 15.063 1.00 90.31 899 TRP A O 1
ATOM 7105 N N . ASP A 1 900 ? -2.116 8.225 17.056 1.00 90.38 900 ASP A N 1
ATOM 7106 C CA . ASP A 1 900 ? -3.365 7.599 16.627 1.00 90.38 900 ASP A CA 1
ATOM 7107 C C . ASP A 1 900 ? -4.523 8.615 16.643 1.00 90.38 900 ASP A C 1
ATOM 7109 O O . ASP A 1 900 ? -4.897 9.081 17.723 1.00 90.38 900 ASP A O 1
ATOM 7113 N N . PRO A 1 901 ? -5.136 8.947 15.489 1.00 88.81 901 PRO A N 1
ATOM 7114 C CA . PRO A 1 901 ? -6.120 10.028 15.402 1.00 88.81 901 PRO A CA 1
ATOM 7115 C C . PRO A 1 901 ? -7.408 9.740 16.185 1.00 88.81 901 PRO A C 1
ATOM 7117 O O . PRO A 1 901 ? -8.095 10.668 16.606 1.00 88.81 901 PRO A O 1
ATOM 7120 N N . VAL A 1 902 ? -7.741 8.467 16.416 1.00 87.75 902 VAL A N 1
ATOM 7121 C CA . VAL A 1 902 ? -8.930 8.082 17.187 1.00 87.75 902 VAL A CA 1
ATOM 7122 C C . VAL A 1 902 ? -8.661 8.200 18.692 1.00 87.75 902 VAL A C 1
ATOM 7124 O O . VAL A 1 902 ? -9.391 8.924 19.363 1.00 87.75 902 VAL A O 1
ATOM 7127 N N . ALA A 1 903 ? -7.562 7.631 19.206 1.00 86.00 903 ALA A N 1
ATOM 7128 C CA . ALA A 1 903 ? -7.172 7.774 20.618 1.00 86.00 903 ALA A CA 1
ATOM 7129 C C . ALA A 1 903 ? -6.813 9.228 21.011 1.00 86.00 903 ALA A C 1
ATOM 7131 O O . ALA A 1 903 ? -6.844 9.605 22.192 1.00 86.00 903 ALA A O 1
ATOM 7132 N N . LEU A 1 904 ? -6.465 10.057 20.021 1.00 87.06 904 LEU A N 1
ATOM 7133 C CA . LEU A 1 904 ? -6.340 11.506 20.151 1.00 87.06 904 LEU A CA 1
ATOM 7134 C C . LEU A 1 904 ? -7.705 12.175 20.392 1.00 87.06 904 LEU A C 1
ATOM 7136 O O . LEU A 1 904 ? -7.826 12.959 21.330 1.00 87.06 904 LEU A O 1
ATOM 7140 N N . LEU A 1 905 ? -8.728 11.838 19.596 1.00 82.94 905 LEU A N 1
ATOM 7141 C CA . LEU A 1 905 ? -10.088 12.391 19.703 1.00 82.94 905 LEU A CA 1
ATOM 7142 C C . LEU A 1 905 ? -10.889 11.864 20.905 1.00 82.94 905 LEU A C 1
ATOM 7144 O O . LEU A 1 905 ? -11.735 12.588 21.435 1.00 82.94 905 LEU A O 1
ATOM 7148 N N . GLU A 1 906 ? -10.650 10.632 21.346 1.00 82.75 906 GLU A N 1
ATOM 7149 C CA . GLU A 1 906 ? -11.299 10.049 22.529 1.00 82.75 906 GLU A CA 1
ATOM 7150 C C . GLU A 1 906 ? -10.846 10.789 23.805 1.00 82.75 906 GLU A C 1
ATOM 7152 O O . GLU A 1 906 ? -11.659 11.415 24.487 1.00 82.75 906 GLU A O 1
ATOM 7157 N N . ASP A 1 907 ? -9.530 10.881 24.006 1.00 74.31 907 ASP A N 1
ATOM 7158 C CA . ASP A 1 907 ? -8.846 11.462 25.174 1.00 74.31 907 ASP A CA 1
ATOM 7159 C C . ASP A 1 907 ? -9.149 10.838 26.552 1.00 74.31 907 ASP A C 1
ATOM 7161 O O . ASP A 1 907 ? -9.204 11.523 27.573 1.00 74.31 907 ASP A O 1
ATOM 7165 N N . ASP A 1 908 ? -9.235 9.510 26.601 1.00 67.75 908 ASP A N 1
ATOM 7166 C CA . ASP A 1 908 ? -9.532 8.732 27.820 1.00 67.75 908 ASP A CA 1
ATOM 7167 C C . ASP A 1 908 ? -8.598 8.997 29.025 1.00 67.75 908 ASP A C 1
ATOM 7169 O O . ASP A 1 908 ? -8.957 8.713 30.166 1.00 67.75 908 ASP A O 1
ATOM 7173 N N . ASN A 1 909 ? -7.405 9.556 28.789 1.00 73.62 909 ASN A N 1
ATOM 7174 C CA . ASN A 1 909 ? -6.365 9.775 29.803 1.00 73.62 909 ASN A CA 1
ATOM 7175 C C . ASN A 1 909 ? -6.244 11.242 30.273 1.00 73.62 909 ASN A C 1
ATOM 7177 O O . ASN A 1 909 ? -5.261 11.574 30.935 1.00 73.62 909 ASN A O 1
ATOM 7181 N N . MET A 1 910 ? -7.180 12.130 29.907 1.00 78.50 910 MET A N 1
ATOM 7182 C CA . MET A 1 910 ? -7.095 13.583 30.162 1.00 78.50 910 MET A CA 1
ATOM 7183 C C . MET A 1 910 ? -5.782 14.218 29.659 1.00 78.50 910 MET A C 1
ATOM 7185 O O . MET A 1 910 ? -5.231 15.131 30.281 1.00 78.50 910 MET A O 1
ATOM 7189 N N . TRP A 1 911 ? -5.245 13.735 28.533 1.00 84.12 911 TRP A N 1
ATOM 7190 C CA . TRP A 1 911 ? -3.957 14.201 28.014 1.00 84.12 911 TRP A CA 1
ATOM 7191 C C . TRP A 1 911 ? -4.018 15.675 27.584 1.00 84.12 911 TRP A C 1
ATOM 7193 O O . TRP A 1 911 ? -3.005 16.367 27.684 1.00 84.12 911 TRP A O 1
ATOM 7203 N N . ILE A 1 912 ? -5.206 16.186 27.234 1.00 84.38 912 ILE A N 1
ATOM 7204 C CA . ILE A 1 912 ? -5.475 17.614 26.978 1.00 84.38 912 ILE A CA 1
ATOM 7205 C C . ILE A 1 912 ? -5.080 18.519 28.168 1.00 84.38 912 ILE A C 1
ATOM 7207 O O . ILE A 1 912 ? -4.761 19.690 27.979 1.00 84.38 912 ILE A O 1
ATOM 7211 N N . CYS A 1 913 ? -5.031 18.001 29.400 1.00 83.31 913 CYS A N 1
ATOM 7212 C CA . CYS A 1 913 ? -4.598 18.761 30.580 1.00 83.31 913 CYS A CA 1
ATOM 7213 C C . CYS A 1 913 ? -3.078 18.704 30.846 1.00 83.31 913 CYS A C 1
ATOM 7215 O O . CYS A 1 913 ? -2.617 19.239 31.855 1.00 83.31 913 CYS A O 1
ATOM 7217 N N . SER A 1 914 ? -2.290 18.043 29.989 1.00 87.25 914 SER A N 1
ATOM 7218 C CA . SER A 1 914 ? -0.851 17.826 30.204 1.00 87.25 914 SER A CA 1
ATOM 7219 C C . SER A 1 914 ? 0.041 18.939 29.620 1.00 87.25 914 SER A C 1
ATOM 7221 O O . SER A 1 914 ? -0.314 19.558 28.613 1.00 87.25 914 SER A O 1
ATOM 7223 N N . PRO A 1 915 ? 1.260 19.151 30.162 1.00 86.12 915 PRO A N 1
ATOM 7224 C CA . PRO A 1 915 ? 2.262 20.018 29.534 1.00 86.12 915 PRO A CA 1
ATOM 7225 C C . PRO A 1 915 ? 2.624 19.583 28.103 1.00 86.12 915 PRO A C 1
ATOM 7227 O O . PRO A 1 915 ? 2.838 20.426 27.235 1.00 86.12 915 PRO A O 1
ATOM 7230 N N . SER A 1 916 ? 2.628 18.273 27.834 1.00 86.81 916 SER A N 1
ATOM 7231 C CA . SER A 1 916 ? 2.897 17.694 26.512 1.00 86.81 916 SER A CA 1
ATOM 7232 C C . SER A 1 916 ? 1.855 18.108 25.465 1.00 86.81 916 SER A C 1
ATOM 7234 O O . SER A 1 916 ? 2.210 18.352 24.314 1.00 86.81 916 SER A O 1
ATOM 7236 N N . PHE A 1 917 ? 0.584 18.256 25.856 1.00 90.69 917 PHE A N 1
ATOM 7237 C CA . PHE A 1 917 ? -0.464 18.773 24.971 1.00 90.69 917 PHE A CA 1
ATOM 7238 C C . PHE A 1 917 ? -0.280 20.260 24.644 1.00 90.69 917 PHE A C 1
ATOM 7240 O O . PHE A 1 917 ? -0.482 20.660 23.497 1.00 90.69 917 PHE A O 1
ATOM 7247 N N . LEU A 1 918 ? 0.154 21.077 25.611 1.00 89.31 918 LEU A N 1
ATOM 7248 C CA . LEU A 1 918 ? 0.485 22.486 25.364 1.00 89.31 918 LEU A CA 1
ATOM 7249 C C . LEU A 1 918 ? 1.673 22.615 24.397 1.00 89.31 918 LEU A C 1
ATOM 7251 O O . LEU A 1 918 ? 1.618 23.414 23.462 1.00 89.31 918 LEU A O 1
ATOM 7255 N N . ALA A 1 919 ? 2.708 21.784 24.568 1.00 90.00 919 ALA A N 1
ATOM 7256 C CA . ALA A 1 919 ? 3.848 21.721 23.654 1.00 90.00 919 ALA A CA 1
ATOM 7257 C C . ALA A 1 919 ? 3.428 21.300 22.233 1.00 90.00 919 ALA A C 1
ATOM 7259 O O . ALA A 1 919 ? 3.791 21.969 21.262 1.00 90.00 919 ALA A O 1
ATOM 7260 N N . ALA A 1 920 ? 2.614 20.246 22.099 1.00 92.88 920 ALA A N 1
ATOM 7261 C CA . ALA A 1 920 ? 2.089 19.796 20.809 1.00 92.88 920 ALA A CA 1
ATOM 7262 C C . ALA A 1 920 ? 1.179 20.851 20.147 1.00 92.88 920 ALA A C 1
ATOM 7264 O O . ALA A 1 920 ? 1.289 21.089 18.949 1.00 92.88 920 ALA A O 1
ATOM 7265 N N . THR A 1 921 ? 0.332 21.538 20.920 1.00 92.12 921 THR A N 1
ATOM 7266 C CA . THR A 1 921 ? -0.551 22.614 20.431 1.00 92.12 921 THR A CA 1
ATOM 7267 C C . THR A 1 921 ? 0.237 23.815 19.915 1.00 92.12 921 THR A C 1
ATOM 7269 O O . THR A 1 921 ? -0.042 24.304 18.822 1.00 92.12 921 THR A O 1
ATOM 7272 N N . SER A 1 922 ? 1.248 24.267 20.665 1.00 93.12 922 SER A N 1
ATOM 7273 C CA . SER A 1 922 ? 2.127 25.366 20.246 1.00 93.12 922 SER A CA 1
ATOM 7274 C C . SER A 1 922 ? 2.824 25.040 18.920 1.00 93.12 922 SER A C 1
ATOM 7276 O O . SER A 1 922 ? 2.747 25.810 17.962 1.00 93.12 922 SER A O 1
ATOM 7278 N N . ASN A 1 923 ? 3.406 23.840 18.819 1.00 96.25 923 ASN A N 1
ATOM 7279 C CA . ASN A 1 923 ? 4.049 23.379 17.590 1.00 96.25 923 ASN A CA 1
ATOM 7280 C C . ASN A 1 923 ? 3.058 23.196 16.429 1.00 96.25 923 ASN A C 1
ATOM 7282 O O . ASN A 1 923 ? 3.419 23.497 15.300 1.00 96.25 923 ASN A O 1
ATOM 7286 N N . ALA A 1 924 ? 1.812 22.776 16.670 1.00 95.62 924 ALA A N 1
ATOM 7287 C CA . ALA A 1 924 ? 0.796 22.654 1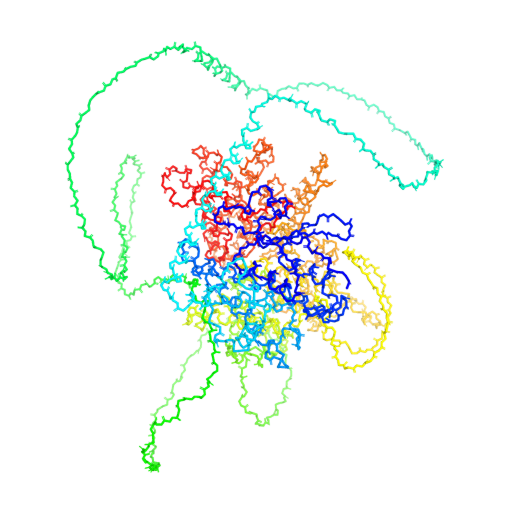5.618 1.00 95.62 924 ALA A CA 1
ATOM 7288 C C . ALA A 1 924 ? 0.394 24.011 15.014 1.00 95.62 924 ALA A C 1
ATOM 7290 O O . ALA A 1 924 ? 0.185 24.111 13.805 1.00 95.62 924 ALA A O 1
ATOM 7291 N N . ILE A 1 925 ? 0.343 25.069 15.829 1.00 93.81 925 ILE A N 1
ATOM 7292 C CA . ILE A 1 925 ? 0.100 26.436 15.351 1.00 93.81 925 ILE A CA 1
ATOM 7293 C C . ILE A 1 925 ? 1.313 26.947 14.556 1.00 93.81 925 ILE A C 1
ATOM 7295 O O . ILE A 1 925 ? 1.143 27.437 13.441 1.00 93.81 925 ILE A O 1
ATOM 7299 N N . SER A 1 926 ? 2.539 26.770 15.062 1.00 96.44 926 SER A N 1
ATOM 7300 C CA . SER A 1 926 ? 3.758 27.148 14.326 1.00 96.44 926 SER A CA 1
ATOM 7301 C C . SER A 1 926 ? 3.932 26.361 13.021 1.00 96.44 926 SER A C 1
ATOM 7303 O O . SER A 1 926 ? 4.307 26.936 12.002 1.00 96.44 926 SER A O 1
ATOM 7305 N N . ALA A 1 927 ? 3.584 25.071 13.010 1.00 97.94 927 ALA A N 1
ATOM 7306 C CA . ALA A 1 927 ? 3.563 24.243 11.807 1.00 97.94 927 ALA A CA 1
ATOM 7307 C C . ALA A 1 927 ? 2.556 24.763 10.769 1.00 97.94 927 ALA A C 1
ATOM 7309 O O . ALA A 1 927 ? 2.851 24.704 9.577 1.00 97.94 927 ALA A O 1
ATOM 7310 N N . ALA A 1 928 ? 1.400 25.288 11.191 1.00 97.50 928 ALA A N 1
ATOM 7311 C CA . ALA A 1 928 ? 0.433 25.910 10.288 1.00 97.50 928 ALA A CA 1
ATOM 7312 C C . ALA A 1 928 ? 0.918 27.268 9.749 1.00 97.50 928 ALA A C 1
ATOM 7314 O O . ALA A 1 928 ? 0.761 27.518 8.560 1.00 97.50 928 ALA A O 1
ATOM 7315 N N . HIS A 1 929 ? 1.572 28.109 10.558 1.00 96.69 929 HIS A N 1
ATOM 7316 C CA . HIS A 1 929 ? 2.198 29.340 10.049 1.00 96.69 929 HIS A CA 1
ATOM 7317 C C . HIS A 1 929 ? 3.320 29.043 9.037 1.00 96.69 929 HIS A C 1
ATOM 7319 O O . HIS A 1 929 ? 3.415 29.712 8.014 1.00 96.69 929 HIS A O 1
ATOM 7325 N N . ALA A 1 930 ? 4.121 27.996 9.266 1.00 98.06 930 ALA A N 1
ATOM 7326 C CA . ALA A 1 930 ? 5.110 27.546 8.286 1.00 98.06 930 ALA A CA 1
ATOM 7327 C C . ALA A 1 930 ? 4.451 27.067 6.975 1.00 98.06 930 ALA A C 1
ATOM 7329 O O . ALA A 1 930 ? 4.988 27.315 5.904 1.00 98.06 930 ALA A O 1
ATOM 7330 N N . VAL A 1 931 ? 3.266 26.442 7.032 1.00 98.31 931 VAL A N 1
ATOM 7331 C CA . VAL A 1 931 ? 2.482 26.085 5.829 1.00 98.31 931 VAL A CA 1
ATOM 7332 C C . VAL A 1 931 ? 1.960 27.318 5.093 1.00 98.31 931 VAL A C 1
ATOM 7334 O O . VAL A 1 931 ? 1.878 27.285 3.871 1.00 98.31 931 VAL A O 1
ATOM 7337 N N . GLU A 1 932 ? 1.636 28.405 5.794 1.00 97.62 932 GLU A N 1
ATOM 7338 C CA . GLU A 1 932 ? 1.260 29.668 5.149 1.00 97.62 932 GLU A CA 1
ATOM 7339 C C . GLU A 1 932 ? 2.438 30.258 4.356 1.00 97.62 932 GLU A C 1
ATOM 7341 O O . GLU A 1 932 ? 2.272 30.537 3.172 1.00 97.62 932 GLU A O 1
ATOM 7346 N N . GLU A 1 933 ? 3.649 30.311 4.933 1.00 97.50 933 GLU A N 1
ATOM 7347 C CA . GLU A 1 933 ? 4.849 30.720 4.178 1.00 97.50 933 GLU A CA 1
ATOM 7348 C C . GLU A 1 933 ? 5.180 29.749 3.027 1.00 97.50 933 GLU A C 1
ATOM 7350 O O . GLU A 1 933 ? 5.593 30.193 1.957 1.00 97.50 933 GLU A O 1
ATOM 7355 N N . ILE A 1 934 ? 4.967 28.437 3.195 1.00 98.38 934 ILE A N 1
ATOM 7356 C CA . ILE A 1 934 ? 5.120 27.478 2.089 1.00 98.38 934 ILE A CA 1
ATOM 7357 C C . ILE A 1 934 ? 4.140 27.803 0.955 1.00 98.38 934 ILE A C 1
ATOM 7359 O O . ILE A 1 934 ? 4.567 27.833 -0.191 1.00 98.38 934 ILE A O 1
ATOM 7363 N N . LEU A 1 935 ? 2.860 28.075 1.235 1.00 97.75 935 LEU A N 1
ATOM 7364 C CA . LEU A 1 935 ? 1.868 28.383 0.194 1.00 97.75 935 LEU A CA 1
ATOM 7365 C C . LEU A 1 935 ? 2.132 29.721 -0.520 1.00 97.75 935 LEU A C 1
ATOM 7367 O O . LEU A 1 935 ? 1.786 29.851 -1.692 1.00 97.75 935 LEU A O 1
ATOM 7371 N N . ASP A 1 936 ? 2.772 30.686 0.143 1.00 97.19 936 ASP A N 1
ATOM 7372 C CA . ASP A 1 936 ? 3.221 31.936 -0.489 1.00 97.19 936 ASP A CA 1
ATOM 7373 C C . ASP A 1 936 ? 4.435 31.733 -1.426 1.00 97.19 936 ASP A C 1
ATOM 7375 O O . ASP A 1 936 ? 4.668 32.545 -2.326 1.00 97.19 936 ASP A O 1
ATOM 7379 N N . LEU A 1 937 ? 5.228 30.672 -1.220 1.00 95.88 937 LEU A N 1
ATOM 7380 C CA . LEU A 1 937 ? 6.468 30.388 -1.964 1.00 95.88 937 LEU A CA 1
ATOM 7381 C C . LEU A 1 937 ? 6.330 29.248 -2.993 1.00 95.88 937 LEU A C 1
ATOM 7383 O O . LEU A 1 937 ? 7.034 29.246 -3.998 1.00 95.88 937 LEU A O 1
ATOM 7387 N N . AS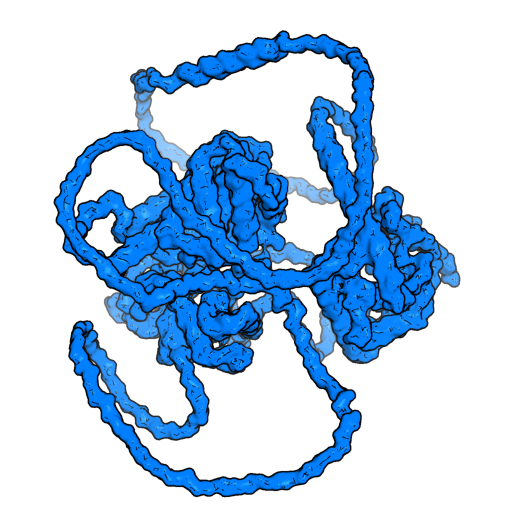P A 1 938 ? 5.448 28.286 -2.742 1.00 96.19 938 ASP A N 1
ATOM 7388 C CA . ASP A 1 938 ? 5.173 27.077 -3.527 1.00 96.19 938 ASP A CA 1
ATOM 7389 C C . ASP A 1 938 ? 3.672 26.734 -3.396 1.00 96.19 938 ASP A C 1
ATOM 7391 O O . ASP A 1 938 ? 3.302 25.793 -2.684 1.00 96.19 938 ASP A O 1
ATOM 7395 N N . PRO A 1 939 ? 2.777 27.520 -4.032 1.00 95.94 939 PRO A N 1
ATOM 7396 C CA . PRO A 1 939 ? 1.325 27.417 -3.842 1.00 95.94 939 PRO A CA 1
ATOM 7397 C C . PRO A 1 939 ? 0.744 26.059 -4.252 1.00 95.94 939 PRO A C 1
ATOM 7399 O O . PRO A 1 939 ? -0.281 25.643 -3.712 1.00 95.94 939 PRO A O 1
ATOM 7402 N N . ASP A 1 940 ? 1.412 25.354 -5.169 1.00 93.50 940 ASP A N 1
ATOM 7403 C CA . ASP A 1 940 ? 1.018 24.028 -5.647 1.00 93.50 940 ASP A CA 1
ATOM 7404 C C . ASP A 1 940 ? 1.626 22.881 -4.808 1.00 93.50 940 ASP A C 1
ATOM 7406 O O . ASP A 1 940 ? 1.336 21.712 -5.060 1.00 93.50 940 ASP A O 1
ATOM 7410 N N . LEU A 1 941 ? 2.464 23.175 -3.802 1.00 94.94 941 LEU A N 1
ATOM 7411 C CA . LEU A 1 941 ? 3.227 22.186 -3.018 1.00 94.94 941 LEU A CA 1
ATOM 7412 C C . LEU A 1 941 ? 4.060 21.229 -3.895 1.00 94.94 941 LEU A C 1
ATOM 7414 O O . LEU A 1 941 ? 4.158 20.021 -3.646 1.00 94.94 941 LEU A O 1
ATOM 7418 N N . SER A 1 942 ? 4.640 21.785 -4.956 1.00 92.50 942 SER A N 1
ATOM 7419 C CA . SER A 1 942 ? 5.357 21.080 -6.017 1.00 92.50 942 SER A CA 1
ATOM 7420 C C . SER A 1 942 ? 6.767 20.626 -5.622 1.00 92.50 942 SER A C 1
ATOM 7422 O O . SER A 1 942 ? 7.282 19.675 -6.211 1.00 92.50 942 SER A O 1
ATOM 7424 N N . PHE A 1 943 ? 7.367 21.228 -4.588 1.00 93.31 943 PHE A N 1
ATOM 7425 C CA . PHE A 1 943 ? 8.764 20.995 -4.206 1.00 93.31 943 PHE A CA 1
ATOM 7426 C C . PHE A 1 943 ? 9.056 19.580 -3.670 1.00 93.31 943 PHE A C 1
ATOM 7428 O O . PHE A 1 943 ? 10.093 18.996 -3.983 1.00 93.31 943 PHE A O 1
ATOM 7435 N N . MET A 1 944 ? 8.164 19.004 -2.852 1.00 92.62 944 MET A N 1
ATOM 7436 C CA . MET A 1 944 ? 8.322 17.631 -2.328 1.00 92.62 944 MET A CA 1
ATOM 7437 C C . MET A 1 944 ? 6.995 16.881 -2.056 1.00 92.62 944 MET A C 1
ATOM 7439 O O . MET A 1 944 ? 6.821 16.290 -0.981 1.00 92.62 944 MET A O 1
ATOM 7443 N N . PRO A 1 945 ? 6.051 16.838 -3.016 1.00 91.81 945 PRO A N 1
ATOM 7444 C CA . PRO A 1 945 ? 4.676 16.371 -2.798 1.00 91.81 945 PRO A CA 1
ATOM 7445 C C . PRO A 1 945 ? 4.563 14.918 -2.308 1.00 91.81 945 PRO A C 1
ATOM 7447 O O . PRO A 1 945 ? 3.663 14.605 -1.528 1.00 91.81 945 PRO A O 1
ATOM 7450 N N . TYR A 1 946 ? 5.488 14.029 -2.698 1.00 93.38 946 TYR A N 1
ATOM 7451 C CA . TYR A 1 946 ? 5.506 12.639 -2.220 1.00 93.38 946 TYR A CA 1
ATOM 7452 C C . TYR A 1 946 ? 5.759 12.526 -0.709 1.00 93.38 946 TYR A C 1
ATOM 7454 O O . TYR A 1 946 ? 5.111 11.724 -0.036 1.00 93.38 946 TYR A O 1
ATOM 7462 N N . LEU A 1 947 ? 6.697 13.314 -0.173 1.00 94.62 947 LEU A N 1
ATOM 7463 C CA . LEU A 1 947 ? 7.108 13.238 1.232 1.00 94.62 947 LEU A CA 1
ATOM 7464 C C . LEU A 1 947 ? 6.210 14.101 2.124 1.00 94.62 947 LEU A C 1
ATOM 7466 O O . LEU A 1 947 ? 5.824 13.676 3.214 1.00 94.62 947 LEU A O 1
ATOM 7470 N N . PHE A 1 948 ? 5.860 15.304 1.662 1.00 96.00 948 PHE A N 1
ATOM 7471 C CA . PHE A 1 948 ? 5.244 16.339 2.493 1.00 96.00 948 PHE A CA 1
ATOM 7472 C C . PHE A 1 948 ? 3.876 15.948 3.070 1.00 96.00 948 PHE A C 1
ATOM 7474 O O . PHE A 1 948 ? 3.579 16.257 4.225 1.00 96.00 948 PHE A O 1
ATOM 7481 N N . GLY A 1 949 ? 3.064 15.208 2.306 1.00 94.50 949 GLY A N 1
ATOM 7482 C CA . GLY A 1 949 ? 1.688 14.866 2.681 1.00 94.50 949 GLY A CA 1
ATOM 7483 C C . GLY A 1 949 ? 1.536 14.148 4.028 1.00 94.50 949 GLY A C 1
ATOM 7484 O O . GLY A 1 949 ? 0.535 14.350 4.716 1.00 94.50 949 GLY A O 1
ATOM 7485 N N . MET A 1 950 ? 2.536 13.363 4.446 1.00 94.56 950 MET A N 1
ATOM 7486 C CA . MET A 1 950 ? 2.511 12.678 5.744 1.00 94.56 950 MET A CA 1
ATOM 7487 C C . MET A 1 950 ? 2.738 13.641 6.920 1.00 94.56 950 MET A C 1
ATOM 7489 O O . MET A 1 950 ? 2.125 13.486 7.978 1.00 94.56 950 MET A O 1
ATOM 7493 N N . TYR A 1 951 ? 3.592 14.651 6.738 1.00 97.56 951 TYR A N 1
ATOM 7494 C CA . TYR A 1 951 ? 3.874 15.653 7.768 1.00 97.56 951 TYR A CA 1
ATOM 7495 C C . TYR A 1 951 ? 2.710 16.638 7.893 1.00 97.56 951 TYR A C 1
ATOM 7497 O O . TYR A 1 951 ? 2.268 16.915 9.006 1.00 97.56 951 TYR A O 1
ATOM 7505 N N . LEU A 1 952 ? 2.118 17.038 6.763 1.00 96.38 952 LEU A N 1
ATOM 7506 C CA . LEU A 1 952 ? 0.902 17.851 6.731 1.00 96.38 952 LEU A CA 1
ATOM 7507 C C . LEU A 1 952 ? -0.283 17.156 7.439 1.00 96.38 952 LEU A C 1
ATOM 7509 O O . LEU A 1 952 ? -1.024 17.802 8.186 1.00 96.38 952 LEU A O 1
ATOM 7513 N N . LEU A 1 953 ? -0.427 15.833 7.276 1.00 94.81 953 LEU A N 1
ATOM 7514 C CA . LEU A 1 953 ? -1.394 15.024 8.028 1.00 94.81 953 LEU A CA 1
ATOM 7515 C C . LEU A 1 953 ? -1.099 15.045 9.537 1.00 94.81 953 LEU A C 1
ATOM 7517 O O . LEU A 1 953 ? -1.965 15.405 10.327 1.00 94.81 953 LEU A O 1
ATOM 7521 N N . GLN A 1 954 ? 0.113 14.674 9.957 1.00 94.75 954 GLN A N 1
ATOM 7522 C CA . GLN A 1 954 ? 0.441 14.557 11.385 1.00 94.75 954 GLN A CA 1
ATOM 7523 C C . GLN A 1 954 ? 0.401 15.911 12.116 1.00 94.75 954 GLN A C 1
ATOM 7525 O O . GLN A 1 954 ? -0.122 15.998 13.226 1.00 94.75 954 GLN A O 1
ATOM 7530 N N . GLY A 1 955 ? 0.846 16.994 11.469 1.00 94.69 955 GLY A N 1
ATOM 7531 C CA . GLY A 1 955 ? 0.762 18.352 12.016 1.00 94.69 955 GLY A CA 1
ATOM 7532 C C . GLY A 1 955 ? -0.665 18.872 12.207 1.00 94.69 955 GLY A C 1
ATOM 7533 O O . GLY A 1 955 ? -0.905 19.721 13.064 1.00 94.69 955 GLY A O 1
ATOM 7534 N N . SER A 1 956 ? -1.631 18.346 11.451 1.00 94.69 956 SER A N 1
ATOM 7535 C CA . SER A 1 956 ? -3.023 18.803 11.494 1.00 94.69 956 SER A CA 1
ATOM 7536 C C . SER A 1 956 ? -3.926 18.020 12.451 1.00 94.69 956 SER A C 1
ATOM 7538 O O . SER A 1 956 ? -4.993 18.523 12.807 1.00 94.69 956 SER A O 1
ATOM 7540 N N . LEU A 1 957 ? -3.498 16.856 12.958 1.00 93.19 957 LEU A N 1
ATOM 7541 C CA . LEU A 1 957 ? -4.285 16.064 13.918 1.00 93.19 957 LEU A CA 1
ATOM 7542 C C . LEU A 1 957 ? -4.582 16.824 15.225 1.00 93.19 957 LEU A C 1
ATOM 7544 O O . LEU A 1 957 ? -5.689 16.731 15.757 1.00 93.19 957 LEU A O 1
ATOM 7548 N N . ILE A 1 958 ? -3.630 17.616 15.729 1.00 92.19 958 ILE A N 1
ATOM 7549 C CA . ILE A 1 958 ? -3.816 18.423 16.949 1.00 92.19 958 ILE A CA 1
ATOM 7550 C C . ILE A 1 958 ? -4.797 19.580 16.714 1.00 92.19 958 ILE A C 1
ATOM 7552 O O . ILE A 1 958 ? -5.645 19.855 17.563 1.00 92.19 958 ILE A O 1
ATOM 7556 N N . LEU A 1 959 ? -4.734 20.223 15.544 1.00 91.88 959 LEU A N 1
ATOM 7557 C CA . LEU A 1 959 ? -5.678 21.276 15.156 1.00 91.88 959 LEU A CA 1
ATOM 7558 C C . LEU A 1 959 ? -7.096 20.710 15.001 1.00 91.88 959 LEU A C 1
ATOM 7560 O O . LEU A 1 959 ? -8.049 21.313 15.488 1.00 91.88 959 LEU A O 1
ATOM 7564 N N . LEU A 1 960 ? -7.227 19.514 14.417 1.00 90.69 960 LEU A N 1
ATOM 7565 C CA . LEU A 1 960 ? -8.488 18.776 14.327 1.00 90.69 960 LEU A CA 1
ATOM 7566 C C . LEU A 1 960 ? -9.060 18.422 15.712 1.00 90.69 960 LEU A C 1
ATOM 7568 O O . LEU A 1 960 ? -10.266 18.544 15.916 1.00 90.69 960 LEU A O 1
ATOM 7572 N N . LEU A 1 961 ? -8.215 18.024 16.672 1.00 89.12 961 LEU A N 1
ATOM 7573 C CA . LEU A 1 961 ? -8.632 17.768 18.056 1.00 89.12 961 LEU A CA 1
ATOM 7574 C C . LEU A 1 961 ? -9.169 19.035 18.737 1.00 89.12 961 LEU A C 1
ATOM 7576 O O . LEU A 1 961 ? -10.248 18.999 19.329 1.00 89.12 961 LEU A O 1
ATOM 7580 N N . LEU A 1 962 ? -8.431 20.147 18.649 1.00 87.25 962 LEU A N 1
ATOM 7581 C CA . LEU A 1 962 ? -8.847 21.441 19.202 1.00 87.25 962 LEU A CA 1
ATOM 7582 C C . LEU A 1 962 ? -10.186 21.886 18.604 1.00 87.25 962 LEU A C 1
ATOM 7584 O O . LEU A 1 962 ? -11.098 22.261 19.337 1.00 87.25 962 LEU A O 1
ATOM 7588 N N . ALA A 1 963 ? -10.311 21.770 17.283 1.00 85.94 963 ALA A N 1
ATOM 7589 C CA . ALA A 1 963 ? -11.508 22.088 16.523 1.00 85.94 963 ALA A CA 1
ATOM 7590 C C . ALA A 1 963 ? -12.739 21.248 16.926 1.00 85.94 963 ALA A C 1
ATOM 7592 O O . ALA A 1 963 ? -13.832 21.793 17.078 1.00 85.94 963 ALA A O 1
ATOM 7593 N N . ASP A 1 964 ? -12.578 19.935 17.130 1.00 82.94 964 ASP A N 1
ATOM 7594 C CA . ASP A 1 964 ? -13.670 19.037 17.543 1.00 82.94 964 ASP A CA 1
ATOM 7595 C C . ASP A 1 964 ? -14.105 19.315 18.996 1.00 82.94 964 ASP A C 1
ATOM 7597 O O . ASP A 1 964 ? -15.300 19.452 19.272 1.00 82.94 964 ASP A O 1
ATOM 7601 N N . LYS A 1 965 ? -13.142 19.465 19.921 1.00 82.81 965 LYS A N 1
ATOM 7602 C CA . LYS A 1 965 ? -13.401 19.618 21.367 1.00 82.81 965 LYS A CA 1
ATOM 7603 C C . LYS A 1 965 ? -13.914 21.007 21.756 1.00 82.81 965 LYS A C 1
ATOM 7605 O O . LYS A 1 965 ? -14.773 21.087 22.628 1.00 82.81 965 LYS A O 1
ATOM 7610 N N . LEU A 1 966 ? -13.409 22.080 21.139 1.00 79.69 966 LEU A N 1
ATOM 7611 C CA . LEU A 1 966 ? -13.846 23.455 21.428 1.00 79.69 966 LEU A CA 1
ATOM 7612 C C . LEU A 1 966 ? -15.068 23.868 20.596 1.00 79.69 966 LEU A C 1
ATOM 7614 O O . LEU A 1 966 ? -15.837 24.724 21.028 1.00 79.69 966 LEU A O 1
ATOM 7618 N N . SER A 1 967 ? -15.293 23.252 19.426 1.00 78.69 967 SER A N 1
ATOM 7619 C CA . SER A 1 967 ? -16.444 23.530 18.557 1.00 78.69 967 SER A CA 1
ATOM 7620 C C . SER A 1 967 ? -16.659 25.045 18.352 1.00 78.69 967 SER A C 1
ATOM 7622 O O . SER A 1 967 ? -15.784 25.709 17.801 1.00 78.69 967 SER A O 1
ATOM 7624 N N . THR A 1 968 ? -17.780 25.626 18.793 1.00 73.25 968 THR A N 1
ATOM 7625 C CA . THR A 1 968 ? -18.091 27.059 18.617 1.00 73.25 968 THR A CA 1
ATOM 7626 C C . THR A 1 968 ? -17.286 28.004 19.516 1.00 73.25 968 THR A C 1
ATOM 7628 O O . THR A 1 968 ? -17.335 29.210 19.304 1.00 73.25 968 THR A O 1
ATOM 7631 N N . GLU A 1 969 ? -16.547 27.490 20.502 1.00 77.56 969 GLU A N 1
ATOM 7632 C CA . GLU A 1 969 ? -15.679 28.270 21.405 1.00 77.56 969 GLU A CA 1
ATOM 7633 C C . GLU A 1 969 ? -14.208 28.295 20.933 1.00 77.56 969 GLU A C 1
ATOM 7635 O O . GLU A 1 969 ? -13.309 28.742 21.647 1.00 77.56 969 GLU A O 1
ATOM 7640 N N . THR A 1 970 ? -13.938 27.804 19.718 1.00 79.50 970 THR A N 1
ATOM 7641 C CA . THR A 1 970 ? -12.591 27.755 19.128 1.00 79.50 970 THR A CA 1
ATOM 7642 C C . THR A 1 970 ? -12.036 29.162 18.866 1.00 79.50 970 THR A C 1
ATOM 7644 O O . THR A 1 970 ? -12.695 30.001 18.261 1.00 79.50 970 THR A O 1
ATOM 7647 N N . ASN A 1 971 ? -10.786 29.407 19.269 1.00 84.81 971 ASN A N 1
ATOM 7648 C CA . ASN A 1 971 ? -10.075 30.668 19.035 1.00 84.81 971 ASN A CA 1
ATOM 7649 C C . ASN A 1 971 ? -9.808 30.923 17.535 1.00 84.81 971 ASN A C 1
ATOM 7651 O O . ASN A 1 971 ? -9.353 30.020 16.830 1.00 84.81 971 ASN A O 1
ATOM 7655 N N . ASP A 1 972 ? -9.976 32.168 17.073 1.00 85.06 972 ASP A N 1
ATOM 7656 C CA . ASP A 1 972 ? -9.740 32.594 15.681 1.00 85.06 972 ASP A CA 1
ATOM 7657 C C . ASP A 1 972 ? -8.374 32.173 15.107 1.00 85.06 972 ASP A C 1
ATOM 7659 O O . ASP A 1 972 ? -8.262 31.904 13.913 1.00 85.06 972 ASP A O 1
ATOM 7663 N N . GLY A 1 973 ? -7.323 32.106 15.931 1.00 86.88 973 GLY A N 1
ATOM 7664 C CA . GLY A 1 973 ? -6.003 31.629 15.508 1.00 86.88 973 GLY A CA 1
ATOM 7665 C C . GLY A 1 973 ? -6.003 30.153 15.097 1.00 86.88 973 GLY A C 1
ATOM 7666 O O . GLY A 1 973 ? -5.382 29.794 14.101 1.00 86.88 973 GLY A O 1
ATOM 7667 N N . VAL A 1 974 ? -6.759 29.308 15.806 1.00 87.44 974 VAL A N 1
ATOM 7668 C CA . VAL A 1 974 ? -6.936 27.887 15.460 1.00 87.44 974 VAL A CA 1
ATOM 7669 C C . VAL A 1 974 ? -7.835 27.740 14.229 1.00 87.44 974 VAL A C 1
ATOM 7671 O O . VAL A 1 974 ? -7.577 26.878 13.391 1.00 87.44 974 VAL A O 1
ATOM 7674 N N . ILE A 1 975 ? -8.841 28.610 14.068 1.00 89.69 975 ILE A N 1
ATOM 7675 C CA . ILE A 1 975 ? -9.687 28.647 12.863 1.00 89.69 975 ILE A CA 1
ATOM 7676 C C . ILE A 1 975 ? -8.837 28.980 11.625 1.00 89.69 975 ILE A C 1
ATOM 7678 O O . ILE A 1 975 ? -8.882 28.227 10.653 1.00 89.69 975 ILE A O 1
ATOM 7682 N N . ARG A 1 976 ? -7.996 30.025 11.683 1.00 91.69 976 ARG A N 1
ATOM 7683 C CA . ARG A 1 976 ? -7.055 30.364 10.596 1.00 91.69 976 ARG A CA 1
ATOM 7684 C C . ARG A 1 976 ? -6.055 29.241 10.318 1.00 91.69 976 ARG A C 1
ATOM 7686 O O . ARG A 1 976 ? -5.848 28.890 9.160 1.00 91.69 976 ARG A O 1
ATOM 7693 N N . ALA A 1 977 ? -5.492 28.619 11.356 1.00 93.69 977 ALA A N 1
ATOM 7694 C CA . ALA A 1 977 ? -4.613 27.458 11.192 1.00 93.69 977 ALA A CA 1
ATOM 7695 C C . ALA A 1 977 ? -5.319 26.304 10.450 1.00 93.69 977 ALA A C 1
ATOM 7697 O O . ALA A 1 977 ? -4.749 25.719 9.531 1.00 93.69 977 ALA A O 1
ATOM 7698 N N . CYS A 1 978 ? -6.585 26.018 10.774 1.00 93.31 978 CYS A N 1
ATOM 7699 C CA . CYS A 1 978 ? -7.383 25.025 10.050 1.00 93.31 978 CYS A CA 1
ATOM 7700 C C . CYS A 1 978 ? -7.651 25.427 8.588 1.00 93.31 978 CYS A C 1
ATOM 7702 O O . CYS A 1 978 ? -7.595 24.568 7.712 1.00 93.31 978 CYS A O 1
ATOM 7704 N N . GLU A 1 979 ? -7.905 26.707 8.298 1.00 93.62 979 GLU A N 1
ATOM 7705 C CA . GLU A 1 979 ? -8.078 27.220 6.927 1.00 93.62 979 GLU A CA 1
ATOM 7706 C C . GLU A 1 979 ? -6.808 27.077 6.079 1.00 93.62 979 GLU A C 1
ATOM 7708 O O . GLU A 1 979 ? -6.878 26.627 4.935 1.00 93.62 979 GLU A O 1
ATOM 7713 N N . ILE A 1 980 ? -5.642 27.421 6.636 1.00 95.94 980 ILE A N 1
ATOM 7714 C CA . ILE A 1 980 ? -4.330 27.232 5.996 1.00 95.94 980 ILE A CA 1
ATOM 7715 C C . ILE A 1 980 ? -4.107 25.748 5.672 1.00 95.94 980 ILE A C 1
ATOM 7717 O O . ILE A 1 980 ? -3.785 25.390 4.540 1.00 95.94 980 ILE A O 1
ATOM 7721 N N . ILE A 1 981 ? -4.355 24.867 6.642 1.00 94.94 981 ILE A N 1
ATOM 7722 C CA . ILE A 1 981 ? -4.202 23.418 6.480 1.00 94.94 981 ILE A CA 1
ATOM 7723 C C . ILE A 1 981 ? -5.182 22.832 5.452 1.00 94.94 981 ILE A C 1
ATOM 7725 O O . ILE A 1 981 ? -4.806 21.906 4.733 1.00 94.94 981 ILE A O 1
ATOM 7729 N N . VAL A 1 982 ? -6.415 23.343 5.347 1.00 94.38 982 VAL A N 1
ATOM 7730 C CA . VAL A 1 982 ? -7.363 22.932 4.294 1.00 94.38 982 VAL A CA 1
ATOM 7731 C C . VAL A 1 982 ? -6.840 23.331 2.912 1.00 94.38 982 VAL A C 1
ATOM 7733 O O . VAL A 1 982 ? -6.776 22.462 2.042 1.00 94.38 982 VAL A O 1
ATOM 7736 N N . ARG A 1 983 ? -6.385 24.583 2.735 1.00 95.44 983 ARG A N 1
ATOM 7737 C CA . ARG A 1 983 ? -5.768 25.062 1.479 1.00 95.44 983 ARG A CA 1
ATOM 7738 C C . ARG A 1 983 ? -4.561 24.206 1.074 1.00 95.44 983 ARG A C 1
ATOM 7740 O O . ARG A 1 983 ? -4.446 23.797 -0.077 1.00 95.44 983 ARG A O 1
ATOM 7747 N N . ALA A 1 984 ? -3.702 23.856 2.030 1.00 96.56 984 ALA A N 1
ATOM 7748 C CA . ALA A 1 984 ? -2.547 22.998 1.777 1.00 96.56 984 ALA A CA 1
ATOM 7749 C C . ALA A 1 984 ? -2.932 21.557 1.403 1.00 96.56 984 ALA A C 1
ATOM 7751 O O . ALA A 1 984 ? -2.338 20.974 0.500 1.00 96.56 984 ALA A O 1
ATOM 7752 N N . HIS A 1 985 ? -3.951 20.971 2.040 1.00 94.81 985 HIS A N 1
ATOM 7753 C CA . HIS A 1 985 ? -4.456 19.656 1.627 1.00 94.81 985 HIS A CA 1
ATOM 7754 C C . HIS A 1 985 ? -5.129 19.694 0.247 1.00 94.81 985 HIS A C 1
ATOM 7756 O O . HIS A 1 985 ? -5.129 18.682 -0.449 1.00 94.81 985 HIS A O 1
ATOM 7762 N N . GLU A 1 986 ? -5.692 20.832 -0.162 1.00 93.56 986 GLU A N 1
ATOM 7763 C CA . GLU A 1 986 ? -6.215 21.041 -1.515 1.00 93.56 986 GLU A CA 1
ATOM 7764 C C . GLU A 1 986 ? -5.101 21.045 -2.559 1.00 93.56 986 GLU A C 1
ATOM 7766 O O . GLU A 1 986 ? -5.139 20.208 -3.461 1.00 93.56 986 GLU A O 1
ATOM 7771 N N . ALA A 1 987 ? -4.077 21.884 -2.381 1.00 94.19 987 ALA A N 1
ATOM 7772 C CA . ALA A 1 987 ? -2.894 21.903 -3.243 1.00 94.19 987 ALA A CA 1
ATOM 7773 C C . ALA A 1 987 ? -2.224 20.517 -3.324 1.00 94.19 987 ALA A C 1
ATOM 7775 O O . ALA A 1 987 ? -2.015 19.976 -4.410 1.00 94.19 987 ALA A O 1
ATOM 7776 N N . ALA A 1 988 ? -1.997 19.866 -2.176 1.00 92.62 988 ALA A N 1
ATOM 7777 C CA . ALA A 1 988 ? -1.351 18.557 -2.129 1.00 92.62 988 ALA A CA 1
ATOM 7778 C C . ALA A 1 988 ? -2.140 17.460 -2.872 1.00 92.62 988 ALA A C 1
ATOM 7780 O O . ALA A 1 988 ? -1.533 16.609 -3.519 1.00 92.62 988 ALA A O 1
ATOM 7781 N N . VAL A 1 989 ? -3.480 17.472 -2.807 1.00 90.62 989 VAL A N 1
ATOM 7782 C CA . VAL A 1 989 ? -4.334 16.508 -3.529 1.00 90.62 989 VAL A CA 1
ATOM 7783 C C . VAL A 1 989 ? -4.338 16.760 -5.038 1.00 90.62 989 VAL A C 1
ATOM 7785 O O . VAL A 1 989 ? -4.450 15.796 -5.795 1.00 90.62 989 VAL A O 1
ATOM 7788 N N . VAL A 1 990 ? -4.207 18.013 -5.485 1.00 90.25 990 VAL A N 1
ATOM 7789 C CA . VAL A 1 990 ? -4.070 18.346 -6.914 1.00 90.25 990 VAL A CA 1
ATOM 7790 C C . VAL A 1 990 ? -2.723 17.853 -7.452 1.00 90.25 990 VAL A C 1
ATOM 7792 O O . VAL A 1 990 ? -2.687 17.196 -8.491 1.00 90.25 990 VAL A O 1
ATOM 7795 N N . THR A 1 991 ? -1.637 18.098 -6.718 1.00 88.94 991 THR A N 1
ATOM 7796 C CA . THR A 1 991 ? -0.263 17.802 -7.161 1.00 88.94 991 THR A CA 1
ATOM 7797 C C . THR A 1 991 ? 0.120 16.325 -7.030 1.00 88.94 991 THR A C 1
ATOM 7799 O O . THR A 1 991 ? 0.775 15.776 -7.919 1.00 88.94 991 THR A O 1
ATOM 7802 N N . LEU A 1 992 ? -0.305 15.633 -5.964 1.00 88.25 992 LEU A N 1
ATOM 7803 C CA . LEU A 1 992 ? -0.147 14.182 -5.836 1.00 88.25 992 LEU A CA 1
ATOM 7804 C C . LEU A 1 992 ? -1.360 13.548 -5.142 1.00 88.25 992 LEU A C 1
ATOM 7806 O O . LEU A 1 992 ? -1.433 13.412 -3.922 1.00 88.25 992 LEU A O 1
ATOM 7810 N N . ASN A 1 993 ? -2.315 13.109 -5.954 1.00 85.38 993 ASN A N 1
ATOM 7811 C CA . ASN A 1 993 ? -3.626 12.658 -5.503 1.00 85.38 993 ASN A CA 1
ATOM 7812 C C . ASN A 1 993 ? -3.617 11.292 -4.777 1.00 85.38 993 ASN A C 1
ATOM 7814 O O . ASN A 1 993 ? -3.906 10.252 -5.377 1.00 85.38 993 ASN A O 1
ATOM 7818 N N . THR A 1 994 ? -3.359 11.282 -3.466 1.00 86.44 994 THR A N 1
ATOM 7819 C CA . THR A 1 994 ? -3.435 10.063 -2.640 1.00 86.44 994 THR A CA 1
ATOM 7820 C C . THR A 1 994 ? -4.747 9.939 -1.852 1.00 86.44 994 THR A C 1
ATOM 7822 O O . THR A 1 994 ? -5.342 10.924 -1.411 1.00 86.44 994 THR A O 1
ATOM 7825 N N . GLU A 1 995 ? -5.205 8.702 -1.633 1.00 86.81 995 GLU A N 1
ATOM 7826 C CA . GLU A 1 995 ? -6.499 8.423 -0.990 1.00 86.81 995 GLU A CA 1
ATOM 7827 C C . GLU A 1 995 ? -6.618 9.008 0.428 1.00 86.81 995 GLU A C 1
ATOM 7829 O O . GLU A 1 995 ? -7.621 9.642 0.756 1.00 86.81 995 GLU A O 1
ATOM 7834 N N . TYR A 1 996 ? -5.577 8.854 1.252 1.00 87.62 996 TYR A N 1
ATOM 7835 C CA . TYR A 1 996 ? -5.598 9.333 2.636 1.00 87.62 996 TYR A CA 1
ATOM 7836 C C . TYR A 1 996 ? -5.697 10.864 2.715 1.00 87.62 996 TYR A C 1
ATOM 7838 O O . TYR A 1 996 ? -6.444 11.375 3.548 1.00 87.62 996 TYR A O 1
ATOM 7846 N N . GLN A 1 997 ? -5.044 11.601 1.806 1.00 89.50 997 GLN A N 1
ATOM 7847 C CA . GLN A 1 997 ? -5.176 13.060 1.723 1.00 89.50 997 GLN A CA 1
ATOM 7848 C C . GLN A 1 997 ? -6.579 13.472 1.262 1.00 89.50 997 GLN A C 1
ATOM 7850 O O . GLN A 1 997 ? -7.170 14.366 1.868 1.00 89.50 997 GLN A O 1
ATOM 7855 N N . ARG A 1 998 ? -7.168 12.787 0.263 1.00 90.38 998 ARG A N 1
ATOM 7856 C CA . ARG A 1 998 ? -8.569 13.022 -0.150 1.00 90.38 998 ARG A CA 1
ATOM 7857 C C . ARG A 1 998 ? -9.540 12.843 1.018 1.00 90.38 998 ARG A C 1
ATOM 7859 O O . ARG A 1 998 ? -10.441 13.660 1.207 1.00 90.38 998 ARG A O 1
ATOM 7866 N N . ASN A 1 999 ? -9.370 11.767 1.784 1.00 90.44 999 ASN A N 1
ATOM 7867 C CA . ASN A 1 999 ? -10.234 11.418 2.908 1.00 90.44 999 ASN A CA 1
ATOM 7868 C C . ASN A 1 999 ? -10.050 12.387 4.088 1.00 90.44 999 ASN A C 1
ATOM 7870 O O . ASN A 1 999 ? -11.036 12.875 4.642 1.00 90.44 999 ASN A O 1
ATOM 7874 N N . PHE A 1 1000 ? -8.808 12.740 4.424 1.00 90.81 1000 PHE A N 1
ATOM 7875 C CA . PHE A 1 1000 ? -8.515 13.677 5.506 1.00 90.81 1000 PHE A CA 1
ATOM 7876 C C . PHE A 1 1000 ? -8.929 15.123 5.180 1.00 90.81 1000 PHE A C 1
ATOM 7878 O O . PHE A 1 1000 ? -9.496 15.803 6.035 1.00 90.81 1000 PHE A O 1
ATOM 7885 N N . ARG A 1 1001 ? -8.771 15.576 3.927 1.00 91.94 1001 ARG A N 1
ATOM 7886 C CA . ARG A 1 1001 ? -9.295 16.875 3.462 1.00 91.94 1001 ARG A CA 1
ATOM 7887 C C . ARG A 1 1001 ? -10.794 17.011 3.756 1.00 91.94 1001 ARG A C 1
ATOM 7889 O O . ARG A 1 1001 ? -11.216 18.020 4.314 1.00 91.94 1001 ARG A O 1
ATOM 7896 N N . LYS A 1 1002 ? -11.596 15.990 3.422 1.00 91.00 1002 LYS A N 1
ATOM 7897 C CA . LYS A 1 1002 ? -13.049 15.972 3.695 1.00 91.00 1002 LYS A CA 1
ATOM 7898 C C . LYS A 1 1002 ? -13.352 16.079 5.193 1.00 91.00 1002 LYS A C 1
ATOM 7900 O O . LYS A 1 1002 ? -14.243 16.830 5.585 1.00 91.00 1002 LYS A O 1
ATOM 7905 N N . VAL A 1 1003 ? -12.580 15.377 6.029 1.00 91.06 1003 VAL A N 1
ATOM 7906 C CA . VAL A 1 1003 ? -12.671 15.466 7.497 1.00 91.06 1003 VAL A CA 1
ATOM 7907 C C . VAL A 1 1003 ? -12.409 16.898 7.979 1.00 91.06 1003 VAL A C 1
ATOM 7909 O O . VAL A 1 1003 ? -13.235 17.436 8.713 1.00 91.06 1003 VAL A O 1
ATOM 7912 N N . MET A 1 1004 ? -11.327 17.542 7.529 1.00 90.31 1004 MET A N 1
ATOM 7913 C CA . MET A 1 1004 ? -10.983 18.916 7.925 1.00 90.31 1004 MET A CA 1
ATOM 7914 C C . MET A 1 1004 ? -12.024 19.949 7.473 1.00 90.31 1004 MET A C 1
ATOM 7916 O O . MET A 1 1004 ? -12.438 20.783 8.278 1.00 90.31 1004 MET A O 1
ATOM 7920 N N . ILE A 1 1005 ? -12.501 19.869 6.224 1.00 90.38 1005 ILE A N 1
ATOM 7921 C CA . ILE A 1 1005 ? -13.549 20.761 5.694 1.00 90.38 1005 ILE A CA 1
ATOM 7922 C C . ILE A 1 1005 ? -14.849 20.615 6.500 1.00 90.38 1005 ILE A C 1
ATOM 7924 O O . ILE A 1 1005 ? -15.433 21.618 6.915 1.00 90.38 1005 ILE A O 1
ATOM 7928 N N . SER A 1 1006 ? -15.270 19.377 6.787 1.00 88.62 1006 SER A N 1
ATOM 7929 C CA . SER A 1 1006 ? -16.440 19.085 7.630 1.00 88.62 1006 SER A CA 1
ATOM 7930 C C . SER A 1 1006 ? -16.316 19.703 9.028 1.00 88.62 1006 SER A C 1
ATOM 7932 O O . SER A 1 1006 ? -17.271 20.313 9.515 1.00 88.62 1006 SER A O 1
ATOM 7934 N N . THR A 1 1007 ? -15.154 19.583 9.678 1.00 87.00 1007 THR A N 1
ATOM 7935 C CA . THR A 1 1007 ? -14.935 20.163 11.013 1.00 87.00 1007 THR A CA 1
ATOM 7936 C C . THR A 1 1007 ? -14.925 21.693 10.976 1.00 87.00 1007 THR A C 1
ATOM 7938 O O . THR A 1 1007 ? -15.577 22.326 11.806 1.00 87.00 1007 THR A O 1
ATOM 7941 N N . LEU A 1 1008 ? -14.262 22.306 9.991 1.00 87.31 1008 LEU A N 1
ATOM 7942 C CA . LEU A 1 1008 ? -14.207 23.764 9.853 1.00 87.31 1008 LEU A CA 1
ATOM 7943 C C . LEU A 1 1008 ? -15.599 24.377 9.603 1.00 87.31 1008 LEU A C 1
ATOM 7945 O O . LEU A 1 1008 ? -15.941 25.399 10.199 1.00 87.31 1008 LEU A O 1
ATOM 7949 N N . ALA A 1 1009 ? -16.428 23.730 8.777 1.00 83.88 1009 ALA A N 1
ATOM 7950 C CA . ALA A 1 1009 ? -17.813 24.145 8.545 1.00 83.88 1009 ALA A CA 1
ATOM 7951 C C . ALA A 1 1009 ? -18.670 24.081 9.826 1.00 83.88 1009 ALA A C 1
ATOM 7953 O O . ALA A 1 1009 ? -19.483 24.977 10.070 1.00 83.88 1009 ALA A O 1
ATOM 7954 N N . GLN A 1 1010 ? -18.455 23.060 10.669 1.00 82.38 1010 GLN A N 1
ATOM 7955 C CA . GLN A 1 1010 ? -19.132 22.921 11.962 1.00 82.38 1010 GLN A CA 1
ATOM 7956 C C . GLN A 1 1010 ? -18.754 24.052 12.934 1.00 82.38 1010 GLN A C 1
ATOM 7958 O O . GLN A 1 1010 ? -19.652 24.651 13.525 1.00 82.38 1010 GLN A O 1
ATOM 7963 N N . ILE A 1 1011 ? -17.460 24.373 13.081 1.00 84.00 1011 ILE A N 1
ATOM 7964 C CA . ILE A 1 1011 ? -16.991 25.466 13.959 1.00 84.00 1011 ILE A CA 1
ATOM 7965 C C . ILE A 1 1011 ? -17.615 26.803 13.553 1.00 84.00 1011 ILE A C 1
ATOM 7967 O O . ILE A 1 1011 ? -18.113 27.542 14.398 1.00 84.00 1011 ILE A O 1
ATOM 7971 N N . LYS A 1 1012 ? -17.645 27.095 12.246 1.00 82.31 1012 LYS A N 1
ATOM 7972 C CA . LYS A 1 1012 ? -18.190 28.343 11.690 1.00 82.31 1012 LYS A CA 1
ATOM 7973 C C . LYS A 1 1012 ? -19.720 28.457 11.770 1.00 82.31 1012 LYS A C 1
ATOM 7975 O O . LYS A 1 1012 ? -20.293 29.327 11.117 1.00 82.31 1012 LYS A O 1
ATOM 7980 N N . GLY A 1 1013 ? -20.411 27.569 12.488 1.00 69.69 1013 GLY A N 1
ATOM 7981 C CA . GLY A 1 1013 ? -21.866 27.622 12.670 1.00 69.69 1013 GLY A CA 1
ATOM 7982 C C . GLY A 1 1013 ? -22.682 27.428 11.385 1.00 69.69 1013 GLY A C 1
ATOM 7983 O O . GLY A 1 1013 ? -23.877 27.721 11.367 1.00 69.69 1013 GLY A O 1
ATOM 7984 N N . HIS A 1 1014 ? -22.072 26.934 10.301 1.00 67.44 1014 HIS A N 1
ATOM 7985 C CA . HIS A 1 1014 ? -22.767 26.685 9.039 1.00 67.44 1014 HIS A CA 1
ATOM 7986 C C . HIS A 1 1014 ? -23.576 25.384 9.161 1.00 67.44 1014 HIS A C 1
ATOM 7988 O O . HIS A 1 1014 ? -23.137 24.310 8.751 1.00 67.44 1014 HIS A O 1
ATOM 7994 N N . GLY A 1 1015 ? -24.773 25.486 9.750 1.00 48.06 1015 GLY A N 1
ATOM 7995 C CA . GLY A 1 1015 ? -25.652 24.375 10.156 1.00 48.06 1015 GLY A CA 1
ATOM 7996 C C . GLY A 1 1015 ? -26.244 23.493 9.043 1.00 48.06 1015 GLY A C 1
ATOM 7997 O O . GLY A 1 1015 ? -27.302 22.910 9.238 1.00 48.06 1015 GLY A O 1
ATOM 7998 N N . HIS A 1 1016 ? -25.590 23.402 7.883 1.00 46.06 1016 HIS A N 1
ATOM 7999 C CA . HIS A 1 1016 ? -25.947 22.548 6.746 1.00 46.06 1016 HIS A CA 1
ATOM 8000 C C . HIS A 1 1016 ? -24.712 21.789 6.215 1.00 46.06 1016 HIS A C 1
ATOM 8002 O O . HIS A 1 1016 ? -24.453 21.755 5.012 1.00 46.06 1016 HIS A O 1
ATOM 8008 N N . ALA A 1 1017 ? -23.937 21.160 7.106 1.00 46.88 1017 ALA A N 1
ATOM 8009 C CA . ALA A 1 1017 ? -22.847 20.258 6.725 1.00 46.88 1017 ALA A CA 1
ATOM 8010 C C . ALA A 1 1017 ? -23.409 18.978 6.069 1.00 46.88 1017 ALA A C 1
ATOM 8012 O O . ALA A 1 1017 ? -23.620 17.957 6.722 1.00 46.88 1017 ALA A O 1
ATOM 8013 N N . ARG A 1 1018 ? -23.673 19.045 4.759 1.00 51.31 1018 ARG A N 1
ATOM 8014 C CA . ARG A 1 1018 ? -24.374 18.015 3.970 1.00 51.31 1018 ARG A CA 1
ATOM 8015 C C . ARG A 1 1018 ? -23.558 16.738 3.696 1.00 51.31 1018 ARG A C 1
ATOM 8017 O O . ARG A 1 1018 ? -24.037 15.887 2.956 1.00 51.31 1018 ARG A O 1
ATOM 8024 N N . GLU A 1 1019 ? -22.353 16.607 4.261 1.00 56.81 1019 GLU A N 1
ATOM 8025 C CA . GLU A 1 1019 ? -21.365 15.595 3.846 1.00 56.81 1019 GLU A CA 1
ATOM 8026 C C . GLU A 1 1019 ? -20.925 14.603 4.940 1.00 56.81 1019 GLU A C 1
ATOM 8028 O O . GLU A 1 1019 ? -20.902 13.401 4.679 1.00 56.81 1019 GLU A O 1
ATOM 8033 N N . MET A 1 1020 ? -20.571 15.039 6.160 1.00 70.75 1020 MET A N 1
ATOM 8034 C CA . MET A 1 1020 ? -20.054 14.133 7.207 1.00 70.75 1020 MET A CA 1
ATOM 8035 C C . MET A 1 1020 ? -20.475 14.541 8.626 1.00 70.75 1020 MET A C 1
ATOM 8037 O O . MET A 1 1020 ? -20.270 15.679 9.045 1.00 70.75 1020 MET A O 1
ATOM 8041 N N . THR A 1 1021 ? -20.999 13.577 9.390 1.00 80.69 1021 THR A N 1
ATOM 8042 C CA . THR A 1 1021 ? -21.252 13.695 10.839 1.00 80.69 1021 THR A CA 1
ATOM 8043 C C . THR A 1 1021 ? -19.968 13.444 11.649 1.00 80.69 1021 THR A C 1
ATOM 8045 O O . THR A 1 1021 ? -19.049 12.803 11.133 1.00 80.69 1021 THR A O 1
ATOM 8048 N N . PRO A 1 1022 ? -19.889 13.834 12.939 1.00 80.06 1022 PRO A N 1
ATOM 8049 C CA . PRO A 1 1022 ? -18.738 13.506 13.792 1.00 80.06 1022 PRO A CA 1
ATOM 8050 C C . PRO A 1 1022 ? -18.456 11.996 13.885 1.00 80.06 1022 PRO A C 1
ATOM 8052 O O . PRO A 1 1022 ? -17.300 11.578 13.879 1.00 80.06 1022 PRO A O 1
ATOM 8055 N N . ALA A 1 1023 ? -19.503 11.161 13.881 1.00 81.25 1023 ALA A N 1
ATOM 8056 C CA . ALA A 1 1023 ? -19.361 9.707 13.803 1.00 81.25 1023 ALA A CA 1
ATOM 8057 C C . ALA A 1 1023 ? -18.716 9.265 12.475 1.00 81.25 1023 ALA A C 1
ATOM 8059 O O . ALA A 1 1023 ? -17.793 8.454 12.487 1.00 81.25 1023 ALA A O 1
ATOM 8060 N N . LYS A 1 1024 ? -19.125 9.854 11.340 1.00 84.75 1024 LYS A N 1
ATOM 8061 C CA . LYS A 1 1024 ? -18.528 9.563 10.027 1.00 84.75 1024 LYS A CA 1
ATOM 8062 C C . LYS A 1 1024 ? -17.089 10.081 9.906 1.00 84.75 1024 LYS A C 1
ATOM 8064 O O . LYS A 1 1024 ? -16.272 9.415 9.279 1.00 84.75 1024 LYS A O 1
ATOM 8069 N N . ARG A 1 1025 ? -16.742 11.208 10.549 1.00 86.00 1025 ARG A N 1
ATOM 8070 C CA . ARG A 1 1025 ? -15.341 11.664 10.686 1.00 86.00 1025 ARG A CA 1
ATOM 8071 C C . ARG A 1 1025 ? -14.493 10.617 11.405 1.00 86.00 1025 ARG A C 1
ATOM 8073 O O . ARG A 1 1025 ? -13.447 10.238 10.889 1.00 86.00 1025 ARG A O 1
ATOM 8080 N N . ARG A 1 1026 ? -14.964 10.100 12.547 1.00 86.00 1026 ARG A N 1
ATOM 8081 C CA . ARG A 1 1026 ? -14.270 9.033 13.292 1.00 86.00 1026 ARG A CA 1
ATOM 8082 C C . ARG A 1 1026 ? -14.148 7.743 12.483 1.00 86.00 1026 ARG A C 1
ATOM 8084 O O . ARG A 1 1026 ? -13.083 7.144 12.494 1.00 86.00 1026 ARG A O 1
ATOM 8091 N N . GLU A 1 1027 ? -15.185 7.351 11.743 1.00 87.94 1027 GLU A N 1
ATOM 8092 C CA . GLU A 1 1027 ? -15.148 6.187 10.847 1.00 87.94 1027 GLU A CA 1
ATOM 8093 C C . GLU A 1 1027 ? -14.053 6.334 9.773 1.00 87.94 1027 GLU A C 1
ATOM 8095 O O . GLU A 1 1027 ? -13.220 5.443 9.624 1.00 87.94 1027 GLU A O 1
ATOM 8100 N N . VAL A 1 1028 ? -13.977 7.484 9.093 1.00 87.69 1028 VAL A N 1
ATOM 8101 C CA . VAL A 1 1028 ? -12.937 7.751 8.080 1.00 87.69 1028 VAL A CA 1
ATOM 8102 C C . VAL A 1 1028 ? -11.532 7.780 8.691 1.00 87.69 1028 VAL A C 1
ATOM 8104 O O . VAL A 1 1028 ? -10.609 7.205 8.121 1.00 87.69 1028 VAL A O 1
ATOM 8107 N N . LEU A 1 1029 ? -11.356 8.388 9.869 1.00 88.12 1029 LEU A N 1
ATOM 8108 C CA . LEU A 1 1029 ? -10.074 8.363 10.588 1.00 88.12 1029 LEU A CA 1
ATOM 8109 C C . LEU A 1 1029 ? -9.714 6.961 11.104 1.00 88.12 1029 LEU A C 1
ATOM 8111 O O . LEU A 1 1029 ? -8.535 6.647 11.245 1.00 88.12 1029 LEU A O 1
ATOM 8115 N N . SER A 1 1030 ? -10.701 6.096 11.357 1.00 88.44 1030 SER A N 1
ATOM 8116 C CA . SER A 1 1030 ? -10.469 4.728 11.833 1.00 88.44 1030 SER A CA 1
ATOM 8117 C C . SER A 1 1030 ? -9.852 3.795 10.787 1.00 88.44 1030 SER A C 1
ATOM 8119 O O . SER A 1 1030 ? -9.369 2.727 11.156 1.00 88.44 1030 SER A O 1
ATOM 8121 N N . LEU A 1 1031 ? -9.791 4.221 9.520 1.00 86.50 1031 LEU A N 1
ATOM 8122 C CA . LEU A 1 1031 ? -9.010 3.565 8.466 1.00 86.50 1031 LEU A CA 1
ATOM 8123 C C . LEU A 1 1031 ? -7.492 3.730 8.665 1.00 86.50 1031 LEU A C 1
ATOM 8125 O O . LEU A 1 1031 ? -6.723 2.945 8.120 1.00 86.50 1031 LEU A O 1
ATOM 8129 N N . TYR A 1 1032 ? -7.058 4.733 9.438 1.00 88.19 1032 TYR A N 1
ATOM 8130 C CA . TYR A 1 1032 ? -5.653 5.126 9.577 1.00 88.19 1032 TYR A CA 1
ATOM 8131 C C . TYR A 1 1032 ? -5.231 5.119 11.056 1.00 88.19 1032 TYR A C 1
ATOM 8133 O O . TYR A 1 1032 ? -5.206 6.154 11.722 1.00 88.19 1032 TYR A O 1
ATOM 8141 N N . ARG A 1 1033 ? -4.949 3.925 11.601 1.00 89.00 1033 ARG A N 1
ATOM 8142 C CA . ARG A 1 1033 ? -4.669 3.711 13.037 1.00 89.00 1033 ARG A CA 1
ATOM 8143 C C . ARG A 1 1033 ? -3.182 3.485 13.326 1.00 89.00 1033 ARG A C 1
ATOM 8145 O O . ARG A 1 1033 ? -2.580 2.545 12.805 1.00 89.00 1033 ARG A O 1
ATOM 8152 N N . TRP A 1 1034 ? -2.632 4.263 14.259 1.00 91.62 1034 TRP A N 1
ATOM 8153 C CA . TRP A 1 1034 ? -1.273 4.118 14.811 1.00 91.62 1034 TRP A CA 1
ATOM 8154 C C . TRP A 1 1034 ? -1.305 3.458 16.196 1.00 91.62 1034 TRP A C 1
ATOM 8156 O O . TRP A 1 1034 ? -0.770 3.966 17.179 1.00 91.62 1034 TRP A O 1
ATOM 8166 N N . THR A 1 1035 ? -1.979 2.313 16.290 1.00 85.56 1035 THR A N 1
ATOM 8167 C CA . THR A 1 1035 ? -2.019 1.492 17.510 1.00 85.56 1035 THR A CA 1
ATOM 8168 C C . THR A 1 1035 ? -0.947 0.404 17.464 1.00 85.56 1035 THR A C 1
ATOM 8170 O O . THR A 1 1035 ? -0.441 0.068 16.398 1.00 85.56 1035 THR A O 1
ATOM 8173 N N . SER A 1 1036 ? -0.636 -0.235 18.594 1.00 77.88 1036 SER A N 1
ATOM 8174 C CA . SER A 1 1036 ? 0.305 -1.371 18.650 1.00 77.88 1036 SER A CA 1
ATOM 8175 C C . SER A 1 1036 ? -0.098 -2.596 17.804 1.00 77.88 1036 SER A C 1
ATOM 8177 O O . SER A 1 1036 ? 0.703 -3.514 17.645 1.00 77.88 1036 SER A O 1
ATOM 8179 N N . LEU A 1 1037 ? -1.323 -2.611 17.263 1.00 74.19 1037 LEU A N 1
ATOM 8180 C CA . LEU A 1 1037 ? -1.862 -3.633 16.359 1.00 74.19 1037 LEU A CA 1
ATOM 8181 C C . LEU A 1 1037 ? -2.219 -3.076 14.959 1.00 74.19 1037 LEU A C 1
ATOM 8183 O O . LEU A 1 1037 ? -2.703 -3.830 14.118 1.00 74.19 1037 LEU A O 1
ATOM 8187 N N . GLY A 1 1038 ? -2.030 -1.773 14.716 1.00 68.38 1038 GLY A N 1
ATOM 8188 C CA . GLY A 1 1038 ? -2.441 -1.062 13.499 1.00 68.38 1038 GLY A CA 1
ATOM 8189 C C . GLY A 1 1038 ? -1.264 -0.669 12.600 1.00 68.38 1038 GLY A C 1
ATOM 8190 O O . GLY A 1 1038 ? -0.169 -0.393 13.085 1.00 68.38 1038 GLY A O 1
ATOM 8191 N N . ASN A 1 1039 ? -1.501 -0.627 11.284 1.00 76.69 1039 ASN A N 1
ATOM 8192 C CA . ASN A 1 1039 ? -0.472 -0.426 10.253 1.00 76.69 1039 ASN A CA 1
ATOM 8193 C C . ASN A 1 1039 ? -0.424 1.011 9.673 1.00 76.69 1039 ASN A C 1
ATOM 8195 O O . ASN A 1 1039 ? -0.014 1.192 8.522 1.00 76.69 1039 ASN A O 1
ATOM 8199 N N . GLY A 1 1040 ? -0.869 2.034 10.412 1.00 86.69 1040 GLY A N 1
ATOM 8200 C CA . GLY A 1 1040 ? -0.858 3.427 9.947 1.00 86.69 1040 GLY A CA 1
ATOM 8201 C C . GLY A 1 1040 ? -1.683 3.630 8.669 1.00 86.69 1040 GLY A C 1
ATOM 8202 O O . GLY A 1 1040 ? -2.882 3.376 8.661 1.00 86.69 1040 GLY A O 1
ATOM 8203 N N . LEU A 1 1041 ? -1.037 4.068 7.583 1.00 84.44 1041 LEU A N 1
ATOM 8204 C CA . LEU A 1 1041 ? -1.629 4.279 6.253 1.00 84.44 1041 LEU A CA 1
ATOM 8205 C C . LEU A 1 1041 ? -1.782 3.007 5.394 1.00 84.44 1041 LEU A C 1
ATOM 8207 O O . LEU A 1 1041 ? -2.237 3.112 4.253 1.00 84.44 1041 LEU A O 1
ATOM 8211 N N . ALA A 1 1042 ? -1.366 1.829 5.869 1.00 69.38 1042 ALA A N 1
ATOM 8212 C CA . ALA A 1 1042 ? -1.630 0.571 5.169 1.00 69.38 1042 ALA A CA 1
ATOM 8213 C C . ALA A 1 1042 ? -2.971 -0.017 5.633 1.00 69.38 1042 ALA A C 1
ATOM 8215 O O . ALA A 1 1042 ? -3.049 -0.605 6.713 1.00 69.38 1042 ALA A O 1
ATOM 8216 N N . ILE A 1 1043 ? -3.988 0.160 4.783 1.00 59.19 1043 ILE A N 1
ATOM 8217 C CA . ILE A 1 1043 ? -5.311 -0.482 4.864 1.00 59.19 1043 ILE A CA 1
ATOM 8218 C C . ILE A 1 1043 ? -5.174 -1.990 4.592 1.00 59.19 1043 ILE A C 1
ATOM 8220 O O . ILE A 1 1043 ? -4.438 -2.342 3.638 1.00 59.19 1043 ILE A O 1
#